Protein AF-0000000082678954 (afdb_homodimer)

Solvent-accessible surface area (backbone atoms only — not comparable to full-atom values): 59752 Å² total; per-residue (Å²): 128,56,71,36,53,49,46,36,49,29,47,72,67,67,34,62,66,60,40,51,49,44,44,72,72,63,47,63,57,71,36,61,30,81,75,32,42,23,45,53,47,46,17,48,64,62,69,33,63,71,53,36,52,52,39,47,76,67,64,33,63,79,72,60,46,28,69,64,34,48,28,44,47,35,44,20,20,52,61,36,38,51,66,52,37,54,51,34,44,74,72,65,52,62,70,73,47,52,26,66,68,19,52,26,24,55,32,34,4,26,51,64,56,22,58,68,27,34,53,53,39,49,76,70,65,34,65,53,70,50,51,21,51,50,52,72,41,46,42,57,34,36,42,44,30,47,30,26,51,28,35,6,29,26,56,39,32,49,69,48,38,52,54,40,47,74,62,67,29,64,54,70,50,46,22,53,66,56,40,29,26,68,54,29,22,59,70,34,72,92,32,47,42,59,67,45,54,50,51,43,47,76,68,65,29,71,68,79,46,47,47,90,58,41,43,32,53,59,35,52,28,32,65,67,67,36,63,68,44,41,51,59,51,68,68,41,85,82,61,69,61,73,54,60,22,77,85,67,46,32,32,56,49,38,16,43,75,66,67,35,55,68,55,33,48,51,42,44,74,73,64,35,77,49,42,30,67,46,30,47,52,21,53,75,64,57,34,58,69,50,32,52,52,36,37,74,62,63,20,35,80,76,57,84,72,74,75,74,89,75,75,65,84,51,75,76,50,23,70,58,49,48,52,54,69,72,46,89,60,75,61,48,84,60,30,38,60,58,100,43,80,84,37,48,75,44,87,52,97,32,52,23,27,26,47,29,28,49,80,83,34,74,23,32,28,37,34,38,54,60,72,94,45,61,33,55,58,51,45,73,59,58,48,65,47,84,19,31,58,44,70,73,49,69,41,67,61,100,46,34,28,35,42,32,25,58,60,62,58,39,29,40,66,74,41,39,79,70,63,85,53,69,66,56,50,44,53,31,49,50,28,45,41,52,18,53,36,52,40,45,71,76,36,30,41,48,79,56,78,41,53,75,30,27,34,22,40,94,86,60,50,34,21,40,44,71,44,75,62,33,42,53,36,86,77,41,94,53,43,66,57,49,51,48,50,41,34,30,31,46,22,42,50,48,42,17,58,66,46,51,59,67,27,77,75,57,84,87,58,92,64,62,58,64,75,53,48,42,82,84,31,81,63,30,68,41,48,47,51,50,32,52,42,31,62,54,56,49,90,83,43,78,47,63,65,53,55,66,73,36,72,62,66,51,61,75,76,61,57,64,67,76,100,127,56,71,37,51,50,47,37,48,29,46,73,69,67,32,60,65,62,39,50,51,44,44,73,74,64,47,63,57,70,37,60,29,81,77,31,41,23,46,55,49,45,18,47,63,63,69,34,65,71,52,34,52,52,38,46,73,68,64,33,61,79,72,61,48,26,69,65,35,48,29,45,47,34,43,19,20,52,63,36,37,51,68,52,36,53,50,35,44,74,72,64,53,61,70,74,46,52,25,66,69,21,53,27,24,57,33,34,6,26,50,65,57,23,57,67,27,35,52,54,40,49,76,69,66,34,64,52,69,50,51,20,53,51,52,71,41,45,42,56,36,35,44,46,31,48,30,25,52,28,36,7,28,26,56,38,32,49,69,48,37,51,55,39,48,75,62,68,29,63,52,68,50,46,23,54,66,56,40,29,27,67,52,30,21,59,70,34,70,92,31,46,43,58,68,46,53,49,51,42,45,75,70,64,28,71,67,80,46,48,47,90,60,41,43,33,53,60,36,52,28,31,66,67,68,37,61,69,43,40,51,58,53,69,68,42,85,82,60,70,62,73,54,60,22,76,86,68,46,30,32,56,48,38,17,44,74,65,67,35,55,68,56,35,50,53,42,44,76,71,64,36,76,49,42,32,69,47,30,49,52,21,54,75,65,58,34,59,70,51,31,51,51,36,39,74,64,63,21,36,81,76,57,84,70,75,76,75,90,74,75,64,84,52,75,75,52,24,71,58,49,48,52,54,71,71,46,90,60,75,61,48,83,61,30,38,59,58,100,42,80,84,36,49,74,44,88,50,95,33,52,22,28,26,47,29,28,49,80,84,35,74,22,31,29,36,34,37,54,61,71,93,48,61,32,54,58,52,46,73,58,60,47,66,48,84,19,31,59,46,72,72,49,70,40,68,61,98,44,35,27,36,40,32,23,58,60,63,59,40,29,38,66,73,42,40,79,69,64,85,50,68,64,57,50,44,51,32,50,48,28,45,41,51,16,52,35,51,41,45,71,75,36,29,42,50,79,56,78,43,54,76,30,26,33,22,41,94,85,59,50,33,21,39,43,72,44,73,62,31,43,54,34,86,79,42,93,54,44,67,58,49,52,47,49,42,34,31,31,47,22,39,48,50,42,17,58,67,46,51,58,68,29,77,76,57,84,87,56,91,65,62,58,65,74,53,48,42,83,84,30,80,62,29,68,42,48,45,51,51,31,51,42,31,62,55,57,50,90,83,44,78,46,61,64,53,56,66,72,37,71,63,65,51,62,76,77,61,58,63,68,78,102

InterPro domains:
  IPR000719 Protein kinase domain [PF00069] (359-478)
  IPR000719 Protein kinase domain [PS50011] (339-563)
  IPR002110 Ankyrin repeat [PF00023] (145-176)
  IPR002110 Ankyrin repeat [PF12796] (49-131)
  IPR002110 Ankyrin repeat [PF12796] (191-275)
  IPR002110 Ankyrin repeat [PR01415] (145-160)
  IPR002110 Ankyrin repeat [PR01415] (196-210)
  IPR002110 Ankyrin repeat [PS50088] (35-67)
  IPR002110 Ankyrin repeat [PS50088] (68-100)
  IPR002110 Ankyrin repeat [PS50088] (101-133)
  IPR002110 Ankyrin repeat [PS50088] (144-176)
  IPR002110 Ankyrin repeat [PS50088] (177-212)
  IPR002110 Ankyrin repeat [PS50088] (213-246)
  IPR002110 Ankyrin repeat [PS50088] (247-279)
  IPR002110 Ankyrin repeat [SM00248] (35-64)
  IPR002110 Ankyrin repeat [SM00248] (68-97)
  IPR002110 Ankyrin repeat [SM00248] (101-130)
  IPR002110 Ankyrin repeat [SM00248] (144-173)
  IPR002110 Ankyrin repeat [SM00248] (177-209)
  IPR002110 Ankyrin repeat [SM00248] (213-243)

Radius of gyration: 35.12 Å; Cα contacts (8 Å, |Δi|>4): 2028; chains: 2; bounding box: 97×88×70 Å

Sequence (1126 aa):
MSNAEEINGFIKENDKQKVQRLLEQGTSVNIKGSSGWTPLLTAIGSKKEAIVQLLLEQGADPHLRKDNGCSPFILAAIVGNTNLLALFLEKGADINEMDNNGFTALMEAAWYGNENALTYLLENGADANLKRVVNKEQKSLHKGGATALMDAAKRGHENIVQILINHKANVNDCDNQGRSALLHAFSQPMNTKVSVIRFLLNSGAEVNVKDQDGKTSLIHAVKMNQLDLVMCLLEQNGIEINTIDNAGKTALLKAVENNNYEIAKLLLEKGAKPECEHVKEAERKYNQKLVELLCQYGGTPTGDRIPDNWKPHSEHWGEKLKRLNETHRPLIGRLKIFIDKEYKIQETSHGGIYLGFYKGKEVAVKRVPKGNNKELVCLEQLRKNNHLVRYCGYEEDSSCSYLCLFLYERNLEEHISNIKDVTEIQDMLQSIFLGLHELHEIGFCHRDLHPSNILIDHEGKAYLADFSGSLKLEDSEDKEGLIKSDMKALGNLVLYVVTRGTACFQPDRERDVTEACPDSVEDFIEARDLVNKLMSPDTEYSSVIDFLNHPFFWSHTRLTRRSMSNAEEINGFIKENDKQKVQRLLEQGTSVNIKGSSGWTPLLTAIGSKKEAIVQLLLEQGADPHLRKDNGCSPFILAAIVGNTNLLALFLEKGADINEMDNNGFTALMEAAWYGNENALTYLLENGADANLKRVVNKEQKSLHKGGATALMDAAKRGHENIVQILINHKANVNDCDNQGRSALLHAFSQPMNTKVSVIRFLLNSGAEVNVKDQDGKTSLIHAVKMNQLDLVMCLLEQNGIEINTIDNAGKTALLKAVENNNYEIAKLLLEKGAKPECEHVKEAERKYNQKLVELLCQYGGTPTGDRIPDNWKPHSEHWGEKLKRLNETHRPLIGRLKIFIDKEYKIQETSHGGIYLGFYKGKEVAVKRVPKGNNKELVCLEQLRKNNHLVRYCGYEEDSSCSYLCLFLYERNLEEHISNIKDVTEIQDMLQSIFLGLHELHEIGFCHRDLHPSNILIDHEGKAYLADFSGSLKLEDSEDKEGLIKSDMKALGNLVLYVVTRGTACFQPDRERDVTEACPDSVEDFIEARDLVNKLMSPDTEYSSVIDFLNHPFFWSHTRLTRRS

Structure (mmCIF, N/CA/C/O backbone):
data_AF-0000000082678954-model_v1
#
loop_
_entity.id
_entity.type
_entity.pdbx_description
1 polymer '2-5A-dependent ribonuclease isoform X3'
#
loop_
_atom_site.group_PDB
_atom_site.id
_atom_site.type_symbol
_atom_site.label_atom_id
_atom_site.label_alt_id
_atom_site.label_comp_id
_atom_site.label_asym_id
_atom_site.label_entity_id
_atom_site.label_seq_id
_atom_site.pdbx_PDB_ins_code
_atom_site.Cartn_x
_atom_site.Cartn_y
_atom_site.Cartn_z
_atom_site.occupancy
_atom_site.B_iso_or_equiv
_atom_site.auth_seq_id
_atom_site.auth_comp_id
_atom_site.auth_asym_id
_atom_site.auth_atom_id
_atom_site.pdbx_PDB_model_num
ATOM 1 N N . MET A 1 1 ? 1.438 -24.797 -31.828 1 55.88 1 MET A N 1
ATOM 2 C CA . MET A 1 1 ? 0.747 -25.219 -30.609 1 55.88 1 MET A CA 1
ATOM 3 C C . MET A 1 1 ? 1.097 -26.672 -30.266 1 55.88 1 MET A C 1
ATOM 5 O O . MET A 1 1 ? 1.133 -27.531 -31.156 1 55.88 1 MET A O 1
ATOM 9 N N . SER A 1 2 ? 1.61 -26.906 -28.984 1 75 2 SER A N 1
ATOM 10 C CA . SER A 1 2 ? 1.956 -28.266 -28.562 1 75 2 SER A CA 1
ATOM 11 C C . SER A 1 2 ? 0.751 -29.203 -28.656 1 75 2 SER A C 1
ATOM 13 O O . SER A 1 2 ? -0.394 -28.75 -28.656 1 75 2 SER A O 1
ATOM 15 N N . ASN A 1 3 ? 0.929 -30.438 -29.062 1 85 3 ASN A N 1
ATOM 16 C CA . ASN A 1 3 ? -0.123 -31.453 -29.141 1 85 3 ASN A CA 1
ATOM 17 C C . ASN A 1 3 ? -1.014 -31.422 -27.906 1 85 3 ASN A C 1
ATOM 19 O O . ASN A 1 3 ? -2.229 -31.609 -28 1 85 3 ASN A O 1
ATOM 23 N N . ALA A 1 4 ? -0.403 -31.031 -26.891 1 88.69 4 ALA A N 1
ATOM 24 C CA . ALA A 1 4 ? -1.152 -30.969 -25.641 1 88.69 4 ALA A CA 1
ATOM 25 C C . ALA A 1 4 ? -2.137 -29.812 -25.641 1 88.69 4 ALA A C 1
ATOM 27 O O . ALA A 1 4 ? -3.295 -29.969 -25.25 1 88.69 4 ALA A O 1
ATOM 28 N N . GLU A 1 5 ? -1.688 -28.703 -26.172 1 88.06 5 GLU A N 1
ATOM 29 C CA . GLU A 1 5 ? -2.551 -27.531 -26.219 1 88.06 5 GLU A CA 1
ATOM 30 C C . GLU A 1 5 ? -3.67 -27.703 -27.25 1 88.06 5 GLU A C 1
ATOM 32 O O . GLU A 1 5 ? -4.789 -27.234 -27.031 1 88.06 5 GLU A O 1
ATOM 37 N N . GLU A 1 6 ? -3.348 -28.391 -28.25 1 90.06 6 GLU A N 1
ATOM 38 C CA . GLU A 1 6 ? -4.336 -28.641 -29.312 1 90.06 6 GLU A CA 1
ATOM 39 C C . GLU A 1 6 ? -5.469 -29.516 -28.797 1 90.06 6 GLU A C 1
ATOM 41 O O . GLU A 1 6 ? -6.645 -29.172 -28.953 1 90.06 6 GLU A O 1
ATOM 46 N N . ILE A 1 7 ? -5.129 -30.656 -28.234 1 94.31 7 ILE A N 1
ATOM 47 C CA . ILE A 1 7 ? -6.156 -31.578 -27.75 1 94.31 7 ILE A CA 1
ATOM 48 C C . ILE A 1 7 ? -6.965 -30.922 -26.641 1 94.31 7 ILE A C 1
ATOM 50 O O . ILE A 1 7 ? -8.188 -31.062 -26.578 1 94.31 7 ILE A O 1
ATOM 54 N N . ASN A 1 8 ? -6.312 -30.25 -25.734 1 92.81 8 ASN A N 1
ATOM 55 C CA . ASN A 1 8 ? -7.016 -29.531 -24.672 1 92.81 8 ASN A CA 1
ATOM 56 C C . ASN A 1 8 ? -7.957 -28.469 -25.234 1 92.81 8 ASN A C 1
ATOM 58 O O . ASN A 1 8 ? -9.039 -28.234 -24.688 1 92.81 8 ASN A O 1
ATOM 62 N N . GLY A 1 9 ? -7.48 -27.812 -26.281 1 89.06 9 GLY A N 1
ATOM 63 C CA . GLY A 1 9 ? -8.344 -26.844 -26.953 1 89.06 9 GLY A CA 1
ATOM 64 C C . GLY A 1 9 ? -9.625 -27.453 -27.484 1 89.06 9 GLY A C 1
ATOM 65 O O . GLY A 1 9 ? -10.711 -26.906 -27.297 1 89.06 9 GLY A O 1
ATOM 66 N N . PHE A 1 10 ? -9.5 -28.594 -28.125 1 93 10 PHE A N 1
ATOM 67 C CA . PHE A 1 10 ? -10.656 -29.297 -28.672 1 93 10 PHE A CA 1
ATOM 68 C C . PHE A 1 10 ? -11.609 -29.734 -27.562 1 93 10 PHE A C 1
ATOM 70 O O . PHE A 1 10 ? -12.82 -29.75 -27.75 1 93 10 PHE A O 1
ATOM 77 N N . ILE A 1 11 ? -11.039 -30.125 -26.422 1 94.25 11 ILE A N 1
ATOM 78 C CA . ILE A 1 11 ? -11.844 -30.531 -25.281 1 94.25 11 ILE A CA 1
ATOM 79 C C . ILE A 1 11 ? -12.664 -29.344 -24.766 1 94.25 11 ILE A C 1
ATOM 81 O O . ILE A 1 11 ? -13.859 -29.469 -24.531 1 94.25 11 ILE A O 1
ATOM 85 N N . LYS A 1 12 ? -12.039 -28.203 -24.609 1 89.5 12 LYS A N 1
ATOM 86 C CA . LYS A 1 12 ? -12.727 -27 -24.156 1 89.5 12 LYS A CA 1
ATOM 87 C C . LYS A 1 12 ? -13.852 -26.594 -25.109 1 89.5 12 LYS A C 1
ATOM 89 O O . LYS A 1 12 ? -14.875 -26.078 -24.672 1 89.5 12 LYS A O 1
ATOM 94 N N . GLU A 1 13 ? -13.609 -26.953 -26.375 1 87.81 13 GLU A N 1
ATOM 95 C CA . GLU A 1 13 ? -14.609 -26.656 -27.391 1 87.81 13 GLU A CA 1
ATOM 96 C C . GLU A 1 13 ? -15.68 -27.734 -27.453 1 87.81 13 GLU A C 1
ATOM 98 O O . GLU A 1 13 ? -16.641 -27.641 -28.219 1 87.81 13 GLU A O 1
ATOM 103 N N . ASN A 1 14 ? -15.555 -28.75 -26.688 1 90.44 14 ASN A N 1
ATOM 104 C CA . ASN A 1 14 ? -16.469 -29.891 -26.609 1 90.44 14 ASN A CA 1
ATOM 105 C C . ASN A 1 14 ? -16.547 -30.625 -27.938 1 90.44 14 ASN A C 1
ATOM 107 O O . ASN A 1 14 ? -17.625 -31.078 -28.328 1 90.44 14 ASN A O 1
ATOM 111 N N . ASP A 1 15 ? -15.391 -30.688 -28.594 1 92.31 15 ASP A N 1
ATOM 112 C CA . ASP A 1 15 ? -15.328 -31.391 -29.875 1 92.31 15 ASP A CA 1
ATOM 113 C C . ASP A 1 15 ? -14.805 -32.812 -29.703 1 92.31 15 ASP A C 1
ATOM 115 O O . ASP A 1 15 ? -13.641 -33.094 -30.016 1 92.31 15 ASP A O 1
ATOM 119 N N . LYS A 1 16 ? -15.656 -33.688 -29.391 1 94.94 16 LYS A N 1
ATOM 120 C CA . LYS A 1 16 ? -15.312 -35.062 -29.094 1 94.94 16 LYS A CA 1
ATOM 121 C C . LYS A 1 16 ? -14.672 -35.75 -30.297 1 94.94 16 LYS A C 1
ATOM 123 O O . LYS A 1 16 ? -13.75 -36.562 -30.156 1 94.94 16 LYS A O 1
ATOM 128 N N . GLN A 1 17 ? -15.156 -35.406 -31.469 1 95.38 17 GLN A N 1
ATOM 129 C CA . GLN A 1 17 ? -14.664 -36.031 -32.688 1 95.38 17 GLN A CA 1
ATOM 130 C C . GLN A 1 17 ? -13.211 -35.656 -32.969 1 95.38 17 GLN A C 1
ATOM 132 O O . GLN A 1 17 ? -12.391 -36.5 -33.312 1 95.38 17 GLN A O 1
ATOM 137 N N . LYS A 1 18 ? -12.945 -34.406 -32.781 1 95.44 18 LYS A N 1
ATOM 138 C CA . LYS A 1 18 ? -11.578 -33.938 -33 1 95.44 18 LYS A CA 1
ATOM 139 C C . LYS A 1 18 ? -10.633 -34.5 -31.953 1 95.44 18 LYS A C 1
ATOM 141 O O . LYS A 1 18 ? -9.469 -34.812 -32.25 1 95.44 18 LYS A O 1
ATOM 146 N N . VAL A 1 19 ? -11.156 -34.688 -30.75 1 96.75 19 VAL A N 1
ATOM 147 C CA . VAL A 1 19 ? -10.367 -35.281 -29.688 1 96.75 19 VAL A CA 1
ATOM 148 C C . VAL A 1 19 ? -10.016 -36.719 -30.047 1 96.75 19 VAL A C 1
ATOM 150 O O . VAL A 1 19 ? -8.852 -37.125 -29.969 1 96.75 19 VAL A O 1
ATOM 153 N N . GLN A 1 20 ? -11.008 -37.438 -30.547 1 95.75 20 GLN A N 1
ATOM 154 C CA . GLN A 1 20 ? -10.82 -38.844 -30.938 1 95.75 20 GLN A CA 1
ATOM 155 C C . GLN A 1 20 ? -9.836 -38.969 -32.094 1 95.75 20 GLN A C 1
ATOM 157 O O . GLN A 1 20 ? -8.977 -39.844 -32.094 1 95.75 20 GLN A O 1
ATOM 162 N N . ARG A 1 21 ? -9.969 -38.094 -33 1 95.25 21 ARG A N 1
ATOM 163 C CA . ARG A 1 21 ? -9.094 -38.125 -34.156 1 95.25 21 ARG A CA 1
ATOM 164 C C . ARG A 1 21 ? -7.641 -37.875 -33.75 1 95.25 21 ARG A C 1
ATOM 166 O O . ARG A 1 21 ? -6.738 -38.531 -34.281 1 95.25 21 ARG A O 1
ATOM 173 N N . LEU A 1 22 ? -7.426 -36.969 -32.875 1 95.5 22 LEU A N 1
ATOM 174 C CA . LEU A 1 22 ? -6.066 -36.656 -32.438 1 95.5 22 LEU A CA 1
ATOM 175 C C . LEU A 1 22 ? -5.457 -37.844 -31.703 1 95.5 22 LEU A C 1
ATOM 177 O O . LEU A 1 22 ? -4.262 -38.125 -31.844 1 95.5 22 LEU A O 1
ATOM 181 N N . LEU A 1 23 ? -6.27 -38.562 -30.969 1 95.69 23 LEU A N 1
ATOM 182 C CA . LEU A 1 23 ? -5.801 -39.75 -30.266 1 95.69 23 LEU A CA 1
ATOM 183 C C . LEU A 1 23 ? -5.461 -40.875 -31.234 1 95.69 23 LEU A C 1
ATOM 185 O O . LEU A 1 23 ? -4.453 -41.562 -31.062 1 95.69 23 LEU A O 1
ATOM 189 N N . GLU A 1 24 ? -6.242 -40.969 -32.281 1 94.5 24 GLU A N 1
ATOM 190 C CA . GLU A 1 24 ? -6.008 -41.969 -33.281 1 94.5 24 GLU A CA 1
ATOM 191 C C . GLU A 1 24 ? -4.75 -41.688 -34.094 1 94.5 24 GLU A C 1
ATOM 193 O O . GLU A 1 24 ? -4.09 -42.594 -34.594 1 94.5 24 GLU A O 1
ATOM 198 N N . GLN A 1 25 ? -4.465 -40.438 -34.156 1 94.62 25 GLN A N 1
ATOM 199 C CA . GLN A 1 25 ? -3.291 -40 -34.906 1 94.62 25 GLN A CA 1
ATOM 200 C C . GLN A 1 25 ? -2.021 -40.156 -34.094 1 94.62 25 GLN A C 1
ATOM 202 O O . GLN A 1 25 ? -0.923 -39.844 -34.562 1 94.62 25 GLN A O 1
ATOM 207 N N . GLY A 1 26 ? -2.115 -40.594 -32.844 1 92.69 26 GLY A N 1
ATOM 208 C CA . GLY A 1 26 ? -0.926 -40.938 -32.094 1 92.69 26 GLY A CA 1
ATOM 209 C C . GLY A 1 26 ? -0.668 -40.031 -30.906 1 92.69 26 GLY A C 1
ATOM 210 O O . GLY A 1 26 ? 0.301 -40.25 -30.172 1 92.69 26 GLY A O 1
ATOM 211 N N . THR A 1 27 ? -1.488 -39.031 -30.703 1 94.69 27 THR A N 1
ATOM 212 C CA . THR A 1 27 ? -1.326 -38.188 -29.531 1 94.69 27 THR A CA 1
ATOM 213 C C . THR A 1 27 ? -1.572 -38.969 -28.25 1 94.69 27 THR A C 1
ATOM 215 O O . THR A 1 27 ? -2.566 -39.688 -28.141 1 94.69 27 THR A O 1
ATOM 218 N N . SER A 1 28 ? -0.606 -38.875 -27.344 1 95.69 28 SER A N 1
ATOM 219 C CA . SER A 1 28 ? -0.761 -39.562 -26.078 1 95.69 28 SER A CA 1
ATOM 220 C C . SER A 1 28 ? -1.955 -39.031 -25.297 1 95.69 28 SER A C 1
ATOM 222 O O . SER A 1 28 ? -2.127 -37.812 -25.156 1 95.69 28 SER A O 1
ATOM 224 N N . VAL A 1 29 ? -2.742 -39.969 -24.75 1 96.62 29 VAL A N 1
ATOM 225 C CA . VAL A 1 29 ? -3.922 -39.594 -23.984 1 96.62 29 VAL A CA 1
ATOM 226 C C . VAL A 1 29 ? -3.498 -38.969 -22.656 1 96.62 29 VAL A C 1
ATOM 228 O O . VAL A 1 29 ? -4.266 -38.25 -22.031 1 96.62 29 VAL A O 1
ATOM 231 N N . ASN A 1 30 ? -2.273 -39.188 -22.219 1 97.25 30 ASN A N 1
ATOM 232 C CA . ASN A 1 30 ? -1.762 -38.719 -20.938 1 97.25 30 ASN A CA 1
ATOM 233 C C . ASN A 1 30 ? -0.734 -37.594 -21.141 1 97.25 30 ASN A C 1
ATOM 235 O O . ASN A 1 30 ? 0.097 -37.344 -20.25 1 97.25 30 ASN A O 1
ATOM 239 N N . ILE A 1 31 ? -0.814 -36.969 -22.297 1 95.88 31 ILE A N 1
ATOM 240 C CA . ILE A 1 31 ? 0.134 -35.906 -22.578 1 95.88 31 ILE A CA 1
ATOM 241 C C . ILE A 1 31 ? -0.104 -34.719 -21.641 1 95.88 31 ILE A C 1
ATOM 243 O O . ILE A 1 31 ? -1.25 -34.406 -21.312 1 95.88 31 ILE A O 1
ATOM 247 N N . LYS A 1 32 ? 0.994 -34.094 -21.141 1 93.75 32 LYS A N 1
ATOM 248 C CA . LYS A 1 32 ? 0.885 -32.969 -20.234 1 93.75 32 LYS A CA 1
ATOM 249 C C . LYS A 1 32 ? 1.156 -31.656 -20.984 1 93.75 32 LYS A C 1
ATOM 251 O O . LYS A 1 32 ? 2.125 -31.562 -21.734 1 93.75 32 LYS A O 1
ATOM 256 N N . GLY A 1 33 ? 0.252 -30.781 -20.797 1 89.94 33 GLY A N 1
ATOM 257 C CA . GLY A 1 33 ? 0.448 -29.438 -21.312 1 89.94 33 GLY A CA 1
ATOM 258 C C . GLY A 1 33 ? 0.994 -28.484 -20.281 1 89.94 33 GLY A C 1
ATOM 259 O O . GLY A 1 33 ? 1.694 -28.891 -19.359 1 89.94 33 GLY A O 1
ATOM 260 N N . SER A 1 34 ? 0.692 -27.156 -20.562 1 83.62 34 SER A N 1
ATOM 261 C CA . SER A 1 34 ? 1.134 -26.125 -19.641 1 83.62 34 SER A CA 1
ATOM 262 C C . SER A 1 34 ? 0.604 -26.375 -18.234 1 83.62 34 SER A C 1
ATOM 264 O O . SER A 1 34 ? -0.559 -26.734 -18.062 1 83.62 34 SER A O 1
ATOM 266 N N . SER A 1 35 ? 1.465 -26.297 -17.219 1 88.19 35 SER A N 1
ATOM 267 C CA . SER A 1 35 ? 1.146 -26.438 -15.805 1 88.19 35 SER A CA 1
ATOM 268 C C . SER A 1 35 ? 0.7 -27.859 -15.469 1 88.19 35 SER A C 1
ATOM 270 O O . SER A 1 35 ? 0.024 -28.078 -14.461 1 88.19 35 SER A O 1
ATOM 272 N N . GLY A 1 36 ? 0.914 -28.781 -16.422 1 91.69 36 GLY A N 1
ATOM 273 C CA . GLY A 1 36 ? 0.676 -30.203 -16.156 1 91.69 36 GLY A CA 1
ATOM 274 C C . GLY A 1 36 ? -0.738 -30.641 -16.484 1 91.69 36 GLY A C 1
ATOM 275 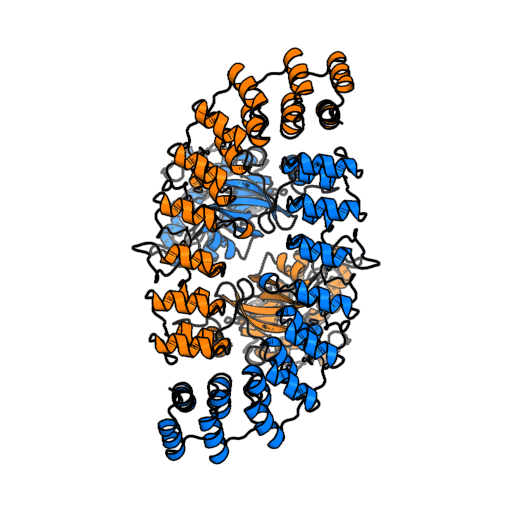O O . GLY A 1 36 ? -1.157 -31.734 -16.109 1 91.69 36 GLY A O 1
ATOM 276 N N . TRP A 1 37 ? -1.449 -29.828 -17.188 1 94.69 37 TRP A N 1
ATOM 277 C CA . TRP A 1 37 ? -2.818 -30.188 -17.547 1 94.69 37 TRP A CA 1
ATOM 278 C C . TRP A 1 37 ? -2.838 -31.328 -18.578 1 94.69 37 TRP A C 1
ATOM 280 O O . TRP A 1 37 ? -2.213 -31.219 -19.625 1 94.69 37 TRP A O 1
ATOM 290 N N . THR A 1 38 ? -3.496 -32.375 -18.25 1 96.62 38 THR A N 1
ATOM 291 C CA . THR A 1 38 ? -3.73 -33.469 -19.188 1 96.62 38 THR A CA 1
ATOM 292 C C . THR A 1 38 ? -5.117 -33.344 -19.812 1 96.62 38 THR A C 1
ATOM 294 O O . THR A 1 38 ? -5.969 -32.625 -19.312 1 96.62 38 THR A O 1
ATOM 297 N N . PRO A 1 39 ? -5.289 -34.031 -20.859 1 97.06 39 PRO A N 1
ATOM 298 C CA . PRO A 1 39 ? -6.629 -34.031 -21.469 1 97.06 39 PRO A CA 1
ATOM 299 C C . PRO A 1 39 ? -7.719 -34.406 -20.469 1 97.06 39 PRO A C 1
ATOM 301 O O . PRO A 1 39 ? -8.781 -33.812 -20.438 1 97.06 39 PRO A O 1
ATOM 304 N N . LEU A 1 40 ? -7.484 -35.406 -19.641 1 98.19 40 LEU A N 1
ATOM 305 C CA . LEU A 1 40 ? -8.461 -35.812 -18.641 1 98.19 40 LEU A CA 1
ATOM 306 C C . LEU A 1 40 ? -8.797 -34.688 -17.688 1 98.19 40 LEU A C 1
ATOM 308 O O . LEU A 1 40 ? -9.969 -34.406 -17.438 1 98.19 40 LEU A O 1
ATOM 312 N N . LEU A 1 41 ? -7.77 -34.062 -17.156 1 98 41 LEU A N 1
ATOM 313 C CA . LEU A 1 41 ? -7.957 -32.938 -16.234 1 98 41 LEU A CA 1
ATOM 314 C C . LEU A 1 41 ? -8.719 -31.797 -16.906 1 98 41 LEU A C 1
ATOM 316 O O . LEU A 1 41 ? -9.602 -31.188 -16.297 1 98 41 LEU A O 1
ATOM 320 N N . THR A 1 42 ? -8.312 -31.5 -18.125 1 95.88 42 THR A N 1
ATOM 321 C CA . THR A 1 42 ? -8.992 -30.453 -18.891 1 95.88 42 THR A CA 1
ATOM 322 C C . THR A 1 42 ? -10.477 -30.797 -19.062 1 95.88 42 THR A C 1
ATOM 324 O O . THR A 1 42 ? -11.336 -29.922 -18.922 1 95.88 42 THR A O 1
ATOM 327 N N . ALA A 1 43 ? -10.773 -32 -19.391 1 97.5 43 ALA A N 1
ATOM 328 C CA . ALA A 1 43 ? -12.156 -32.438 -19.578 1 97.5 43 ALA A CA 1
ATOM 329 C C . ALA A 1 43 ? -12.945 -32.281 -18.281 1 97.5 43 ALA A C 1
ATOM 331 O O . ALA A 1 43 ? -14.109 -31.875 -18.297 1 97.5 43 ALA A O 1
ATOM 332 N N . ILE A 1 44 ? -12.359 -32.656 -17.172 1 97.56 44 ILE A N 1
ATOM 333 C CA . ILE A 1 44 ? -13.008 -32.531 -15.875 1 97.56 44 ILE A CA 1
ATOM 334 C C . ILE A 1 44 ? -13.266 -31.062 -15.57 1 97.56 44 ILE A C 1
ATOM 336 O O . ILE A 1 44 ? -14.383 -30.672 -15.219 1 97.56 44 ILE A O 1
ATOM 340 N N . GLY A 1 45 ? -12.211 -30.219 -15.688 1 95.44 45 GLY A N 1
ATOM 341 C CA . GLY A 1 45 ? -12.312 -28.797 -15.406 1 95.44 45 GLY A CA 1
ATOM 342 C C . GLY A 1 45 ? -13.367 -28.109 -16.25 1 95.44 45 GLY A C 1
ATOM 343 O O . GLY A 1 45 ? -13.977 -27.125 -15.797 1 95.44 45 GLY A O 1
ATOM 344 N N . SER A 1 46 ? -13.57 -28.625 -17.438 1 93 46 SER A N 1
ATOM 345 C CA . SER A 1 46 ? -14.531 -28.031 -18.359 1 93 46 SER A CA 1
ATOM 346 C C . SER A 1 46 ? -15.891 -28.703 -18.25 1 93 46 SER A C 1
ATOM 348 O O . SER A 1 46 ? -16.797 -28.422 -19.047 1 93 46 SER A O 1
ATOM 350 N N . LYS A 1 47 ? -16.047 -29.609 -17.391 1 93.19 47 LYS A N 1
ATOM 351 C CA . LYS A 1 47 ? -17.297 -30.297 -17.062 1 93.19 47 LYS A CA 1
ATOM 352 C C . LYS A 1 47 ? -17.844 -31.031 -18.297 1 93.19 47 LYS A C 1
ATOM 354 O O . LYS A 1 47 ? -19.031 -30.938 -18.609 1 93.19 47 LYS A O 1
ATOM 359 N N . LYS A 1 48 ? -16.875 -31.703 -18.984 1 94.81 48 LYS A N 1
ATOM 360 C CA . LYS A 1 48 ? -17.234 -32.5 -20.156 1 94.81 48 LYS A CA 1
ATOM 361 C C . LYS A 1 48 ? -17.219 -34 -19.828 1 94.81 48 LYS A C 1
ATOM 363 O O . LYS A 1 48 ? -16.281 -34.688 -20.219 1 94.81 48 LYS A O 1
ATOM 368 N N . GLU A 1 49 ? -18.25 -34.5 -19.281 1 95.94 49 GLU A N 1
ATOM 369 C CA . GLU A 1 49 ? -18.297 -35.875 -18.75 1 95.94 49 GLU A CA 1
ATOM 370 C C . GLU A 1 49 ? -18.141 -36.906 -19.875 1 95.94 49 GLU A C 1
ATOM 372 O O . GLU A 1 49 ? -17.484 -37.938 -19.672 1 95.94 49 GLU A O 1
ATOM 377 N N . ALA A 1 50 ? -18.75 -36.594 -21.031 1 96.25 50 ALA A N 1
ATOM 378 C CA . ALA A 1 50 ? -18.656 -37.531 -22.141 1 96.25 50 ALA A CA 1
ATOM 379 C C . ALA A 1 50 ? -17.219 -37.688 -22.609 1 96.25 50 ALA A C 1
ATOM 381 O O . ALA A 1 50 ? -16.781 -38.781 -22.938 1 96.25 50 ALA A O 1
ATOM 382 N N . ILE A 1 51 ? -16.562 -36.625 -22.594 1 97.5 51 ILE A N 1
ATOM 383 C CA . ILE A 1 51 ? -15.164 -36.656 -23.031 1 97.5 51 ILE A CA 1
ATOM 384 C C . ILE A 1 51 ? -14.312 -37.312 -21.953 1 97.5 51 ILE A C 1
ATOM 386 O O . ILE A 1 51 ? -13.344 -38.031 -22.266 1 97.5 51 ILE A O 1
ATOM 390 N N . VAL A 1 52 ? -14.656 -37.156 -20.688 1 98.19 52 VAL A N 1
ATOM 391 C CA . VAL A 1 52 ? -13.961 -37.812 -19.594 1 98.19 52 VAL A CA 1
ATOM 392 C C . VAL A 1 52 ? -14.031 -39.344 -19.797 1 98.19 52 VAL A C 1
ATOM 394 O O . VAL A 1 52 ? -13.008 -40.031 -19.734 1 98.19 52 VAL A O 1
ATOM 397 N N . GLN A 1 53 ? -15.234 -39.812 -20.156 1 97.12 53 GLN A N 1
ATOM 398 C CA . GLN A 1 53 ? -15.43 -41.219 -20.359 1 97.12 53 GLN A CA 1
ATOM 399 C C . GLN A 1 53 ? -14.625 -41.719 -21.562 1 97.12 53 GLN A C 1
ATOM 401 O O . GLN A 1 53 ? -13.992 -42.781 -21.484 1 97.12 53 GLN A O 1
ATOM 406 N N . LEU A 1 54 ? -14.656 -40.969 -22.562 1 97.25 54 LEU A N 1
ATOM 407 C CA . LEU A 1 54 ? -13.898 -41.312 -23.766 1 97.25 54 LEU A CA 1
ATOM 408 C C . LEU A 1 54 ? -12.414 -41.438 -23.453 1 97.25 54 LEU A C 1
ATOM 410 O O . LEU A 1 54 ? -11.781 -42.406 -23.859 1 97.25 54 LEU A O 1
ATOM 414 N N . LEU A 1 55 ? -11.898 -40.5 -22.719 1 98.12 55 LEU A N 1
ATOM 415 C CA . LEU A 1 55 ? -10.469 -40.469 -22.422 1 98.12 55 LEU A CA 1
ATOM 416 C C . LEU A 1 55 ? -10.086 -41.656 -21.531 1 98.12 55 LEU A C 1
ATOM 418 O O . LEU A 1 55 ? -9.039 -42.281 -21.719 1 98.12 55 LEU A O 1
ATOM 422 N N . LEU A 1 56 ? -10.906 -41.969 -20.578 1 97.75 56 LEU A N 1
ATOM 423 C CA . LEU A 1 56 ? -10.648 -43.125 -19.703 1 97.75 56 LEU A CA 1
ATOM 424 C C . LEU A 1 56 ? -10.656 -44.406 -20.484 1 97.75 56 LEU A C 1
ATOM 426 O O . LEU A 1 56 ? -9.828 -45.312 -20.234 1 97.75 56 LEU A O 1
ATOM 430 N N . GLU A 1 57 ? -11.539 -44.531 -21.438 1 96.31 57 GLU A N 1
ATOM 431 C CA . GLU A 1 57 ? -11.617 -45.719 -22.297 1 96.31 57 GLU A CA 1
ATOM 432 C C . GLU A 1 57 ? -10.375 -45.844 -23.172 1 96.31 57 GLU A C 1
ATOM 434 O O . GLU A 1 57 ? -9.961 -46.969 -23.5 1 96.31 57 GLU A O 1
ATOM 439 N N . GLN A 1 58 ? -9.859 -44.75 -23.438 1 96.31 58 GLN A N 1
ATOM 440 C CA . GLN A 1 58 ? -8.688 -44.719 -24.312 1 96.31 58 GLN A CA 1
ATOM 441 C C . GLN A 1 58 ? -7.402 -44.844 -23.5 1 96.31 58 GLN A C 1
ATOM 443 O O . GLN A 1 58 ? -6.305 -44.688 -24.031 1 96.31 58 GLN A O 1
ATOM 448 N N . GLY A 1 59 ? -7.52 -45.062 -22.188 1 96.38 59 GLY A N 1
ATOM 449 C CA . GLY A 1 59 ? -6.352 -45.406 -21.391 1 96.38 59 GLY A CA 1
ATOM 450 C C . GLY A 1 59 ? -5.84 -44.219 -20.578 1 96.38 59 GLY A C 1
ATOM 451 O O . GLY A 1 59 ? -4.699 -44.25 -20.109 1 96.38 59 GLY A O 1
ATOM 452 N N . ALA A 1 60 ? -6.613 -43.156 -20.406 1 98.06 60 ALA A N 1
ATOM 453 C CA . ALA A 1 60 ? -6.191 -42.062 -19.547 1 98.06 60 ALA A CA 1
ATOM 454 C C . ALA A 1 60 ? -5.996 -42.531 -18.109 1 98.06 60 ALA A C 1
ATOM 456 O O . ALA A 1 60 ? -6.793 -43.312 -17.594 1 98.06 60 ALA A O 1
ATOM 457 N N . ASP A 1 61 ? -4.922 -42.062 -17.469 1 97.88 61 ASP A N 1
ATOM 458 C CA . ASP A 1 61 ? -4.617 -42.406 -16.094 1 97.88 61 ASP A CA 1
ATOM 459 C C . ASP A 1 61 ? -5.484 -41.625 -15.125 1 97.88 61 ASP A C 1
ATOM 461 O O . ASP A 1 61 ? -5.34 -40.375 -15.023 1 97.88 61 ASP A O 1
ATOM 465 N N . PRO A 1 62 ? -6.344 -42.281 -14.391 1 97.75 62 PRO A N 1
ATOM 466 C CA . PRO A 1 62 ? -7.262 -41.562 -13.5 1 97.75 62 PRO A CA 1
ATOM 467 C C . PRO A 1 62 ? -6.562 -40.969 -12.281 1 97.75 62 PRO A C 1
ATOM 469 O O . PRO A 1 62 ? -7.191 -40.281 -11.477 1 97.75 62 PRO A O 1
ATOM 472 N N . HIS A 1 63 ? -5.285 -41.156 -12.148 1 97.5 63 HIS A N 1
ATOM 473 C CA . HIS A 1 63 ? -4.562 -40.719 -10.969 1 97.5 63 HIS A CA 1
ATOM 474 C C . HIS A 1 63 ? -3.482 -39.688 -11.344 1 97.5 63 HIS A C 1
ATOM 476 O O . HIS A 1 63 ? -2.752 -39.219 -10.484 1 97.5 63 HIS A O 1
ATOM 482 N N . LEU A 1 64 ? -3.422 -39.375 -12.578 1 97.06 64 LEU A N 1
ATOM 483 C CA . LEU A 1 64 ? -2.387 -38.469 -13.031 1 97.06 64 LEU A CA 1
ATOM 484 C C . LEU A 1 64 ? -2.693 -37.031 -12.586 1 97.06 64 LEU A C 1
ATOM 486 O O . LEU A 1 64 ? -3.764 -36.5 -12.883 1 97.06 64 LEU A O 1
ATOM 490 N N . ARG A 1 65 ? -1.761 -36.406 -11.82 1 97.25 65 ARG A N 1
ATOM 491 C CA . ARG A 1 65 ? -1.945 -35.125 -11.195 1 97.25 65 ARG A CA 1
ATOM 492 C C . ARG A 1 65 ? -1.292 -34 -12.031 1 97.25 65 ARG A C 1
ATOM 494 O O . ARG A 1 65 ? -0.374 -34.281 -12.812 1 97.25 65 ARG A O 1
ATOM 501 N N . LYS A 1 66 ? -1.811 -32.875 -11.914 1 94.69 66 LYS A N 1
ATOM 502 C CA . LYS A 1 66 ? -1.115 -31.766 -12.562 1 94.69 66 LYS A CA 1
ATOM 503 C C . LYS A 1 66 ? 0.066 -31.297 -11.711 1 94.69 66 LYS A C 1
ATOM 505 O O . LYS A 1 66 ? 0.381 -31.906 -10.688 1 94.69 66 LYS A O 1
ATOM 510 N N . ASP A 1 67 ? 0.75 -30.234 -12.125 1 91.44 67 ASP A N 1
ATOM 511 C CA . ASP A 1 67 ? 2.031 -29.859 -11.531 1 91.44 67 ASP A CA 1
ATOM 512 C C . ASP A 1 67 ? 1.867 -29.484 -10.062 1 91.44 67 ASP A C 1
ATOM 514 O O . ASP A 1 67 ? 2.752 -29.734 -9.25 1 91.44 67 ASP A O 1
ATOM 518 N N . ASN A 1 68 ? 0.763 -28.953 -9.68 1 91.44 68 ASN A N 1
ATOM 519 C CA . ASN A 1 68 ? 0.556 -28.531 -8.297 1 91.44 68 ASN A CA 1
ATOM 520 C C . ASN A 1 68 ? 0 -29.656 -7.441 1 91.44 68 ASN A C 1
ATOM 522 O O . ASN A 1 68 ? -0.394 -29.438 -6.293 1 91.44 68 ASN A O 1
ATOM 526 N N . GLY A 1 69 ? -0.176 -30.797 -8.023 1 95.19 69 GLY A N 1
ATOM 527 C CA . GLY A 1 69 ? -0.586 -31.984 -7.27 1 95.19 69 GLY A CA 1
ATOM 528 C C . GLY A 1 69 ? -2.086 -32.219 -7.289 1 95.19 69 GLY A C 1
ATOM 529 O O . GLY A 1 69 ? -2.584 -33.156 -6.668 1 95.19 69 GLY A O 1
ATOM 530 N N . CYS A 1 70 ? -2.791 -31.391 -7.98 1 97.31 70 CYS A N 1
ATOM 531 C CA . CYS A 1 70 ? -4.238 -31.547 -8.07 1 97.31 70 CYS A CA 1
ATOM 532 C C . CYS A 1 70 ? -4.598 -32.812 -8.867 1 97.31 70 CYS A C 1
ATOM 534 O O . CYS A 1 70 ? -4.199 -32.938 -10.023 1 97.31 70 CYS A O 1
ATOM 536 N N . SER A 1 71 ? -5.285 -33.719 -8.258 1 98.25 71 SER A N 1
ATOM 537 C CA . SER A 1 71 ? -5.711 -34.938 -8.906 1 98.25 71 SER A CA 1
ATOM 538 C C . SER A 1 71 ? -7.055 -34.75 -9.609 1 98.25 71 SER A C 1
ATOM 540 O O . SER A 1 71 ? -7.77 -33.781 -9.352 1 98.25 71 SER A O 1
ATOM 542 N N . PRO A 1 72 ? -7.359 -35.656 -10.523 1 98.44 72 PRO A N 1
ATOM 543 C CA . PRO A 1 72 ? -8.695 -35.656 -11.117 1 98.44 72 PRO A CA 1
ATOM 544 C C . PRO A 1 72 ? -9.812 -35.656 -10.078 1 98.44 72 PRO A C 1
ATOM 546 O O . PRO A 1 72 ? -10.82 -34.969 -10.242 1 98.44 72 PRO A O 1
ATOM 549 N N . PHE A 1 73 ? -9.609 -36.406 -9.016 1 98.56 73 PHE A N 1
ATOM 550 C CA . PHE A 1 73 ? -10.594 -36.469 -7.941 1 98.56 73 PHE A CA 1
ATOM 551 C C . PHE A 1 73 ? -10.789 -35.125 -7.285 1 98.56 73 PHE A C 1
ATOM 553 O O . PHE A 1 73 ? -11.922 -34.656 -7.098 1 98.56 73 PHE A O 1
ATOM 560 N N . ILE A 1 74 ? -9.711 -34.406 -6.918 1 98.69 74 ILE A N 1
ATOM 561 C CA . ILE A 1 74 ? -9.766 -33.094 -6.301 1 98.69 74 ILE A CA 1
ATOM 562 C C . ILE A 1 74 ? -10.406 -32.094 -7.27 1 98.69 74 ILE A C 1
ATOM 564 O O . ILE A 1 74 ? -11.227 -31.281 -6.867 1 98.69 74 ILE A O 1
ATOM 568 N N . LEU A 1 75 ? -10.031 -32.219 -8.523 1 98.38 75 LEU A N 1
ATOM 569 C CA . LEU A 1 75 ? -10.57 -31.312 -9.539 1 98.38 75 LEU A CA 1
ATOM 570 C C . LEU A 1 75 ? -12.078 -31.5 -9.688 1 98.38 75 LEU A C 1
ATOM 572 O O . LEU A 1 75 ? -12.805 -30.531 -9.922 1 98.38 75 LEU A O 1
ATOM 576 N N . ALA A 1 76 ? -12.555 -32.719 -9.625 1 98.5 76 ALA A N 1
ATOM 577 C CA . ALA A 1 76 ? -13.984 -33 -9.672 1 98.5 76 ALA A CA 1
ATOM 578 C C . ALA A 1 76 ? -14.719 -32.25 -8.555 1 98.5 76 ALA A C 1
ATOM 580 O O . ALA A 1 76 ? -15.844 -31.797 -8.75 1 98.5 76 ALA A O 1
ATOM 581 N N . ALA A 1 77 ? -14.102 -32.156 -7.387 1 98.56 77 ALA A N 1
ATOM 582 C CA . ALA A 1 77 ? -14.68 -31.422 -6.266 1 98.56 77 ALA A CA 1
ATOM 583 C C . ALA A 1 77 ? -14.695 -29.922 -6.543 1 98.56 77 ALA A C 1
ATOM 585 O O . ALA A 1 77 ? -15.648 -29.219 -6.18 1 98.56 77 ALA A O 1
ATOM 586 N N . ILE A 1 78 ? -13.633 -29.438 -7.133 1 97.94 78 ILE A N 1
ATOM 587 C CA . ILE A 1 78 ? -13.508 -28.016 -7.473 1 97.94 78 ILE A CA 1
ATOM 588 C C . ILE A 1 78 ? -14.672 -27.609 -8.375 1 97.94 78 ILE A C 1
ATOM 590 O O . ILE A 1 78 ? -15.297 -26.562 -8.148 1 97.94 78 ILE A O 1
ATOM 594 N N . VAL A 1 79 ? -14.984 -28.469 -9.336 1 97 79 VAL A N 1
ATOM 595 C CA . VAL A 1 79 ? -16.016 -28.109 -10.305 1 97 79 VAL A CA 1
ATOM 596 C C . VAL A 1 79 ? -17.391 -28.547 -9.781 1 97 79 VAL A C 1
ATOM 598 O O . VAL A 1 79 ? -18.406 -28.266 -10.398 1 97 79 VAL A O 1
ATOM 601 N N . GLY A 1 80 ? -17.469 -29.266 -8.703 1 97.5 80 GLY A N 1
ATOM 602 C CA . GLY A 1 80 ? -18.703 -29.625 -8.039 1 97.5 80 GLY A CA 1
ATOM 603 C C . GLY A 1 80 ? -19.453 -30.734 -8.742 1 97.5 80 GLY A C 1
ATOM 604 O O . GLY A 1 80 ? -20.688 -30.75 -8.75 1 97.5 80 GLY A O 1
ATOM 605 N N . ASN A 1 81 ? -18.734 -31.625 -9.422 1 97.56 81 ASN A N 1
ATOM 606 C CA . ASN A 1 81 ? -19.359 -32.719 -10.172 1 97.56 81 ASN A CA 1
ATOM 607 C C . ASN A 1 81 ? -19.406 -34 -9.359 1 97.56 81 ASN A C 1
ATOM 609 O O . ASN A 1 81 ? -18.438 -34.75 -9.344 1 97.56 81 ASN A O 1
ATOM 613 N N . THR A 1 82 ? -20.547 -34.344 -8.828 1 98.06 82 THR A N 1
ATOM 614 C CA . THR A 1 82 ? -20.703 -35.5 -7.938 1 98.06 82 THR A CA 1
ATOM 615 C C . THR A 1 82 ? -20.516 -36.812 -8.703 1 98.06 82 THR A C 1
ATOM 617 O O . THR A 1 82 ? -20 -37.781 -8.164 1 98.06 82 THR A O 1
ATOM 620 N N . ASN A 1 83 ? -20.922 -36.812 -9.953 1 97.94 83 ASN A N 1
ATOM 621 C CA . ASN A 1 83 ? -20.75 -38 -10.773 1 97.94 83 ASN A CA 1
ATOM 622 C C . ASN A 1 83 ? -19.281 -38.344 -10.977 1 97.94 83 ASN A C 1
ATOM 624 O O . ASN A 1 83 ? -18.891 -39.5 -10.891 1 97.94 83 ASN A O 1
ATOM 628 N N . LEU A 1 84 ? -18.594 -37.344 -11.219 1 98.31 84 LEU A N 1
ATOM 629 C CA . LEU A 1 84 ? -17.172 -37.562 -11.438 1 98.31 84 LEU A CA 1
ATOM 630 C C . LEU A 1 84 ? -16.469 -37.938 -10.133 1 98.31 84 LEU A C 1
ATOM 632 O O . LEU A 1 84 ? -15.508 -38.719 -10.133 1 98.31 84 LEU A O 1
ATOM 636 N N . LEU A 1 85 ? -16.906 -37.375 -9.008 1 98.56 85 LEU A N 1
ATOM 637 C CA . LEU A 1 85 ? -16.375 -37.75 -7.711 1 98.56 85 LEU A CA 1
ATOM 638 C C . LEU A 1 85 ? -16.562 -39.25 -7.48 1 98.56 85 LEU A C 1
ATOM 640 O O . LEU A 1 85 ? -15.625 -39.969 -7.102 1 98.56 85 LEU A O 1
ATOM 644 N N . ALA A 1 86 ? -17.781 -39.719 -7.773 1 98.31 86 ALA A N 1
ATOM 645 C CA . ALA A 1 86 ? -18.094 -41.125 -7.602 1 98.31 86 ALA A CA 1
ATOM 646 C C . ALA A 1 86 ? -17.234 -42 -8.516 1 98.31 86 ALA A C 1
ATOM 648 O O . ALA A 1 86 ? -16.734 -43.062 -8.094 1 98.31 86 ALA A O 1
ATOM 649 N N . LEU A 1 87 ? -17.094 -41.531 -9.703 1 98.19 87 LEU A N 1
ATOM 650 C CA . LEU A 1 87 ? -16.312 -42.281 -10.703 1 98.19 87 LEU A CA 1
ATOM 651 C C . LEU A 1 87 ? -14.875 -42.438 -10.25 1 98.19 87 LEU A C 1
ATOM 653 O O . LEU A 1 87 ? -14.344 -43.562 -10.281 1 98.19 87 LEU A O 1
ATOM 657 N N . PHE A 1 88 ? -14.25 -41.438 -9.828 1 98.38 88 PHE A N 1
ATOM 658 C CA . PHE A 1 88 ? -12.828 -41.5 -9.5 1 98.38 88 PHE A CA 1
ATOM 659 C C . PHE A 1 88 ? -12.609 -42.219 -8.172 1 98.38 88 PHE A C 1
ATOM 661 O O . PHE A 1 88 ? -11.562 -42.844 -7.953 1 98.38 88 PHE A O 1
ATOM 668 N N . LEU A 1 89 ? -13.547 -42.125 -7.246 1 97.81 89 LEU A N 1
ATOM 669 C CA . LEU A 1 89 ? -13.477 -42.938 -6.035 1 97.81 89 LEU A CA 1
ATOM 670 C C . LEU A 1 89 ? -13.492 -44.406 -6.375 1 97.81 89 LEU A C 1
ATOM 672 O O . LEU A 1 89 ? -12.742 -45.188 -5.785 1 97.81 89 LEU A O 1
ATOM 676 N N . GLU A 1 90 ? -14.352 -44.75 -7.301 1 97.19 90 GLU A N 1
ATOM 677 C CA . GLU A 1 90 ? -14.422 -46.156 -7.758 1 97.19 90 GLU A CA 1
ATOM 678 C C . GLU A 1 90 ? -13.117 -46.594 -8.414 1 97.19 90 GLU A C 1
ATOM 680 O O . GLU A 1 90 ? -12.727 -47.75 -8.32 1 97.19 90 GLU A O 1
ATOM 685 N N . LYS A 1 91 ? -12.484 -45.656 -8.977 1 97.31 91 LYS A N 1
ATOM 686 C CA . LYS A 1 91 ? -11.234 -45.938 -9.672 1 97.31 91 LYS A CA 1
ATOM 687 C C . LYS A 1 91 ? -10.055 -45.938 -8.695 1 97.31 91 LYS A C 1
ATOM 689 O O . LYS A 1 91 ? -8.898 -46.062 -9.109 1 97.31 91 LYS A O 1
ATOM 694 N N . GLY A 1 92 ? -10.297 -45.688 -7.422 1 97.19 92 GLY A N 1
ATOM 695 C CA . GLY A 1 92 ? -9.266 -45.938 -6.418 1 97.19 92 GLY A CA 1
ATOM 696 C C . GLY A 1 92 ? -8.742 -44.625 -5.805 1 97.19 92 GLY A C 1
ATOM 697 O O . GLY A 1 92 ? -7.719 -44.656 -5.113 1 97.19 92 GLY A O 1
ATOM 698 N N . ALA A 1 93 ? -9.328 -43.5 -6.066 1 97.81 93 ALA A N 1
ATOM 699 C CA . ALA A 1 93 ? -8.898 -42.25 -5.426 1 97.81 93 ALA A CA 1
ATOM 700 C C . ALA A 1 93 ? -9.102 -42.312 -3.914 1 97.81 93 ALA A C 1
ATOM 702 O O . ALA A 1 93 ? -10.047 -42.938 -3.436 1 97.81 93 ALA A O 1
ATOM 703 N N . ASP A 1 94 ? -8.148 -41.719 -3.188 1 98.06 94 ASP A N 1
ATOM 704 C CA . ASP A 1 94 ? -8.305 -41.562 -1.742 1 98.06 94 ASP A CA 1
ATOM 705 C C . ASP A 1 94 ? -9.203 -40.375 -1.395 1 98.06 94 ASP A C 1
ATOM 707 O O . ASP A 1 94 ? -8.961 -39.25 -1.853 1 98.06 94 ASP A O 1
ATOM 711 N N . ILE A 1 95 ? -10.188 -40.625 -0.592 1 98.25 95 ILE A N 1
ATOM 712 C CA . ILE A 1 95 ? -11.211 -39.656 -0.274 1 98.25 95 ILE A CA 1
ATOM 713 C C . ILE A 1 95 ? -10.57 -38.406 0.375 1 98.25 95 ILE A C 1
ATOM 715 O O . ILE A 1 95 ? -11.086 -37.312 0.254 1 98.25 95 ILE A O 1
ATOM 719 N N . ASN A 1 96 ? -9.398 -38.594 1.041 1 98.44 96 ASN A N 1
ATOM 720 C CA . ASN A 1 96 ? -8.742 -37.531 1.773 1 98.44 96 ASN A CA 1
ATOM 721 C C . ASN A 1 96 ? -7.395 -37.156 1.16 1 98.44 96 ASN A C 1
ATOM 723 O O . ASN A 1 96 ? -6.535 -36.594 1.829 1 98.44 96 ASN A O 1
ATOM 727 N N . GLU A 1 97 ? -7.184 -37.562 -0.114 1 97.69 97 GLU A N 1
ATOM 728 C CA . GLU A 1 97 ? -5.922 -37.188 -0.743 1 97.69 97 GLU A CA 1
ATOM 729 C C . GLU A 1 97 ? -5.781 -35.656 -0.845 1 97.69 97 GLU A C 1
ATOM 731 O O . GLU A 1 97 ? -6.777 -34.938 -0.83 1 97.69 97 GLU A O 1
ATOM 736 N N . MET A 1 98 ? -4.535 -35.188 -0.856 1 97.25 98 MET A N 1
ATOM 737 C CA . MET A 1 98 ? -4.23 -33.781 -0.862 1 97.25 98 MET A CA 1
ATOM 738 C C . MET A 1 98 ? -3.316 -33.406 -2.029 1 97.25 98 MET A C 1
ATOM 740 O O . MET A 1 98 ? -2.562 -34.25 -2.514 1 97.25 98 MET A O 1
ATOM 744 N N . ASP A 1 99 ? -3.469 -32.25 -2.539 1 96.44 99 ASP A N 1
ATOM 745 C CA . ASP A 1 99 ? -2.484 -31.75 -3.504 1 96.44 99 ASP A CA 1
ATOM 746 C C . ASP A 1 99 ? -1.208 -31.297 -2.801 1 96.44 99 ASP A C 1
ATOM 748 O O . ASP A 1 99 ? -1.012 -31.578 -1.616 1 96.44 99 ASP A O 1
ATOM 752 N N . ASN A 1 100 ? -0.325 -30.656 -3.57 1 93.31 100 ASN A N 1
ATOM 753 C CA . ASN A 1 100 ? 0.983 -30.312 -3.027 1 93.31 100 ASN A CA 1
ATOM 754 C C . ASN A 1 100 ? 0.875 -29.219 -1.968 1 93.31 100 ASN A C 1
ATOM 756 O O . ASN A 1 100 ? 1.816 -28.984 -1.206 1 93.31 100 ASN A O 1
ATOM 760 N N . ASN A 1 101 ? -0.296 -28.562 -1.901 1 92.38 101 ASN A N 1
ATOM 761 C CA . ASN A 1 101 ? -0.49 -27.469 -0.958 1 92.38 101 ASN A CA 1
ATOM 762 C C . ASN A 1 101 ? -1.432 -27.859 0.175 1 92.38 101 ASN A C 1
ATOM 764 O O . ASN A 1 101 ? -1.829 -27.016 0.98 1 92.38 101 ASN A O 1
ATOM 768 N N . GLY A 1 102 ? -1.807 -29.047 0.162 1 95.31 102 GLY A N 1
ATOM 769 C CA . GLY A 1 102 ? -2.574 -29.578 1.275 1 95.31 102 GLY A CA 1
ATOM 770 C C . GLY A 1 102 ? -4.074 -29.5 1.061 1 95.31 102 GLY A C 1
ATOM 771 O O . GLY A 1 102 ? -4.855 -29.797 1.966 1 95.31 102 GLY A O 1
ATOM 772 N N . PHE A 1 103 ? -4.539 -29.125 -0.1 1 97.69 103 PHE A N 1
ATOM 773 C CA . PHE A 1 103 ? -5.969 -29.016 -0.362 1 97.69 103 PHE A CA 1
ATOM 774 C C . PHE A 1 103 ? -6.582 -30.375 -0.642 1 97.69 103 PHE A C 1
ATOM 776 O O . PHE A 1 103 ? -6.066 -31.141 -1.458 1 97.69 103 PHE A O 1
ATOM 783 N N . THR A 1 104 ? -7.629 -30.672 0.014 1 98.38 104 THR A N 1
ATOM 784 C CA . THR A 1 104 ? -8.398 -31.891 -0.239 1 98.38 104 THR A CA 1
ATOM 785 C C . THR A 1 104 ? -9.625 -31.578 -1.096 1 98.38 104 THR A C 1
ATOM 787 O O . THR A 1 104 ? -9.953 -30.406 -1.32 1 98.38 104 THR A O 1
ATOM 790 N N . ALA A 1 105 ? -10.203 -32.656 -1.553 1 98.75 105 ALA A N 1
ATOM 791 C CA . ALA A 1 105 ? -11.445 -32.469 -2.307 1 98.75 105 ALA A CA 1
ATOM 792 C C . ALA A 1 105 ? -12.508 -31.781 -1.467 1 98.75 105 ALA A C 1
ATOM 794 O O . ALA A 1 105 ? -13.25 -30.938 -1.969 1 98.75 105 ALA A O 1
ATOM 795 N N . LEU A 1 106 ? -12.594 -32.094 -0.187 1 98.81 106 LEU A N 1
ATOM 796 C CA . LEU A 1 106 ? -13.578 -31.5 0.703 1 98.81 106 LEU A CA 1
ATOM 797 C C . LEU A 1 106 ? -13.336 -30 0.845 1 98.81 106 LEU A C 1
ATOM 799 O O . LEU A 1 106 ? -14.273 -29.203 0.787 1 98.81 106 LEU A O 1
ATOM 803 N N . MET A 1 107 ? -12.117 -29.625 1.062 1 98.69 107 MET A N 1
ATOM 804 C CA . MET A 1 107 ? -11.75 -28.219 1.188 1 98.69 107 MET A CA 1
ATOM 805 C C . MET A 1 107 ? -12.117 -27.453 -0.076 1 98.69 107 MET A C 1
ATOM 807 O O . MET A 1 107 ? -12.648 -26.344 0.001 1 98.69 107 MET A O 1
ATOM 811 N N . GLU A 1 108 ? -11.789 -28.094 -1.203 1 98.44 108 GLU A N 1
ATOM 812 C CA . GLU A 1 108 ? -12.094 -27.438 -2.473 1 98.44 108 GLU A CA 1
ATOM 813 C C . GLU A 1 108 ? -13.594 -27.281 -2.666 1 98.44 108 GLU A C 1
ATOM 815 O O . GLU A 1 108 ? -14.062 -26.234 -3.123 1 98.44 108 GLU A O 1
ATOM 820 N N . ALA A 1 109 ? -14.359 -28.281 -2.391 1 98.69 109 ALA A N 1
ATOM 821 C CA . ALA A 1 109 ? -15.812 -28.188 -2.463 1 98.69 109 ALA A CA 1
ATOM 822 C C . ALA A 1 109 ? -16.328 -27.078 -1.556 1 98.69 109 ALA A C 1
ATOM 824 O O . ALA A 1 109 ? -17.25 -26.344 -1.928 1 98.69 109 ALA A O 1
ATOM 825 N N . ALA A 1 110 ? -15.773 -26.969 -0.349 1 98.69 110 ALA A N 1
ATOM 826 C CA . ALA A 1 110 ? -16.156 -25.922 0.597 1 98.69 110 ALA A CA 1
ATOM 827 C C . ALA A 1 110 ? -15.812 -24.547 0.052 1 98.69 110 ALA A C 1
ATOM 829 O O . ALA A 1 110 ? -16.625 -23.625 0.126 1 98.69 110 ALA A O 1
ATOM 830 N N . TRP A 1 111 ? -14.664 -24.438 -0.485 1 97.62 111 TRP A N 1
ATOM 831 C CA . TRP A 1 111 ? -14.172 -23.172 -1.011 1 97.62 111 TRP A CA 1
ATOM 832 C C . TRP A 1 111 ? -15.086 -22.656 -2.121 1 97.62 111 TRP A C 1
ATOM 834 O O . TRP A 1 111 ? -15.43 -21.469 -2.146 1 97.62 111 TRP A O 1
ATOM 844 N N . TYR A 1 112 ? -15.453 -23.562 -3 1 96.62 112 TYR A N 1
ATOM 845 C CA . TYR A 1 112 ? -16.203 -23.141 -4.18 1 96.62 112 TYR A CA 1
ATOM 846 C C . TYR A 1 112 ? -17.703 -23.219 -3.924 1 96.62 112 TYR A C 1
ATOM 848 O O . TYR A 1 112 ? -18.516 -22.906 -4.801 1 96.62 112 TYR A O 1
ATOM 856 N N . GLY A 1 113 ? -18.109 -23.641 -2.77 1 97.12 113 GLY A N 1
ATOM 857 C CA . GLY A 1 113 ? -19.5 -23.625 -2.369 1 97.12 113 GLY A CA 1
ATOM 858 C C . GLY A 1 113 ? -20.328 -24.703 -3.041 1 97.12 113 GLY A C 1
ATOM 859 O O . GLY A 1 113 ? -21.516 -24.516 -3.314 1 97.12 113 GLY A O 1
ATOM 860 N N . ASN A 1 114 ? -19.719 -25.844 -3.369 1 97.62 114 ASN A N 1
ATOM 861 C CA . ASN A 1 114 ? -20.406 -26.953 -4.012 1 97.62 114 ASN A CA 1
ATOM 862 C C . ASN A 1 114 ? -21.078 -27.859 -2.984 1 97.62 114 ASN A C 1
ATOM 864 O O . ASN A 1 114 ? -20.5 -28.859 -2.557 1 97.62 114 ASN A O 1
ATOM 868 N N . GLU A 1 115 ? -22.312 -27.594 -2.732 1 98.19 115 GLU A N 1
ATOM 869 C CA . GLU A 1 115 ? -23.047 -28.234 -1.639 1 98.19 115 GLU A CA 1
ATOM 870 C C . GLU A 1 115 ? -23.219 -29.719 -1.877 1 98.19 115 GLU A C 1
ATOM 872 O O . GLU A 1 115 ? -22.984 -30.531 -0.976 1 98.19 115 GLU A O 1
ATOM 877 N N . ASN A 1 116 ? -23.578 -30.062 -3.109 1 98.19 116 ASN A N 1
ATOM 878 C CA . ASN A 1 116 ? -23.812 -31.469 -3.414 1 98.19 116 ASN A CA 1
ATOM 879 C C . ASN A 1 116 ? -22.516 -32.281 -3.332 1 98.19 116 ASN A C 1
ATOM 881 O O . ASN A 1 116 ? -22.5 -33.375 -2.777 1 98.19 116 ASN A O 1
ATOM 885 N N . ALA A 1 117 ? -21.516 -31.703 -3.869 1 98.44 117 ALA A N 1
ATOM 886 C CA . ALA A 1 117 ? -20.219 -32.375 -3.807 1 98.44 117 ALA A CA 1
ATOM 887 C C . ALA A 1 117 ? -19.75 -32.5 -2.361 1 98.44 117 ALA A C 1
ATOM 889 O O . ALA A 1 117 ? -19.219 -33.562 -1.977 1 98.44 117 ALA A O 1
ATOM 890 N N . LEU A 1 118 ? -19.938 -31.484 -1.581 1 98.69 118 LEU A N 1
ATOM 891 C CA . LEU A 1 118 ? -19.531 -31.484 -0.177 1 98.69 118 LEU A CA 1
ATOM 892 C C . LEU A 1 118 ? -20.266 -32.594 0.596 1 98.69 118 LEU A C 1
ATOM 894 O O . LEU A 1 118 ? -19.641 -33.344 1.329 1 98.69 118 LEU A O 1
ATOM 898 N N . THR A 1 119 ? -21.547 -32.656 0.41 1 98.5 119 THR A N 1
ATOM 899 C CA . THR A 1 119 ? -22.359 -33.656 1.104 1 98.5 119 THR A CA 1
ATOM 900 C C . THR A 1 119 ? -21.953 -35.062 0.705 1 98.5 119 THR A C 1
ATOM 902 O O . THR A 1 119 ? -21.828 -35.969 1.56 1 98.5 119 THR A O 1
ATOM 905 N N . TYR A 1 120 ? -21.75 -35.25 -0.581 1 98.44 120 TYR A N 1
ATOM 906 C CA . TYR A 1 120 ? -21.312 -36.562 -1.076 1 98.44 120 TYR A CA 1
ATOM 907 C C . TYR A 1 120 ? -20.016 -37 -0.409 1 98.44 120 TYR A C 1
ATOM 909 O O . TYR A 1 120 ? -19.891 -38.156 0.032 1 98.44 120 TYR A O 1
ATOM 917 N N . LEU A 1 121 ? -19.062 -36.094 -0.345 1 98.81 121 LEU A N 1
ATOM 918 C CA . LEU A 1 121 ? -17.75 -36.375 0.222 1 98.81 121 LEU A CA 1
ATOM 919 C C . LEU A 1 121 ? -17.875 -36.75 1.7 1 98.81 121 LEU A C 1
ATOM 921 O O . LEU A 1 121 ? -17.281 -37.719 2.152 1 98.81 121 LEU A O 1
ATOM 925 N N . LEU A 1 122 ? -18.625 -36 2.445 1 98.62 122 LEU A N 1
ATOM 926 C CA . LEU A 1 122 ? -18.797 -36.25 3.873 1 98.62 122 LEU A CA 1
ATOM 927 C C . LEU A 1 122 ? -19.484 -37.562 4.117 1 98.62 122 LEU A C 1
ATOM 929 O O . LEU A 1 122 ? -19.094 -38.312 5.016 1 98.62 122 LEU A O 1
ATOM 933 N N . GLU A 1 123 ? -20.438 -37.906 3.295 1 97.81 123 GLU A N 1
ATOM 934 C CA . GLU A 1 123 ? -21.188 -39.156 3.432 1 97.81 123 GLU A CA 1
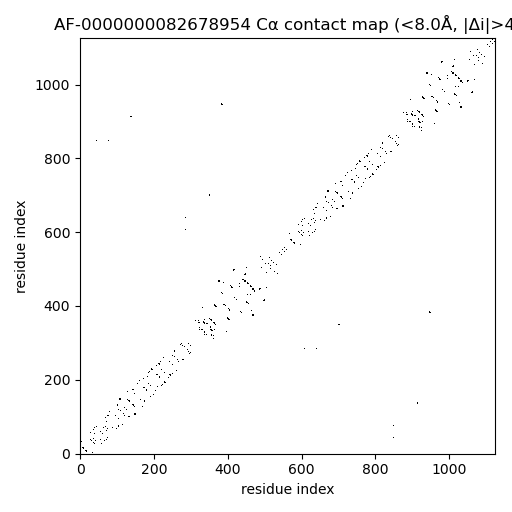ATOM 935 C C . GLU A 1 123 ? -20.312 -40.375 3.076 1 97.81 123 GLU A C 1
ATOM 937 O O . GLU A 1 123 ? -20.578 -41.5 3.512 1 97.81 123 GLU A O 1
ATOM 942 N N . ASN A 1 124 ? -19.312 -40.125 2.326 1 98.06 124 ASN A N 1
ATOM 943 C CA . ASN A 1 124 ? -18.438 -41.219 1.904 1 98.06 124 ASN A CA 1
ATOM 944 C C . ASN A 1 124 ? -17.141 -41.25 2.699 1 98.06 124 ASN A C 1
ATOM 946 O O . ASN A 1 124 ? -16.141 -41.812 2.262 1 98.06 124 ASN A O 1
ATOM 950 N N . GLY A 1 125 ? -17.078 -40.5 3.768 1 97.31 125 GLY A N 1
ATOM 951 C CA . GLY A 1 125 ? -16.016 -40.719 4.734 1 97.31 125 GLY A CA 1
ATOM 952 C C . GLY A 1 125 ? -14.961 -39.625 4.711 1 97.31 125 GLY A C 1
ATOM 953 O O . GLY A 1 125 ? -13.906 -39.75 5.336 1 97.31 125 GLY A O 1
ATOM 954 N N . ALA A 1 126 ? -15.164 -38.5 4.016 1 98.5 126 ALA A N 1
ATOM 955 C CA . ALA A 1 126 ? -14.227 -37.375 4.082 1 98.5 126 ALA A CA 1
ATOM 956 C C . ALA A 1 126 ? -14.133 -36.844 5.5 1 98.5 126 ALA A C 1
ATOM 958 O O . ALA A 1 126 ? -15.148 -36.719 6.191 1 98.5 126 ALA A O 1
ATOM 959 N N . ASP A 1 127 ? -12.961 -36.531 5.953 1 98.12 127 ASP A N 1
ATOM 960 C CA . ASP A 1 127 ? -12.734 -36 7.293 1 98.12 127 ASP A CA 1
ATOM 961 C C . ASP A 1 127 ? -12.969 -34.469 7.332 1 98.12 127 ASP A C 1
ATOM 963 O O . ASP A 1 127 ? -12.188 -33.719 6.77 1 98.12 127 ASP A O 1
ATOM 967 N N . ALA A 1 128 ? -13.93 -34.062 8.031 1 98.06 128 ALA A N 1
ATOM 968 C CA . ALA A 1 128 ? -14.336 -32.656 8.086 1 98.06 128 ALA A CA 1
ATOM 969 C C . ALA A 1 128 ? -13.305 -31.828 8.836 1 98.06 128 ALA A C 1
ATOM 971 O O . ALA A 1 128 ? -13.305 -30.609 8.742 1 98.06 128 ALA A O 1
ATOM 972 N N . ASN A 1 129 ? -12.414 -32.438 9.586 1 98.25 129 ASN A N 1
ATOM 973 C CA . ASN A 1 129 ? -11.523 -31.719 10.477 1 98.25 129 ASN A CA 1
ATOM 974 C C . ASN A 1 129 ? -10.07 -31.797 10.016 1 98.25 129 ASN A C 1
ATOM 976 O O . ASN A 1 129 ? -9.156 -31.406 10.742 1 98.25 129 ASN A O 1
ATOM 980 N N . LEU A 1 130 ? -9.875 -32.312 8.797 1 97.75 130 LEU A N 1
ATOM 981 C CA . LEU A 1 130 ? -8.523 -32.406 8.266 1 97.75 130 LEU A CA 1
ATOM 982 C C . LEU A 1 130 ? -7.945 -31 8.062 1 97.75 130 LEU A C 1
ATOM 984 O O . LEU A 1 130 ? -8.641 -30.094 7.59 1 97.75 130 LEU A O 1
ATOM 988 N N . LYS A 1 131 ? -6.688 -30.828 8.461 1 97.56 131 LYS A N 1
ATOM 989 C CA . LYS A 1 131 ? -5.988 -29.562 8.289 1 97.56 131 LYS A CA 1
ATOM 990 C C . LYS A 1 131 ? -5.062 -29.609 7.078 1 97.56 131 LYS A C 1
ATOM 992 O O . LYS A 1 131 ? -4.5 -30.656 6.754 1 97.56 131 LYS A O 1
ATOM 997 N N . ARG A 1 132 ? -4.934 -28.484 6.441 1 96.94 132 ARG A N 1
ATOM 998 C CA . ARG A 1 132 ? -4.043 -28.375 5.289 1 96.94 132 ARG A CA 1
ATOM 999 C C . ARG A 1 132 ? -2.6 -28.672 5.684 1 96.94 132 ARG A C 1
ATOM 1001 O O . ARG A 1 132 ? -2.004 -27.922 6.465 1 96.94 132 ARG A O 1
ATOM 1008 N N . VAL A 1 133 ? -2.072 -29.672 5.09 1 95.19 133 VAL A N 1
ATOM 1009 C CA . VAL A 1 133 ? -0.685 -30.047 5.344 1 95.19 133 VAL A CA 1
ATOM 1010 C C . VAL A 1 133 ? 0.227 -29.359 4.332 1 95.19 133 VAL A C 1
ATOM 1012 O O . VAL A 1 133 ? 0.012 -29.469 3.121 1 95.19 133 VAL A O 1
ATOM 1015 N N . VAL A 1 134 ? 1.147 -28.625 4.836 1 92 134 VAL A N 1
ATOM 1016 C CA . VAL A 1 134 ? 2.066 -27.922 3.949 1 92 134 VAL A CA 1
ATOM 1017 C C . VAL A 1 134 ? 3.498 -28.375 4.211 1 92 134 VAL A C 1
ATOM 1019 O O . VAL A 1 134 ? 3.758 -29.094 5.188 1 92 134 VAL A O 1
ATOM 1022 N N . ASN A 1 135 ? 4.344 -28.094 3.299 1 89.69 135 ASN A N 1
ATOM 1023 C CA . ASN A 1 135 ? 5.738 -28.484 3.455 1 89.69 135 ASN A CA 1
ATOM 1024 C C . ASN A 1 135 ? 6.43 -27.688 4.555 1 89.69 135 ASN A C 1
ATOM 1026 O O . ASN A 1 135 ? 5.832 -26.781 5.137 1 89.69 135 ASN A O 1
ATOM 1030 N N . LYS A 1 136 ? 7.625 -28.062 4.863 1 88.62 136 LYS A N 1
ATOM 1031 C CA . LYS A 1 136 ? 8.375 -27.484 5.977 1 88.62 136 LYS A CA 1
ATOM 1032 C C . LYS A 1 136 ? 8.609 -26 5.773 1 88.62 136 LYS A C 1
ATOM 1034 O O . LYS A 1 136 ? 8.539 -25.219 6.727 1 88.62 136 LYS A O 1
ATOM 1039 N N . GLU A 1 137 ? 8.812 -25.609 4.566 1 88.19 137 GLU A N 1
ATOM 1040 C CA . GLU A 1 137 ? 9.086 -24.203 4.25 1 88.19 137 GLU A CA 1
ATOM 1041 C C . GLU A 1 137 ? 7.875 -23.328 4.551 1 88.19 137 GLU A C 1
ATOM 1043 O O . GLU A 1 137 ? 8 -22.297 5.211 1 88.19 137 GLU A O 1
ATOM 1048 N N . GLN A 1 138 ? 6.758 -23.75 4.105 1 89.44 138 GLN A N 1
ATOM 1049 C CA . GLN A 1 138 ? 5.527 -23 4.34 1 89.44 138 GLN A CA 1
ATOM 1050 C C . GLN A 1 138 ? 5.16 -23 5.82 1 89.44 138 GLN A C 1
ATOM 1052 O O . GLN A 1 138 ? 4.668 -22 6.344 1 89.44 138 GLN A O 1
ATOM 1057 N N . LYS A 1 139 ? 5.438 -24.078 6.438 1 90.19 139 LYS A N 1
ATOM 1058 C CA . LYS A 1 139 ? 5.148 -24.203 7.863 1 90.19 139 LYS A CA 1
ATOM 1059 C C . LYS A 1 139 ? 5.992 -23.219 8.672 1 90.19 139 LYS A C 1
ATOM 1061 O O . LYS A 1 139 ? 5.523 -22.672 9.68 1 90.19 139 LYS A O 1
ATOM 1066 N N . SER A 1 140 ? 7.184 -23.031 8.242 1 88.88 140 SER A N 1
ATOM 1067 C CA . SER A 1 140 ? 8.078 -22.109 8.938 1 88.88 140 SER A CA 1
ATOM 1068 C C . SER A 1 140 ? 7.578 -20.672 8.852 1 88.88 140 SER A C 1
ATOM 1070 O O . SER A 1 140 ? 7.973 -19.812 9.648 1 88.88 140 SER A O 1
ATOM 1072 N N . LEU A 1 141 ? 6.727 -20.422 7.895 1 89.38 141 LEU A N 1
ATOM 1073 C CA . LEU A 1 141 ? 6.105 -19.109 7.734 1 89.38 141 LEU A CA 1
ATOM 1074 C C . LEU A 1 141 ? 4.719 -19.078 8.367 1 89.38 141 LEU A C 1
ATOM 1076 O O . LEU A 1 141 ? 3.938 -18.156 8.117 1 89.38 141 LEU A O 1
ATOM 1080 N N . HIS A 1 142 ? 4.352 -20.125 9.062 1 89.62 142 HIS A N 1
ATOM 1081 C CA . HIS A 1 142 ? 3.072 -20.266 9.742 1 89.62 142 HIS A CA 1
ATOM 1082 C C . HIS A 1 142 ? 1.924 -20.359 8.742 1 89.62 142 HIS A C 1
ATOM 1084 O O . HIS A 1 142 ? 0.805 -19.938 9.039 1 89.62 142 HIS A O 1
ATOM 1090 N N . LYS A 1 143 ? 2.199 -20.844 7.582 1 90.62 143 LYS A N 1
ATOM 1091 C CA . LYS A 1 143 ? 1.149 -21.094 6.598 1 90.62 143 LYS A CA 1
ATOM 1092 C C . LYS A 1 143 ? 0.572 -22.5 6.742 1 90.62 143 LYS A C 1
ATOM 1094 O O . LYS A 1 143 ? 1.227 -23.391 7.285 1 90.62 143 LYS A O 1
ATOM 1099 N N . GLY A 1 144 ? -0.616 -22.688 6.32 1 93.44 144 GLY A N 1
ATOM 1100 C CA . GLY A 1 144 ? -1.268 -23.984 6.398 1 93.44 144 GLY A CA 1
ATOM 1101 C C . GLY A 1 144 ? -2.174 -24.125 7.605 1 93.44 144 GLY A C 1
ATOM 1102 O O . GLY A 1 144 ? -2.402 -23.156 8.336 1 93.44 144 GLY A O 1
ATOM 1103 N N . GLY A 1 145 ? -2.816 -25.297 7.73 1 96.62 145 GLY A N 1
ATOM 1104 C CA . GLY A 1 145 ? -3.613 -25.641 8.898 1 96.62 145 GLY A CA 1
ATOM 1105 C C . GLY A 1 145 ? -5.086 -25.312 8.734 1 96.62 145 GLY A C 1
ATOM 1106 O O . GLY A 1 145 ? -5.902 -25.672 9.586 1 96.62 145 GLY A O 1
ATOM 1107 N N . ALA A 1 146 ? -5.43 -24.672 7.617 1 97.44 146 ALA A N 1
ATOM 1108 C CA . ALA A 1 146 ? -6.832 -24.312 7.418 1 97.44 146 ALA A CA 1
ATOM 1109 C C . ALA A 1 146 ? -7.688 -25.562 7.168 1 97.44 146 ALA A C 1
ATOM 1111 O O . ALA A 1 146 ? -7.199 -26.562 6.656 1 97.44 146 ALA A O 1
ATOM 1112 N N . THR A 1 147 ? -8.906 -25.5 7.551 1 98.56 147 THR A N 1
ATOM 1113 C CA . THR A 1 147 ? -9.867 -26.578 7.355 1 98.56 147 THR A CA 1
ATOM 1114 C C . THR A 1 147 ? -10.93 -26.188 6.336 1 98.56 147 THR A C 1
ATOM 1116 O O . THR A 1 147 ? -10.992 -25.031 5.91 1 98.56 147 THR A O 1
ATOM 1119 N N . ALA A 1 148 ? -11.727 -27.172 5.969 1 98.75 148 ALA A N 1
ATOM 1120 C CA . ALA A 1 148 ? -12.844 -26.922 5.059 1 98.75 148 ALA A CA 1
ATOM 1121 C C . ALA A 1 148 ? -13.805 -25.891 5.648 1 98.75 148 ALA A C 1
ATOM 1123 O O . ALA A 1 148 ? -14.344 -25.047 4.93 1 98.75 148 ALA A O 1
ATOM 1124 N N . LEU A 1 149 ? -14.023 -25.953 6.977 1 98.81 149 LEU A N 1
ATOM 1125 C CA . LEU A 1 149 ? -14.914 -25 7.641 1 98.81 149 LEU A CA 1
ATOM 1126 C C . LEU A 1 149 ? -14.383 -23.578 7.531 1 98.81 149 LEU A C 1
ATOM 1128 O O . LEU A 1 149 ? -15.148 -22.656 7.266 1 98.81 149 LEU A O 1
ATOM 1132 N N . MET A 1 150 ? -13.102 -23.422 7.734 1 98.56 150 MET A N 1
ATOM 1133 C CA . MET A 1 150 ? -12.469 -22.109 7.617 1 98.56 150 MET A CA 1
ATOM 1134 C C . MET A 1 150 ? -12.617 -21.547 6.207 1 98.56 150 MET A C 1
ATOM 1136 O O . MET A 1 150 ? -12.891 -20.359 6.027 1 98.56 150 MET A O 1
ATOM 1140 N N . ASP A 1 151 ? -12.469 -22.438 5.25 1 98.31 151 ASP A N 1
ATOM 1141 C CA . ASP A 1 151 ? -12.641 -22.031 3.861 1 98.31 151 ASP A CA 1
ATOM 1142 C C . ASP A 1 151 ? -14.07 -21.562 3.598 1 98.31 151 ASP A C 1
ATOM 1144 O O . ASP A 1 151 ? -14.281 -20.516 2.977 1 98.31 151 ASP A O 1
ATOM 1148 N N . ALA A 1 152 ? -14.992 -22.344 4.004 1 98.62 152 ALA A N 1
ATOM 1149 C CA . ALA A 1 152 ? -16.406 -22.016 3.818 1 98.62 152 ALA A CA 1
ATOM 1150 C C . ALA A 1 152 ? -16.766 -20.703 4.508 1 98.62 152 ALA A C 1
ATOM 1152 O O . ALA A 1 152 ? -17.5 -19.891 3.951 1 98.62 152 ALA A O 1
ATOM 1153 N N . ALA A 1 153 ? -16.25 -20.5 5.734 1 98.56 153 ALA A N 1
ATOM 1154 C CA . ALA A 1 153 ? -16.5 -19.281 6.488 1 98.56 153 ALA A CA 1
ATOM 1155 C C . ALA A 1 153 ? -15.914 -18.062 5.773 1 98.56 153 ALA A C 1
ATOM 1157 O O . ALA A 1 153 ? -16.578 -17.031 5.648 1 98.56 153 ALA A O 1
ATOM 1158 N N . LYS A 1 154 ? -14.727 -18.219 5.32 1 97.56 154 LYS A N 1
ATOM 1159 C CA . LYS A 1 154 ? -14.031 -17.156 4.609 1 97.56 154 LYS A CA 1
ATOM 1160 C C . LYS A 1 154 ? -14.805 -16.719 3.365 1 97.56 154 LYS A C 1
ATOM 1162 O O . LYS A 1 154 ? -14.867 -15.531 3.053 1 97.56 154 LYS A O 1
ATOM 1167 N N . ARG A 1 155 ? -15.398 -17.703 2.689 1 97 155 ARG A N 1
ATOM 1168 C CA . ARG A 1 155 ? -16.094 -17.438 1.438 1 97 155 ARG A CA 1
ATOM 1169 C C . ARG A 1 155 ? -17.562 -17.062 1.695 1 97 155 ARG A C 1
ATOM 1171 O O . ARG A 1 155 ? -18.281 -16.703 0.767 1 97 155 ARG A O 1
ATOM 1178 N N . GLY A 1 156 ? -18.016 -17.156 2.92 1 97.25 156 GLY A N 1
ATOM 1179 C CA . GLY A 1 156 ? -19.359 -16.766 3.305 1 97.25 156 GLY A CA 1
ATOM 1180 C C . GLY A 1 156 ? -20.422 -17.75 2.848 1 97.25 156 GLY A C 1
ATOM 1181 O O . GLY A 1 156 ? -21.578 -17.375 2.635 1 97.25 156 GLY A O 1
ATOM 1182 N N . HIS A 1 157 ? -20.078 -19.016 2.633 1 97.88 157 HIS A N 1
ATOM 1183 C CA . HIS A 1 157 ? -21.031 -20.047 2.219 1 97.88 157 HIS A CA 1
ATOM 1184 C C . HIS A 1 157 ? -21.812 -20.578 3.412 1 97.88 157 HIS A C 1
ATOM 1186 O O . HIS A 1 157 ? -21.422 -21.562 4.027 1 97.88 157 HIS A O 1
ATOM 1192 N N . GLU A 1 158 ? -22.938 -19.984 3.637 1 97.75 158 GLU A N 1
ATOM 1193 C CA . GLU A 1 158 ? -23.734 -20.266 4.824 1 97.75 158 GLU A CA 1
ATOM 1194 C C . GLU A 1 158 ? -24.156 -21.734 4.871 1 97.75 158 GLU A C 1
ATOM 1196 O O . GLU A 1 158 ? -23.969 -22.406 5.887 1 97.75 158 GLU A O 1
ATOM 1201 N N . ASN A 1 159 ? -24.656 -22.219 3.725 1 98.06 159 ASN A N 1
ATOM 1202 C CA . ASN A 1 159 ? -25.125 -23.594 3.686 1 98.06 159 ASN A CA 1
ATOM 1203 C C . ASN A 1 159 ? -24 -24.594 3.9 1 98.06 159 ASN A C 1
ATOM 1205 O O . ASN A 1 159 ? -24.172 -25.594 4.594 1 98.06 159 ASN A O 1
ATOM 1209 N N . ILE A 1 160 ? -22.875 -24.281 3.357 1 98.62 160 ILE A N 1
ATOM 1210 C CA . ILE A 1 160 ? -21.703 -25.156 3.49 1 98.62 160 ILE A CA 1
ATOM 1211 C C . ILE A 1 160 ? -21.25 -25.203 4.949 1 98.62 160 ILE A C 1
ATOM 1213 O O . ILE A 1 160 ? -20.922 -26.266 5.473 1 98.62 160 ILE A O 1
ATOM 1217 N N . VAL A 1 161 ? -21.25 -24.078 5.594 1 98.69 161 VAL A N 1
ATOM 1218 C CA . VAL A 1 161 ? -20.875 -23.984 7.004 1 98.69 161 VAL A CA 1
ATOM 1219 C C . VAL A 1 161 ? -21.812 -24.859 7.844 1 98.69 161 VAL A C 1
ATOM 1221 O O . VAL A 1 161 ? -21.359 -25.609 8.695 1 98.69 161 VAL A O 1
ATOM 1224 N N . GLN A 1 162 ? -23.078 -24.812 7.566 1 98.31 162 GLN A N 1
ATOM 1225 C CA . GLN A 1 162 ? -24.062 -25.578 8.305 1 98.31 162 GLN A CA 1
ATOM 1226 C C . GLN A 1 162 ? -23.859 -27.078 8.117 1 98.31 162 GLN A C 1
ATOM 1228 O O . GLN A 1 162 ? -23.875 -27.844 9.086 1 98.31 162 GLN A O 1
ATOM 1233 N N . ILE A 1 163 ? -23.594 -27.469 6.871 1 98.56 163 ILE A N 1
ATOM 1234 C CA . ILE A 1 163 ? -23.391 -28.891 6.566 1 98.56 163 ILE A CA 1
ATOM 1235 C C . ILE A 1 163 ? -22.156 -29.406 7.305 1 98.56 163 ILE A C 1
ATOM 1237 O O . ILE A 1 163 ? -22.203 -30.484 7.91 1 98.56 163 ILE A O 1
ATOM 1241 N N . LEU A 1 164 ? -21.109 -28.656 7.289 1 98.75 164 LEU A N 1
ATOM 1242 C CA . LEU A 1 164 ? -19.859 -29.078 7.91 1 98.75 164 LEU A CA 1
ATOM 1243 C C . LEU A 1 164 ? -20.031 -29.203 9.422 1 98.75 164 LEU A C 1
ATOM 1245 O O . LEU A 1 164 ? -19.578 -30.188 10.016 1 98.75 164 LEU A O 1
ATOM 1249 N N . ILE A 1 165 ? -20.672 -28.25 10.039 1 98.12 165 ILE A N 1
ATOM 1250 C CA . ILE A 1 165 ? -20.875 -28.266 11.484 1 98.12 165 ILE A CA 1
ATOM 1251 C C . ILE A 1 165 ? -21.766 -29.438 11.867 1 98.12 165 ILE A C 1
ATOM 1253 O O . ILE A 1 165 ? -21.516 -30.109 12.875 1 98.12 165 ILE A O 1
ATOM 1257 N N . ASN A 1 166 ? -22.766 -29.719 11.039 1 97.12 166 ASN A N 1
ATOM 1258 C CA . ASN A 1 166 ? -23.641 -30.859 11.266 1 97.12 166 ASN A CA 1
ATOM 1259 C C . ASN A 1 166 ? -22.891 -32.188 11.141 1 97.12 166 ASN A C 1
ATOM 1261 O O . ASN A 1 166 ? -23.328 -33.188 11.688 1 97.12 166 ASN A O 1
ATOM 1265 N N . HIS A 1 167 ? -21.812 -32.156 10.43 1 97.69 167 HIS A N 1
ATOM 1266 C CA . HIS A 1 167 ? -20.969 -33.344 10.305 1 97.69 167 HIS A CA 1
ATOM 1267 C C . HIS A 1 167 ? -19.766 -33.25 11.242 1 97.69 167 HIS A C 1
ATOM 1269 O O . HIS A 1 167 ? -18.672 -33.719 10.898 1 97.69 167 HIS A O 1
ATOM 1275 N N . LYS A 1 168 ? -19.859 -32.5 12.312 1 96.69 168 LYS A N 1
ATOM 1276 C CA . LYS A 1 168 ? -18.984 -32.469 13.477 1 96.69 168 LYS A CA 1
ATOM 1277 C C . LYS A 1 168 ? -17.672 -31.766 13.164 1 96.69 168 LYS A C 1
ATOM 1279 O O . LYS A 1 168 ? -16.609 -32.156 13.656 1 96.69 168 LYS A O 1
ATOM 1284 N N . ALA A 1 169 ? -17.719 -30.844 12.266 1 98.31 169 ALA A N 1
ATOM 1285 C CA . ALA A 1 169 ? -16.547 -29.984 12.109 1 98.31 169 ALA A CA 1
ATOM 1286 C C . ALA A 1 169 ? -16.281 -29.188 13.383 1 98.31 169 ALA A C 1
ATOM 1288 O O . ALA A 1 169 ? -17.203 -28.703 14.016 1 98.31 169 ALA A O 1
ATOM 1289 N N . ASN A 1 170 ? -15.047 -29.062 13.781 1 98.25 170 ASN A N 1
ATOM 1290 C CA . ASN A 1 170 ? -14.672 -28.328 14.977 1 98.25 170 ASN A CA 1
ATOM 1291 C C . ASN A 1 170 ? -14.609 -26.828 14.719 1 98.25 170 ASN A C 1
ATOM 1293 O O . ASN A 1 170 ? -13.695 -26.344 14.047 1 98.25 170 ASN A O 1
ATOM 1297 N N . VAL A 1 171 ? -15.453 -26.094 15.312 1 98.19 171 VAL A N 1
ATOM 1298 C CA . VAL A 1 171 ? -15.625 -24.672 15.047 1 98.19 171 VAL A CA 1
ATOM 1299 C C . VAL A 1 171 ? -14.469 -23.875 15.656 1 98.19 171 VAL A C 1
ATOM 1301 O O . VAL A 1 171 ? -14.227 -22.734 15.281 1 98.19 171 VAL A O 1
ATOM 1304 N N . ASN A 1 172 ? -13.711 -24.453 16.578 1 98.06 172 ASN A N 1
ATOM 1305 C CA . ASN A 1 172 ? -12.672 -23.719 17.297 1 98.06 172 ASN A CA 1
ATOM 1306 C C . ASN A 1 172 ? -11.273 -24.172 16.875 1 98.06 172 ASN A C 1
ATOM 1308 O O . ASN A 1 172 ? -10.281 -23.781 17.5 1 98.06 172 ASN A O 1
ATOM 1312 N N . ASP A 1 173 ? -11.188 -25.016 15.844 1 97.75 173 ASP A N 1
ATOM 1313 C CA . ASP A 1 173 ? -9.875 -25.297 15.258 1 97.75 173 ASP A CA 1
ATOM 1314 C C . ASP A 1 173 ? -9.211 -24.031 14.75 1 97.75 173 ASP A C 1
ATOM 1316 O O . ASP A 1 173 ? -9.898 -23.078 14.383 1 97.75 173 ASP A O 1
ATOM 1320 N N . CYS A 1 174 ? -7.875 -23.969 14.805 1 97.25 174 CYS A N 1
ATOM 1321 C CA . CYS A 1 174 ? -7.129 -22.812 14.312 1 97.25 174 CYS A CA 1
ATOM 1322 C C . CYS A 1 174 ? -6.105 -23.25 13.266 1 97.25 174 CYS A C 1
ATOM 1324 O O . CYS A 1 174 ? -5.609 -24.375 13.297 1 97.25 174 CYS A O 1
ATOM 1326 N N . ASP A 1 175 ? -5.895 -22.453 12.312 1 96.5 175 ASP A N 1
ATOM 1327 C CA . ASP A 1 175 ? -4.805 -22.703 11.375 1 96.5 175 ASP A CA 1
ATOM 1328 C C . ASP A 1 175 ? -3.449 -22.406 12.016 1 96.5 175 ASP A C 1
ATOM 1330 O O . ASP A 1 175 ? -3.367 -22.188 13.227 1 96.5 175 ASP A O 1
ATOM 1334 N N . ASN A 1 176 ? -2.385 -22.438 11.25 1 93.62 176 ASN A N 1
ATOM 1335 C CA . ASN A 1 176 ? -1.035 -22.344 11.789 1 93.62 176 ASN A CA 1
ATOM 1336 C C . ASN A 1 176 ? -0.719 -20.906 12.234 1 93.62 176 ASN A C 1
ATOM 1338 O O . ASN A 1 176 ? 0.316 -20.672 12.852 1 93.62 176 ASN A O 1
ATOM 1342 N N . GLN A 1 177 ? -1.61 -19.953 11.969 1 91.94 177 GLN A N 1
ATOM 1343 C CA . GLN A 1 177 ? -1.459 -18.562 12.422 1 91.94 177 GLN A CA 1
ATOM 1344 C C . GLN A 1 177 ? -2.359 -18.281 13.625 1 91.94 177 GLN A C 1
ATOM 1346 O O . GLN A 1 177 ? -2.471 -17.141 14.062 1 91.94 177 GLN A O 1
ATOM 1351 N N . GLY A 1 178 ? -3.047 -19.297 14.031 1 93 178 GLY A N 1
ATOM 1352 C CA . GLY A 1 178 ? -3.902 -19.172 15.203 1 93 178 GLY A CA 1
ATOM 1353 C C . GLY A 1 178 ? -5.277 -18.625 14.875 1 93 178 GLY A C 1
ATOM 1354 O O . GLY A 1 178 ? -6.008 -18.188 15.766 1 93 178 GLY A O 1
ATOM 1355 N N . ARG A 1 179 ? -5.727 -18.703 13.672 1 95.75 179 ARG A N 1
ATOM 1356 C CA . ARG A 1 179 ? -7.02 -18.156 13.273 1 95.75 179 ARG A CA 1
ATOM 1357 C C . ARG A 1 179 ? -8.086 -19.25 13.234 1 95.75 179 ARG A C 1
ATOM 1359 O O . ARG A 1 179 ? -7.891 -20.297 12.625 1 95.75 179 ARG A O 1
ATOM 1366 N N . SER A 1 180 ? -9.164 -18.891 13.766 1 97.81 180 SER A N 1
ATOM 1367 C CA . SER A 1 180 ? -10.312 -19.797 13.766 1 97.81 180 SER A CA 1
ATOM 1368 C C . SER A 1 180 ? -11.242 -19.516 12.586 1 97.81 180 SER A C 1
ATOM 1370 O O . SER A 1 180 ? -11 -18.594 11.805 1 97.81 180 SER A O 1
ATOM 1372 N N . ALA A 1 181 ? -12.289 -20.406 12.484 1 98.44 181 ALA A N 1
ATOM 1373 C CA . ALA A 1 181 ? -13.289 -20.203 11.445 1 98.44 181 ALA A CA 1
ATOM 1374 C C . ALA A 1 181 ? -13.961 -18.844 11.578 1 98.44 181 ALA A C 1
ATOM 1376 O O . ALA A 1 181 ? -14.266 -18.188 10.57 1 98.44 181 ALA A O 1
ATOM 1377 N N . LEU A 1 182 ? -14.109 -18.406 12.812 1 98.25 182 LEU A N 1
ATOM 1378 C CA . LEU A 1 182 ? -14.734 -17.109 13.047 1 98.25 182 LEU A CA 1
ATOM 1379 C C . LEU A 1 182 ? -13.883 -15.977 12.484 1 98.25 182 LEU A C 1
ATOM 1381 O O . LEU A 1 182 ? -14.391 -15.086 11.797 1 98.25 182 LEU A O 1
ATOM 1385 N N . LEU A 1 183 ? -12.625 -16 12.773 1 97.31 183 LEU A N 1
ATOM 1386 C CA . LEU A 1 183 ? -11.727 -14.984 12.25 1 97.31 183 LEU A CA 1
ATOM 1387 C C . LEU A 1 183 ? -11.656 -15.039 10.734 1 97.31 183 LEU A C 1
ATOM 1389 O O . LEU A 1 183 ? -11.594 -14.008 10.07 1 97.31 183 LEU A O 1
ATOM 1393 N N . HIS A 1 184 ? -11.656 -16.25 10.203 1 97.81 184 HIS A N 1
ATOM 1394 C CA . HIS A 1 184 ? -11.656 -16.406 8.75 1 97.81 184 HIS A CA 1
ATOM 1395 C C . HIS A 1 184 ? -12.891 -15.758 8.125 1 97.81 184 HIS A C 1
ATOM 1397 O O . HIS A 1 184 ? -12.82 -15.227 7.02 1 97.81 184 HIS A O 1
ATOM 1403 N N . ALA A 1 185 ? -13.969 -15.805 8.805 1 97.94 185 ALA A N 1
ATOM 1404 C CA . ALA A 1 185 ? -15.219 -15.234 8.305 1 97.94 185 ALA A CA 1
ATOM 1405 C C . ALA A 1 185 ? -15.102 -13.727 8.141 1 97.94 185 ALA A C 1
ATOM 1407 O O . ALA A 1 185 ? -15.875 -13.117 7.398 1 97.94 185 ALA A O 1
ATOM 1408 N N . PHE A 1 186 ? -14.07 -13.102 8.805 1 96.12 186 PHE A N 1
ATOM 1409 C CA . PHE A 1 186 ? -13.883 -11.656 8.734 1 96.12 186 PHE A CA 1
ATOM 1410 C C . PHE A 1 186 ? -12.766 -11.305 7.762 1 96.12 186 PHE A C 1
ATOM 1412 O O . PHE A 1 186 ? -12.531 -10.133 7.48 1 96.12 186 PHE A O 1
ATOM 1419 N N . SER A 1 187 ? -12.102 -12.273 7.23 1 94.06 187 SER A N 1
ATOM 1420 C CA . SER A 1 187 ? -10.852 -12.039 6.508 1 94.06 187 SER A CA 1
ATOM 1421 C C . SER A 1 187 ? -11.117 -11.391 5.152 1 94.06 187 SER A C 1
ATOM 1423 O O . SER A 1 187 ? -10.25 -10.695 4.613 1 94.06 187 SER A O 1
ATOM 1425 N N . GLN A 1 188 ? -12.258 -11.664 4.594 1 92.31 188 GLN A N 1
ATOM 1426 C CA . GLN A 1 188 ? -12.688 -11.023 3.359 1 92.31 188 GLN A CA 1
ATOM 1427 C C . GLN A 1 188 ? -14.008 -10.273 3.562 1 92.31 188 GLN A C 1
ATOM 1429 O O . GLN A 1 188 ? -15.086 -10.836 3.352 1 92.31 188 GLN A O 1
ATOM 1434 N N . PRO A 1 189 ? -13.906 -8.984 3.717 1 89.56 189 PRO A N 1
ATOM 1435 C CA . PRO A 1 189 ? -15.078 -8.211 4.121 1 89.56 189 PRO A CA 1
ATOM 1436 C C . PRO A 1 189 ? -16.234 -8.32 3.123 1 89.56 189 PRO A C 1
ATOM 1438 O O . PRO A 1 189 ? -17.406 -8.352 3.525 1 89.56 189 PRO A O 1
ATOM 1441 N N . MET A 1 190 ? -15.953 -8.508 1.888 1 85.5 190 MET A N 1
ATOM 1442 C CA . MET A 1 190 ? -16.984 -8.586 0.867 1 85.5 190 MET A CA 1
ATOM 1443 C C . MET A 1 190 ? -17.797 -9.875 1.005 1 85.5 190 MET A C 1
ATOM 1445 O O . MET A 1 190 ? -18.953 -9.938 0.581 1 85.5 190 MET A O 1
ATOM 1449 N N . ASN A 1 191 ? -17.219 -10.875 1.686 1 90.88 191 ASN A N 1
ATOM 1450 C CA . ASN A 1 191 ? -17.844 -12.18 1.809 1 90.88 191 ASN A CA 1
ATOM 1451 C C . ASN A 1 191 ? -18.438 -12.391 3.203 1 90.88 191 ASN A C 1
ATOM 1453 O O . ASN A 1 191 ? -19.094 -13.398 3.461 1 90.88 191 ASN A O 1
ATOM 1457 N N . THR A 1 192 ? -18.281 -11.414 4.059 1 94 192 THR A N 1
ATOM 1458 C CA . THR A 1 192 ? -18.688 -11.586 5.449 1 94 192 THR A CA 1
ATOM 1459 C C . THR A 1 192 ? -20.203 -11.477 5.578 1 94 192 THR A C 1
ATOM 1461 O O . THR A 1 192 ? -20.797 -10.484 5.152 1 94 192 THR A O 1
ATOM 1464 N N . LYS A 1 193 ? -20.812 -12.516 6.145 1 95.38 193 LYS A N 1
ATOM 1465 C CA . LYS A 1 193 ? -22.25 -12.555 6.352 1 95.38 193 LYS A CA 1
ATOM 1466 C C . LYS A 1 193 ? -22.594 -12.75 7.824 1 95.38 193 LYS A C 1
ATOM 1468 O O . LYS A 1 193 ? -22 -13.602 8.492 1 95.38 193 LYS A O 1
ATOM 1473 N N . VAL A 1 194 ? -23.578 -11.992 8.234 1 96.44 194 VAL A N 1
ATOM 1474 C CA . VAL A 1 194 ? -24 -12.055 9.633 1 96.44 194 VAL A CA 1
ATOM 1475 C C . VAL A 1 194 ? -24.547 -13.445 9.945 1 96.44 194 VAL A C 1
ATOM 1477 O O . VAL A 1 194 ? -24.359 -13.953 11.055 1 96.44 194 VAL A O 1
ATOM 1480 N N . SER A 1 195 ? -25.172 -14.039 8.938 1 96.69 195 SER A N 1
ATOM 1481 C CA . SER A 1 195 ? -25.75 -15.359 9.148 1 96.69 195 SER A CA 1
ATOM 1482 C C . SER A 1 195 ? -24.672 -16.406 9.43 1 96.69 195 SER A C 1
ATOM 1484 O O . SER A 1 195 ? -24.844 -17.266 10.297 1 96.69 195 SER A O 1
ATOM 1486 N N . VAL A 1 196 ? -23.562 -16.328 8.75 1 97.94 196 VAL A N 1
ATOM 1487 C CA . VAL A 1 196 ? -22.453 -17.25 8.945 1 97.94 196 VAL A CA 1
ATOM 1488 C C . VAL A 1 196 ? -21.859 -17.062 10.336 1 97.94 196 VAL A C 1
ATOM 1490 O O . VAL A 1 196 ? -21.625 -18.031 11.062 1 97.94 196 VAL A O 1
ATOM 1493 N N . ILE A 1 197 ? -21.641 -15.828 10.734 1 97.88 197 ILE A N 1
ATOM 1494 C CA . ILE A 1 197 ? -21.062 -15.484 12.031 1 97.88 197 ILE A CA 1
ATOM 1495 C C . ILE A 1 197 ? -21.984 -15.961 13.148 1 97.88 197 ILE A C 1
ATOM 1497 O O . ILE A 1 197 ? -21.547 -16.594 14.109 1 97.88 197 ILE A O 1
ATOM 1501 N N . ARG A 1 198 ? -23.25 -15.727 12.977 1 96.94 198 ARG A N 1
ATOM 1502 C CA . ARG A 1 198 ? -24.234 -16.141 13.961 1 96.94 198 ARG A CA 1
ATOM 1503 C C . ARG A 1 198 ? -24.25 -17.656 14.133 1 96.94 198 ARG A C 1
ATOM 1505 O O . ARG A 1 198 ? -24.297 -18.156 15.25 1 96.94 198 ARG A O 1
ATOM 1512 N N . PHE A 1 199 ? -24.188 -18.344 13.039 1 97.44 199 PHE A N 1
ATOM 1513 C CA . PHE A 1 199 ? -24.219 -19.797 13.086 1 97.44 199 PHE A CA 1
ATOM 1514 C C . PHE A 1 199 ? -22.969 -20.328 13.781 1 97.44 199 PHE A C 1
ATOM 1516 O O . PHE A 1 199 ? -23.047 -21.281 14.57 1 97.44 199 PHE A O 1
ATOM 1523 N N . LEU A 1 200 ? -21.812 -19.797 13.5 1 98.31 200 LEU A N 1
ATOM 1524 C CA . LEU A 1 200 ? -20.578 -20.219 14.148 1 98.31 200 LEU A CA 1
ATOM 1525 C C . LEU A 1 200 ? -20.656 -19.984 15.656 1 98.31 200 LEU A C 1
ATOM 1527 O O . LEU A 1 200 ? -20.312 -20.875 16.438 1 98.31 200 LEU A O 1
ATOM 1531 N N . LEU A 1 201 ? -21.125 -18.828 16.062 1 97.75 201 LEU A N 1
ATOM 1532 C CA . LEU A 1 201 ? -21.219 -18.484 17.469 1 97.75 201 LEU A CA 1
ATOM 1533 C C . LEU A 1 201 ? -22.203 -19.391 18.188 1 97.75 201 LEU A C 1
ATOM 1535 O O . LEU A 1 201 ? -21.906 -19.891 19.281 1 97.75 201 LEU A O 1
ATOM 1539 N N . ASN A 1 202 ? -23.312 -19.609 17.547 1 96.5 202 ASN A N 1
ATOM 1540 C CA . ASN A 1 202 ? -24.328 -20.484 18.141 1 96.5 202 ASN A CA 1
ATOM 1541 C C . ASN A 1 202 ? -23.828 -21.922 18.266 1 96.5 202 ASN A C 1
ATOM 1543 O O . ASN A 1 202 ? -24.344 -22.688 19.078 1 96.5 202 ASN A O 1
ATOM 1547 N N . SER A 1 203 ? -22.859 -22.25 17.453 1 97.75 203 SER A N 1
ATOM 1548 C CA . SER A 1 203 ? -22.328 -23.609 17.453 1 97.75 203 SER A CA 1
ATOM 1549 C C . SER A 1 203 ? -21.125 -23.719 18.375 1 97.75 203 SER A C 1
ATOM 1551 O O . SER A 1 203 ? -20.422 -24.734 18.375 1 97.75 203 SER A O 1
ATOM 1553 N N . GLY A 1 204 ? -20.828 -22.672 19.109 1 96.56 204 GLY A N 1
ATOM 1554 C CA . GLY A 1 204 ? -19.844 -22.766 20.156 1 96.56 204 GLY A CA 1
ATOM 1555 C C . GLY A 1 204 ? -18.516 -22.109 19.812 1 96.56 204 GLY A C 1
ATOM 1556 O O . GLY A 1 204 ? -17.516 -22.312 20.5 1 96.56 204 GLY A O 1
ATOM 1557 N N . ALA A 1 205 ? -18.469 -21.359 18.781 1 97.62 205 ALA A N 1
ATOM 1558 C CA . ALA A 1 205 ? -17.234 -20.656 18.438 1 97.62 205 ALA A CA 1
ATOM 1559 C C . ALA A 1 205 ? -16.859 -19.656 19.516 1 97.62 205 ALA A C 1
ATOM 1561 O O . ALA A 1 205 ? -17.719 -18.953 20.062 1 97.62 205 ALA A O 1
ATOM 1562 N N . GLU A 1 206 ? -15.594 -19.609 19.844 1 96.56 206 GLU A N 1
ATOM 1563 C CA . GLU A 1 206 ? -15.109 -18.625 20.797 1 96.56 206 GLU A CA 1
ATOM 1564 C C . GLU A 1 206 ? -15.141 -17.219 20.203 1 96.56 206 GLU A C 1
ATOM 1566 O O . GLU A 1 206 ? -14.57 -16.969 19.141 1 96.56 206 GLU A O 1
ATOM 1571 N N . VAL A 1 207 ? -15.727 -16.328 20.938 1 96.12 207 VAL A N 1
ATOM 1572 C CA . VAL A 1 207 ? -16 -15.008 20.375 1 96.12 207 VAL A CA 1
ATOM 1573 C C . VAL A 1 207 ? -14.789 -14.109 20.547 1 96.12 207 VAL A C 1
ATOM 1575 O O . VAL A 1 207 ? -14.531 -13.234 19.703 1 96.12 207 VAL A O 1
ATOM 1578 N N . ASN A 1 208 ? -13.961 -14.289 21.609 1 95.94 208 ASN A N 1
ATOM 1579 C CA . ASN A 1 208 ? -12.867 -13.375 21.938 1 95.94 208 ASN A CA 1
ATOM 1580 C C . ASN A 1 208 ? -11.547 -13.844 21.328 1 95.94 208 ASN A C 1
ATOM 1582 O O . ASN A 1 208 ? -10.5 -13.742 21.969 1 95.94 208 ASN A O 1
ATOM 1586 N N . VAL A 1 209 ? -11.602 -14.328 20.125 1 95.19 209 VAL A N 1
ATOM 1587 C CA . VAL A 1 209 ? -10.398 -14.734 19.406 1 95.19 209 VAL A CA 1
ATOM 1588 C C . VAL A 1 209 ? -9.719 -13.508 18.797 1 95.19 209 VAL A C 1
ATOM 1590 O O . VAL A 1 209 ? -10.383 -12.523 18.484 1 95.19 209 VAL A O 1
ATOM 1593 N N . LYS A 1 210 ? -8.375 -13.562 18.719 1 94.06 210 LYS A N 1
ATOM 1594 C CA . LYS A 1 210 ? -7.59 -12.461 18.188 1 94.06 210 LYS A CA 1
ATOM 1595 C C . LYS A 1 210 ? -6.746 -12.906 17 1 94.06 210 LYS A C 1
ATOM 1597 O O . LYS A 1 210 ? -6.27 -14.047 16.969 1 94.06 210 LYS A O 1
ATOM 1602 N N . ASP A 1 211 ? -6.602 -12.047 16.016 1 92 211 ASP A N 1
ATOM 1603 C CA . ASP A 1 211 ? -5.688 -12.344 14.922 1 92 211 ASP A CA 1
ATOM 1604 C C . ASP A 1 211 ? -4.27 -11.875 15.242 1 92 211 ASP A C 1
ATOM 1606 O O . ASP A 1 211 ? -3.967 -11.539 16.391 1 92 211 ASP A O 1
ATOM 1610 N N . GLN A 1 212 ? -3.389 -11.938 14.297 1 84.69 212 GLN A N 1
ATOM 1611 C CA . GLN A 1 212 ? -1.975 -11.648 14.516 1 84.69 212 GLN A CA 1
ATOM 1612 C C . GLN A 1 212 ? -1.763 -10.18 14.859 1 84.69 212 GLN A C 1
ATOM 1614 O O . GLN A 1 212 ? -0.772 -9.82 15.5 1 84.69 212 GLN A O 1
ATOM 1619 N N . ASP A 1 213 ? -2.727 -9.32 14.516 1 87.38 213 ASP A N 1
ATOM 1620 C CA . ASP A 1 213 ? -2.645 -7.898 14.812 1 87.38 213 ASP A CA 1
ATOM 1621 C C . ASP A 1 213 ? -3.352 -7.57 16.125 1 87.38 213 ASP A C 1
ATOM 1623 O O . ASP A 1 213 ? -3.498 -6.398 16.484 1 87.38 213 ASP A O 1
ATOM 1627 N N . GLY A 1 214 ? -3.777 -8.586 16.781 1 91.44 214 GLY A N 1
ATOM 1628 C CA . GLY A 1 214 ? -4.449 -8.406 18.047 1 91.44 214 GLY A CA 1
ATOM 1629 C C . GLY A 1 214 ? -5.891 -7.957 17.906 1 91.44 214 GLY A C 1
ATOM 1630 O O . GLY A 1 214 ? -6.52 -7.547 18.891 1 91.44 214 GLY A O 1
ATOM 1631 N N . LYS A 1 215 ? -6.48 -8.016 16.781 1 94.69 215 LYS A N 1
ATOM 1632 C CA . LYS A 1 215 ? -7.855 -7.586 16.547 1 94.69 215 LYS A CA 1
ATOM 1633 C C . LYS A 1 215 ? -8.844 -8.711 16.844 1 94.69 215 LYS A C 1
ATOM 1635 O O . LYS A 1 215 ? -8.656 -9.844 16.391 1 94.69 215 LYS A O 1
ATOM 1640 N N . THR A 1 216 ? -9.797 -8.352 17.578 1 96.38 216 THR A N 1
ATOM 1641 C CA . THR A 1 216 ? -10.867 -9.297 17.891 1 96.38 216 THR A CA 1
ATOM 1642 C C . THR A 1 216 ? -11.938 -9.273 16.812 1 96.38 216 THR A C 1
ATOM 1644 O O . THR A 1 216 ? -11.93 -8.406 15.93 1 96.38 216 THR A O 1
ATOM 1647 N N . SER A 1 217 ? -12.859 -10.281 16.891 1 96.5 217 SER A N 1
ATOM 1648 C CA . SER A 1 217 ? -14 -10.305 15.984 1 96.5 217 SER A CA 1
ATOM 1649 C C . SER A 1 217 ? -14.844 -9.047 16.109 1 96.5 217 SER A C 1
ATOM 1651 O O . SER A 1 217 ? -15.352 -8.531 15.117 1 96.5 217 SER A O 1
ATOM 1653 N N . LEU A 1 218 ? -14.883 -8.484 17.328 1 97.5 218 LEU A N 1
ATOM 1654 C CA . LEU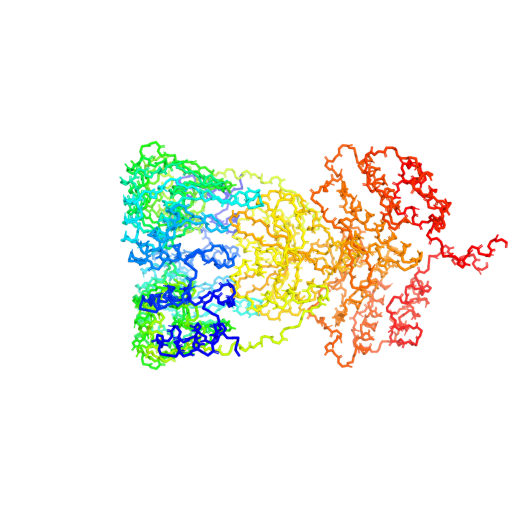 A 1 218 ? -15.656 -7.273 17.547 1 97.5 218 LEU A CA 1
ATOM 1655 C C . LEU A 1 218 ? -15.016 -6.082 16.844 1 97.5 218 LEU A C 1
ATOM 1657 O O . LEU A 1 218 ? -15.703 -5.301 16.188 1 97.5 218 LEU A O 1
ATOM 1661 N N . ILE A 1 219 ? -13.734 -5.961 17 1 97.38 219 ILE A N 1
ATOM 1662 C CA . ILE A 1 219 ? -13.023 -4.871 16.328 1 97.38 219 ILE A CA 1
ATOM 1663 C C . ILE A 1 219 ? -13.219 -4.973 14.828 1 97.38 219 ILE A C 1
ATOM 1665 O O . ILE A 1 219 ? -13.469 -3.967 14.156 1 97.38 219 ILE A O 1
ATOM 1669 N N . HIS A 1 220 ? -13.141 -6.203 14.25 1 97.06 220 HIS A N 1
ATOM 1670 C CA . HIS A 1 220 ? -13.367 -6.402 12.82 1 97.06 220 HIS A CA 1
ATOM 1671 C C . HIS A 1 220 ? -14.773 -5.98 12.422 1 97.06 220 HIS A C 1
ATOM 1673 O O . HIS A 1 220 ? -14.961 -5.32 11.398 1 97.06 220 HIS A O 1
ATOM 1679 N N . ALA A 1 221 ? -15.703 -6.379 13.164 1 97.25 221 ALA A N 1
ATOM 1680 C CA . ALA A 1 221 ? -17.094 -6.062 12.867 1 97.25 221 ALA A CA 1
ATOM 1681 C C . ALA A 1 221 ? -17.312 -4.551 12.852 1 97.25 221 ALA A C 1
ATOM 1683 O O . ALA A 1 221 ? -18 -4.031 11.969 1 97.25 221 ALA A O 1
ATOM 1684 N N . VAL A 1 222 ? -16.719 -3.867 13.812 1 97.5 222 VAL A N 1
ATOM 1685 C CA . VAL A 1 222 ? -16.891 -2.42 13.906 1 97.5 222 VAL A CA 1
ATOM 1686 C C . VAL A 1 222 ? -16.156 -1.745 12.742 1 97.5 222 VAL A C 1
ATOM 1688 O O . VAL A 1 222 ? -16.688 -0.796 12.148 1 97.5 222 VAL A O 1
ATOM 1691 N N . LYS A 1 223 ? -15.023 -2.242 12.5 1 95.94 223 LYS A N 1
ATOM 1692 C CA . LYS A 1 223 ? -14.273 -1.72 11.359 1 95.94 223 LYS A CA 1
ATOM 1693 C C . LYS A 1 223 ? -15.094 -1.808 10.07 1 95.94 223 LYS A C 1
ATOM 1695 O O . LYS A 1 223 ? -15.031 -0.912 9.227 1 95.94 223 LYS A O 1
ATOM 1700 N N . MET A 1 224 ? -15.867 -2.832 9.93 1 94.56 224 MET A N 1
ATOM 1701 C CA . MET A 1 224 ? -16.703 -3.039 8.742 1 94.56 224 MET A CA 1
ATOM 1702 C C . MET A 1 224 ? -17.938 -2.152 8.789 1 94.56 224 MET A C 1
ATOM 1704 O O . MET A 1 224 ? -18.672 -2.053 7.797 1 94.56 224 MET A O 1
ATOM 1708 N N . ASN A 1 225 ? -18.156 -1.52 9.891 1 94 225 ASN A N 1
ATOM 1709 C CA . ASN A 1 225 ? -19.25 -0.569 10.078 1 94 225 ASN A CA 1
ATOM 1710 C C . ASN A 1 225 ? -20.609 -1.225 9.852 1 94 225 ASN A C 1
ATOM 1712 O O . ASN A 1 225 ? -21.5 -0.62 9.258 1 94 225 ASN A O 1
ATOM 1716 N N . GLN A 1 226 ? -20.75 -2.475 10.32 1 92.25 226 GLN A N 1
ATOM 1717 C CA . GLN A 1 226 ? -22 -3.23 10.164 1 92.25 226 GLN A CA 1
ATOM 1718 C C . GLN A 1 226 ? -22.703 -3.398 11.5 1 92.25 226 GLN A C 1
ATOM 1720 O O . GLN A 1 226 ? -22.312 -4.242 12.312 1 92.25 226 GLN A O 1
ATOM 1725 N N . LEU A 1 227 ? -23.781 -2.713 11.625 1 95.44 227 LEU A N 1
ATOM 1726 C CA . LEU A 1 227 ? -24.516 -2.658 12.898 1 95.44 227 LEU A CA 1
ATOM 1727 C C . LEU A 1 227 ? -25.016 -4.039 13.289 1 95.44 227 LEU A C 1
ATOM 1729 O O . LEU A 1 227 ? -24.922 -4.434 14.453 1 95.44 227 LEU A O 1
ATOM 1733 N N . ASP A 1 228 ? -25.516 -4.758 12.289 1 95.62 228 ASP A N 1
ATOM 1734 C CA . ASP A 1 228 ? -26.094 -6.074 12.57 1 95.62 228 ASP A CA 1
ATOM 1735 C C . ASP A 1 228 ? -25.031 -7.043 13.062 1 95.62 228 ASP A C 1
ATOM 1737 O O . ASP A 1 228 ? -25.281 -7.855 13.953 1 95.62 228 ASP A O 1
ATOM 1741 N N . LEU A 1 229 ? -23.891 -6.961 12.477 1 96 229 LEU A N 1
ATOM 1742 C CA . LEU A 1 229 ? -22.781 -7.812 12.883 1 96 229 LEU A CA 1
ATOM 1743 C C . LEU A 1 229 ? -22.328 -7.473 14.297 1 96 229 LEU A C 1
ATOM 1745 O O . LEU A 1 229 ? -22.047 -8.367 15.102 1 96 229 LEU A O 1
ATOM 1749 N N . VAL A 1 230 ? -22.219 -6.207 14.602 1 97.75 230 VAL A N 1
ATOM 1750 C CA . VAL A 1 230 ? -21.797 -5.742 15.922 1 97.75 230 VAL A CA 1
ATOM 1751 C C . VAL A 1 230 ? -22.812 -6.203 16.969 1 97.75 230 VAL A C 1
ATOM 1753 O O . VAL A 1 230 ? -22.422 -6.707 18.031 1 97.75 230 VAL A O 1
ATOM 1756 N N . MET A 1 231 ? -24.062 -6.094 16.641 1 97.25 231 MET A N 1
ATOM 1757 C CA . MET A 1 231 ? -25.125 -6.523 17.547 1 97.25 231 MET A CA 1
ATOM 1758 C C . MET A 1 231 ? -25.031 -8.023 17.828 1 97.25 231 MET A C 1
ATOM 1760 O O . MET A 1 231 ? -25.141 -8.461 18.969 1 97.25 231 MET A O 1
ATOM 1764 N N . CYS A 1 232 ? -24.781 -8.727 16.766 1 97 232 CYS A N 1
ATOM 1765 C CA . CYS A 1 232 ? -24.672 -10.172 16.875 1 97 232 CYS A CA 1
ATOM 1766 C C . CYS A 1 232 ? -23.562 -10.562 17.844 1 97 232 CYS A C 1
ATOM 1768 O O . CYS A 1 232 ? -23.75 -11.445 18.688 1 97 232 CYS A O 1
ATOM 1770 N N . LEU A 1 233 ? -22.469 -9.906 17.781 1 97.69 233 LEU A N 1
ATOM 1771 C CA . LEU A 1 233 ? -21.328 -10.219 18.641 1 97.69 233 LEU A CA 1
ATOM 1772 C C . LEU A 1 233 ? -21.578 -9.773 20.078 1 97.69 233 LEU A C 1
ATOM 1774 O O . LEU A 1 233 ? -21.266 -10.492 21.016 1 97.69 233 LEU A O 1
ATOM 1778 N N . LEU A 1 234 ? -22.188 -8.641 20.281 1 97.19 234 LEU A N 1
ATOM 1779 C CA . LEU A 1 234 ? -22.406 -8.062 21.609 1 97.19 234 LEU A CA 1
ATOM 1780 C C . LEU A 1 234 ? -23.438 -8.867 22.391 1 97.19 234 LEU A C 1
ATOM 1782 O O . LEU A 1 234 ? -23.547 -8.719 23.609 1 97.19 234 LEU A O 1
ATOM 1786 N N . GLU A 1 235 ? -24.156 -9.711 21.719 1 95.56 235 GLU A N 1
ATOM 1787 C CA . GLU A 1 235 ? -25.125 -10.578 22.359 1 95.56 235 GLU A CA 1
ATOM 1788 C C . GLU A 1 235 ? -24.453 -11.766 23.031 1 95.56 235 GLU A C 1
ATOM 1790 O O . GLU A 1 235 ? -25.062 -12.453 23.859 1 95.56 235 GLU A O 1
ATOM 1795 N N . GLN A 1 236 ? -23.281 -11.945 22.703 1 95.5 236 GLN A N 1
ATOM 1796 C CA . GLN A 1 236 ? -22.578 -13.102 23.25 1 95.5 236 GLN A CA 1
ATOM 1797 C C . GLN A 1 236 ? -22.141 -12.852 24.688 1 95.5 236 GLN A C 1
ATOM 1799 O O . GLN A 1 236 ? -21.672 -11.758 25.016 1 95.5 236 GLN A O 1
ATOM 1804 N N . ASN A 1 237 ? -22.297 -13.867 25.516 1 91.75 237 ASN A N 1
ATOM 1805 C CA . ASN A 1 237 ? -21.844 -13.766 26.906 1 91.75 237 ASN A CA 1
ATOM 1806 C C . ASN A 1 237 ? -20.328 -13.75 27 1 91.75 237 ASN A C 1
ATOM 1808 O O . ASN A 1 237 ? -19.641 -14.539 26.344 1 91.75 237 ASN A O 1
ATOM 1812 N N . GLY A 1 238 ? -19.875 -12.859 27.75 1 91.88 238 GLY A N 1
ATOM 1813 C CA . GLY A 1 238 ? -18.453 -12.828 28.016 1 91.88 238 GLY A CA 1
ATOM 1814 C C . GLY A 1 238 ? -17.656 -12.078 26.969 1 91.88 238 GLY A C 1
ATOM 1815 O O . GLY A 1 238 ? -16.422 -12.117 26.953 1 91.88 238 GLY A O 1
ATOM 1816 N N . ILE A 1 239 ? -18.312 -11.406 26.125 1 95.5 239 ILE A N 1
ATOM 1817 C CA . ILE A 1 239 ? -17.625 -10.648 25.078 1 95.5 239 ILE A CA 1
ATOM 1818 C C . ILE A 1 239 ? -16.719 -9.594 25.703 1 95.5 239 ILE A C 1
ATOM 1820 O O . ILE A 1 239 ? -17.109 -8.945 26.688 1 95.5 239 ILE A O 1
ATOM 1824 N N . GLU A 1 240 ? -15.492 -9.555 25.266 1 95.5 240 GLU A N 1
ATOM 1825 C CA . GLU A 1 240 ? -14.555 -8.523 25.703 1 95.5 240 GLU A CA 1
ATOM 1826 C C . GLU A 1 240 ? -14.664 -7.27 24.844 1 95.5 240 GLU A C 1
ATOM 1828 O O . GLU A 1 240 ? -14.156 -7.234 23.719 1 95.5 240 GLU A O 1
ATOM 1833 N N . ILE A 1 241 ? -15.102 -6.262 25.422 1 96.25 241 ILE A N 1
ATOM 1834 C CA . ILE A 1 241 ? -15.5 -5.086 24.656 1 96.25 241 ILE A CA 1
ATOM 1835 C C . ILE A 1 241 ? -14.352 -4.09 24.594 1 96.25 241 ILE A C 1
ATOM 1837 O O . ILE A 1 241 ? -14.211 -3.344 23.625 1 96.25 241 ILE A O 1
ATOM 1841 N N . ASN A 1 242 ? -13.43 -4.07 25.547 1 95.5 242 ASN A N 1
ATOM 1842 C CA . ASN A 1 242 ? -12.422 -3.021 25.672 1 95.5 242 ASN A CA 1
ATOM 1843 C C . ASN A 1 242 ? -11.039 -3.527 25.297 1 95.5 242 ASN A C 1
ATOM 1845 O O . ASN A 1 242 ? -10.023 -2.971 25.719 1 95.5 242 ASN A O 1
ATOM 1849 N N . THR A 1 243 ? -11.016 -4.598 24.531 1 94.88 243 THR A N 1
ATOM 1850 C CA . THR A 1 243 ? -9.742 -5.117 24.062 1 94.88 243 THR A CA 1
ATOM 1851 C C . THR A 1 243 ? -9.023 -4.082 23.203 1 94.88 243 THR A C 1
ATOM 1853 O O . THR A 1 243 ? -9.648 -3.404 22.375 1 94.88 243 THR A O 1
ATOM 1856 N N . ILE A 1 244 ? -7.676 -3.943 23.359 1 93.44 244 ILE A N 1
ATOM 1857 C CA . ILE A 1 244 ? -6.824 -3.043 22.594 1 93.44 244 ILE A CA 1
ATOM 1858 C C . ILE A 1 244 ? -5.961 -3.848 21.625 1 93.44 244 ILE A C 1
ATOM 1860 O O . ILE A 1 244 ? -5.297 -4.805 22.031 1 93.44 244 ILE A O 1
ATOM 1864 N N . ASP A 1 245 ? -6 -3.598 20.344 1 92.69 245 ASP A N 1
ATOM 1865 C CA . ASP A 1 245 ? -5.176 -4.32 19.391 1 92.69 245 ASP A CA 1
ATOM 1866 C C . ASP A 1 245 ? -3.738 -3.807 19.406 1 92.69 245 ASP A C 1
ATOM 1868 O O . ASP A 1 245 ? -3.377 -2.979 20.234 1 92.69 245 ASP A O 1
ATOM 1872 N N . ASN A 1 246 ? -2.875 -4.363 18.516 1 87.12 246 ASN A N 1
ATOM 1873 C CA . ASN A 1 246 ? -1.453 -4.039 18.531 1 87.12 246 ASN A CA 1
ATOM 1874 C C . ASN A 1 246 ? -1.209 -2.584 18.125 1 87.12 246 ASN A C 1
ATOM 1876 O O . ASN A 1 246 ? -0.15 -2.027 18.422 1 87.12 246 ASN A O 1
ATOM 1880 N N . ALA A 1 247 ? -2.18 -1.908 17.484 1 82.81 247 ALA A N 1
ATOM 1881 C CA . ALA A 1 247 ? -2.066 -0.506 17.094 1 82.81 247 ALA A CA 1
ATOM 1882 C C . ALA A 1 247 ? -2.635 0.413 18.172 1 82.81 247 ALA A C 1
ATOM 1884 O O . ALA A 1 247 ? -2.697 1.631 17.984 1 82.81 247 ALA A O 1
ATOM 1885 N N . GLY A 1 248 ? -3.117 -0.165 19.203 1 87 248 GLY A N 1
ATOM 1886 C CA . GLY A 1 248 ? -3.664 0.607 20.297 1 87 248 GLY A CA 1
ATOM 1887 C C . GLY A 1 248 ? -5.105 1.027 20.078 1 87 248 GLY A C 1
ATOM 1888 O O . GLY A 1 248 ? -5.57 2 20.672 1 87 248 GLY A O 1
ATOM 1889 N N . LYS A 1 249 ? -5.793 0.383 19.25 1 92.88 249 LYS A N 1
ATOM 1890 C CA . LYS A 1 249 ? -7.156 0.78 18.906 1 92.88 249 LYS A CA 1
ATOM 1891 C C . LYS A 1 249 ? -8.18 -0.167 19.531 1 92.88 249 LYS A C 1
ATOM 1893 O O . LYS A 1 249 ? -7.938 -1.373 19.625 1 92.88 249 LYS A O 1
ATOM 1898 N N . THR A 1 250 ? -9.219 0.416 19.938 1 95.62 250 THR A N 1
ATOM 1899 C CA . THR A 1 250 ? -10.336 -0.347 20.484 1 95.62 250 THR A CA 1
ATOM 1900 C C . THR A 1 250 ? -11.508 -0.342 19.5 1 95.62 250 THR A C 1
ATOM 1902 O O . THR A 1 250 ? -11.5 0.385 18.516 1 95.62 250 THR A O 1
ATOM 1905 N N . ALA A 1 251 ? -12.484 -1.203 19.781 1 97.44 251 ALA A N 1
ATOM 1906 C CA . ALA A 1 251 ? -13.703 -1.199 18.984 1 97.44 251 ALA A CA 1
ATOM 1907 C C . ALA A 1 251 ? -14.391 0.164 19.031 1 97.44 251 ALA A C 1
ATOM 1909 O O . ALA A 1 251 ? -14.875 0.66 18.016 1 97.44 251 ALA A O 1
ATOM 1910 N N . LEU A 1 252 ? -14.352 0.788 20.156 1 97.81 252 LEU A N 1
ATOM 1911 C CA . LEU A 1 252 ? -14.992 2.092 20.312 1 97.81 252 LEU A CA 1
ATOM 1912 C C . LEU A 1 252 ? -14.281 3.145 19.469 1 97.81 252 LEU A C 1
ATOM 1914 O O . LEU A 1 252 ? -14.93 3.953 18.797 1 97.81 252 LEU A O 1
ATOM 1918 N N . LEU A 1 253 ? -13.008 3.117 19.547 1 96.38 253 LEU A N 1
ATOM 1919 C CA . LEU A 1 253 ? -12.266 4.082 18.734 1 96.38 253 LEU A CA 1
ATOM 1920 C C . LEU A 1 253 ? -12.586 3.916 17.25 1 96.38 253 LEU A C 1
ATOM 1922 O O . LEU A 1 253 ? -12.734 4.906 16.531 1 96.38 253 LEU A O 1
ATOM 1926 N N . LYS A 1 254 ? -12.68 2.654 16.844 1 96.69 254 LYS A N 1
ATOM 1927 C CA . LYS A 1 254 ? -13.008 2.402 15.445 1 96.69 254 LYS A CA 1
ATOM 1928 C C . LYS A 1 254 ? -14.398 2.926 15.102 1 96.69 254 LYS A C 1
ATOM 1930 O O . LYS A 1 254 ? -14.617 3.445 14.008 1 96.69 254 LYS A O 1
ATOM 1935 N N . ALA A 1 255 ? -15.258 2.754 15.961 1 97.88 255 ALA A N 1
ATOM 1936 C CA . ALA A 1 255 ? -16.609 3.27 15.75 1 97.88 255 ALA A CA 1
ATOM 1937 C C . ALA A 1 255 ? -16.594 4.789 15.609 1 97.88 255 ALA A C 1
ATOM 1939 O O . ALA A 1 255 ? -17.297 5.348 14.75 1 97.88 255 ALA A O 1
ATOM 1940 N N . VAL A 1 256 ? -15.789 5.438 16.438 1 97.19 256 VAL A N 1
ATOM 1941 C CA . VAL A 1 256 ? -15.688 6.891 16.406 1 97.19 256 VAL A CA 1
ATOM 1942 C C . VAL A 1 256 ? -14.984 7.336 15.125 1 97.19 256 VAL A C 1
ATOM 1944 O O . VAL A 1 256 ? -15.406 8.297 14.477 1 97.19 256 VAL A O 1
ATOM 1947 N N . GLU A 1 257 ? -13.984 6.594 14.789 1 94.56 257 GLU A N 1
ATOM 1948 C CA . GLU A 1 257 ? -13.289 6.887 13.539 1 94.56 257 GLU A CA 1
ATOM 1949 C C . GLU A 1 257 ? -14.234 6.758 12.344 1 94.56 257 GLU A C 1
ATOM 1951 O O . GLU A 1 257 ? -14.125 7.508 11.375 1 94.56 257 GLU A O 1
ATOM 1956 N N . ASN A 1 258 ? -15.141 5.801 12.461 1 94.88 258 ASN A N 1
ATOM 1957 C CA . ASN A 1 258 ? -16.141 5.605 11.406 1 94.88 258 ASN A CA 1
ATOM 1958 C C . ASN A 1 258 ? -17.266 6.625 11.508 1 94.88 258 ASN A C 1
ATOM 1960 O O . ASN A 1 258 ? -18.156 6.656 10.664 1 94.88 258 ASN A O 1
ATOM 1964 N N . ASN A 1 259 ? -17.25 7.43 12.5 1 95.06 259 ASN A N 1
ATOM 1965 C CA . ASN A 1 259 ? -18.266 8.438 12.758 1 95.06 259 ASN A CA 1
ATOM 1966 C C . ASN A 1 259 ? -19.656 7.82 12.867 1 95.06 259 ASN A C 1
ATOM 1968 O O . ASN A 1 259 ? -20.641 8.391 12.375 1 95.06 259 ASN A O 1
ATOM 1972 N N . ASN A 1 260 ? -19.734 6.602 13.445 1 95.88 260 ASN A N 1
ATOM 1973 C CA . ASN A 1 260 ? -21 5.875 13.547 1 95.88 260 ASN A CA 1
ATOM 1974 C C . ASN A 1 260 ? -21.594 5.977 14.945 1 95.88 260 ASN A C 1
ATOM 1976 O O . ASN A 1 260 ? -21.219 5.219 15.844 1 95.88 260 ASN A O 1
ATOM 1980 N N . TYR A 1 261 ? -22.562 6.824 15.062 1 96.88 261 TYR A N 1
ATOM 1981 C CA . TYR A 1 261 ? -23.203 7.105 16.344 1 96.88 261 TYR A CA 1
ATOM 1982 C C . TYR A 1 261 ? -23.859 5.859 16.922 1 96.88 261 TYR A C 1
ATOM 1984 O O . TYR A 1 261 ? -23.719 5.555 18.109 1 96.88 261 TYR A O 1
ATOM 1992 N N . GLU A 1 262 ? -24.531 5.133 16.109 1 97.44 262 GLU A N 1
ATOM 1993 C CA . GLU A 1 262 ? -25.328 3.994 16.578 1 97.44 262 GLU A CA 1
ATOM 1994 C C . GLU A 1 262 ? -24.422 2.887 17.109 1 97.44 262 GLU A C 1
ATOM 1996 O O . GLU A 1 262 ? -24.719 2.303 18.156 1 97.44 262 GLU A O 1
ATOM 2001 N N . ILE A 1 263 ? -23.344 2.588 16.422 1 98 263 ILE A N 1
ATOM 2002 C CA . ILE A 1 263 ? -22.422 1.546 16.875 1 98 263 ILE A CA 1
ATOM 2003 C C . ILE A 1 263 ? -21.703 1.995 18.141 1 98 263 ILE A C 1
ATOM 2005 O O . ILE A 1 263 ? -21.547 1.212 19.078 1 98 263 ILE A O 1
ATOM 2009 N N . ALA A 1 264 ? -21.297 3.277 18.172 1 98.38 264 ALA A N 1
ATOM 2010 C CA . ALA A 1 264 ? -20.672 3.801 19.375 1 98.38 264 ALA A CA 1
ATOM 2011 C C . ALA A 1 264 ? -21.609 3.697 20.578 1 98.38 264 ALA A C 1
ATOM 2013 O O . ALA A 1 264 ? -21.203 3.283 21.656 1 98.38 264 ALA A O 1
ATOM 2014 N N . LYS A 1 265 ? -22.844 4.055 20.344 1 98.12 265 LYS A N 1
ATOM 2015 C CA . LYS A 1 265 ? -23.844 3.996 21.406 1 98.12 265 LYS A CA 1
ATOM 2016 C C . LYS A 1 265 ? -24.016 2.57 21.922 1 98.12 265 LYS A C 1
ATOM 2018 O O . LYS A 1 265 ? -24.031 2.344 23.141 1 98.12 265 LYS A O 1
ATOM 2023 N N . LEU A 1 266 ? -24.109 1.668 21.016 1 97.75 266 LEU A N 1
ATOM 2024 C CA . LEU A 1 266 ? -24.25 0.265 21.391 1 97.75 266 LEU A CA 1
ATOM 2025 C C . LEU A 1 266 ? -23.078 -0.207 22.219 1 97.75 266 LEU A C 1
ATOM 2027 O O . LEU A 1 266 ? -23.266 -0.901 23.234 1 97.75 266 LEU A O 1
ATOM 2031 N N . LEU A 1 267 ? -21.906 0.11 21.844 1 98.31 267 LEU A N 1
ATOM 2032 C CA . LEU A 1 267 ? -20.703 -0.287 22.562 1 98.31 267 LEU A CA 1
ATOM 2033 C C . LEU A 1 267 ? -20.688 0.315 23.969 1 98.31 267 LEU A C 1
ATOM 2035 O O . LEU A 1 267 ? -20.359 -0.375 24.938 1 98.31 267 LEU A O 1
ATOM 2039 N N . LEU A 1 268 ? -21.016 1.56 24.078 1 98.06 268 LEU A N 1
ATOM 2040 C CA . LEU A 1 268 ? -21.016 2.256 25.359 1 98.06 268 LEU A CA 1
ATOM 2041 C C . LEU A 1 268 ? -22.062 1.668 26.297 1 98.06 268 LEU A C 1
ATOM 2043 O O . LEU A 1 268 ? -21.797 1.467 27.484 1 98.06 268 LEU A O 1
ATOM 2047 N N . GLU A 1 269 ? -23.203 1.37 25.75 1 97.12 269 GLU A N 1
ATOM 2048 C CA . GLU A 1 269 ? -24.266 0.763 26.531 1 97.12 269 GLU A CA 1
ATOM 2049 C C . GLU A 1 269 ? -23.844 -0.605 27.062 1 97.12 269 GLU A C 1
ATOM 2051 O O . GLU A 1 269 ? -24.297 -1.024 28.141 1 97.12 269 GLU A O 1
ATOM 2056 N N . LYS A 1 270 ? -22.984 -1.224 26.328 1 96.81 270 LYS A N 1
ATOM 2057 C CA . LYS A 1 270 ? -22.562 -2.57 26.703 1 96.81 270 LYS A CA 1
ATOM 2058 C C . LYS A 1 270 ? -21.297 -2.533 27.547 1 96.81 270 LYS A C 1
ATOM 2060 O O . LYS A 1 270 ? -20.766 -3.578 27.938 1 96.81 270 LYS A O 1
ATOM 2065 N N . GLY A 1 271 ? -20.797 -1.347 27.812 1 95.19 271 GLY A N 1
ATOM 2066 C CA . GLY A 1 271 ? -19.734 -1.261 28.797 1 95.19 271 GLY A CA 1
ATOM 2067 C C . GLY A 1 271 ? -18.422 -0.765 28.234 1 95.19 271 GLY A C 1
ATOM 2068 O O . GLY A 1 271 ? -17.375 -0.822 28.906 1 95.19 271 GLY A O 1
ATOM 2069 N N . ALA A 1 272 ? -18.391 -0.316 26.984 1 97.44 272 ALA A N 1
ATOM 2070 C CA . ALA A 1 272 ? -17.172 0.293 26.453 1 97.44 272 ALA A CA 1
ATOM 2071 C C . ALA A 1 272 ? -16.812 1.553 27.234 1 97.44 272 ALA A C 1
ATOM 2073 O O . ALA A 1 272 ? -17.688 2.322 27.625 1 97.44 272 ALA A O 1
ATOM 2074 N N . LYS A 1 273 ? -15.523 1.812 27.422 1 94.75 273 LYS A N 1
ATOM 2075 C CA . LYS A 1 273 ? -15.055 2.943 28.219 1 94.75 273 LYS A CA 1
ATOM 2076 C C . LYS A 1 273 ? -14.438 4.02 27.328 1 94.75 273 LYS A C 1
ATOM 2078 O O . LYS A 1 273 ? -13.367 3.814 26.75 1 94.75 273 LYS A O 1
ATOM 2083 N N . PRO A 1 274 ? -15.078 5.102 27.203 1 95.25 274 PRO A N 1
ATOM 2084 C CA . PRO A 1 274 ? -14.523 6.188 26.391 1 95.25 274 PRO A CA 1
ATOM 2085 C C . PRO A 1 274 ? -13.391 6.93 27.094 1 95.25 274 PRO A C 1
ATOM 2087 O O . PRO A 1 274 ? -13.422 7.09 28.312 1 95.25 274 PRO A O 1
ATOM 2090 N N . GLU A 1 275 ? -12.422 7.277 26.391 1 89.25 275 GLU A N 1
ATOM 2091 C CA . GLU A 1 275 ? -11.297 8.086 26.828 1 89.25 275 GLU A CA 1
ATOM 2092 C C . GLU A 1 275 ? -11.234 9.414 26.078 1 89.25 275 GLU A C 1
ATOM 2094 O O . GLU A 1 275 ? -12.109 9.719 25.266 1 89.25 275 GLU A O 1
ATOM 2099 N N . CYS A 1 276 ? -10.273 10.242 26.422 1 87 276 CYS A N 1
ATOM 2100 C CA . CYS A 1 276 ? -10.133 11.578 25.844 1 87 276 CYS A CA 1
ATOM 2101 C C . CYS A 1 276 ? -9.953 11.5 24.328 1 87 276 CYS A C 1
ATOM 2103 O O . CYS A 1 276 ? -10.484 12.336 23.594 1 87 276 CYS A O 1
ATOM 2105 N N . GLU A 1 277 ? -9.219 10.492 23.922 1 86.88 277 GLU A N 1
ATOM 2106 C CA . GLU A 1 277 ? -8.922 10.359 22.5 1 86.88 277 GLU A CA 1
ATOM 2107 C C . GLU A 1 277 ? -10.195 10.148 21.688 1 86.88 277 GLU A C 1
ATOM 2109 O O . GLU A 1 277 ? -10.289 10.594 20.531 1 86.88 277 GLU A O 1
ATOM 2114 N N . HIS A 1 278 ? -11.141 9.492 22.25 1 93.19 278 HIS A N 1
ATOM 2115 C CA . HIS A 1 278 ? -12.414 9.258 21.578 1 93.19 278 HIS A CA 1
ATOM 2116 C C . HIS A 1 278 ? -13.172 10.562 21.391 1 93.19 278 HIS A C 1
ATOM 2118 O O . HIS A 1 278 ? -13.688 10.828 20.297 1 93.19 278 HIS A O 1
ATOM 2124 N N . VAL A 1 279 ? -13.148 11.359 22.406 1 92.38 279 VAL A N 1
ATOM 2125 C CA . VAL A 1 279 ? -13.859 12.625 22.375 1 92.38 279 VAL A CA 1
ATOM 2126 C C . VAL A 1 279 ? -13.188 13.57 21.375 1 92.38 279 VAL A C 1
ATOM 2128 O O . VAL A 1 279 ? -13.867 14.211 20.562 1 92.38 279 VAL A O 1
ATOM 2131 N N . LYS A 1 280 ? -11.922 13.602 21.422 1 89.06 280 LYS A N 1
ATOM 2132 C CA . LYS A 1 280 ? -11.172 14.469 20.516 1 89.06 280 LYS A CA 1
ATOM 2133 C C . LYS A 1 280 ? -11.422 14.078 19.062 1 89.06 280 LYS A C 1
ATOM 2135 O O . LYS A 1 280 ? -11.555 14.953 18.203 1 89.06 280 LYS A O 1
ATOM 2140 N N . GLU A 1 281 ? -11.43 12.781 18.844 1 92.44 281 GLU A N 1
ATOM 2141 C CA . GLU A 1 281 ? -11.695 12.312 17.484 1 92.44 281 GLU A CA 1
ATOM 2142 C C . GLU A 1 281 ? -13.094 12.727 17.031 1 92.44 281 GLU A C 1
ATOM 2144 O O . GLU A 1 281 ? -13.273 13.148 15.883 1 92.44 281 GLU A O 1
ATOM 2149 N N . ALA A 1 282 ? -14.031 12.617 17.844 1 94.62 282 ALA A N 1
ATOM 2150 C CA . ALA A 1 282 ? -15.391 13.031 17.516 1 94.62 282 ALA A CA 1
ATOM 2151 C C . ALA A 1 282 ? -15.469 14.539 17.281 1 94.62 282 ALA A C 1
ATOM 2153 O O . ALA A 1 282 ? -16.188 15 16.406 1 94.62 282 ALA A O 1
ATOM 2154 N N . GLU A 1 283 ? -14.711 15.289 18.094 1 91.44 283 GLU A N 1
ATOM 2155 C CA . GLU A 1 283 ? -14.664 16.75 17.953 1 91.44 283 GLU A CA 1
ATOM 2156 C C . GLU A 1 283 ? -14.086 17.141 16.594 1 91.44 283 GLU A C 1
ATOM 2158 O O . GLU A 1 283 ? -14.594 18.047 15.938 1 91.44 283 GLU A O 1
ATOM 2163 N N . ARG A 1 284 ? -13.125 16.422 16.25 1 88.62 284 ARG A N 1
ATOM 2164 C CA . ARG A 1 284 ? -12.461 16.703 14.984 1 88.62 284 ARG A CA 1
ATOM 2165 C C . ARG A 1 284 ? -13.398 16.453 13.812 1 88.62 284 ARG A C 1
ATOM 2167 O O . ARG A 1 284 ? -13.281 17.078 12.758 1 88.62 284 ARG A O 1
ATOM 2174 N N . LYS A 1 285 ? -14.328 15.648 14.055 1 91.75 285 LYS A N 1
ATOM 2175 C CA . LYS A 1 285 ? -15.281 15.305 13.008 1 91.75 285 LYS A CA 1
ATOM 2176 C C . LYS A 1 285 ? -16.531 16.172 13.102 1 91.75 285 LYS A C 1
ATOM 2178 O O . LYS A 1 285 ? -17.5 15.969 12.359 1 91.75 285 LYS A O 1
ATOM 2183 N N . TYR A 1 286 ? -16.547 17.094 14.062 1 92.25 286 TYR A N 1
ATOM 2184 C CA . TYR A 1 286 ? -17.641 18.031 14.305 1 92.25 286 TYR A CA 1
ATOM 2185 C C . TYR A 1 286 ? -18.953 17.297 14.547 1 92.25 286 TYR A C 1
ATOM 2187 O O . TYR A 1 286 ? -20.016 17.75 14.117 1 92.25 286 TYR A O 1
ATOM 2195 N N . ASN A 1 287 ? -18.859 16.062 15.016 1 93.69 287 ASN A N 1
ATOM 2196 C CA . ASN A 1 287 ? -20.031 15.305 15.398 1 93.69 287 ASN A CA 1
ATOM 2197 C C . ASN A 1 287 ? -20.391 15.531 16.859 1 93.69 287 ASN A C 1
ATOM 2199 O O . ASN A 1 287 ? -20.078 14.711 17.719 1 93.69 287 ASN A O 1
ATOM 2203 N N . GLN A 1 288 ? -21.141 16.547 17.062 1 91.56 288 GLN A N 1
ATOM 2204 C CA . GLN A 1 288 ? -21.438 16.984 18.438 1 91.56 288 GLN A CA 1
ATOM 2205 C C . GLN A 1 288 ? -22.312 15.945 19.156 1 91.56 288 GLN A C 1
ATOM 2207 O O . GLN A 1 288 ? -22.172 15.758 20.359 1 91.56 288 GLN A O 1
ATOM 2212 N N . LYS A 1 289 ? -23.172 15.336 18.359 1 93.94 289 LYS A N 1
ATOM 2213 C CA . LYS A 1 289 ? -23.984 14.281 18.969 1 93.94 289 LYS A CA 1
ATOM 2214 C C . LYS A 1 289 ? -23.125 13.164 19.531 1 93.94 289 LYS A C 1
ATOM 2216 O O . LYS A 1 289 ? -23.391 12.672 20.625 1 93.94 289 LYS A O 1
ATOM 2221 N N . LEU A 1 290 ? -22.125 12.805 18.797 1 96.19 290 LEU A N 1
ATOM 2222 C CA . LEU A 1 290 ? -21.203 11.758 19.234 1 96.19 290 LEU A CA 1
ATOM 2223 C C . LEU A 1 290 ? -20.359 12.219 20.422 1 96.19 290 LEU A C 1
ATOM 2225 O O . LEU A 1 290 ? -20.078 11.445 21.328 1 96.19 290 LEU A O 1
ATOM 2229 N N . VAL A 1 291 ? -19.984 13.492 20.422 1 94.94 291 VAL A N 1
ATOM 2230 C CA . VAL A 1 291 ? -19.219 14.062 21.531 1 94.94 291 VAL A CA 1
ATOM 2231 C C . VAL A 1 291 ? -20.047 13.984 22.828 1 94.94 291 VAL A C 1
ATOM 2233 O O . VAL A 1 291 ? -19.562 13.531 23.859 1 94.94 291 VAL A O 1
ATOM 2236 N N . GLU A 1 292 ? -21.25 14.398 22.703 1 94 292 GLU A N 1
ATOM 2237 C CA . GLU A 1 292 ? -22.141 14.391 23.859 1 94 292 GLU A CA 1
ATOM 2238 C C . GLU A 1 292 ? -22.359 12.977 24.375 1 94 292 GLU A C 1
ATOM 2240 O O . GLU A 1 292 ? -22.391 12.742 25.578 1 94 292 GLU A O 1
ATOM 2245 N N . LEU A 1 293 ? -22.516 12.07 23.438 1 96.81 293 LEU A N 1
ATOM 2246 C CA . LEU A 1 293 ? -22.703 10.672 23.812 1 96.81 293 LEU A CA 1
ATOM 2247 C C . LEU A 1 293 ? -21.5 10.156 24.594 1 96.81 293 LEU A C 1
ATOM 2249 O O . LEU A 1 293 ? -21.656 9.539 25.656 1 96.81 293 LEU A O 1
ATOM 2253 N N . LEU A 1 294 ? -20.359 10.398 24.109 1 96.88 294 LEU A N 1
ATOM 2254 C CA . LEU A 1 294 ? -19.141 9.93 24.75 1 96.88 294 LEU A CA 1
ATOM 2255 C C . LEU A 1 294 ? -18.984 10.531 26.141 1 96.88 294 LEU A C 1
ATOM 2257 O O . LEU A 1 294 ? -18.594 9.828 27.078 1 96.88 294 LEU A O 1
ATOM 2261 N N . CYS A 1 295 ? -19.328 11.758 26.266 1 92.94 295 CYS A N 1
ATOM 2262 C CA . CYS A 1 295 ? -19.219 12.438 27.547 1 92.94 295 CYS A CA 1
ATOM 2263 C C . CYS A 1 295 ? -20.25 11.898 28.531 1 92.94 295 CYS A C 1
ATOM 2265 O O . CYS A 1 295 ? -19.969 11.797 29.734 1 92.94 295 CYS A O 1
ATOM 2267 N N . GLN A 1 296 ? -21.391 11.633 28.031 1 94.75 296 GLN A N 1
ATOM 2268 C CA . GLN A 1 296 ? -22.438 11.055 28.859 1 94.75 296 GLN A CA 1
ATOM 2269 C C . GLN A 1 296 ? -21.969 9.758 29.516 1 94.75 296 GLN A C 1
ATOM 2271 O O . GLN A 1 296 ? -22.375 9.445 30.641 1 94.75 296 GLN A O 1
ATOM 2276 N N . TYR A 1 297 ? -21.109 9.047 28.859 1 96.19 297 TYR A N 1
ATOM 2277 C CA . TYR A 1 297 ? -20.641 7.758 29.375 1 96.19 297 TYR A CA 1
ATOM 2278 C C . TYR A 1 297 ? -19.266 7.883 30.016 1 96.19 297 TYR A C 1
ATOM 2280 O O . TYR A 1 297 ? -18.562 6.883 30.172 1 96.19 297 TYR A O 1
ATOM 2288 N N . GLY A 1 298 ? -18.859 9.109 30.297 1 90.94 298 GLY A N 1
ATOM 2289 C CA . GLY A 1 298 ? -17.672 9.297 31.109 1 90.94 298 GLY A CA 1
ATOM 2290 C C . GLY A 1 298 ? -16.484 9.812 30.328 1 90.94 298 GLY A C 1
ATOM 2291 O O . GLY A 1 298 ? -15.398 10.016 30.891 1 90.94 298 GLY A O 1
ATOM 2292 N N . GLY A 1 299 ? -16.641 10.008 29.016 1 90.75 299 GLY A N 1
ATOM 2293 C CA . GLY A 1 299 ? -15.57 10.609 28.25 1 90.75 299 GLY A CA 1
ATOM 2294 C C . GLY A 1 299 ? -15.312 12.055 28.609 1 90.75 299 GLY A C 1
ATOM 2295 O O . GLY A 1 299 ? -16.25 12.789 28.953 1 90.75 299 GLY A O 1
ATOM 2296 N N . THR A 1 300 ? -14 12.414 28.594 1 83.44 300 THR A N 1
ATOM 2297 C CA . THR A 1 300 ? -13.664 13.805 28.906 1 83.44 300 THR A CA 1
ATOM 2298 C C . THR A 1 300 ? -12.938 14.461 27.734 1 83.44 300 THR A C 1
ATOM 2300 O O . THR A 1 300 ? -12.109 13.828 27.078 1 83.44 300 THR A O 1
ATOM 2303 N N . PRO A 1 301 ? -13.344 15.656 27.453 1 76.62 301 PRO A N 1
ATOM 2304 C CA . PRO A 1 301 ? -12.68 16.375 26.359 1 76.62 301 PRO A CA 1
ATOM 2305 C C . PRO A 1 301 ? -11.258 16.797 26.719 1 76.62 301 PRO A C 1
ATOM 2307 O O . PRO A 1 301 ? -10.461 17.125 25.828 1 76.62 301 PRO A O 1
ATOM 2310 N N . THR A 1 302 ? -11.039 16.938 28.047 1 68.81 302 THR A N 1
ATOM 2311 C CA . THR A 1 302 ? -9.742 17.453 28.469 1 68.81 302 THR A CA 1
ATOM 2312 C C . THR A 1 302 ? -8.875 16.328 29.031 1 68.81 302 THR A C 1
ATOM 2314 O O . THR A 1 302 ? -9.359 15.461 29.766 1 68.81 302 THR A O 1
ATOM 2317 N N . GLY A 1 303 ? -7.996 15.805 28.312 1 62.19 303 GLY A N 1
ATOM 2318 C CA . GLY A 1 303 ? -7.055 14.828 28.828 1 62.19 303 GLY A CA 1
ATOM 2319 C C . GLY A 1 303 ? -5.617 15.109 28.438 1 62.19 303 GLY A C 1
ATOM 2320 O O . GLY A 1 303 ? -5.363 15.812 27.453 1 62.19 303 GLY A O 1
ATOM 2321 N N . ASP A 1 304 ? -4.758 14.875 29.453 1 55.38 304 ASP A N 1
ATOM 2322 C CA . ASP A 1 304 ? -3.326 15.117 29.297 1 55.38 304 ASP A CA 1
ATOM 2323 C C . ASP A 1 304 ? -2.732 14.273 28.188 1 55.38 304 ASP A C 1
ATOM 2325 O O . ASP A 1 304 ? -2.945 13.055 28.141 1 55.38 304 ASP A O 1
ATOM 2329 N N . ARG A 1 305 ? -2.562 14.945 27.062 1 54.91 305 ARG A N 1
ATOM 2330 C CA . ARG A 1 305 ? -1.747 14.234 26.078 1 54.91 305 ARG A CA 1
ATOM 2331 C C . ARG A 1 305 ? -0.426 13.781 26.688 1 54.91 305 ARG A C 1
ATOM 2333 O O . ARG A 1 305 ? 0.256 14.57 27.359 1 54.91 305 ARG A O 1
ATOM 2340 N N . ILE A 1 306 ? -0.329 12.531 26.984 1 55.38 306 ILE A N 1
ATOM 2341 C CA . ILE A 1 306 ? 1.014 12.109 27.359 1 55.38 306 ILE A CA 1
ATOM 2342 C C . ILE A 1 306 ? 2.016 12.555 26.297 1 55.38 306 ILE A C 1
ATOM 2344 O O . ILE A 1 306 ? 1.876 12.211 25.125 1 55.38 306 ILE A O 1
ATOM 2348 N N . PRO A 1 307 ? 2.818 13.562 26.75 1 56.78 307 PRO A N 1
ATOM 2349 C CA . PRO A 1 307 ? 3.801 14.008 25.75 1 56.78 307 PRO A CA 1
ATOM 2350 C C . PRO A 1 307 ? 4.633 12.859 25.188 1 56.78 307 PRO A C 1
ATOM 2352 O O . PRO A 1 307 ? 5.035 11.961 25.938 1 56.78 307 PRO A O 1
ATOM 2355 N N . ASP A 1 308 ? 4.582 12.672 23.891 1 64.06 308 ASP A N 1
ATOM 2356 C CA . ASP A 1 308 ? 5.496 11.734 23.25 1 64.06 308 ASP A CA 1
ATOM 2357 C C . ASP A 1 308 ? 6.953 12.109 23.531 1 64.06 308 ASP A C 1
ATOM 2359 O O . ASP A 1 308 ? 7.324 13.281 23.453 1 64.06 308 ASP A O 1
ATOM 2363 N N . ASN A 1 309 ? 7.699 11.414 24.312 1 75.56 309 ASN A N 1
ATOM 2364 C CA . ASN A 1 309 ? 9.109 11.633 24.625 1 75.56 309 ASN A CA 1
ATOM 2365 C C . ASN A 1 309 ? 9.977 11.531 23.375 1 75.56 309 ASN A C 1
ATOM 2367 O O . ASN A 1 309 ? 11.164 11.219 23.453 1 75.56 309 ASN A O 1
ATOM 2371 N N . TRP A 1 310 ? 9.414 11.953 22.297 1 83.31 310 TRP A N 1
ATOM 2372 C CA . TRP A 1 310 ? 10.195 11.891 21.062 1 83.31 310 TRP A CA 1
ATOM 2373 C C . TRP A 1 310 ? 11.109 13.109 20.922 1 83.31 310 TRP A C 1
ATOM 2375 O O . TRP A 1 310 ? 10.695 14.234 21.203 1 83.31 310 TRP A O 1
ATOM 2385 N N . LYS A 1 311 ? 12.406 12.906 20.641 1 88.19 311 LYS A N 1
ATOM 2386 C CA . LYS A 1 311 ? 13.383 13.969 20.422 1 88.19 311 LYS A CA 1
ATOM 2387 C C . LYS A 1 311 ? 13.836 14 18.969 1 88.19 311 LYS A C 1
ATOM 2389 O O . LYS A 1 311 ? 14.156 12.961 18.391 1 88.19 311 LYS A O 1
ATOM 2394 N N . PRO A 1 312 ? 13.844 15.219 18.422 1 91.31 312 PRO A N 1
ATOM 2395 C CA . PRO A 1 312 ? 14.297 15.328 17.031 1 91.31 312 PRO A CA 1
ATOM 2396 C C . PRO A 1 312 ? 15.805 15.125 16.891 1 91.31 312 PRO A C 1
ATOM 2398 O O . PRO A 1 312 ? 16.562 15.445 17.797 1 91.31 312 PRO A O 1
ATOM 2401 N N . HIS A 1 313 ? 16.234 14.586 15.82 1 88.88 313 HIS A N 1
ATOM 2402 C CA . HIS A 1 313 ? 17.641 14.461 15.477 1 88.88 313 HIS A CA 1
ATOM 2403 C C . HIS A 1 313 ? 18.188 15.758 14.891 1 88.88 313 HIS A C 1
ATOM 2405 O O . HIS A 1 313 ? 19.312 16.141 15.172 1 88.88 313 HIS A O 1
ATOM 2411 N N . SER A 1 314 ? 17.406 16.406 14.047 1 92.75 314 SER A N 1
ATOM 2412 C CA . SER A 1 314 ? 17.844 17.656 13.422 1 92.75 314 SER A CA 1
ATOM 2413 C C . SER A 1 314 ? 17.922 18.781 14.445 1 92.75 314 SER A C 1
ATOM 2415 O O . SER A 1 314 ? 17.016 18.953 15.266 1 92.75 314 SER A O 1
ATOM 2417 N N . GLU A 1 315 ? 18.969 19.5 14.383 1 91.88 315 GLU A N 1
ATOM 2418 C CA . GLU A 1 315 ? 19.125 20.656 15.258 1 91.88 315 GLU A CA 1
ATOM 2419 C C . GLU A 1 315 ? 18.406 21.875 14.68 1 91.88 315 GLU A C 1
ATOM 2421 O O . GLU A 1 315 ? 17.672 22.578 15.391 1 91.88 315 GLU A O 1
ATOM 2426 N N . HIS A 1 316 ? 18.562 22.094 13.43 1 93.88 316 HIS A N 1
ATOM 2427 C CA . HIS A 1 316 ? 18.016 23.25 12.742 1 93.88 316 HIS A CA 1
ATOM 2428 C C . HIS A 1 316 ? 16.484 23.219 12.734 1 93.88 316 HIS A C 1
ATOM 2430 O O . HIS A 1 316 ? 15.844 24.234 12.969 1 93.88 316 HIS A O 1
ATOM 2436 N N . TRP A 1 317 ? 15.898 22.016 12.547 1 95.94 317 TRP A N 1
ATOM 2437 C CA . TRP A 1 317 ? 14.461 21.875 12.383 1 95.94 317 TRP A CA 1
ATOM 2438 C C . TRP A 1 317 ? 13.82 21.312 13.648 1 95.94 317 TRP A C 1
ATOM 2440 O O . TRP A 1 317 ? 12.617 21.031 13.672 1 95.94 317 TRP A O 1
ATOM 2450 N N . GLY A 1 318 ? 14.562 21.172 14.688 1 95.12 318 GLY A N 1
ATOM 2451 C CA . GLY A 1 318 ? 14.164 20.422 15.875 1 95.12 318 GLY A CA 1
ATOM 2452 C C . GLY A 1 318 ? 12.852 20.906 16.453 1 95.12 318 GLY A C 1
ATOM 2453 O O . GLY A 1 318 ? 11.945 20.094 16.703 1 95.12 318 GLY A O 1
ATOM 2454 N N . GLU A 1 319 ? 12.672 22.203 16.641 1 93.88 319 GLU A N 1
ATOM 2455 C CA . GLU A 1 319 ? 11.469 22.766 17.25 1 93.88 319 GLU A CA 1
ATOM 2456 C C . GLU A 1 319 ? 10.242 22.516 16.375 1 93.88 319 GLU A C 1
ATOM 2458 O O . GLU A 1 319 ? 9.18 22.141 16.891 1 93.88 319 GLU A O 1
ATOM 2463 N N . LYS A 1 320 ? 10.406 22.734 15.094 1 95.19 320 LYS A N 1
ATOM 2464 C CA . LYS A 1 320 ? 9.305 22.516 14.156 1 95.19 320 LYS A CA 1
ATOM 2465 C C . LYS A 1 320 ? 8.93 21.047 14.078 1 95.19 320 LYS A C 1
ATOM 2467 O O . LYS A 1 320 ? 7.75 20.703 13.984 1 95.19 320 LYS A O 1
ATOM 2472 N N . LEU A 1 321 ? 9.93 20.188 14.141 1 95.62 321 LEU A N 1
ATOM 2473 C CA . LEU A 1 321 ? 9.695 18.734 14.094 1 95.62 321 LEU A CA 1
ATOM 2474 C C . LEU A 1 321 ? 8.961 18.266 15.344 1 95.62 321 LEU A C 1
ATOM 2476 O O . LEU A 1 321 ? 8.102 17.391 15.266 1 95.62 321 LEU A O 1
ATOM 2480 N N . LYS A 1 322 ? 9.312 18.844 16.469 1 92.5 322 LYS A N 1
ATOM 2481 C CA . LYS A 1 322 ? 8.625 18.516 17.703 1 92.5 322 LYS A CA 1
ATOM 2482 C C . LYS A 1 322 ? 7.145 18.859 17.641 1 92.5 322 LYS A C 1
ATOM 2484 O O . LYS A 1 322 ? 6.293 18.062 18.016 1 92.5 322 LYS A O 1
ATOM 2489 N N . ARG A 1 323 ? 6.855 19.984 17.141 1 90.19 323 ARG A N 1
ATOM 2490 C CA . ARG A 1 323 ? 5.469 20.422 16.984 1 90.19 323 ARG A CA 1
ATOM 2491 C C . ARG A 1 323 ? 4.723 19.531 15.992 1 90.19 323 ARG A C 1
ATOM 2493 O O . ARG A 1 323 ? 3.574 19.156 16.234 1 90.19 323 ARG A O 1
ATOM 2500 N N . LEU A 1 324 ? 5.375 19.203 14.867 1 93 324 LEU A N 1
ATOM 2501 C CA . LEU A 1 324 ? 4.758 18.328 13.875 1 93 324 LEU A CA 1
ATOM 2502 C C . LEU A 1 324 ? 4.453 16.969 14.477 1 93 324 LEU A C 1
ATOM 2504 O O . LEU A 1 324 ? 3.4 16.375 14.203 1 93 324 LEU A O 1
ATOM 2508 N N . ASN A 1 325 ? 5.391 16.516 15.266 1 90.31 325 ASN A N 1
ATOM 2509 C CA . ASN A 1 325 ? 5.215 15.227 15.906 1 90.31 325 ASN A CA 1
ATOM 2510 C C . ASN A 1 325 ? 4.004 15.219 16.828 1 90.31 325 ASN A C 1
ATOM 2512 O O . ASN A 1 325 ? 3.295 14.211 16.938 1 90.31 325 ASN A O 1
ATOM 2516 N N . GLU A 1 326 ? 3.736 16.328 17.453 1 84.62 326 GLU A N 1
ATOM 2517 C CA . GLU A 1 326 ? 2.654 16.438 18.422 1 84.62 326 GLU A CA 1
ATOM 2518 C C . GLU A 1 326 ? 1.322 16.719 17.734 1 84.62 326 GLU A C 1
ATOM 2520 O O . GLU A 1 326 ? 0.258 16.547 18.328 1 84.62 326 GLU A O 1
ATOM 2525 N N . THR A 1 327 ? 1.445 17.172 16.547 1 84.5 327 THR A N 1
ATOM 2526 C CA . THR A 1 327 ? 0.237 17.516 15.805 1 84.5 327 THR A CA 1
ATOM 2527 C C . THR A 1 327 ? -0.402 16.281 15.188 1 84.5 327 THR A C 1
ATOM 2529 O O . THR A 1 327 ? 0.278 15.484 14.539 1 84.5 327 THR A O 1
ATOM 2532 N N . HIS A 1 328 ? -1.685 16.125 15.391 1 81.69 328 HIS A N 1
ATOM 2533 C CA . HIS A 1 328 ? -2.395 15 14.805 1 81.69 328 HIS A CA 1
ATOM 2534 C C . HIS A 1 328 ? -2.635 15.211 13.32 1 81.69 328 HIS A C 1
ATOM 2536 O O . HIS A 1 328 ? -3.236 16.203 12.914 1 81.69 328 HIS A O 1
ATOM 2542 N N . ARG A 1 329 ? -2.105 14.297 12.562 1 85.25 329 ARG A N 1
ATOM 2543 C CA . ARG A 1 329 ? -2.322 14.297 11.117 1 85.25 329 ARG A CA 1
ATOM 2544 C C . ARG A 1 329 ? -2.604 12.883 10.609 1 85.25 329 ARG A C 1
ATOM 2546 O O . ARG A 1 329 ? -1.979 11.922 11.055 1 85.25 329 ARG A O 1
ATOM 2553 N N . PRO A 1 330 ? -3.598 12.82 9.711 1 81.88 330 PRO A N 1
ATOM 2554 C CA . PRO A 1 330 ? -3.742 11.516 9.07 1 81.88 330 PRO A CA 1
ATOM 2555 C C . PRO A 1 330 ? -2.523 11.125 8.242 1 81.88 330 PRO A C 1
ATOM 2557 O O . PRO A 1 330 ? -1.911 11.984 7.598 1 81.88 330 PRO A O 1
ATOM 2560 N N . LEU A 1 331 ? -2.271 9.914 8.25 1 86.62 331 LEU A N 1
ATOM 2561 C CA . LEU A 1 331 ? -1.108 9.43 7.508 1 86.62 331 LEU A CA 1
ATOM 2562 C C . LEU A 1 331 ? -1.445 9.234 6.035 1 86.62 331 LEU A C 1
ATOM 2564 O O . LEU A 1 331 ? -2.561 8.828 5.699 1 86.62 331 LEU A O 1
ATOM 2568 N N . ILE A 1 332 ? -0.552 9.523 5.168 1 90.5 332 ILE A N 1
ATOM 2569 C CA . ILE A 1 332 ? -0.547 9.102 3.771 1 90.5 332 ILE A CA 1
ATOM 2570 C C . ILE A 1 332 ? 0.366 7.891 3.604 1 90.5 332 ILE A C 1
ATOM 2572 O O . ILE A 1 332 ? 1.584 8.039 3.471 1 90.5 332 ILE A O 1
ATOM 2576 N N . GLY A 1 333 ? -0.24 6.73 3.564 1 81.5 333 GLY A N 1
ATOM 2577 C CA . GLY A 1 333 ? 0.621 5.566 3.699 1 81.5 333 GLY A CA 1
ATOM 2578 C C . GLY A 1 333 ? 1.409 5.555 4.996 1 81.5 333 GLY A C 1
ATOM 2579 O O . GLY A 1 333 ? 0.828 5.547 6.082 1 81.5 333 GLY A O 1
ATOM 2580 N N . ARG A 1 334 ? 2.682 5.66 4.988 1 85.81 334 ARG A N 1
ATOM 2581 C CA . ARG A 1 334 ? 3.564 5.676 6.152 1 85.81 334 ARG A CA 1
ATOM 2582 C C . ARG A 1 334 ? 4.137 7.07 6.383 1 85.81 334 ARG A C 1
ATOM 2584 O O . ARG A 1 334 ? 5.082 7.238 7.152 1 85.81 334 ARG A O 1
ATOM 2591 N N . LEU A 1 335 ? 3.504 8.086 5.699 1 92.62 335 LEU A N 1
ATOM 2592 C CA . LEU A 1 335 ? 4.012 9.453 5.742 1 92.62 335 LEU A CA 1
ATOM 2593 C C . LEU A 1 335 ? 3.092 10.352 6.566 1 92.62 335 LEU A C 1
ATOM 2595 O O . LEU A 1 335 ? 1.882 10.383 6.332 1 92.62 335 LEU A O 1
ATOM 2599 N N . LYS A 1 336 ? 3.656 10.938 7.559 1 93.94 336 LYS A N 1
ATOM 2600 C CA . LYS A 1 336 ? 3.006 12.047 8.25 1 93.94 336 LYS A CA 1
ATOM 2601 C C . LYS A 1 336 ? 3.516 13.391 7.734 1 93.94 336 LYS A C 1
ATOM 2603 O O . LYS A 1 336 ? 4.719 13.656 7.762 1 93.94 336 LYS A O 1
ATOM 2608 N N . ILE A 1 337 ? 2.672 14.234 7.203 1 95.12 337 ILE A N 1
ATOM 2609 C CA . ILE A 1 337 ? 3.066 15.531 6.656 1 95.12 337 ILE A CA 1
ATOM 2610 C C . ILE A 1 337 ? 1.964 16.562 6.91 1 95.12 337 ILE A C 1
ATOM 2612 O O . ILE A 1 337 ? 0.799 16.188 7.086 1 95.12 337 ILE A O 1
ATOM 2616 N N . PHE A 1 338 ? 2.311 17.734 7.113 1 93.88 338 PHE A N 1
ATOM 2617 C CA . PHE A 1 338 ? 1.397 18.859 7.254 1 93.88 338 PHE A CA 1
ATOM 2618 C C . PHE A 1 338 ? 1.795 20 6.32 1 93.88 338 PHE A C 1
ATOM 2620 O O . PHE A 1 338 ? 2.816 20.656 6.535 1 93.88 338 PHE A O 1
ATOM 2627 N N . ILE A 1 339 ? 0.977 20.25 5.301 1 92 339 ILE A N 1
ATOM 2628 C CA . ILE A 1 339 ? 1.283 21.281 4.316 1 92 339 ILE A CA 1
ATOM 2629 C C . ILE A 1 339 ? 0.894 22.656 4.871 1 92 339 ILE A C 1
ATOM 2631 O O . ILE A 1 339 ? -0.212 23.141 4.621 1 92 339 ILE A O 1
ATOM 2635 N N . ASP A 1 340 ? 1.827 23.172 5.57 1 90.94 340 ASP A N 1
ATOM 2636 C CA . ASP A 1 340 ? 1.73 24.469 6.211 1 90.94 340 ASP A CA 1
ATOM 2637 C C . ASP A 1 340 ? 3.055 25.234 6.121 1 90.94 340 ASP A C 1
ATOM 2639 O O . ASP A 1 340 ? 4.125 24.625 6.172 1 90.94 340 ASP A O 1
ATOM 2643 N N . LYS A 1 341 ? 2.936 26.531 6.008 1 89.56 341 LYS A N 1
ATOM 2644 C CA . LYS A 1 341 ? 4.121 27.375 5.859 1 89.56 341 LYS A CA 1
ATOM 2645 C C . LYS A 1 341 ? 5.113 27.125 6.992 1 89.56 341 LYS A C 1
ATOM 2647 O O . LYS A 1 341 ? 6.328 27.188 6.789 1 89.56 341 LYS A O 1
ATOM 2652 N N . GLU A 1 342 ? 4.562 26.766 8.133 1 91.69 342 GLU A N 1
ATOM 2653 C CA . GLU A 1 342 ? 5.402 26.516 9.305 1 91.69 342 GLU A CA 1
ATOM 2654 C C . GLU A 1 342 ? 6.363 25.359 9.07 1 91.69 342 GLU A C 1
ATOM 2656 O O . GLU A 1 342 ? 7.473 25.344 9.602 1 91.69 342 GLU A O 1
ATOM 2661 N N . TYR A 1 343 ? 5.984 24.453 8.266 1 95.62 343 TYR A N 1
ATOM 2662 C CA . TYR A 1 343 ? 6.777 23.25 8.109 1 95.62 343 TYR A CA 1
ATOM 2663 C C . TYR A 1 343 ? 7.434 23.203 6.73 1 95.62 343 TYR A C 1
ATOM 2665 O O . TYR A 1 343 ? 7.969 22.172 6.324 1 95.62 343 TYR A O 1
ATOM 2673 N N . LYS A 1 344 ? 7.383 24.312 6.004 1 94.81 344 LYS A N 1
ATOM 2674 C CA . LYS A 1 344 ? 7.977 24.391 4.672 1 94.81 344 LYS A CA 1
ATOM 2675 C C . LYS A 1 344 ? 9.484 24.578 4.754 1 94.81 344 LYS A C 1
ATOM 2677 O O . LYS A 1 344 ? 9.969 25.438 5.508 1 94.81 344 LYS A O 1
ATOM 2682 N N . ILE A 1 345 ? 10.148 23.75 4.043 1 95.5 345 ILE A N 1
ATOM 2683 C CA . ILE A 1 345 ? 11.602 23.875 3.951 1 95.5 345 ILE A CA 1
ATOM 2684 C C . ILE A 1 345 ? 11.961 24.812 2.805 1 95.5 345 ILE A C 1
ATOM 2686 O O . ILE A 1 345 ? 12.797 25.703 2.965 1 95.5 345 ILE A O 1
ATOM 2690 N N . GLN A 1 346 ? 11.336 24.531 1.66 1 92.69 346 GLN A N 1
ATOM 2691 C CA . GLN A 1 346 ? 11.695 25.266 0.456 1 92.69 346 GLN A CA 1
ATOM 2692 C C . GLN A 1 346 ? 10.539 25.281 -0.543 1 92.69 346 GLN A C 1
ATOM 2694 O O . GLN A 1 346 ? 9.82 24.281 -0.676 1 92.69 346 GLN A O 1
ATOM 2699 N N . GLU A 1 347 ? 10.438 26.391 -1.245 1 90.44 347 GLU A N 1
ATOM 2700 C CA . GLU A 1 347 ? 9.492 26.484 -2.354 1 90.44 347 GLU A CA 1
ATOM 2701 C C . GLU A 1 347 ? 10.07 25.859 -3.625 1 90.44 347 GLU A C 1
ATOM 2703 O O . GLU A 1 347 ? 11.273 25.969 -3.877 1 90.44 347 GLU A O 1
ATOM 2708 N N . THR A 1 348 ? 9.188 25.172 -4.32 1 88.25 348 THR A N 1
ATOM 2709 C CA . THR A 1 348 ? 9.578 24.625 -5.613 1 88.25 348 THR A CA 1
ATOM 2710 C C . THR A 1 348 ? 8.57 25 -6.691 1 88.25 348 THR A C 1
ATOM 2712 O O . THR A 1 348 ? 7.59 25.688 -6.414 1 88.25 348 THR A O 1
ATOM 2715 N N . SER A 1 349 ? 8.93 24.594 -7.969 1 81.25 349 SER A N 1
ATOM 2716 C CA . SER A 1 349 ? 8.023 24.859 -9.078 1 81.25 349 SER A CA 1
ATOM 2717 C C . SER A 1 349 ? 6.711 24.094 -8.922 1 81.25 349 SER A C 1
ATOM 2719 O O . SER A 1 349 ? 5.695 24.469 -9.516 1 81.25 349 SER A O 1
ATOM 2721 N N . HIS A 1 350 ? 6.766 23.172 -8.07 1 83.12 350 HIS A N 1
ATOM 2722 C CA . HIS A 1 350 ? 5.543 22.406 -7.848 1 83.12 350 HIS A CA 1
ATOM 2723 C C . HIS A 1 350 ? 5.125 22.453 -6.379 1 83.12 350 HIS A C 1
ATOM 2725 O O . HIS A 1 350 ? 4.918 23.531 -5.824 1 83.12 350 HIS A O 1
ATOM 2731 N N . GLY A 1 351 ? 4.906 21.438 -5.684 1 87.31 351 GLY A N 1
ATOM 2732 C CA . GLY A 1 351 ? 4.234 21.25 -4.406 1 87.31 351 GLY A CA 1
ATOM 2733 C C . GLY A 1 351 ? 5.086 21.656 -3.219 1 87.31 351 GLY A C 1
ATOM 2734 O O . GLY A 1 351 ? 4.598 21.703 -2.09 1 87.31 351 GLY A O 1
ATOM 2735 N N . GLY A 1 352 ? 6.359 22.047 -3.467 1 92.38 352 GLY A N 1
ATOM 2736 C CA . GLY A 1 352 ? 7.219 22.453 -2.371 1 92.38 352 GLY A CA 1
ATOM 2737 C C . GLY A 1 352 ? 7.84 21.297 -1.626 1 92.38 352 GLY A C 1
ATOM 2738 O O . GLY A 1 352 ? 7.543 20.125 -1.919 1 92.38 352 GLY A O 1
ATOM 2739 N N . ILE A 1 353 ? 8.781 21.609 -0.715 1 96 353 ILE A N 1
ATOM 2740 C CA . ILE A 1 353 ? 9.422 20.641 0.159 1 96 353 ILE A CA 1
ATOM 2741 C C . ILE A 1 353 ? 9.047 20.922 1.612 1 96 353 ILE A C 1
ATOM 2743 O O . ILE A 1 353 ? 9.164 22.062 2.074 1 96 353 ILE A O 1
ATOM 2747 N N . TYR A 1 354 ? 8.539 19.922 2.258 1 97.56 354 TYR A N 1
ATOM 2748 C CA . TYR A 1 354 ? 8.055 20.094 3.625 1 97.56 354 TYR A CA 1
ATOM 2749 C C . TYR A 1 354 ? 8.711 19.078 4.562 1 97.56 354 TYR A C 1
ATOM 2751 O O . TYR A 1 354 ? 9.195 18.031 4.125 1 97.56 354 TYR A O 1
ATOM 2759 N N . LEU A 1 355 ? 8.695 19.516 5.848 1 97.88 355 LEU A N 1
ATOM 2760 C CA . LEU A 1 355 ? 9.078 18.578 6.887 1 97.88 355 LEU A CA 1
ATOM 2761 C C . LEU A 1 355 ? 8.039 17.469 7.023 1 97.88 355 LEU A C 1
ATOM 2763 O O . LEU A 1 355 ? 6.84 17.703 6.867 1 97.88 355 LEU A O 1
ATOM 2767 N N . GLY A 1 356 ? 8.492 16.266 7.273 1 97.44 356 GLY A N 1
ATOM 2768 C CA . GLY A 1 356 ? 7.582 15.156 7.488 1 97.44 356 GLY A CA 1
ATOM 2769 C C . GLY A 1 356 ? 8.219 14.008 8.242 1 97.44 356 GLY A C 1
ATOM 2770 O O . GLY A 1 356 ? 9.391 14.07 8.609 1 97.44 356 GLY A O 1
ATOM 2771 N N . PHE A 1 357 ? 7.438 13.023 8.648 1 95 357 PHE A N 1
ATOM 2772 C CA . PHE A 1 357 ? 7.895 11.766 9.219 1 95 357 PHE A CA 1
ATOM 2773 C C . PHE A 1 357 ? 7.516 10.594 8.32 1 95 357 PHE A C 1
ATOM 2775 O O . PHE A 1 357 ? 6.336 10.375 8.039 1 95 357 PHE A O 1
ATOM 2782 N N . TYR A 1 358 ? 8.516 9.891 7.832 1 92.56 358 TYR A N 1
ATOM 2783 C CA . TYR A 1 358 ? 8.312 8.672 7.055 1 92.56 358 TYR A CA 1
ATOM 2784 C C . TYR A 1 358 ? 8.766 7.441 7.832 1 92.56 358 TYR A C 1
ATOM 2786 O O . TYR A 1 358 ? 9.938 7.336 8.211 1 92.56 358 TYR A O 1
ATOM 2794 N N . LYS A 1 359 ? 7.91 6.555 8.047 1 81.38 359 LYS A N 1
ATOM 2795 C CA . LYS A 1 359 ? 8.188 5.395 8.883 1 81.38 359 LYS A CA 1
ATOM 2796 C C . LYS A 1 359 ? 8.742 5.816 10.242 1 81.38 359 LYS A C 1
ATOM 2798 O O . LYS A 1 359 ? 9.695 5.223 10.742 1 81.38 359 LYS A O 1
ATOM 2803 N N . GLY A 1 360 ? 8.188 6.984 10.766 1 85.56 360 GLY A N 1
ATOM 2804 C CA . GLY A 1 360 ? 8.531 7.461 12.094 1 85.56 360 GLY A CA 1
ATOM 2805 C C . GLY A 1 360 ? 9.812 8.266 12.125 1 85.56 360 GLY A C 1
ATOM 2806 O O . GLY A 1 360 ? 10.195 8.797 13.172 1 85.56 360 GLY A O 1
ATOM 2807 N N . LYS A 1 361 ? 10.477 8.375 10.992 1 87.56 361 LYS A N 1
ATOM 2808 C CA . LYS A 1 361 ? 11.742 9.109 10.938 1 87.56 361 LYS A CA 1
ATOM 2809 C C . LYS A 1 361 ? 11.562 10.469 10.266 1 87.56 361 LYS A C 1
ATOM 2811 O O . LYS A 1 361 ? 10.758 10.602 9.336 1 87.56 361 LYS A O 1
ATOM 2816 N N . GLU A 1 362 ? 12.367 11.438 10.75 1 95.5 362 GLU A N 1
ATOM 2817 C CA . GLU A 1 362 ? 12.281 12.773 10.164 1 95.5 362 GLU A CA 1
ATOM 2818 C C . GLU A 1 362 ? 12.805 12.773 8.727 1 95.5 362 GLU A C 1
ATOM 2820 O O . GLU A 1 362 ? 13.836 12.172 8.438 1 95.5 362 GLU A O 1
ATOM 2825 N N . VAL A 1 363 ? 12.055 13.406 7.852 1 96.44 363 VAL A N 1
ATOM 2826 C CA . VAL A 1 363 ? 12.43 13.445 6.441 1 96.44 363 VAL A CA 1
ATOM 2827 C C . VAL A 1 363 ? 12.055 14.805 5.852 1 96.44 363 VAL A C 1
ATOM 2829 O O . VAL A 1 363 ? 11.266 15.547 6.441 1 96.44 363 VAL A O 1
ATOM 2832 N N . ALA A 1 364 ? 12.711 15.156 4.742 1 97 364 ALA A N 1
ATOM 2833 C CA . ALA A 1 364 ? 12.234 16.203 3.842 1 97 364 ALA A CA 1
ATOM 2834 C C . ALA A 1 364 ? 11.359 15.633 2.738 1 97 364 ALA A C 1
ATOM 2836 O O . ALA A 1 364 ? 11.758 14.695 2.043 1 97 364 ALA A O 1
ATOM 2837 N N . VAL A 1 365 ? 10.172 16.188 2.584 1 97.19 365 VAL A N 1
ATOM 2838 C CA . VAL A 1 365 ? 9.203 15.617 1.657 1 97.19 365 VAL A CA 1
ATOM 2839 C C . VAL A 1 365 ? 9.008 16.562 0.47 1 97.19 365 VAL A C 1
ATOM 2841 O O . VAL A 1 365 ? 8.5 17.672 0.63 1 97.19 365 VAL A O 1
ATOM 2844 N N . LYS A 1 366 ? 9.383 16.125 -0.673 1 94.75 366 LYS A N 1
ATOM 2845 C CA . LYS A 1 366 ? 9.133 16.875 -1.899 1 94.75 366 LYS A CA 1
ATOM 2846 C C . LYS A 1 366 ? 7.844 16.422 -2.572 1 94.75 366 LYS A C 1
ATOM 2848 O O . LYS A 1 366 ? 7.664 15.227 -2.85 1 94.75 366 LYS A O 1
ATOM 2853 N N . ARG A 1 367 ? 7.02 17.344 -2.777 1 94.19 367 ARG A N 1
ATOM 2854 C CA . ARG A 1 367 ? 5.742 17.047 -3.414 1 94.19 367 ARG A CA 1
ATOM 2855 C C . ARG A 1 367 ? 5.805 17.297 -4.918 1 94.19 367 ARG A C 1
ATOM 2857 O O . ARG A 1 367 ? 6.215 18.375 -5.352 1 94.19 367 ARG A O 1
ATOM 2864 N N . VAL A 1 368 ? 5.402 16.281 -5.715 1 91.94 368 VAL A N 1
ATOM 2865 C CA . VAL A 1 368 ? 5.41 16.406 -7.168 1 91.94 368 VAL A CA 1
ATOM 2866 C C . VAL A 1 368 ? 4.117 15.828 -7.742 1 91.94 368 VAL A C 1
ATOM 2868 O O . VAL A 1 368 ? 3.463 15 -7.102 1 91.94 368 VAL A O 1
ATOM 2871 N N . PRO A 1 369 ? 3.711 16.344 -8.867 1 86.75 369 PRO A N 1
ATOM 2872 C CA . PRO A 1 369 ? 2.516 15.766 -9.484 1 86.75 369 PRO A CA 1
ATOM 2873 C C . PRO A 1 369 ? 2.662 14.266 -9.758 1 86.75 369 PRO A C 1
ATOM 2875 O O . PRO A 1 369 ? 3.773 13.781 -9.992 1 86.75 369 PRO A O 1
ATOM 2878 N N . LYS A 1 370 ? 1.508 13.609 -9.742 1 80.69 370 LYS A N 1
ATOM 2879 C CA . LYS A 1 370 ? 1.509 12.18 -10.047 1 80.69 370 LYS A CA 1
ATOM 2880 C C . LYS A 1 370 ? 1.905 11.93 -11.492 1 80.69 370 LYS A C 1
ATOM 2882 O O . LYS A 1 370 ? 1.654 12.766 -12.367 1 80.69 370 LYS A O 1
ATOM 2887 N N . GLY A 1 371 ? 2.535 10.734 -11.742 1 71.38 371 GLY A N 1
ATOM 2888 C CA . GLY A 1 371 ? 2.92 10.367 -13.094 1 71.38 371 GLY A CA 1
ATOM 2889 C C . GLY A 1 371 ? 4.402 10.086 -13.234 1 71.38 371 GLY A C 1
ATOM 2890 O O . GLY A 1 371 ? 5.055 9.664 -12.281 1 71.38 371 GLY A O 1
ATOM 2891 N N . ASN A 1 372 ? 4.82 10.25 -14.422 1 64.69 372 ASN A N 1
ATOM 2892 C CA . ASN A 1 372 ? 6.215 9.953 -14.734 1 64.69 372 ASN A CA 1
ATOM 2893 C C . ASN A 1 372 ? 7.16 10.977 -14.117 1 64.69 372 ASN A C 1
ATOM 2895 O O . ASN A 1 372 ? 7.355 12.062 -14.664 1 64.69 372 ASN A O 1
ATOM 2899 N N . ASN A 1 373 ? 7.609 10.586 -12.938 1 75.94 373 ASN A N 1
ATOM 2900 C CA . ASN A 1 373 ? 8.539 11.438 -12.203 1 75.94 373 ASN A CA 1
ATOM 2901 C C . ASN A 1 373 ? 9.992 11.078 -12.5 1 75.94 373 ASN A C 1
ATOM 2903 O O . ASN A 1 373 ? 10.516 10.109 -11.945 1 75.94 373 ASN A O 1
ATOM 2907 N N . LYS A 1 374 ? 10.633 11.859 -13.375 1 77.38 374 LYS A N 1
ATOM 2908 C CA . LYS A 1 374 ? 12.039 11.68 -13.742 1 77.38 374 LYS A CA 1
ATOM 2909 C C . LYS A 1 374 ? 12.93 11.719 -12.508 1 77.38 374 LYS A C 1
ATOM 2911 O O . LYS A 1 374 ? 13.93 11 -12.43 1 77.38 374 LYS A O 1
ATOM 2916 N N . GLU A 1 375 ? 12.5 12.492 -11.586 1 86 375 GLU A N 1
ATOM 2917 C CA . GLU A 1 375 ? 13.312 12.602 -10.375 1 86 375 GLU A CA 1
ATOM 2918 C C . GLU A 1 375 ? 13.281 11.305 -9.578 1 86 375 GLU A C 1
ATOM 2920 O O . GLU A 1 375 ? 14.297 10.883 -9.023 1 86 375 GLU A O 1
ATOM 2925 N N . LEU A 1 376 ? 12.07 10.781 -9.57 1 84.56 376 LEU A N 1
ATOM 2926 C CA . LEU A 1 376 ? 11.945 9.523 -8.844 1 84.56 376 LEU A CA 1
ATOM 2927 C C . LEU A 1 376 ? 12.812 8.438 -9.461 1 84.56 376 LEU A C 1
ATOM 2929 O O . LEU A 1 376 ? 13.438 7.656 -8.75 1 84.56 376 LEU A O 1
ATOM 2933 N N . VAL A 1 377 ? 12.891 8.398 -10.734 1 78.81 377 VAL A N 1
ATOM 2934 C CA . VAL A 1 377 ? 13.711 7.422 -11.445 1 78.81 377 VAL A CA 1
ATOM 2935 C C . VAL A 1 377 ? 15.172 7.598 -11.062 1 78.81 377 VAL A C 1
ATOM 2937 O O . VAL A 1 377 ? 15.875 6.617 -10.812 1 78.81 377 VAL A O 1
ATOM 2940 N N . CYS A 1 378 ? 15.57 8.797 -11.039 1 84.5 378 CYS A N 1
ATOM 2941 C CA . CYS A 1 378 ? 16.938 9.109 -10.656 1 84.5 378 CYS A CA 1
ATOM 2942 C C . CYS A 1 378 ? 17.203 8.719 -9.203 1 84.5 378 CYS A C 1
ATOM 2944 O O . CYS A 1 378 ? 18.188 8.039 -8.906 1 84.5 378 CYS A O 1
ATOM 2946 N N . LEU A 1 379 ? 16.297 9.094 -8.336 1 84.88 379 LEU A N 1
ATOM 2947 C CA . LEU A 1 379 ? 16.453 8.852 -6.902 1 84.88 379 LEU A CA 1
ATOM 2948 C C . LEU A 1 379 ? 16.516 7.355 -6.609 1 84.88 379 LEU A C 1
ATOM 2950 O O . LEU A 1 379 ? 17.297 6.918 -5.758 1 84.88 379 LEU A O 1
ATOM 2954 N N . GLU A 1 380 ? 15.719 6.648 -7.316 1 75.81 380 GLU A N 1
ATOM 2955 C CA . GLU A 1 380 ? 15.664 5.203 -7.102 1 75.81 380 GLU A CA 1
ATOM 2956 C C . GLU A 1 380 ? 16.969 4.535 -7.527 1 75.81 380 GLU A C 1
ATOM 2958 O O . GLU A 1 380 ? 17.266 3.422 -7.09 1 75.81 380 GLU A O 1
ATOM 2963 N N . GLN A 1 381 ? 17.703 5.262 -8.32 1 71.69 381 GLN A N 1
ATOM 2964 C CA . GLN A 1 381 ? 18.953 4.695 -8.812 1 71.69 381 GLN A CA 1
ATOM 2965 C C . GLN A 1 381 ? 20.125 5.121 -7.941 1 71.69 381 GLN A C 1
ATOM 2967 O O . GLN A 1 381 ? 21.25 4.621 -8.102 1 71.69 381 GLN A O 1
ATOM 2972 N N . LEU A 1 382 ? 19.812 6.211 -7.066 1 72.62 382 LEU A N 1
ATOM 2973 C CA . LEU A 1 382 ? 20.891 6.699 -6.211 1 72.62 382 LEU A CA 1
ATOM 2974 C C . LEU A 1 382 ? 21.328 5.621 -5.223 1 72.62 382 LEU A C 1
ATOM 2976 O O . LEU A 1 382 ? 20.562 5.23 -4.344 1 72.62 382 LEU A O 1
ATOM 2980 N N . ARG A 1 383 ? 22.062 4.734 -5.73 1 52.12 383 ARG A N 1
ATOM 2981 C CA . ARG A 1 383 ? 22.547 3.604 -4.949 1 52.12 383 ARG A CA 1
ATOM 2982 C C . ARG A 1 383 ? 23.547 4.062 -3.883 1 52.12 383 ARG A C 1
ATOM 2984 O O . ARG A 1 383 ? 23.484 3.6 -2.74 1 52.12 383 ARG A O 1
ATOM 2991 N N . LYS A 1 384 ? 24.703 4.887 -4.336 1 52.72 384 LYS A N 1
ATOM 2992 C CA . LYS A 1 384 ? 25.828 5.355 -3.549 1 52.72 384 LYS A CA 1
ATOM 2993 C C . LYS A 1 384 ? 25.578 6.762 -3.008 1 52.72 384 LYS A C 1
ATOM 2995 O O . LYS A 1 384 ? 25.188 7.66 -3.756 1 52.72 384 LYS A O 1
ATOM 3000 N N . ASN A 1 385 ? 25.078 6.895 -1.671 1 60.72 385 ASN A N 1
ATOM 3001 C CA . ASN A 1 385 ? 24.656 8.211 -1.216 1 60.72 385 ASN A CA 1
ATOM 3002 C C . ASN A 1 385 ? 25.719 8.891 -0.369 1 60.72 385 ASN A C 1
ATOM 3004 O O . ASN A 1 385 ? 25.438 9.422 0.703 1 60.72 385 ASN A O 1
ATOM 3008 N N . ASN A 1 386 ? 26.984 8.789 -0.899 1 72.44 386 ASN A N 1
ATOM 3009 C CA . ASN A 1 386 ? 28 9.414 -0.046 1 72.44 386 ASN A CA 1
ATOM 3010 C C . ASN A 1 386 ? 27.984 10.938 -0.188 1 72.44 386 ASN A C 1
ATOM 3012 O O . ASN A 1 386 ? 28.234 11.656 0.783 1 72.44 386 ASN A O 1
ATOM 3016 N N . HIS A 1 387 ? 27.719 11.305 -1.385 1 88.31 387 HIS A N 1
ATOM 3017 C CA . HIS A 1 387 ? 27.781 12.742 -1.599 1 88.31 387 HIS A CA 1
ATOM 3018 C C . HIS A 1 387 ? 26.516 13.258 -2.277 1 88.31 387 HIS A C 1
ATOM 3020 O O . HIS A 1 387 ? 26.469 14.406 -2.727 1 88.31 387 HIS A O 1
ATOM 3026 N N . LEU A 1 388 ? 25.516 12.359 -2.369 1 90.5 388 LEU A N 1
ATOM 3027 C CA . LEU A 1 388 ? 24.203 12.719 -2.906 1 90.5 388 LEU A CA 1
ATOM 3028 C C . LEU A 1 388 ? 23.125 12.633 -1.828 1 90.5 388 LEU A C 1
ATOM 3030 O O . LEU A 1 388 ? 23.312 11.953 -0.815 1 90.5 388 LEU A O 1
ATOM 3034 N N . VAL A 1 389 ? 22.094 13.32 -2.047 1 91.69 389 VAL A N 1
ATOM 3035 C CA . VAL A 1 389 ? 20.984 13.273 -1.102 1 91.69 389 VAL A CA 1
ATOM 3036 C C . VAL A 1 389 ? 20.484 11.836 -0.962 1 91.69 389 VAL A C 1
ATOM 3038 O O . VAL A 1 389 ? 20.438 11.094 -1.942 1 91.69 389 VAL A O 1
ATOM 3041 N N . ARG A 1 390 ? 20.125 11.492 0.219 1 85.69 390 ARG A N 1
ATOM 3042 C CA . ARG A 1 390 ? 19.672 10.133 0.491 1 85.69 390 ARG A CA 1
ATOM 3043 C C . ARG A 1 390 ? 18.172 10.008 0.276 1 85.69 390 ARG A C 1
ATOM 3045 O O . ARG A 1 390 ? 17.391 10.781 0.835 1 85.69 390 ARG A O 1
ATOM 3052 N N . TYR A 1 391 ? 17.797 8.945 -0.527 1 88.12 391 TYR A N 1
ATOM 3053 C CA . TYR A 1 391 ? 16.406 8.633 -0.812 1 88.12 391 TYR A CA 1
ATOM 3054 C C . TYR A 1 391 ? 15.836 7.676 0.225 1 88.12 391 TYR A C 1
ATOM 3056 O O . TYR A 1 391 ? 16.391 6.594 0.448 1 88.12 391 TYR A O 1
ATOM 3064 N N . CYS A 1 392 ? 14.688 8.039 0.849 1 83.25 392 CYS A N 1
ATOM 3065 C CA . CYS A 1 392 ? 14.117 7.223 1.911 1 83.25 392 CYS A CA 1
ATOM 3066 C C . CYS A 1 392 ? 12.922 6.43 1.403 1 83.25 392 CYS A C 1
ATOM 3068 O O . CYS A 1 392 ? 12.594 5.371 1.945 1 83.25 392 CYS A O 1
ATOM 3070 N N . GLY A 1 393 ? 12.227 6.965 0.428 1 83.44 393 GLY A N 1
ATOM 3071 C CA . GLY A 1 393 ? 11.039 6.32 -0.102 1 83.44 393 GLY A CA 1
ATOM 3072 C C . GLY A 1 393 ? 10.031 7.301 -0.678 1 83.44 393 GLY A C 1
ATOM 3073 O O . GLY A 1 393 ? 10.344 8.477 -0.87 1 83.44 393 GLY A O 1
ATOM 3074 N N . TYR A 1 394 ? 8.898 6.832 -1.113 1 87.06 394 TYR A N 1
ATOM 3075 C CA . TYR A 1 394 ? 7.859 7.738 -1.588 1 87.06 394 TYR A CA 1
ATOM 3076 C C . TYR A 1 394 ? 6.473 7.203 -1.248 1 87.06 394 TYR A C 1
ATOM 3078 O O . TYR A 1 394 ? 6.309 6.008 -0.99 1 87.06 394 TYR A O 1
ATOM 3086 N N . GLU A 1 395 ? 5.559 8.016 -1.059 1 88.81 395 GLU A N 1
ATOM 3087 C CA . GLU A 1 395 ? 4.129 7.762 -0.926 1 88.81 395 GLU A CA 1
ATOM 3088 C C . GLU A 1 395 ? 3.33 8.523 -1.978 1 88.81 395 GLU A C 1
ATOM 3090 O O . GLU A 1 395 ? 3.861 9.422 -2.635 1 88.81 395 GLU A O 1
ATOM 3095 N N . GLU A 1 396 ? 2.16 8.016 -2.281 1 86.62 396 GLU A N 1
ATOM 3096 C CA . GLU A 1 396 ? 1.332 8.703 -3.27 1 86.62 396 GLU A CA 1
ATOM 3097 C C . GLU A 1 396 ? -0.119 8.797 -2.805 1 86.62 396 GLU A C 1
ATOM 3099 O O . GLU A 1 396 ? -0.596 7.934 -2.064 1 86.62 396 GLU A O 1
ATOM 3104 N N . ASP A 1 397 ? -0.715 9.805 -3.088 1 83.81 397 ASP A N 1
ATOM 3105 C CA . ASP A 1 397 ? -2.168 9.891 -2.99 1 83.81 397 ASP A CA 1
ATOM 3106 C C . ASP A 1 397 ? -2.797 10.148 -4.359 1 83.81 397 ASP A C 1
ATOM 3108 O O . ASP A 1 397 ? -2.189 9.852 -5.391 1 83.81 397 ASP A O 1
ATOM 3112 N N . SER A 1 398 ? -4.039 10.523 -4.5 1 74.38 398 SER A N 1
ATOM 3113 C CA . SER A 1 398 ? -4.766 10.625 -5.766 1 74.38 398 SER A CA 1
ATOM 3114 C C . SER A 1 398 ? -4.16 11.695 -6.668 1 74.38 398 SER A C 1
ATOM 3116 O O . SER A 1 398 ? -4.281 11.617 -7.891 1 74.38 398 SER A O 1
ATOM 3118 N N . SER A 1 399 ? -3.381 12.625 -6.059 1 76.69 399 SER A N 1
ATOM 3119 C CA . SER A 1 399 ? -2.977 13.773 -6.863 1 76.69 399 SER A CA 1
ATOM 3120 C C . SER A 1 399 ? -1.465 13.969 -6.832 1 76.69 399 SER A C 1
ATOM 3122 O O . SER A 1 399 ? -0.9 14.625 -7.715 1 76.69 399 SER A O 1
ATOM 3124 N N . CYS A 1 400 ? -0.928 13.461 -5.832 1 88 400 CYS A N 1
ATOM 3125 C CA . CYS A 1 400 ? 0.429 13.906 -5.535 1 88 400 CYS A CA 1
ATOM 3126 C C . CYS A 1 400 ? 1.315 12.734 -5.141 1 88 400 CYS A C 1
ATOM 3128 O O . CYS A 1 400 ? 0.849 11.773 -4.52 1 88 400 CYS A O 1
ATOM 3130 N N . SER A 1 401 ? 2.527 12.82 -5.719 1 90.69 401 SER A N 1
ATOM 3131 C CA . SER A 1 401 ? 3.574 11.945 -5.207 1 90.69 401 SER A CA 1
ATOM 3132 C C . SER A 1 401 ? 4.445 12.656 -4.18 1 90.69 401 SER A C 1
ATOM 3134 O O . SER A 1 401 ? 4.793 13.828 -4.359 1 90.69 401 SER A O 1
ATOM 3136 N N . TYR A 1 402 ? 4.691 11.984 -3.115 1 94.31 402 TYR A N 1
ATOM 3137 C CA . TYR A 1 402 ? 5.508 12.508 -2.027 1 94.31 402 TYR A CA 1
ATOM 3138 C C . TYR A 1 402 ? 6.859 11.805 -1.972 1 94.31 402 TYR A C 1
ATOM 3140 O O . TYR A 1 402 ? 6.949 10.656 -1.531 1 94.31 402 TYR A O 1
ATOM 3148 N N . LEU A 1 403 ? 7.883 12.5 -2.428 1 93.62 403 LEU A N 1
ATOM 3149 C CA . LEU A 1 403 ? 9.234 11.961 -2.367 1 93.62 403 LEU A CA 1
ATOM 3150 C C . LEU A 1 403 ? 9.875 12.242 -1.011 1 93.62 403 LEU A C 1
ATOM 3152 O O . LEU A 1 403 ? 10.109 13.406 -0.661 1 93.62 403 LEU A O 1
ATOM 3156 N N . CYS A 1 404 ? 10.133 11.172 -0.235 1 93.81 404 CYS A N 1
ATOM 3157 C CA . CYS A 1 404 ? 10.719 11.312 1.094 1 93.81 404 CYS A CA 1
ATOM 3158 C C . CYS A 1 404 ? 12.234 11.227 1.032 1 93.81 404 CYS A C 1
ATOM 3160 O O . CYS A 1 404 ? 12.789 10.188 0.673 1 93.81 404 CYS A O 1
ATOM 3162 N N . LEU A 1 405 ? 12.875 12.312 1.428 1 93.38 405 LEU A N 1
ATOM 3163 C CA . LEU A 1 405 ? 14.328 12.422 1.411 1 93.38 405 LEU A CA 1
ATOM 3164 C C . LEU A 1 405 ? 14.875 12.617 2.822 1 93.38 405 LEU A C 1
ATOM 3166 O O . LEU A 1 405 ? 14.172 13.117 3.703 1 93.38 405 LEU A O 1
ATOM 3170 N N . PHE A 1 406 ? 16.125 12.219 2.979 1 91.5 406 PHE A N 1
ATOM 3171 C CA . PHE A 1 406 ? 16.797 12.477 4.246 1 91.5 406 PHE A CA 1
ATOM 3172 C C . PHE A 1 406 ? 16.797 13.969 4.562 1 91.5 406 PHE A C 1
ATOM 3174 O O . PHE A 1 406 ? 16.953 14.797 3.666 1 91.5 406 PHE A O 1
ATOM 3181 N N . LEU A 1 407 ? 16.625 14.258 5.816 1 95.44 407 LEU A N 1
ATOM 3182 C CA . LEU A 1 407 ? 16.531 15.656 6.227 1 95.44 407 LEU A CA 1
ATOM 3183 C C . LEU A 1 407 ? 17.922 16.203 6.578 1 95.44 407 LEU A C 1
ATOM 3185 O O . LEU A 1 407 ? 18.578 15.688 7.48 1 95.44 407 LEU A O 1
ATOM 3189 N N . TYR A 1 408 ? 18.344 17.219 5.848 1 94.38 408 TYR A N 1
ATOM 3190 C CA . TYR A 1 408 ? 19.609 17.906 6.121 1 94.38 408 TYR A CA 1
ATOM 3191 C C . TYR A 1 408 ? 19.359 19.219 6.863 1 94.38 408 TYR A C 1
ATOM 3193 O O . TYR A 1 408 ? 18.203 19.625 7.031 1 94.38 408 TYR A O 1
ATOM 3201 N N . GLU A 1 409 ? 20.453 19.891 7.293 1 94.38 409 GLU A N 1
ATOM 3202 C CA . GLU A 1 409 ? 20.328 21.016 8.203 1 94.38 409 GLU A CA 1
ATOM 3203 C C . GLU A 1 409 ? 20.141 22.328 7.441 1 94.38 409 GLU A C 1
ATOM 3205 O O . GLU A 1 409 ? 19.328 23.172 7.832 1 94.38 409 GLU A O 1
ATOM 3210 N N . ARG A 1 410 ? 20.906 22.453 6.387 1 94.12 410 ARG A N 1
ATOM 3211 C CA . ARG A 1 410 ? 20.891 23.688 5.621 1 94.12 410 ARG A CA 1
ATOM 3212 C C . ARG A 1 410 ? 21.344 23.453 4.184 1 94.12 410 ARG A C 1
ATOM 3214 O O . ARG A 1 410 ? 21.828 22.375 3.852 1 94.12 410 ARG A O 1
ATOM 3221 N N . ASN A 1 411 ? 20.984 24.422 3.375 1 94 411 ASN A N 1
ATOM 3222 C CA . ASN A 1 411 ? 21.609 24.406 2.059 1 94 411 ASN A CA 1
ATOM 3223 C C . ASN A 1 411 ? 22.844 25.297 2.01 1 94 411 ASN A C 1
ATOM 3225 O O . ASN A 1 411 ? 23.141 26.016 2.971 1 94 411 ASN A O 1
ATOM 3229 N N . LEU A 1 412 ? 23.562 25.219 0.971 1 93.69 412 LEU A N 1
ATOM 3230 C CA . LEU A 1 412 ? 24.828 25.938 0.846 1 93.69 412 LEU A CA 1
ATOM 3231 C C . LEU A 1 412 ? 24.625 27.438 0.9 1 93.69 412 LEU A C 1
ATOM 3233 O O . LEU A 1 412 ? 25.438 28.156 1.475 1 93.69 412 LEU A O 1
ATOM 3237 N N . GLU A 1 413 ? 23.547 27.922 0.333 1 91.12 413 GLU A N 1
ATOM 3238 C CA . GLU A 1 413 ? 23.25 29.344 0.357 1 91.12 413 GLU A CA 1
ATOM 3239 C C . GLU A 1 413 ? 23.094 29.859 1.787 1 91.12 413 GLU A C 1
ATOM 3241 O O . GLU A 1 413 ? 23.547 30.969 2.109 1 91.12 413 GLU A O 1
ATOM 3246 N N . GLU A 1 414 ? 22.594 29.078 2.623 1 90.69 414 GLU A N 1
ATOM 3247 C CA . GLU A 1 414 ? 22.391 29.422 4.027 1 90.69 414 GLU A CA 1
ATOM 3248 C C . GLU A 1 414 ? 23.688 29.234 4.828 1 90.69 414 GLU A C 1
ATOM 3250 O O . GLU A 1 414 ? 23.906 29.922 5.828 1 90.69 414 GLU A O 1
ATOM 3255 N N . HIS A 1 415 ? 24.484 28.328 4.387 1 91.38 415 HIS A N 1
ATOM 3256 C CA . HIS A 1 415 ? 25.641 27.906 5.16 1 91.38 415 HIS A CA 1
ATOM 3257 C C . HIS A 1 415 ? 26.875 28.719 4.809 1 91.38 415 HIS A C 1
ATOM 3259 O O . HIS A 1 415 ? 27.844 28.75 5.574 1 91.38 415 HIS A O 1
ATOM 3265 N N . ILE A 1 416 ? 26.844 29.359 3.689 1 88.62 416 ILE A N 1
ATOM 3266 C CA . ILE A 1 416 ? 28.031 29.969 3.1 1 88.62 416 ILE A CA 1
ATOM 3267 C C . ILE A 1 416 ? 28.641 30.969 4.082 1 88.62 416 ILE A C 1
ATOM 3269 O O . ILE A 1 416 ? 29.859 31.109 4.164 1 88.62 416 ILE A O 1
ATOM 3273 N N . SER A 1 417 ? 27.859 31.625 4.832 1 86.5 417 SER A N 1
ATOM 3274 C CA . SER A 1 417 ? 28.328 32.656 5.77 1 86.5 417 SER A CA 1
ATOM 3275 C C . SER A 1 417 ? 28.969 32 6.996 1 86.5 417 SER A C 1
ATOM 3277 O O . SER A 1 417 ? 29.719 32.688 7.715 1 86.5 417 SER A O 1
ATOM 3279 N N . ASN A 1 418 ? 28.75 30.781 7.219 1 85.06 418 ASN A N 1
ATOM 3280 C CA . ASN A 1 418 ? 29.25 30.094 8.398 1 85.06 418 ASN A CA 1
ATOM 3281 C C . ASN A 1 418 ? 30.625 29.453 8.141 1 85.06 418 ASN A C 1
ATOM 3283 O O . ASN A 1 418 ? 31.25 28.922 9.062 1 85.06 418 ASN A O 1
ATOM 3287 N N . ILE A 1 419 ? 31.016 29.5 6.871 1 86.69 419 ILE A N 1
ATOM 3288 C CA . ILE A 1 419 ? 32.281 28.891 6.535 1 86.69 419 ILE A CA 1
ATOM 3289 C C . ILE A 1 419 ? 33.438 29.688 7.152 1 86.69 419 ILE A C 1
ATOM 3291 O O . ILE A 1 419 ? 33.531 30.906 6.957 1 86.69 419 ILE A O 1
ATOM 3295 N N . LYS A 1 420 ? 34.312 28.969 7.918 1 79.62 420 LYS A N 1
ATOM 3296 C CA . LYS A 1 420 ? 35.312 29.625 8.75 1 79.62 420 LYS A CA 1
ATOM 3297 C C . LYS A 1 420 ? 36.625 29.781 8.016 1 79.62 420 LYS A C 1
ATOM 3299 O O . LYS A 1 420 ? 37.312 30.812 8.117 1 79.62 420 LYS A O 1
ATOM 3304 N N . ASP A 1 421 ? 37.094 28.656 7.32 1 82.44 421 ASP A N 1
ATOM 3305 C CA . ASP A 1 421 ? 38.438 28.688 6.754 1 82.44 421 ASP A CA 1
ATOM 3306 C C . ASP A 1 421 ? 38.469 28.016 5.387 1 82.44 421 ASP A C 1
ATOM 3308 O O . ASP A 1 421 ? 37.469 27.469 4.926 1 82.44 421 ASP A O 1
ATOM 3312 N N . VAL A 1 422 ? 39.562 28.125 4.77 1 83.88 422 VAL A N 1
ATOM 3313 C CA . VAL A 1 422 ? 39.781 27.672 3.402 1 83.88 422 VAL A CA 1
ATOM 3314 C C . VAL A 1 422 ? 39.719 26.141 3.357 1 83.88 422 VAL A C 1
ATOM 3316 O O . VAL A 1 422 ? 39.281 25.547 2.367 1 83.88 422 VAL A O 1
ATOM 3319 N N . THR A 1 423 ? 40.062 25.547 4.434 1 85.94 423 THR A N 1
ATOM 3320 C CA . THR A 1 423 ? 40.031 24.078 4.488 1 85.94 423 THR A CA 1
ATOM 3321 C C . THR A 1 423 ? 38.594 23.578 4.375 1 85.94 423 THR A C 1
ATOM 3323 O O . THR A 1 423 ? 38.344 22.578 3.693 1 85.94 423 THR A O 1
ATOM 3326 N N . GLU A 1 424 ? 37.719 24.25 5.008 1 88.06 424 GLU A N 1
ATOM 3327 C CA . GLU A 1 424 ? 36.281 23.891 4.93 1 88.06 424 GLU A CA 1
ATOM 3328 C C . GLU A 1 424 ? 35.75 24.062 3.514 1 88.06 424 GLU A C 1
ATOM 3330 O O . GLU A 1 424 ? 34.906 23.281 3.062 1 88.06 424 GLU A O 1
ATOM 3335 N N . ILE A 1 425 ? 36.25 25.109 2.924 1 89.75 425 ILE A N 1
ATOM 3336 C CA . ILE A 1 425 ? 35.875 25.375 1.544 1 89.75 425 ILE A CA 1
ATOM 3337 C C . ILE A 1 425 ? 36.344 24.234 0.648 1 89.75 425 ILE A C 1
ATOM 3339 O O . ILE A 1 425 ? 35.562 23.719 -0.156 1 89.75 425 ILE A O 1
ATOM 3343 N N . GLN A 1 426 ? 37.531 23.859 0.819 1 90.06 426 GLN A N 1
ATOM 3344 C CA . GLN A 1 426 ? 38.094 22.781 0.025 1 90.06 426 GLN A CA 1
ATOM 3345 C C . GLN A 1 426 ? 37.344 21.469 0.271 1 90.06 426 GLN A C 1
ATOM 3347 O O . GLN A 1 426 ? 37.031 20.75 -0.673 1 90.06 426 GLN A O 1
ATOM 3352 N N . ASP A 1 427 ? 37.062 21.219 1.508 1 88.88 427 ASP A N 1
ATOM 3353 C CA . ASP A 1 427 ? 36.344 20 1.861 1 88.88 427 ASP A CA 1
ATOM 3354 C C . ASP A 1 427 ? 34.969 19.984 1.238 1 88.88 427 ASP A C 1
ATOM 3356 O O . ASP A 1 427 ? 34.531 18.953 0.712 1 88.88 427 ASP A O 1
ATOM 3360 N N . MET A 1 428 ? 34.344 21.016 1.324 1 91.06 428 MET A N 1
ATOM 3361 C CA . MET A 1 428 ? 32.969 21.141 0.782 1 91.06 428 MET A CA 1
ATOM 3362 C C . MET A 1 428 ? 32.969 20.969 -0.731 1 91.06 428 MET A C 1
ATOM 3364 O O . MET A 1 428 ? 32.156 20.234 -1.272 1 91.06 428 MET A O 1
ATOM 3368 N N . LEU A 1 429 ? 33.875 21.672 -1.355 1 92.69 429 LEU A N 1
ATOM 3369 C CA . LEU A 1 429 ? 33.969 21.562 -2.809 1 92.69 429 LEU A CA 1
ATOM 3370 C C . LEU A 1 429 ? 34.344 20.156 -3.234 1 92.69 429 LEU A C 1
ATOM 3372 O O . LEU A 1 429 ? 33.844 19.641 -4.23 1 92.69 429 LEU A O 1
ATOM 3376 N N . GLN A 1 430 ? 35.219 19.562 -2.484 1 92.19 430 GLN A N 1
ATOM 3377 C CA . GLN A 1 430 ? 35.562 18.172 -2.762 1 92.19 430 GLN A CA 1
ATOM 3378 C C . GLN A 1 430 ? 34.312 17.297 -2.727 1 92.19 430 GLN A C 1
ATOM 3380 O O . GLN A 1 430 ? 34.125 16.453 -3.605 1 92.19 430 GLN A O 1
ATOM 3385 N N . SER A 1 431 ? 33.5 17.484 -1.71 1 91.75 431 SER A N 1
ATOM 3386 C CA . SER A 1 431 ? 32.281 16.719 -1.589 1 91.75 431 SER A CA 1
ATOM 3387 C C . SER A 1 431 ? 31.344 16.969 -2.779 1 91.75 431 SER A C 1
ATOM 3389 O O . SER A 1 431 ? 30.719 16.031 -3.289 1 91.75 431 SER A O 1
ATOM 3391 N N . ILE A 1 432 ? 31.297 18.141 -3.219 1 94.56 432 ILE A N 1
ATOM 3392 C CA . ILE A 1 432 ? 30.438 18.5 -4.332 1 94.56 432 ILE A CA 1
ATOM 3393 C C . ILE A 1 432 ? 30.938 17.859 -5.617 1 94.56 432 ILE A C 1
ATOM 3395 O O . ILE A 1 432 ? 30.156 17.297 -6.387 1 94.56 432 ILE A O 1
ATOM 3399 N N . PHE A 1 433 ? 32.25 17.953 -5.816 1 94.12 433 PHE A N 1
ATOM 3400 C CA . PHE A 1 433 ? 32.875 17.328 -6.988 1 94.12 433 PHE A CA 1
ATOM 3401 C C . PHE A 1 433 ? 32.594 15.82 -6.996 1 94.12 433 PHE A C 1
ATOM 3403 O O . PHE A 1 433 ? 32.219 15.258 -8.023 1 94.12 433 PHE A O 1
ATOM 3410 N N . LEU A 1 434 ? 32.781 15.25 -5.871 1 90.31 434 LEU A N 1
ATOM 3411 C CA . LEU A 1 434 ? 32.594 13.812 -5.75 1 90.31 434 LEU A CA 1
ATOM 3412 C C . LEU A 1 434 ? 31.125 13.461 -5.988 1 90.31 434 LEU A C 1
ATOM 3414 O O . LEU A 1 434 ? 30.812 12.438 -6.605 1 90.31 434 LEU A O 1
ATOM 3418 N N . GLY A 1 435 ? 30.25 14.289 -5.492 1 92.06 435 GLY A N 1
ATOM 3419 C CA . GLY A 1 435 ? 28.828 14.078 -5.727 1 92.06 435 GLY A CA 1
ATOM 3420 C C . GLY A 1 435 ? 28.453 14.125 -7.195 1 92.06 435 GLY A C 1
ATOM 3421 O O . GLY A 1 435 ? 27.703 13.273 -7.68 1 92.06 435 GLY A O 1
ATOM 3422 N N . LEU A 1 436 ? 28.906 15.094 -7.832 1 94.12 436 LEU A N 1
ATOM 3423 C CA . LEU A 1 436 ? 28.625 15.227 -9.258 1 94.12 436 LEU A CA 1
ATOM 3424 C C . LEU A 1 436 ? 29.203 14.039 -10.031 1 94.12 436 LEU A C 1
ATOM 3426 O O . LEU A 1 436 ? 28.562 13.539 -10.961 1 94.12 436 LEU A O 1
ATOM 3430 N N . HIS A 1 437 ? 30.344 13.648 -9.633 1 90.44 437 HIS A N 1
ATOM 3431 C CA . HIS A 1 437 ? 30.953 12.469 -10.242 1 90.44 437 HIS A CA 1
ATOM 3432 C C . HIS A 1 437 ? 30.078 11.234 -10.031 1 90.44 437 HIS A C 1
ATOM 3434 O O . HIS A 1 437 ? 29.859 10.461 -10.969 1 90.44 437 HIS A O 1
ATOM 3440 N N . GLU A 1 438 ? 29.656 11.102 -8.805 1 85.62 438 GLU A N 1
ATOM 3441 C CA . GLU A 1 438 ? 28.781 9.977 -8.492 1 85.62 438 GLU A CA 1
ATOM 3442 C C . GLU A 1 438 ? 27.531 9.992 -9.367 1 85.62 438 GLU A C 1
ATOM 3444 O O . GLU A 1 438 ? 27.094 8.945 -9.859 1 85.62 438 GLU A O 1
ATOM 3449 N N . LEU A 1 439 ? 26.953 11.07 -9.562 1 90.12 439 LEU A N 1
ATOM 3450 C CA . LEU A 1 439 ? 25.75 11.219 -10.383 1 90.12 439 LEU A CA 1
ATOM 3451 C C . LEU A 1 439 ? 26.031 10.836 -11.828 1 90.12 439 LEU A C 1
ATOM 3453 O O . LEU A 1 439 ? 25.25 10.117 -12.445 1 90.12 439 LEU A O 1
ATOM 3457 N N . HIS A 1 440 ? 27.172 11.312 -12.32 1 89.44 440 HIS A N 1
ATOM 3458 C CA . HIS A 1 440 ? 27.562 10.992 -13.688 1 89.44 440 HIS A CA 1
ATOM 3459 C C . HIS A 1 440 ? 27.812 9.492 -13.844 1 89.44 440 HIS A C 1
ATOM 3461 O O . HIS A 1 440 ? 27.484 8.914 -14.883 1 89.44 440 HIS A O 1
ATOM 3467 N N . GLU A 1 441 ? 28.328 8.922 -12.852 1 81.94 441 GLU A N 1
ATOM 3468 C CA . GLU A 1 441 ? 28.672 7.5 -12.891 1 81.94 441 GLU A CA 1
ATOM 3469 C C . GLU A 1 441 ? 27.406 6.641 -12.984 1 81.94 441 GLU A C 1
ATOM 3471 O O . GLU A 1 441 ? 27.422 5.586 -13.625 1 81.94 441 GLU A O 1
ATOM 3476 N N . ILE A 1 442 ? 26.422 7.078 -12.328 1 78.88 442 ILE A N 1
ATOM 3477 C CA . ILE A 1 442 ? 25.188 6.297 -12.359 1 78.88 442 ILE A CA 1
ATOM 3478 C C . ILE A 1 442 ? 24.422 6.594 -13.641 1 78.88 442 ILE A C 1
ATOM 3480 O O . ILE A 1 442 ? 23.406 5.949 -13.93 1 78.88 442 ILE A O 1
ATOM 3484 N N . GLY A 1 443 ? 24.891 7.605 -14.391 1 85.69 443 GLY A N 1
ATOM 3485 C CA . GLY A 1 443 ? 24.375 7.801 -15.734 1 85.69 443 GLY A CA 1
ATOM 3486 C C . GLY A 1 443 ? 23.438 8.984 -15.836 1 85.69 443 GLY A C 1
ATOM 3487 O O . GLY A 1 443 ? 22.547 9.008 -16.703 1 85.69 443 GLY A O 1
ATOM 3488 N N . PHE A 1 444 ? 23.594 9.945 -14.93 1 91.06 444 PHE A N 1
ATOM 3489 C CA . PHE A 1 444 ? 22.719 11.109 -14.992 1 91.06 444 PHE A CA 1
ATOM 3490 C C . PHE A 1 444 ? 23.547 12.398 -15 1 91.06 444 PHE A C 1
ATOM 3492 O O . PHE A 1 444 ? 24.609 12.461 -14.406 1 91.06 444 PHE A O 1
ATOM 3499 N N . CYS A 1 445 ? 23.094 13.359 -15.688 1 93.75 445 CYS A N 1
ATOM 3500 C CA . CYS A 1 445 ? 23.562 14.727 -15.508 1 93.75 445 CYS A CA 1
ATOM 3501 C C . CYS A 1 445 ? 22.688 15.492 -14.531 1 93.75 445 CYS A C 1
ATOM 3503 O O . CYS A 1 445 ? 21.547 15.094 -14.273 1 93.75 445 CYS A O 1
ATOM 3505 N N . HIS A 1 446 ? 23.141 16.5 -13.922 1 93.62 446 HIS A N 1
ATOM 3506 C CA . HIS A 1 446 ? 22.375 17.25 -12.922 1 93.62 446 HIS A CA 1
ATOM 3507 C C . HIS A 1 446 ? 21.531 18.344 -13.57 1 93.62 446 HIS A C 1
ATOM 3509 O O . HIS A 1 446 ? 20.312 18.375 -13.391 1 93.62 446 HIS A O 1
ATOM 3515 N N . ARG A 1 447 ? 22.188 19.328 -14.266 1 92.62 447 ARG A N 1
ATOM 3516 C CA . ARG A 1 447 ? 21.625 20.375 -15.094 1 92.62 447 ARG A CA 1
ATOM 3517 C C . ARG A 1 447 ? 21.109 21.531 -14.242 1 92.62 447 ARG A C 1
ATOM 3519 O O . ARG A 1 447 ? 20.656 22.562 -14.773 1 92.62 447 ARG A O 1
ATOM 3526 N N . ASP A 1 448 ? 21.219 21.453 -12.977 1 91.06 448 ASP A N 1
ATOM 3527 C CA . ASP A 1 448 ? 20.734 22.531 -12.125 1 91.06 448 ASP A CA 1
ATOM 3528 C C . ASP A 1 448 ? 21.594 22.656 -10.859 1 91.06 448 ASP A C 1
ATOM 3530 O O . ASP A 1 448 ? 21.062 22.641 -9.75 1 91.06 448 ASP A O 1
ATOM 3534 N N . LEU A 1 449 ? 22.859 22.719 -11.125 1 92.69 449 LEU A N 1
ATOM 3535 C CA . LEU A 1 449 ? 23.75 22.938 -9.992 1 92.69 449 LEU A CA 1
ATOM 3536 C C . LEU A 1 449 ? 23.625 24.359 -9.453 1 92.69 449 LEU A C 1
ATOM 3538 O O . LEU A 1 449 ? 23.953 25.328 -10.141 1 92.69 449 LEU A O 1
ATOM 3542 N N . HIS A 1 450 ? 23 24.469 -8.312 1 91.38 450 HIS A N 1
ATOM 3543 C CA . HIS A 1 450 ? 22.734 25.719 -7.613 1 91.38 450 HIS A CA 1
ATOM 3544 C C . HIS A 1 450 ? 23.047 25.609 -6.125 1 91.38 450 HIS A C 1
ATOM 3546 O O . HIS A 1 450 ? 22.891 24.531 -5.543 1 91.38 450 HIS A O 1
ATOM 3552 N N . PRO A 1 451 ? 23.547 26.719 -5.523 1 92.25 451 PRO A N 1
ATOM 3553 C CA . PRO A 1 451 ? 23.859 26.656 -4.094 1 92.25 451 PRO A CA 1
ATOM 3554 C C . PRO A 1 451 ? 22.703 26.141 -3.25 1 92.25 451 PRO A C 1
ATOM 3556 O O . PRO A 1 451 ? 22.906 25.469 -2.242 1 92.25 451 PRO A O 1
ATOM 3559 N N . SER A 1 452 ? 21.5 26.406 -3.676 1 91.44 452 SER A N 1
ATOM 3560 C CA . SER A 1 452 ? 20.328 25.969 -2.924 1 91.44 452 SER A CA 1
ATOM 3561 C C . SER A 1 452 ? 20.078 24.484 -3.107 1 91.44 452 SER A C 1
ATOM 3563 O O . SER A 1 452 ? 19.281 23.875 -2.369 1 91.44 452 SER A O 1
ATOM 3565 N N . ASN A 1 453 ? 20.781 23.891 -4.07 1 93.12 453 ASN A N 1
ATOM 3566 C CA . ASN A 1 453 ? 20.609 22.469 -4.344 1 93.12 453 ASN A CA 1
ATOM 3567 C C . ASN A 1 453 ? 21.75 21.641 -3.764 1 93.12 453 ASN A C 1
ATOM 3569 O O . ASN A 1 453 ? 21.906 20.469 -4.105 1 93.12 453 ASN A O 1
ATOM 3573 N N . ILE A 1 454 ? 22.562 22.328 -2.943 1 95.5 454 ILE A N 1
ATOM 3574 C CA . ILE A 1 454 ? 23.609 21.672 -2.174 1 95.5 454 ILE A CA 1
ATOM 3575 C C . ILE A 1 454 ? 23.25 21.672 -0.691 1 95.5 454 ILE A C 1
ATOM 3577 O O . ILE A 1 454 ? 23.141 22.734 -0.077 1 95.5 454 ILE A O 1
ATOM 3581 N N . LEU A 1 455 ? 23.078 20.484 -0.153 1 95.56 455 LEU A N 1
ATOM 3582 C CA . LEU A 1 455 ? 22.609 20.359 1.225 1 95.56 455 LEU A CA 1
ATOM 3583 C C . LEU A 1 455 ? 23.766 20.062 2.168 1 95.56 455 LEU A C 1
ATOM 3585 O O . LEU A 1 455 ? 24.734 19.391 1.785 1 95.56 455 LEU A O 1
ATOM 3589 N N . ILE A 1 456 ? 23.672 20.609 3.354 1 93.69 456 ILE A N 1
ATOM 3590 C CA . ILE A 1 456 ? 24.719 20.484 4.348 1 93.69 456 ILE A CA 1
ATOM 3591 C C . ILE A 1 456 ? 24.203 19.734 5.57 1 93.69 456 ILE A C 1
ATOM 3593 O O . ILE A 1 456 ? 23.125 20.062 6.082 1 93.69 456 ILE A O 1
ATOM 3597 N N . ASP A 1 457 ? 24.938 18.734 6.055 1 89.44 457 ASP A N 1
ATOM 3598 C CA . ASP A 1 457 ? 24.516 18 7.234 1 89.44 457 ASP A CA 1
ATOM 3599 C C . ASP A 1 457 ? 25.062 18.641 8.516 1 89.44 457 ASP A C 1
ATOM 3601 O O . ASP A 1 457 ? 25.609 19.734 8.477 1 89.44 457 ASP A O 1
ATOM 3605 N N . HIS A 1 458 ? 24.891 18 9.609 1 85.56 458 HIS A N 1
ATOM 3606 C CA . HIS A 1 458 ? 25.266 18.516 10.922 1 85.56 458 HIS A CA 1
ATOM 3607 C C . HIS A 1 458 ? 26.781 18.641 11.055 1 85.56 458 HIS A C 1
ATOM 3609 O O . HIS A 1 458 ? 27.281 19.484 11.805 1 85.56 458 HIS A O 1
ATOM 3615 N N . GLU A 1 459 ? 27.5 17.828 10.258 1 81.31 459 GLU A N 1
ATOM 3616 C CA . GLU A 1 459 ? 28.953 17.844 10.336 1 81.31 459 GLU A CA 1
ATOM 3617 C C . GLU A 1 459 ? 29.562 18.797 9.32 1 81.31 459 GLU A C 1
ATOM 3619 O O . GLU A 1 459 ? 30.781 18.969 9.258 1 81.31 459 GLU A O 1
ATOM 3624 N N . GLY A 1 460 ? 28.734 19.375 8.5 1 83.62 460 GLY A N 1
ATOM 3625 C CA . GLY A 1 460 ? 29.203 20.328 7.508 1 83.62 460 GLY A CA 1
ATOM 3626 C C . GLY A 1 460 ? 29.531 19.688 6.172 1 83.62 460 GLY A C 1
ATOM 3627 O O . GLY A 1 460 ? 30.094 20.344 5.285 1 83.62 460 GLY A O 1
ATOM 3628 N N . LYS A 1 461 ? 29.188 18.484 6.02 1 86.5 461 LYS A N 1
ATOM 3629 C CA . LYS A 1 461 ? 29.406 17.781 4.758 1 86.5 461 LYS A CA 1
ATOM 3630 C C . LYS A 1 461 ? 28.344 18.141 3.732 1 86.5 461 LYS A C 1
ATOM 3632 O O . LYS A 1 461 ? 27.172 18.297 4.082 1 86.5 461 LYS A O 1
ATOM 3637 N N . ALA A 1 462 ? 28.781 18.266 2.506 1 93.31 462 ALA A N 1
ATOM 3638 C CA . ALA A 1 462 ? 27.875 18.703 1.444 1 93.31 462 ALA A CA 1
ATOM 3639 C C . ALA A 1 462 ? 27.328 17.516 0.654 1 93.31 462 ALA A C 1
ATOM 3641 O O . ALA A 1 462 ? 28.062 16.562 0.397 1 93.31 462 ALA A O 1
ATOM 3642 N N . TYR A 1 463 ? 26.078 17.641 0.265 1 93.75 463 TYR A N 1
ATOM 3643 C CA . TYR A 1 463 ? 25.391 16.625 -0.534 1 93.75 463 TYR A CA 1
ATOM 3644 C C . TYR A 1 463 ? 24.641 17.266 -1.691 1 93.75 463 TYR A C 1
ATOM 3646 O O . TYR A 1 463 ? 23.969 18.297 -1.515 1 93.75 463 TYR A O 1
ATOM 3654 N N . LEU A 1 464 ? 24.766 16.688 -2.814 1 94.25 464 LEU A N 1
ATOM 3655 C CA . LEU A 1 464 ? 24.047 17.188 -3.975 1 94.25 464 LEU A CA 1
ATOM 3656 C C . LEU A 1 464 ? 22.578 16.766 -3.939 1 94.25 464 LEU A C 1
ATOM 3658 O O . LEU A 1 464 ? 22.281 15.617 -3.604 1 94.25 464 LEU A O 1
ATOM 3662 N N . ALA A 1 465 ? 21.75 17.672 -4.168 1 92.25 465 ALA A N 1
ATOM 3663 C CA . ALA A 1 465 ? 20.328 17.375 -4.195 1 92.25 465 ALA A CA 1
ATOM 3664 C C . ALA A 1 465 ? 19.656 18.016 -5.402 1 92.25 465 ALA A C 1
ATOM 3666 O O . ALA A 1 465 ? 20.312 18.641 -6.23 1 92.25 465 ALA A O 1
ATOM 3667 N N . ASP A 1 466 ? 18.328 17.719 -5.477 1 88.81 466 ASP A N 1
ATOM 3668 C CA . ASP A 1 466 ? 17.328 18.156 -6.449 1 88.81 466 ASP A CA 1
ATOM 3669 C C . ASP A 1 466 ? 17.641 17.609 -7.84 1 88.81 466 ASP A C 1
ATOM 3671 O O . ASP A 1 466 ? 18.359 18.234 -8.617 1 88.81 466 ASP A O 1
ATOM 3675 N N . PHE A 1 467 ? 17.141 16.641 -8.219 1 90.38 467 PHE A N 1
ATOM 3676 C CA . PHE A 1 467 ? 17.375 15.969 -9.484 1 90.38 467 PHE A CA 1
ATOM 3677 C C . PHE A 1 467 ? 16.188 16.125 -10.422 1 90.38 467 PHE A C 1
ATOM 3679 O O . PHE A 1 467 ? 15.977 15.281 -11.305 1 90.38 467 PHE A O 1
ATOM 3686 N N . SER A 1 468 ? 15.461 17.125 -10.164 1 88.56 468 SER A N 1
ATOM 3687 C CA . SER A 1 468 ? 14.281 17.375 -10.984 1 88.56 468 SER A CA 1
ATOM 3688 C C . SER A 1 468 ? 14.672 17.672 -12.43 1 88.56 468 SER A C 1
ATOM 3690 O O . SER A 1 468 ? 13.922 17.375 -13.359 1 88.56 468 SER A O 1
ATOM 3692 N N . GLY A 1 469 ? 15.867 18.25 -12.594 1 88.31 469 GLY A N 1
ATOM 3693 C CA . GLY A 1 469 ? 16.344 18.578 -13.93 1 88.31 469 GLY A CA 1
ATOM 3694 C C . GLY A 1 469 ? 17.25 17.516 -14.523 1 88.31 469 GLY A C 1
ATOM 3695 O O . GLY A 1 469 ? 17.688 17.641 -15.672 1 88.31 469 GLY A O 1
ATOM 3696 N N . SER A 1 470 ? 17.438 16.484 -13.742 1 89.5 470 SER A N 1
ATOM 3697 C CA . SER A 1 470 ? 18.406 15.461 -14.148 1 89.5 470 SER A CA 1
ATOM 3698 C C . SER A 1 470 ? 17.891 14.672 -15.352 1 89.5 470 SER A C 1
ATOM 3700 O O . SER A 1 470 ? 16.688 14.453 -15.492 1 89.5 470 SER A O 1
ATOM 3702 N N . LEU A 1 471 ? 18.812 14.312 -16.234 1 86.88 471 LEU A N 1
ATOM 3703 C CA . LEU A 1 471 ? 18.516 13.492 -17.406 1 86.88 471 LEU A CA 1
ATOM 3704 C C . LEU A 1 471 ? 19.438 12.281 -17.453 1 86.88 471 LEU A C 1
ATOM 3706 O O . LEU A 1 471 ? 20.609 12.367 -17.078 1 86.88 471 LEU A O 1
ATOM 3710 N N . LYS A 1 472 ? 18.844 11.242 -17.938 1 87.12 472 LYS A N 1
ATOM 3711 C CA . LYS A 1 472 ? 19.672 10.07 -18.219 1 87.12 472 LYS A CA 1
ATOM 3712 C C . LYS A 1 472 ? 20.594 10.328 -19.391 1 87.12 472 LYS A C 1
ATOM 3714 O O . LYS A 1 472 ? 20.141 10.758 -20.469 1 87.12 472 LYS A O 1
ATOM 3719 N N . LEU A 1 473 ? 21.828 10.086 -19.094 1 87.69 473 LEU A N 1
ATOM 3720 C CA . LEU A 1 473 ? 22.844 10.359 -20.109 1 87.69 473 LEU A CA 1
ATOM 3721 C C . LEU A 1 473 ? 22.625 9.477 -21.344 1 87.69 473 LEU A C 1
ATOM 3723 O O . LEU A 1 473 ? 22.828 9.914 -22.469 1 87.69 473 LEU A O 1
ATOM 3727 N N . GLU A 1 474 ? 22.109 8.234 -21.062 1 82.69 474 GLU A N 1
ATOM 3728 C CA . GLU A 1 474 ? 21.906 7.285 -22.141 1 82.69 474 GLU A CA 1
ATOM 3729 C C . GLU A 1 474 ? 20.797 7.754 -23.078 1 82.69 474 GLU A C 1
ATOM 3731 O O . GLU A 1 474 ? 20.766 7.371 -24.25 1 82.69 474 GLU A O 1
ATOM 3736 N N . ASP A 1 475 ? 19.938 8.555 -22.594 1 80.38 475 ASP A N 1
ATOM 3737 C CA . ASP A 1 475 ? 18.781 9 -23.375 1 80.38 475 ASP A CA 1
ATOM 3738 C C . ASP A 1 475 ? 19.141 10.219 -24.234 1 80.38 475 ASP A C 1
ATOM 3740 O O . ASP A 1 475 ? 18.344 10.633 -25.078 1 80.38 475 ASP A O 1
ATOM 3744 N N . SER A 1 476 ? 20.312 10.773 -23.969 1 85.5 476 SER A N 1
ATOM 3745 C CA . SER A 1 476 ? 20.703 11.977 -24.703 1 85.5 476 SER A CA 1
ATOM 3746 C C . SER A 1 476 ? 21.688 11.648 -25.828 1 85.5 476 SER A C 1
ATOM 3748 O O . SER A 1 476 ? 22.547 10.789 -25.672 1 85.5 476 SER A O 1
ATOM 3750 N N . GLU A 1 477 ? 21.484 12.328 -26.953 1 85.38 477 GLU A N 1
ATOM 3751 C CA . GLU A 1 477 ? 22.406 12.195 -28.078 1 85.38 477 GLU A CA 1
ATOM 3752 C C . GLU A 1 477 ? 23.734 12.891 -27.781 1 85.38 477 GLU A C 1
ATOM 3754 O O . GLU A 1 477 ? 24.766 12.523 -28.359 1 85.38 477 GLU A O 1
ATOM 3759 N N . ASP A 1 478 ? 23.75 13.883 -26.922 1 88.81 478 ASP A N 1
ATOM 3760 C CA . ASP A 1 478 ? 24.938 14.656 -26.594 1 88.81 478 ASP A CA 1
ATOM 3761 C C . ASP A 1 478 ? 25.359 14.422 -25.156 1 88.81 478 ASP A C 1
ATOM 3763 O O . ASP A 1 478 ? 25.391 15.359 -24.344 1 88.81 478 ASP A O 1
ATOM 3767 N N . LYS A 1 479 ? 25.812 13.258 -24.922 1 88.31 479 LYS A N 1
ATOM 3768 C CA . LYS A 1 479 ? 26.234 12.883 -23.562 1 88.31 479 LYS A CA 1
ATOM 3769 C C . LYS A 1 479 ? 27.375 13.781 -23.094 1 88.31 479 LYS A C 1
ATOM 3771 O O . LYS A 1 479 ? 27.328 14.312 -21.969 1 88.31 479 LYS A O 1
ATOM 3776 N N . GLU A 1 480 ? 28.328 13.977 -23.938 1 87.12 480 GLU A N 1
ATOM 3777 C CA . GLU A 1 480 ? 29.5 14.758 -23.578 1 87.12 480 GLU A CA 1
ATOM 3778 C C . GLU A 1 480 ? 29.141 16.219 -23.328 1 87.12 480 GLU A C 1
ATOM 3780 O O . GLU A 1 480 ? 29.688 16.844 -22.422 1 87.12 480 GLU A O 1
ATOM 3785 N N . GLY A 1 481 ? 28.266 16.734 -24.094 1 89.06 481 GLY A N 1
ATOM 3786 C CA . GLY A 1 481 ? 27.812 18.094 -23.906 1 89.06 481 GLY A CA 1
ATOM 3787 C C . GLY A 1 481 ? 27.125 18.328 -22.578 1 89.06 481 GLY A C 1
ATOM 3788 O O . GLY A 1 481 ? 27.312 19.359 -21.938 1 89.06 481 GLY A O 1
ATOM 3789 N N . LEU A 1 482 ? 26.375 17.406 -22.188 1 92 482 LEU A N 1
ATOM 3790 C CA . LEU A 1 482 ? 25.672 17.5 -20.922 1 92 482 LEU A CA 1
ATOM 3791 C C . LEU A 1 482 ? 26.656 17.484 -19.75 1 92 482 LEU A C 1
ATOM 3793 O O . LEU A 1 482 ? 26.5 18.234 -18.781 1 92 482 LEU A O 1
ATOM 3797 N N . ILE A 1 483 ? 27.625 16.656 -19.875 1 91.44 483 ILE A N 1
ATOM 3798 C CA . ILE A 1 483 ? 28.656 16.547 -18.844 1 91.44 483 ILE A CA 1
ATOM 3799 C C . ILE A 1 483 ? 29.438 17.844 -18.75 1 91.44 483 ILE A C 1
ATOM 3801 O O . ILE A 1 483 ? 29.688 18.359 -17.656 1 91.44 483 ILE A O 1
ATOM 3805 N N . LYS A 1 484 ? 29.734 18.375 -19.891 1 90.06 484 LYS A N 1
ATOM 3806 C CA . LYS A 1 484 ? 30.469 19.641 -19.938 1 90.06 484 LYS A CA 1
ATOM 3807 C C . LYS A 1 484 ? 29.656 20.781 -19.344 1 90.06 484 LYS A C 1
ATOM 3809 O O . LYS A 1 484 ? 30.188 21.672 -18.672 1 90.06 484 LYS A O 1
ATOM 3814 N N . SER A 1 485 ? 28.422 20.75 -19.641 1 91.56 485 SER A N 1
ATOM 3815 C CA . SER A 1 485 ? 27.547 21.766 -19.078 1 91.56 485 SER A CA 1
ATOM 3816 C C . SER A 1 485 ? 27.531 21.703 -17.547 1 91.56 485 SER A C 1
ATOM 3818 O O . SER A 1 485 ? 27.531 22.734 -16.875 1 91.56 485 SER A O 1
ATOM 3820 N N . ASP A 1 486 ? 27.453 20.516 -17.016 1 94.06 486 ASP A N 1
ATOM 3821 C CA . ASP A 1 486 ? 27.547 20.328 -15.578 1 94.06 486 ASP A CA 1
ATOM 3822 C C . ASP A 1 486 ? 28.859 20.875 -15.023 1 94.06 486 ASP A C 1
ATOM 3824 O O . ASP A 1 486 ? 28.875 21.484 -13.953 1 94.06 486 ASP A O 1
ATOM 3828 N N . MET A 1 487 ? 29.922 20.672 -15.766 1 92.56 487 MET A N 1
ATOM 3829 C CA . MET A 1 487 ? 31.234 21.141 -15.328 1 92.56 487 MET A CA 1
ATOM 3830 C C . MET A 1 487 ? 31.297 22.672 -15.328 1 92.56 487 MET A C 1
ATOM 3832 O O . MET A 1 487 ? 31.844 23.266 -14.406 1 92.56 487 MET A O 1
ATOM 3836 N N . LYS A 1 488 ? 30.719 23.188 -16.297 1 90.38 488 LYS A N 1
ATOM 3837 C CA . LYS A 1 488 ? 30.656 24.641 -16.344 1 90.38 488 LYS A CA 1
ATOM 3838 C C . LYS A 1 488 ? 29.891 25.203 -15.156 1 90.38 488 LYS A C 1
ATOM 3840 O O . LYS A 1 488 ? 30.328 26.172 -14.523 1 90.38 488 LYS A O 1
ATOM 3845 N N . ALA A 1 489 ? 28.734 24.625 -14.938 1 91.88 489 ALA A N 1
ATOM 3846 C CA . ALA A 1 489 ? 27.922 25.047 -13.797 1 91.88 489 ALA A CA 1
ATOM 3847 C C . ALA A 1 489 ? 28.703 24.891 -12.492 1 91.88 489 ALA A C 1
ATOM 3849 O O . ALA A 1 489 ? 28.562 25.703 -11.578 1 91.88 489 ALA A O 1
ATOM 3850 N N . LEU A 1 490 ? 29.484 23.812 -12.43 1 93.56 490 LEU A N 1
ATOM 3851 C CA . LEU A 1 490 ? 30.344 23.578 -11.266 1 93.56 490 LEU A CA 1
ATOM 3852 C C . LEU A 1 490 ? 31.359 24.703 -11.102 1 93.56 490 LEU A C 1
ATOM 3854 O O . LEU A 1 490 ? 31.672 25.094 -9.977 1 93.56 490 LEU A O 1
ATOM 3858 N N . GLY A 1 491 ? 31.859 25.141 -12.172 1 91.38 491 GLY A N 1
ATOM 3859 C CA . GLY A 1 491 ? 32.75 26.281 -12.125 1 91.38 491 GLY A CA 1
ATOM 3860 C C . GLY A 1 491 ? 32.125 27.516 -11.477 1 91.38 491 GLY A C 1
ATOM 3861 O O . GLY A 1 491 ? 32.781 28.172 -10.664 1 91.38 491 GLY A O 1
ATOM 3862 N N . ASN A 1 492 ? 30.969 27.75 -11.828 1 90.44 492 ASN A N 1
ATOM 3863 C CA . ASN A 1 492 ? 30.234 28.859 -11.219 1 90.44 492 ASN A CA 1
ATOM 3864 C C . ASN A 1 492 ? 30.047 28.641 -9.719 1 90.44 492 ASN A C 1
ATOM 3866 O O . ASN A 1 492 ? 30.109 29.594 -8.938 1 90.44 492 ASN A O 1
ATOM 3870 N N . LEU A 1 493 ? 29.75 27.453 -9.383 1 92.38 493 LEU A N 1
ATOM 3871 C CA . LEU A 1 493 ? 29.562 27.125 -7.973 1 92.38 493 LEU A CA 1
ATOM 3872 C C . LEU A 1 493 ? 30.859 27.312 -7.195 1 92.38 493 LEU A C 1
ATOM 3874 O O . LEU A 1 493 ? 30.844 27.781 -6.055 1 92.38 493 LEU A O 1
ATOM 3878 N N . VAL A 1 494 ? 31.984 26.953 -7.797 1 92.56 494 VAL A N 1
ATOM 3879 C CA . VAL A 1 494 ? 33.281 27.156 -7.18 1 92.56 494 VAL A CA 1
ATOM 3880 C C . VAL A 1 494 ? 33.5 28.641 -6.914 1 92.56 494 VAL A C 1
ATOM 3882 O O . VAL A 1 494 ? 33.906 29.031 -5.816 1 92.56 494 VAL A O 1
ATOM 3885 N N . LEU A 1 495 ? 33.188 29.406 -7.855 1 90.31 495 LEU A N 1
ATOM 3886 C CA . LEU A 1 495 ? 33.312 30.844 -7.707 1 90.31 495 LEU A CA 1
ATOM 3887 C C . LEU A 1 495 ? 32.469 31.359 -6.543 1 90.31 495 LEU A C 1
ATOM 3889 O O . LEU A 1 495 ? 32.938 32.188 -5.746 1 90.31 495 LEU A O 1
ATOM 3893 N N . TYR A 1 496 ? 31.328 30.891 -6.508 1 91.25 496 TYR A N 1
ATOM 3894 C CA . TYR A 1 496 ? 30.406 31.297 -5.445 1 91.25 496 TYR A CA 1
ATOM 3895 C C . TYR A 1 496 ? 30.969 30.922 -4.078 1 91.25 496 TYR A C 1
ATOM 3897 O O . TYR A 1 496 ? 30.938 31.719 -3.146 1 91.25 496 TYR A O 1
ATOM 3905 N N . VAL A 1 497 ? 31.516 29.734 -3.939 1 92.06 497 VAL A N 1
ATOM 3906 C CA . VAL A 1 497 ? 31.969 29.219 -2.654 1 92.06 497 VAL A CA 1
ATOM 3907 C C . VAL A 1 497 ? 33.25 29.922 -2.23 1 92.06 497 VAL A C 1
ATOM 3909 O O . VAL A 1 497 ? 33.375 30.344 -1.082 1 92.06 497 VAL A O 1
ATOM 3912 N N . VAL A 1 498 ? 34.188 30.125 -3.172 1 90.75 498 VAL A N 1
ATOM 3913 C CA . VAL A 1 498 ? 35.5 30.672 -2.824 1 90.75 498 VAL A CA 1
ATOM 3914 C C . VAL A 1 498 ? 35.344 32.156 -2.463 1 90.75 498 VAL A C 1
ATOM 3916 O O . VAL A 1 498 ? 36.156 32.688 -1.68 1 90.75 498 VAL A O 1
ATOM 3919 N N . THR A 1 499 ? 34.312 32.719 -2.975 1 89.5 499 THR A N 1
ATOM 3920 C CA . THR A 1 499 ? 34.094 34.125 -2.654 1 89.5 499 THR A CA 1
ATOM 3921 C C . THR A 1 499 ? 33.156 34.281 -1.472 1 89.5 499 THR A C 1
ATOM 3923 O O . THR A 1 499 ? 32.688 35.375 -1.148 1 89.5 499 THR A O 1
ATOM 3926 N N . ARG A 1 500 ? 32.75 33.156 -0.976 1 88.56 500 ARG A N 1
ATOM 3927 C CA . ARG A 1 500 ? 31.859 33.125 0.191 1 88.56 500 ARG A CA 1
ATOM 3928 C C . ARG A 1 500 ? 30.547 33.812 -0.078 1 88.56 500 ARG A C 1
ATOM 3930 O O . ARG A 1 500 ? 30.078 34.625 0.752 1 88.56 500 ARG A O 1
ATOM 3937 N N . GLY A 1 501 ? 30.078 33.656 -1.317 1 87.38 501 GLY A N 1
ATOM 3938 C CA . GLY A 1 501 ? 28.734 34.125 -1.658 1 87.38 501 GLY A CA 1
ATOM 3939 C C . GLY A 1 501 ? 28.734 35.469 -2.326 1 87.38 501 GLY A C 1
ATOM 3940 O O . GLY A 1 501 ? 27.672 35.969 -2.719 1 87.38 501 GLY A O 1
ATOM 3941 N N . THR A 1 502 ? 29.797 36.062 -2.48 1 82.81 502 THR A N 1
ATOM 3942 C CA . THR A 1 502 ? 29.844 37.406 -3.049 1 82.81 502 THR A CA 1
ATOM 3943 C C . THR A 1 502 ? 29.688 37.344 -4.566 1 82.81 502 THR A C 1
ATOM 3945 O O . THR A 1 502 ? 29.062 38.219 -5.16 1 82.81 502 THR A O 1
ATOM 3948 N N . ALA A 1 503 ? 30.328 36.344 -5.141 1 77.25 503 ALA A N 1
ATOM 3949 C CA . ALA A 1 503 ? 30.125 36.188 -6.578 1 77.25 503 ALA A CA 1
ATOM 3950 C C . ALA A 1 503 ? 28.734 35.688 -6.891 1 77.25 503 ALA A C 1
ATOM 3952 O O . ALA A 1 503 ? 28.203 34.812 -6.191 1 77.25 503 ALA A O 1
ATOM 3953 N N . CYS A 1 504 ? 27.984 36.438 -7.691 1 68 504 CYS A N 1
ATOM 3954 C CA . CYS A 1 504 ? 26.641 36 -8.07 1 68 504 CYS A CA 1
ATOM 3955 C C . CYS A 1 504 ? 26.688 34.688 -8.844 1 68 504 CYS A C 1
ATOM 3957 O O . CYS A 1 504 ? 27.516 34.5 -9.734 1 68 504 CYS A O 1
ATOM 3959 N N . PHE A 1 505 ? 26.016 33.688 -8.328 1 65.31 505 PHE A N 1
ATOM 3960 C CA . PHE A 1 505 ? 25.906 32.469 -9.102 1 65.31 505 PHE A CA 1
ATOM 3961 C C . PHE A 1 505 ? 25.031 32.688 -10.336 1 65.31 505 PHE A C 1
ATOM 3963 O O . PHE A 1 505 ? 23.859 33.031 -10.219 1 65.31 505 PHE A O 1
ATOM 3970 N N . GLN A 1 506 ? 25.531 33.031 -11.523 1 60.03 506 GLN A N 1
ATOM 3971 C CA . GLN A 1 506 ? 24.781 33.125 -12.773 1 60.03 506 GLN A CA 1
ATOM 3972 C C . GLN A 1 506 ? 25.203 32.062 -13.766 1 60.03 506 GLN A C 1
ATOM 3974 O O . GLN A 1 506 ? 26.344 32.062 -14.258 1 60.03 506 GLN A O 1
ATOM 3979 N N . PRO A 1 507 ? 24.438 31.031 -13.992 1 56.16 507 PRO A N 1
ATOM 3980 C CA . PRO A 1 507 ? 24.828 29.891 -14.82 1 56.16 507 PRO A CA 1
ATOM 3981 C C . PRO A 1 507 ? 25.281 30.312 -16.219 1 56.16 507 PRO A C 1
ATOM 3983 O O . PRO A 1 507 ? 26.188 29.688 -16.781 1 56.16 507 PRO A O 1
ATOM 3986 N N . ASP A 1 508 ? 24.609 31.266 -17 1 55.03 508 ASP A N 1
ATOM 3987 C CA . ASP A 1 508 ? 24.766 31.344 -18.453 1 55.03 508 ASP A CA 1
ATOM 3988 C C . ASP A 1 508 ? 25.656 32.531 -18.844 1 55.03 508 ASP A C 1
ATOM 3990 O O . ASP A 1 508 ? 25.734 32.906 -20.016 1 55.03 508 ASP A O 1
ATOM 3994 N N . ARG A 1 509 ? 26.344 33.188 -17.922 1 52.56 509 ARG A N 1
ATOM 3995 C CA . ARG A 1 509 ? 27.031 34.375 -18.422 1 52.56 509 ARG A CA 1
ATOM 3996 C C . ARG A 1 509 ? 28.531 34.125 -18.516 1 52.56 509 ARG A C 1
ATOM 3998 O O . ARG A 1 509 ? 29.109 33.469 -17.641 1 52.56 509 ARG A O 1
ATOM 4005 N N . GLU A 1 510 ? 29.016 34.25 -19.656 1 59.19 510 GLU A N 1
ATOM 4006 C CA . GLU A 1 510 ? 30.469 34.312 -19.797 1 59.19 510 GLU A CA 1
ATOM 4007 C C . GLU A 1 510 ? 31.062 35.344 -18.844 1 59.19 510 GLU A C 1
ATOM 4009 O O . GLU A 1 510 ? 30.703 36.5 -18.875 1 59.19 510 GLU A O 1
ATOM 4014 N N . ARG A 1 511 ? 31.516 34.969 -17.672 1 63.94 511 ARG A N 1
ATOM 4015 C CA . ARG A 1 511 ? 32.062 35.906 -16.688 1 63.94 511 ARG A CA 1
ATOM 4016 C C . ARG A 1 511 ? 33.562 35.969 -16.781 1 63.94 511 ARG A C 1
ATOM 4018 O O . ARG A 1 511 ? 34.219 35.031 -17.188 1 63.94 511 ARG A O 1
ATOM 4025 N N . ASP A 1 512 ? 34 37.156 -16.625 1 74.88 512 ASP A N 1
ATOM 4026 C CA . ASP A 1 512 ? 35.406 37.344 -16.406 1 74.88 512 ASP A CA 1
ATOM 4027 C C . ASP A 1 512 ? 35.844 36.781 -15.047 1 74.88 512 ASP A C 1
ATOM 4029 O O . ASP A 1 512 ? 35.5 37.344 -14 1 74.88 512 ASP A O 1
ATOM 4033 N N . VAL A 1 513 ? 36.5 35.562 -15.016 1 80.81 513 VAL A N 1
ATOM 4034 C CA . VAL A 1 513 ? 36.906 34.812 -13.836 1 80.81 513 VAL A CA 1
ATOM 4035 C C . VAL A 1 513 ? 37.719 35.688 -12.914 1 80.81 513 VAL A C 1
ATOM 4037 O O . VAL A 1 513 ? 37.594 35.625 -11.688 1 80.81 513 VAL A O 1
ATOM 4040 N N . THR A 1 514 ? 38.5 36.594 -13.555 1 78.06 514 THR A N 1
ATOM 4041 C CA . THR A 1 514 ? 39.375 37.469 -12.766 1 78.06 514 THR A CA 1
ATOM 4042 C C . THR A 1 514 ? 38.562 38.469 -11.969 1 78.06 514 THR A C 1
ATOM 4044 O O . THR A 1 514 ? 38.875 38.75 -10.812 1 78.06 514 THR A O 1
ATOM 4047 N N . GLU A 1 515 ? 37.625 38.906 -12.555 1 81.12 515 GLU A N 1
ATOM 4048 C CA . GLU A 1 515 ? 36.781 39.844 -11.867 1 81.12 515 GLU A CA 1
ATOM 4049 C C . GLU A 1 515 ? 35.938 39.156 -10.805 1 81.12 515 GLU A C 1
ATOM 4051 O O . GLU A 1 515 ? 35.688 39.719 -9.727 1 81.12 515 GLU A O 1
ATOM 4056 N N . ALA A 1 516 ? 35.562 38 -11.117 1 81.44 516 ALA A N 1
ATOM 4057 C CA . ALA A 1 516 ? 34.656 37.281 -10.234 1 81.44 516 ALA A CA 1
ATOM 4058 C C . ALA A 1 516 ? 35.406 36.688 -9.039 1 81.44 516 ALA A C 1
ATOM 4060 O O . ALA A 1 516 ? 34.781 36.438 -7.992 1 81.44 516 ALA A O 1
ATOM 4061 N N . CYS A 1 517 ? 36.688 36.438 -9.195 1 87.94 517 CYS A N 1
ATOM 4062 C CA . CYS A 1 517 ? 37.531 35.906 -8.133 1 87.94 517 CYS A CA 1
ATOM 4063 C C . CYS A 1 517 ? 38.688 36.844 -7.848 1 87.94 517 CYS A C 1
ATOM 4065 O O . CYS A 1 517 ? 39.812 36.625 -8.305 1 87.94 517 CYS A O 1
ATOM 4067 N N . PRO A 1 518 ? 38.406 37.812 -7.043 1 83.62 518 PRO A N 1
ATOM 4068 C CA . PRO A 1 518 ? 39.438 38.812 -6.793 1 83.62 518 PRO A CA 1
ATOM 4069 C C . PRO A 1 518 ? 40.625 38.281 -6.027 1 83.62 518 PRO A C 1
ATOM 4071 O O . PRO A 1 518 ? 40.594 37.156 -5.5 1 83.62 518 PRO A O 1
ATOM 4074 N N . ASP A 1 519 ? 41.688 39.062 -5.898 1 87.81 519 ASP A N 1
ATOM 4075 C CA . ASP A 1 519 ? 42.938 38.656 -5.273 1 87.81 519 ASP A CA 1
ATOM 4076 C C . ASP A 1 519 ? 42.781 38.562 -3.76 1 87.81 519 ASP A C 1
ATOM 4078 O O . ASP A 1 519 ? 43.625 37.938 -3.094 1 87.81 519 ASP A O 1
ATOM 4082 N N . SER A 1 520 ? 41.781 39.031 -3.291 1 83.94 520 SER A N 1
ATOM 4083 C CA . SER A 1 520 ? 41.531 38.969 -1.854 1 83.94 520 SER A CA 1
ATOM 4084 C C . SER A 1 520 ? 41.094 37.562 -1.433 1 83.94 520 SER A C 1
ATOM 4086 O O . SER A 1 520 ? 41.125 37.219 -0.246 1 83.94 520 SER A O 1
ATOM 4088 N N . VAL A 1 521 ? 40.656 36.781 -2.434 1 87.31 521 VAL A N 1
ATOM 4089 C CA . VAL A 1 521 ? 40.25 35.406 -2.162 1 87.31 521 VAL A CA 1
ATOM 4090 C C . VAL A 1 521 ? 41.5 34.562 -1.861 1 87.31 521 VAL A C 1
ATOM 4092 O O . VAL A 1 521 ? 42.5 34.656 -2.545 1 87.31 521 VAL A O 1
ATOM 4095 N N . GLU A 1 522 ? 41.406 33.875 -0.802 1 83.88 522 GLU A N 1
ATOM 4096 C CA . GLU A 1 522 ? 42.5 32.969 -0.485 1 83.88 522 GLU A CA 1
ATOM 4097 C C . GLU A 1 522 ? 42.719 31.938 -1.601 1 83.88 522 GLU A C 1
ATOM 4099 O O . GLU A 1 522 ? 41.75 31.375 -2.121 1 83.88 522 GLU A O 1
ATOM 4104 N N . ASP A 1 523 ? 43.969 31.75 -2.025 1 85.62 523 ASP A N 1
ATOM 4105 C CA . ASP A 1 523 ? 44.344 30.812 -3.076 1 85.62 523 ASP A CA 1
ATOM 4106 C C . ASP A 1 523 ? 43.656 31.172 -4.402 1 85.62 523 ASP A C 1
ATOM 4108 O O . ASP A 1 523 ? 43.188 30.281 -5.125 1 85.62 523 ASP A O 1
ATOM 4112 N N . PHE A 1 524 ? 43.531 32.438 -4.613 1 87.5 524 PHE A N 1
ATOM 4113 C CA . PHE A 1 524 ? 42.812 32.906 -5.773 1 87.5 524 PHE A CA 1
ATOM 4114 C C . PHE A 1 524 ? 43.438 32.406 -7.066 1 87.5 524 PHE A C 1
ATOM 4116 O O . PHE A 1 524 ? 42.75 32.188 -8.055 1 87.5 524 PHE A O 1
ATOM 4123 N N . ILE A 1 525 ? 44.781 32.188 -7.098 1 90.69 525 ILE A N 1
ATOM 4124 C CA . ILE A 1 525 ? 45.438 31.734 -8.312 1 90.69 525 ILE A CA 1
ATOM 4125 C C . ILE A 1 525 ? 44.969 30.328 -8.672 1 90.69 525 ILE A C 1
ATOM 4127 O O . ILE A 1 525 ? 44.562 30.078 -9.812 1 90.69 525 ILE A O 1
ATOM 4131 N N . GLU A 1 526 ? 45 29.484 -7.68 1 92 526 GLU A N 1
ATOM 4132 C CA . GLU A 1 526 ? 44.562 28.125 -7.902 1 92 526 GLU A CA 1
ATOM 4133 C C . GLU A 1 526 ? 43.062 28.078 -8.188 1 92 526 GLU A C 1
ATOM 4135 O O . GLU A 1 526 ? 42.594 27.297 -9.008 1 92 526 GLU A O 1
ATOM 4140 N N . ALA A 1 527 ? 42.344 28.922 -7.523 1 91.81 527 ALA A N 1
ATOM 4141 C CA . ALA A 1 527 ? 40.875 28.969 -7.711 1 91.81 527 ALA A CA 1
ATOM 4142 C C . ALA A 1 527 ? 40.531 29.406 -9.133 1 91.81 527 ALA A C 1
ATOM 4144 O O . ALA A 1 527 ? 39.688 28.797 -9.781 1 91.81 527 ALA A O 1
ATOM 4145 N N . ARG A 1 528 ? 41.219 30.422 -9.578 1 91.75 528 ARG A N 1
ATOM 4146 C CA . ARG A 1 528 ? 41 30.906 -10.93 1 91.75 528 ARG A CA 1
ATOM 4147 C C . ARG A 1 528 ? 41.312 29.844 -11.969 1 91.75 528 ARG A C 1
ATOM 4149 O O . ARG A 1 528 ? 40.594 29.656 -12.945 1 91.75 528 ARG A O 1
ATOM 4156 N N . ASP A 1 529 ? 42.375 29.188 -11.719 1 91.75 529 ASP A N 1
ATOM 4157 C CA . ASP A 1 529 ? 42.812 28.141 -12.641 1 91.75 529 ASP A CA 1
ATOM 4158 C C . ASP A 1 529 ? 41.781 27.016 -12.688 1 91.75 529 ASP A C 1
ATOM 4160 O O . ASP A 1 529 ? 41.469 26.5 -13.758 1 91.75 529 ASP A O 1
ATOM 4164 N N . LEU A 1 530 ? 41.375 26.641 -11.555 1 92.31 530 LEU A N 1
ATOM 4165 C CA . LEU A 1 530 ? 40.375 25.578 -11.461 1 92.31 530 LEU A CA 1
ATOM 4166 C C . LEU A 1 530 ? 39.094 25.953 -12.234 1 92.31 530 LEU A C 1
ATOM 4168 O O . LEU A 1 530 ? 38.594 25.156 -13.016 1 92.31 530 LEU A O 1
ATOM 4172 N N . VAL A 1 531 ? 38.594 27.141 -12.086 1 92.19 531 VAL A N 1
ATOM 4173 C CA . VAL A 1 531 ? 37.375 27.625 -12.727 1 92.19 531 VAL A CA 1
ATOM 4174 C C . VAL A 1 531 ? 37.562 27.656 -14.242 1 92.19 531 VAL A C 1
ATOM 4176 O O . VAL A 1 531 ? 36.688 27.219 -14.992 1 92.19 531 VAL A O 1
ATOM 4179 N N . ASN A 1 532 ? 38.688 28.141 -14.625 1 89.88 532 ASN A N 1
ATOM 4180 C CA . ASN A 1 532 ? 38.969 28.219 -16.062 1 89.88 532 ASN A CA 1
ATOM 4181 C C . ASN A 1 532 ? 38.969 26.844 -16.703 1 89.88 532 ASN A C 1
ATOM 4183 O O . ASN A 1 532 ? 38.438 26.672 -17.797 1 89.88 532 ASN A O 1
ATOM 4187 N N . LYS A 1 533 ? 39.531 25.922 -16.016 1 91.12 533 LYS A N 1
ATOM 4188 C CA . LYS A 1 533 ? 39.594 24.562 -16.547 1 91.12 533 LYS A CA 1
ATOM 4189 C C . LYS A 1 533 ? 38.188 23.922 -16.594 1 91.12 533 LYS A C 1
ATOM 4191 O O . LYS A 1 533 ? 37.906 23.125 -17.484 1 91.12 533 LYS A O 1
ATOM 4196 N N . LEU A 1 534 ? 37.406 24.234 -15.625 1 92 534 LEU A N 1
ATOM 4197 C CA . LEU A 1 534 ? 36.062 23.719 -15.594 1 92 534 LEU A CA 1
ATOM 4198 C C . LEU A 1 534 ? 35.219 24.312 -16.719 1 92 534 LEU A C 1
ATOM 4200 O O . LEU A 1 534 ? 34.375 23.625 -17.312 1 92 534 LEU A O 1
ATOM 4204 N N . MET A 1 535 ? 35.375 25.531 -17.031 1 87.75 535 MET A N 1
ATOM 4205 C CA . MET A 1 535 ? 34.594 26.25 -18.031 1 87.75 535 MET A CA 1
ATOM 4206 C C . MET A 1 535 ? 35 25.844 -19.453 1 87.75 535 MET A C 1
ATOM 4208 O O . MET A 1 535 ? 34.219 25.953 -20.391 1 87.75 535 MET A O 1
ATOM 4212 N N . SER A 1 536 ? 36.219 25.531 -19.531 1 85.38 536 SER A N 1
ATOM 4213 C CA . SER A 1 536 ? 36.719 25.047 -20.828 1 85.38 536 SER A CA 1
ATOM 4214 C C . SER A 1 536 ? 37.531 23.781 -20.656 1 85.38 536 SER A C 1
ATOM 4216 O O . SER A 1 536 ? 38.781 23.797 -20.828 1 85.38 536 SER A O 1
ATOM 4218 N N . PRO A 1 537 ? 36.719 22.734 -20.359 1 75.81 537 PRO A N 1
ATOM 4219 C CA . PRO A 1 537 ? 37.469 21.5 -20.078 1 75.81 537 PRO A CA 1
ATOM 4220 C C . PRO A 1 537 ? 38.25 21 -21.297 1 75.81 537 PRO A C 1
ATOM 4222 O O . PRO A 1 537 ? 37.781 21.125 -22.438 1 75.81 537 PRO A O 1
ATOM 4225 N N . ASP A 1 538 ? 39.531 20.688 -21.109 1 72.25 538 ASP A N 1
ATOM 4226 C CA . ASP A 1 538 ? 40.375 20.141 -22.156 1 72.25 538 ASP A CA 1
ATOM 4227 C C . ASP A 1 538 ? 40.5 18.609 -22.047 1 72.25 538 ASP A C 1
ATOM 4229 O O . ASP A 1 538 ? 39.812 18 -21.219 1 72.25 538 ASP A O 1
ATOM 4233 N N . THR A 1 539 ? 41.312 17.984 -22.875 1 70.56 539 THR A N 1
ATOM 4234 C CA . THR A 1 539 ? 41.438 16.547 -23.016 1 70.56 539 THR A CA 1
ATOM 4235 C C . THR A 1 539 ? 41.906 15.914 -21.719 1 70.56 539 THR A C 1
ATOM 4237 O O . THR A 1 539 ? 41.625 14.75 -21.438 1 70.56 539 THR A O 1
ATOM 4240 N N . GLU A 1 540 ? 42.562 16.75 -20.875 1 70.69 540 GLU A N 1
ATOM 4241 C CA . GLU A 1 540 ? 43.094 16.219 -19.625 1 70.69 540 GLU A CA 1
ATOM 4242 C C . GLU A 1 540 ? 42 16.094 -18.562 1 70.69 540 GLU A C 1
ATOM 4244 O O . GLU A 1 540 ? 42.094 15.25 -17.672 1 70.69 540 GLU A O 1
ATOM 4249 N N . TYR A 1 541 ? 41.062 16.875 -18.688 1 73.25 541 TYR A N 1
ATOM 4250 C CA . TYR A 1 541 ? 39.969 16.906 -17.719 1 73.25 541 TYR A CA 1
ATOM 4251 C C . TYR A 1 541 ? 38.656 16.469 -18.359 1 73.25 541 TYR A C 1
ATOM 4253 O O . TYR A 1 541 ? 37.781 17.281 -18.609 1 73.25 541 TYR A O 1
ATOM 4261 N N . SER A 1 542 ? 38.594 15.219 -18.469 1 77 542 SER A N 1
ATOM 4262 C CA . SER A 1 542 ? 37.438 14.672 -19.188 1 77 542 SER A CA 1
ATOM 4263 C C . SER A 1 542 ? 36.312 14.297 -18.219 1 77 542 SER A C 1
ATOM 4265 O O . SER A 1 542 ? 35.156 14.211 -18.625 1 77 542 SER A O 1
ATOM 4267 N N . SER A 1 543 ? 36.781 14.109 -16.922 1 86.56 543 SER A N 1
ATOM 4268 C CA . SER A 1 543 ? 35.812 13.758 -15.891 1 86.56 543 SER A CA 1
ATOM 4269 C C . SER A 1 543 ? 35.938 14.672 -14.68 1 86.56 543 SER A C 1
ATOM 4271 O O . SER A 1 543 ? 37 15.234 -14.422 1 86.56 543 SER A O 1
ATOM 4273 N N . VAL A 1 544 ? 34.875 14.805 -14.031 1 90.12 544 VAL A N 1
ATOM 4274 C CA . VAL A 1 544 ? 34.844 15.672 -12.859 1 90.12 544 VAL A CA 1
ATOM 4275 C C . VAL A 1 544 ? 35.844 15.195 -11.828 1 90.12 544 VAL A C 1
ATOM 4277 O O . VAL A 1 544 ? 36.469 16 -11.125 1 90.12 544 VAL A O 1
ATOM 4280 N N . ILE A 1 545 ? 36.062 13.922 -11.797 1 86.81 545 ILE A N 1
ATOM 4281 C CA . ILE A 1 545 ? 36.969 13.344 -10.797 1 86.81 545 ILE A CA 1
ATOM 4282 C C . ILE A 1 545 ? 38.406 13.805 -11.039 1 86.81 545 ILE A C 1
ATOM 4284 O O . ILE A 1 545 ? 39.188 13.891 -10.109 1 86.81 545 ILE A O 1
ATOM 4288 N N . ASP A 1 546 ? 38.781 14.133 -12.227 1 87.31 546 ASP A N 1
ATOM 4289 C CA . ASP A 1 546 ? 40.125 14.57 -12.594 1 87.31 546 ASP A CA 1
ATOM 4290 C C . ASP A 1 546 ? 40.469 15.883 -11.898 1 87.31 546 ASP A C 1
ATOM 4292 O O . ASP A 1 546 ? 41.656 16.125 -11.609 1 87.31 546 ASP A O 1
ATOM 4296 N N . PHE A 1 547 ? 39.531 16.594 -11.594 1 91.06 547 PHE A N 1
ATOM 4297 C CA . PHE A 1 547 ? 39.75 17.922 -11.023 1 91.06 547 PHE A CA 1
ATOM 4298 C C . PHE A 1 547 ? 40.156 17.828 -9.562 1 91.06 547 PHE A C 1
ATOM 4300 O O . PHE A 1 547 ? 40.656 18.781 -8.984 1 91.06 547 PHE A O 1
ATOM 4307 N N . LEU A 1 548 ? 39.906 16.703 -8.945 1 89.5 548 LEU A N 1
ATOM 4308 C CA . LEU A 1 548 ? 40.25 16.547 -7.531 1 89.5 548 LEU A CA 1
ATOM 4309 C C . LEU A 1 548 ? 41.75 16.516 -7.336 1 89.5 548 LEU A C 1
ATOM 4311 O O . LEU A 1 548 ? 42.25 16.719 -6.223 1 89.5 548 LEU A O 1
ATOM 4315 N N . ASN A 1 549 ? 42.438 16.297 -8.414 1 85.5 549 ASN A N 1
ATOM 4316 C CA . ASN A 1 549 ? 43.906 16.328 -8.367 1 85.5 549 ASN A CA 1
ATOM 4317 C C . ASN A 1 549 ? 44.438 17.734 -8.641 1 85.5 549 ASN A C 1
ATOM 4319 O O . ASN A 1 549 ? 45.656 17.953 -8.594 1 85.5 549 ASN A O 1
ATOM 4323 N N . HIS A 1 550 ? 43.688 18.625 -8.867 1 90.12 550 HIS A N 1
ATOM 4324 C CA . HIS A 1 550 ? 44.094 20 -9.109 1 90.12 550 HIS A CA 1
ATOM 4325 C C . HIS A 1 550 ? 44.75 20.609 -7.879 1 90.12 550 HIS A C 1
ATOM 4327 O O . HIS A 1 550 ? 44.344 20.328 -6.75 1 90.12 550 HIS A O 1
ATOM 4333 N N . PRO A 1 551 ? 45.656 21.5 -7.996 1 90.06 551 PRO A N 1
ATOM 4334 C CA . PRO A 1 551 ? 46.438 22.078 -6.883 1 90.06 551 PRO A CA 1
ATOM 4335 C C . PRO A 1 551 ? 45.531 22.797 -5.875 1 90.06 551 PRO A C 1
ATOM 4337 O O . PRO A 1 551 ? 45.938 22.969 -4.719 1 90.06 551 PRO A O 1
ATOM 4340 N N . PHE A 1 552 ? 44.469 23.203 -6.324 1 91.81 552 PHE A N 1
ATOM 4341 C CA . PHE A 1 552 ? 43.562 23.875 -5.418 1 91.81 552 PHE A CA 1
ATOM 4342 C C . PHE A 1 552 ? 43.219 22.984 -4.23 1 91.81 552 PHE A C 1
ATOM 4344 O O . PHE A 1 552 ? 43 23.469 -3.117 1 91.81 552 PHE A O 1
ATOM 4351 N N . PHE A 1 553 ? 43.156 21.719 -4.434 1 91.06 553 PHE A N 1
ATOM 4352 C CA . PHE A 1 553 ? 42.688 20.797 -3.406 1 91.06 553 PHE A CA 1
ATOM 4353 C C . PHE A 1 553 ? 43.875 20.234 -2.623 1 91.06 553 PHE A C 1
ATOM 4355 O O . PHE A 1 553 ? 43.719 19.422 -1.718 1 91.06 553 PHE A O 1
ATOM 4362 N N . TRP A 1 554 ? 45.125 20.688 -2.996 1 81 554 TRP A N 1
ATOM 4363 C CA . TRP A 1 554 ? 46.312 20.203 -2.299 1 81 554 TRP A CA 1
ATOM 4364 C C . TRP A 1 554 ? 46.469 20.922 -0.961 1 81 554 TRP A C 1
ATOM 4366 O O . TRP A 1 554 ? 46.188 22.109 -0.841 1 81 554 TRP A O 1
ATOM 4376 N N . SER A 1 555 ? 46.719 20.172 0.171 1 65.44 555 SER A N 1
ATOM 4377 C CA . SER A 1 555 ? 46.906 20.719 1.509 1 65.44 555 SER A CA 1
ATOM 4378 C C . SER A 1 555 ? 48.031 21.734 1.538 1 65.44 555 SER A C 1
ATOM 4380 O O . SER A 1 555 ? 49 21.609 0.775 1 65.44 555 SER A O 1
ATOM 4382 N N . HIS A 1 556 ? 47.812 23 2.045 1 54.44 556 HIS A N 1
ATOM 4383 C CA . HIS A 1 556 ? 48.875 23.984 2.281 1 54.44 556 HIS A CA 1
ATOM 4384 C C . HIS A 1 556 ? 50.094 23.344 2.92 1 54.44 556 HIS A C 1
ATOM 4386 O O . HIS A 1 556 ? 51.219 23.828 2.725 1 54.44 556 HIS A O 1
ATOM 4392 N N . THR A 1 557 ? 50.156 22.344 3.67 1 44.19 557 THR A N 1
ATOM 4393 C CA . THR A 1 557 ? 51.406 21.797 4.211 1 44.19 557 THR A CA 1
ATOM 4394 C C . THR A 1 557 ? 52.281 21.203 3.104 1 44.19 557 THR A C 1
ATOM 4396 O O . THR A 1 557 ? 53.469 21.047 3.264 1 44.19 557 THR A O 1
ATOM 4399 N N . ARG A 1 558 ? 51.75 20.734 2.113 1 41.38 558 ARG A N 1
ATOM 4400 C CA . ARG A 1 558 ? 52.625 20.125 1.103 1 41.38 558 ARG A CA 1
ATOM 4401 C C . ARG A 1 558 ? 53.281 21.188 0.237 1 41.38 558 ARG A C 1
ATOM 4403 O O . ARG A 1 558 ? 54.125 20.875 -0.607 1 41.38 558 ARG A O 1
ATOM 4410 N N . LEU A 1 559 ? 52.75 22.25 0.165 1 38.03 559 LEU A N 1
ATOM 4411 C CA . LEU A 1 559 ? 53.375 23.234 -0.7 1 38.03 559 LEU A CA 1
ATOM 4412 C C . LEU A 1 559 ? 54.719 23.688 -0.113 1 38.03 559 LEU A C 1
ATOM 4414 O O . LEU A 1 559 ? 55.594 24.172 -0.839 1 38.03 559 LEU A O 1
ATOM 4418 N N . THR A 1 560 ? 54.938 23.797 1.146 1 36.84 560 THR A N 1
ATOM 4419 C CA . THR A 1 560 ? 56.25 24.281 1.583 1 36.84 560 THR A CA 1
ATOM 4420 C C . THR A 1 560 ? 57.344 23.328 1.171 1 36.84 560 THR A C 1
ATOM 4422 O O . THR A 1 560 ? 58.531 23.641 1.286 1 36.84 560 THR A O 1
ATOM 4425 N N . ARG A 1 561 ? 57.188 22.047 1.078 1 30.89 561 ARG A N 1
ATOM 4426 C CA . ARG A 1 561 ? 58.375 21.25 0.86 1 30.89 561 ARG A CA 1
ATOM 4427 C C . ARG A 1 561 ? 58.844 21.344 -0.586 1 30.89 561 ARG A C 1
ATOM 4429 O O . ARG A 1 561 ? 59.875 20.766 -0.952 1 30.89 561 ARG A O 1
ATOM 4436 N N . ARG A 1 562 ? 57.938 21.562 -1.475 1 34.56 562 ARG A N 1
ATOM 4437 C CA . ARG A 1 562 ? 58.594 21.547 -2.783 1 34.56 562 ARG A CA 1
ATOM 4438 C C . ARG A 1 562 ? 59.312 22.859 -3.053 1 34.56 562 ARG A C 1
ATOM 4440 O O . ARG A 1 562 ? 59.812 23.078 -4.156 1 34.56 562 ARG A O 1
ATOM 4447 N N . SER A 1 563 ? 59.219 23.844 -2.207 1 24.58 563 SER A N 1
ATOM 4448 C CA . SER A 1 563 ? 60.25 24.812 -2.494 1 24.58 563 SER A CA 1
ATOM 4449 C C . SER A 1 563 ? 61.625 24.328 -1.979 1 24.58 563 SER A C 1
ATOM 4451 O O . SER A 1 563 ? 61.688 23.734 -0.901 1 24.58 563 SER A O 1
ATOM 4453 N N . MET B 1 1 ? -1.873 24.672 31.594 1 55.66 1 MET B N 1
ATOM 4454 C CA . MET B 1 1 ? -2.791 24.875 30.469 1 55.66 1 MET B CA 1
ATOM 4455 C C . MET B 1 1 ? -2.898 26.359 30.125 1 55.66 1 MET B C 1
ATOM 4457 O O . MET B 1 1 ? -3.008 27.203 31 1 55.66 1 MET B O 1
ATOM 4461 N N . SER B 1 2 ? -2.615 26.719 28.797 1 74.69 2 SER B N 1
ATOM 4462 C CA . SER B 1 2 ? -2.717 28.109 28.359 1 74.69 2 SER B CA 1
ATOM 4463 C C . SER B 1 2 ? -4.113 28.672 28.609 1 74.69 2 SER B C 1
ATOM 4465 O O . SER B 1 2 ? -5.078 27.922 28.734 1 74.69 2 SER B O 1
ATOM 4467 N N . ASN B 1 3 ? -4.238 29.906 29.016 1 84.94 3 ASN B N 1
ATOM 4468 C CA . ASN B 1 3 ? -5.512 30.578 29.234 1 84.94 3 ASN B CA 1
ATOM 4469 C C . ASN B 1 3 ? -6.5 30.281 28.109 1 84.94 3 ASN B C 1
ATOM 4471 O O . ASN B 1 3 ? -7.695 30.125 28.344 1 84.94 3 ASN B O 1
ATOM 4475 N N . ALA B 1 4 ? -5.938 30.078 27.031 1 88.69 4 ALA B N 1
ATOM 4476 C CA . ALA B 1 4 ? -6.777 29.797 25.875 1 88.69 4 ALA B CA 1
ATOM 4477 C C . ALA B 1 4 ? -7.391 28.391 25.969 1 88.69 4 ALA B C 1
ATOM 4479 O O . ALA B 1 4 ? -8.586 28.219 25.719 1 88.69 4 ALA B O 1
ATOM 4480 N N . GLU B 1 5 ? -6.59 27.469 26.422 1 88.19 5 GLU B N 1
ATOM 4481 C CA . GLU B 1 5 ? -7.082 26.094 26.547 1 88.19 5 GLU B CA 1
ATOM 4482 C C . GLU B 1 5 ? -8.078 25.969 27.688 1 88.19 5 GLU B C 1
ATOM 4484 O O . GLU B 1 5 ? -9.031 25.203 27.609 1 88.19 5 GLU B O 1
ATOM 4489 N N . GLU B 1 6 ? -7.848 26.734 28.688 1 90 6 GLU B N 1
ATOM 4490 C CA . GLU B 1 6 ? -8.734 26.719 29.844 1 90 6 GLU B CA 1
ATOM 4491 C C . GLU B 1 6 ? -10.125 27.25 29.484 1 90 6 GLU B C 1
ATOM 4493 O O . GLU B 1 6 ? -11.133 26.594 29.766 1 90 6 GLU B O 1
ATOM 4498 N N . ILE B 1 7 ? -10.18 28.422 28.906 1 94.25 7 ILE B N 1
ATOM 4499 C CA . ILE B 1 7 ? -11.469 29.016 28.562 1 94.25 7 ILE B CA 1
ATOM 4500 C C . ILE B 1 7 ? -12.18 28.141 27.531 1 94.25 7 ILE B C 1
ATOM 4502 O O . ILE B 1 7 ? -13.398 27.938 27.609 1 94.25 7 ILE B O 1
ATOM 4506 N N . ASN B 1 8 ? -11.492 27.656 26.547 1 92.81 8 ASN B N 1
ATOM 4507 C CA . ASN B 1 8 ? -12.086 26.75 25.562 1 92.81 8 ASN B CA 1
ATOM 4508 C C . ASN B 1 8 ? -12.625 25.484 26.219 1 92.81 8 ASN B C 1
ATOM 4510 O O . ASN B 1 8 ? -13.648 24.953 25.781 1 92.81 8 ASN B O 1
ATOM 4514 N N . GLY B 1 9 ? -11.852 25 27.188 1 89.12 9 GLY B N 1
ATOM 4515 C CA . GLY B 1 9 ? -12.328 23.844 27.938 1 89.12 9 GLY B CA 1
ATOM 4516 C C . GLY B 1 9 ? -13.664 24.094 28.625 1 89.12 9 GLY B C 1
ATOM 4517 O O . GLY B 1 9 ? -14.562 23.25 28.562 1 89.12 9 GLY B O 1
ATOM 4518 N N . PHE B 1 10 ? -13.781 25.219 29.25 1 93 10 PHE B N 1
ATOM 4519 C CA . PHE B 1 10 ? -15.016 25.578 29.953 1 93 10 PHE B CA 1
ATOM 4520 C C . PHE B 1 10 ? -16.172 25.719 28.969 1 93 10 PHE B C 1
ATOM 4522 O O . PHE B 1 10 ? -17.312 25.391 29.297 1 93 10 PHE B O 1
ATOM 4529 N N . ILE B 1 11 ? -15.875 26.234 27.781 1 94.19 11 ILE B N 1
ATOM 4530 C CA . ILE B 1 11 ? -16.891 26.375 26.734 1 94.19 11 ILE B CA 1
ATOM 4531 C C . ILE B 1 11 ? -17.391 25 26.312 1 94.19 11 ILE B C 1
ATOM 4533 O O . ILE B 1 11 ? -18.609 24.781 26.203 1 94.19 11 ILE B O 1
ATOM 4537 N N . LYS B 1 12 ? -16.5 24.078 26.062 1 89.44 12 LYS B N 1
ATOM 4538 C CA . LYS B 1 12 ? -16.875 22.719 25.656 1 89.44 12 LYS B CA 1
ATOM 4539 C C . LYS B 1 12 ? -17.734 22.047 26.719 1 89.44 12 LYS B C 1
ATOM 4541 O O . LYS B 1 12 ? -18.609 21.234 26.406 1 89.44 12 LYS B O 1
ATOM 4546 N N . GLU B 1 13 ? -17.453 22.469 27.969 1 87.69 13 GLU B N 1
ATOM 4547 C CA . GLU B 1 13 ? -18.219 21.922 29.094 1 87.69 13 GLU B CA 1
ATOM 4548 C C . GLU B 1 13 ? -19.531 22.656 29.297 1 87.69 13 GLU B C 1
ATOM 4550 O O . GLU B 1 13 ? -20.328 22.297 30.156 1 87.69 13 GLU B O 1
ATOM 4555 N N . ASN B 1 14 ? -19.766 23.656 28.531 1 90.44 14 ASN B N 1
ATOM 4556 C CA . ASN B 1 14 ? -20.969 24.5 28.578 1 90.44 14 ASN B CA 1
ATOM 4557 C C . ASN B 1 14 ? -21.094 25.203 29.922 1 90.44 14 ASN B C 1
ATOM 4559 O O . ASN B 1 14 ? -22.203 25.328 30.453 1 90.44 14 ASN B O 1
ATOM 4563 N N . ASP B 1 15 ? -19.938 25.609 30.438 1 92.25 15 ASP B N 1
ATOM 4564 C CA . ASP B 1 15 ? -19.922 26.312 31.719 1 92.25 15 ASP B CA 1
ATOM 4565 C C . ASP B 1 15 ? -19.844 27.812 31.516 1 92.25 15 ASP B C 1
ATOM 4567 O O . ASP B 1 15 ? -18.766 28.422 31.688 1 92.25 15 ASP B O 1
ATOM 4571 N N . LYS B 1 16 ? -20.922 28.406 31.328 1 94.94 16 LYS B N 1
ATOM 4572 C CA . LYS B 1 16 ? -21.016 29.844 31.016 1 94.94 16 LYS B CA 1
ATOM 4573 C C . LYS B 1 16 ? -20.453 30.688 32.156 1 94.94 16 LYS B C 1
ATOM 4575 O O . LYS B 1 16 ? -19.812 31.719 31.906 1 94.94 16 LYS B O 1
ATOM 4580 N N . GLN B 1 17 ? -20.688 30.25 33.344 1 95.25 17 GLN B N 1
ATOM 4581 C CA . GLN B 1 17 ? -20.25 31 34.531 1 95.25 17 GLN B CA 1
ATOM 4582 C C . GLN B 1 17 ? -18.719 31.031 34.625 1 95.25 17 GLN B C 1
ATOM 4584 O O . GLN B 1 17 ? -18.141 32.094 34.875 1 95.25 17 GLN B O 1
ATOM 4589 N N . LYS B 1 18 ? -18.156 29.906 34.375 1 95.38 18 LYS B N 1
ATOM 4590 C CA . LYS B 1 18 ? -16.688 29.844 34.438 1 95.38 18 LYS B CA 1
ATOM 4591 C C . LYS B 1 18 ? -16.078 30.641 33.281 1 95.38 18 LYS B C 1
ATOM 4593 O O . LYS B 1 18 ? -15.008 31.25 33.438 1 95.38 18 LYS B O 1
ATOM 4598 N N . VAL B 1 19 ? -16.766 30.641 32.156 1 96.69 19 VAL B N 1
ATOM 4599 C CA . VAL B 1 19 ? -16.312 31.422 31.016 1 96.69 19 VAL B CA 1
ATOM 4600 C C . VAL B 1 19 ? -16.328 32.906 31.359 1 96.69 19 VAL B C 1
ATOM 4602 O O . VAL B 1 19 ? -15.344 33.625 31.156 1 96.69 19 VAL B O 1
ATOM 4605 N N . GLN B 1 20 ? -17.422 33.344 32 1 95.75 20 GLN B N 1
ATOM 4606 C CA . GLN B 1 20 ? -17.578 34.719 32.375 1 95.75 20 GLN B CA 1
ATOM 4607 C C . GLN B 1 20 ? -16.547 35.156 33.406 1 95.75 20 GLN B C 1
ATOM 4609 O O . GLN B 1 20 ? -15.969 36.219 33.344 1 95.75 20 GLN B O 1
ATOM 4614 N N . ARG B 1 21 ? -16.312 34.281 34.312 1 95.19 21 ARG B N 1
ATOM 4615 C CA . ARG B 1 21 ? -15.359 34.562 35.375 1 95.19 21 ARG B CA 1
ATOM 4616 C C . ARG B 1 21 ? -13.953 34.75 34.812 1 95.19 21 ARG B C 1
ATOM 4618 O O . ARG B 1 21 ? -13.219 35.625 35.219 1 95.19 21 ARG B O 1
ATOM 4625 N N . LEU B 1 22 ? -13.602 33.906 33.875 1 95.44 22 LEU B N 1
ATOM 4626 C CA . LEU B 1 22 ? -12.266 34 33.281 1 95.44 22 LEU B CA 1
ATOM 4627 C C . LEU B 1 22 ? -12.102 35.312 32.5 1 95.44 22 LEU B C 1
ATOM 4629 O O . LEU B 1 22 ? -11.023 35.906 32.5 1 95.44 22 LEU B O 1
ATOM 4633 N N . LEU B 1 23 ? -13.156 35.75 31.875 1 95.56 23 LEU B N 1
ATOM 4634 C CA . LEU B 1 23 ? -13.117 37 31.141 1 95.56 23 LEU B CA 1
ATOM 4635 C C . LEU B 1 23 ? -12.992 38.188 32.094 1 95.56 23 LEU B C 1
ATOM 4637 O O . LEU B 1 23 ? -12.25 39.125 31.797 1 95.56 23 LEU B O 1
ATOM 4641 N N . GLU B 1 24 ? -13.641 38.062 33.219 1 94.44 24 GLU B N 1
ATOM 4642 C CA . GLU B 1 24 ? -13.586 39.125 34.219 1 94.44 24 GLU B CA 1
ATOM 4643 C C . GLU B 1 24 ? -12.203 39.188 34.875 1 94.44 24 GLU B C 1
ATOM 4645 O O . GLU B 1 24 ? -11.766 40.25 35.312 1 94.44 24 GLU B O 1
ATOM 4650 N N . GLN B 1 25 ? -11.578 38.094 34.875 1 94.56 25 GLN B N 1
ATOM 4651 C CA . GLN B 1 25 ? -10.25 38 35.469 1 94.56 25 GLN B CA 1
ATOM 4652 C C . GLN B 1 25 ? -9.18 38.5 34.5 1 94.56 25 GLN B C 1
ATOM 4654 O O . GLN B 1 25 ? -7.992 38.531 34.844 1 94.56 25 GLN B O 1
ATOM 4659 N N . GLY B 1 26 ? -9.531 38.875 33.312 1 92.62 26 GLY B N 1
ATOM 4660 C CA . GLY B 1 26 ? -8.586 39.531 32.438 1 92.62 26 GLY B CA 1
ATOM 4661 C C . GLY B 1 26 ? -8.227 38.719 31.203 1 92.62 26 GLY B C 1
ATOM 4662 O O . GLY B 1 26 ? -7.438 39.156 30.359 1 92.62 26 GLY B O 1
ATOM 4663 N N . THR B 1 27 ? -8.758 37.531 31.062 1 94.69 27 THR B N 1
ATOM 4664 C CA . THR B 1 27 ? -8.508 36.75 29.875 1 94.69 27 THR B CA 1
ATOM 4665 C C . THR B 1 27 ? -9.109 37.406 28.641 1 94.69 27 THR B C 1
ATOM 4667 O O . THR B 1 27 ? -10.273 37.812 28.656 1 94.69 27 THR B O 1
ATOM 4670 N N . SER B 1 28 ? -8.25 37.562 27.625 1 95.62 28 SER B N 1
ATOM 4671 C CA . SER B 1 28 ? -8.742 38.156 26.406 1 95.62 28 SER B CA 1
ATOM 4672 C C . SER B 1 28 ? -9.82 37.312 25.75 1 95.62 28 SER B C 1
ATOM 4674 O O . SER B 1 28 ? -9.664 36.094 25.625 1 95.62 28 SER B O 1
ATOM 4676 N N . VAL B 1 29 ? -10.898 37.969 25.328 1 96.62 29 VAL B N 1
ATOM 4677 C CA . VAL B 1 29 ? -12.008 37.25 24.688 1 96.62 29 VAL B CA 1
ATOM 4678 C C . VAL B 1 29 ? -11.594 36.781 23.297 1 96.62 29 VAL B C 1
ATOM 4680 O O . VAL B 1 29 ? -12.188 35.844 22.766 1 96.62 29 VAL B O 1
ATOM 4683 N N . ASN B 1 30 ? -10.531 37.312 22.734 1 97.25 30 ASN B N 1
ATOM 4684 C CA . ASN B 1 30 ? -10.055 36.969 21.391 1 97.25 30 ASN B CA 1
ATOM 4685 C C . ASN B 1 30 ? -8.742 36.188 21.453 1 97.25 30 ASN B C 1
ATOM 4687 O O . ASN B 1 30 ? -7.988 36.156 20.484 1 97.25 30 ASN B O 1
ATOM 4691 N N . ILE B 1 31 ? -8.508 35.594 22.609 1 95.81 31 ILE B N 1
ATOM 4692 C CA . ILE B 1 31 ? -7.273 34.844 22.781 1 95.81 31 ILE B CA 1
ATOM 4693 C C . ILE B 1 31 ? -7.281 33.625 21.844 1 95.81 31 ILE B C 1
ATOM 4695 O O . ILE B 1 31 ? -8.32 33 21.641 1 95.81 31 ILE B O 1
ATOM 4699 N N . LYS B 1 32 ? -6.121 33.312 21.203 1 93.69 32 LYS B N 1
ATOM 4700 C CA . LYS B 1 32 ? -6.012 32.156 20.312 1 93.69 32 LYS B CA 1
ATOM 4701 C C . LYS B 1 32 ? -5.301 31 21 1 93.69 32 LYS B C 1
ATOM 4703 O O . LYS B 1 32 ? -4.262 31.188 21.641 1 93.69 32 LYS B O 1
ATOM 4708 N N . GLY B 1 33 ? -5.938 29.922 20.906 1 89.94 33 GLY B N 1
ATOM 4709 C CA . GLY B 1 33 ? -5.316 28.688 21.375 1 89.94 33 GLY B CA 1
ATOM 4710 C C . GLY B 1 33 ? -4.648 27.891 20.266 1 89.94 33 GLY B C 1
ATOM 4711 O O . GLY B 1 33 ? -4.203 28.469 19.281 1 89.94 33 GLY B O 1
ATOM 4712 N N . SER B 1 34 ? -4.543 26.547 20.562 1 83.56 34 SER B N 1
ATOM 4713 C CA . SER B 1 34 ? -3.936 25.656 19.578 1 83.56 34 SER B CA 1
ATOM 4714 C C . SER B 1 34 ? -4.668 25.719 18.25 1 83.56 34 SER B C 1
ATOM 4716 O O . SER B 1 34 ? -5.902 25.75 18.219 1 83.56 34 SER B O 1
ATOM 4718 N N . SER B 1 35 ? -3.941 25.891 17.156 1 88.06 35 SER B N 1
ATOM 4719 C CA . SER B 1 35 ? -4.445 25.906 15.781 1 88.06 35 SER B CA 1
ATOM 4720 C C . SER B 1 35 ? -5.305 27.141 15.523 1 88.06 35 SER B C 1
ATOM 4722 O O . SER B 1 35 ? -6.137 27.141 14.617 1 88.06 35 SER B O 1
ATOM 4724 N N . GLY B 1 36 ? -5.25 28.125 16.453 1 91.62 36 GLY B N 1
ATOM 4725 C CA . GLY B 1 36 ? -5.898 29.406 16.234 1 91.62 36 GLY B CA 1
ATOM 4726 C C . GLY B 1 36 ? -7.332 29.438 16.734 1 91.62 36 GLY B C 1
ATOM 4727 O O . GLY B 1 36 ? -8.078 30.359 16.422 1 91.62 36 GLY B O 1
ATOM 4728 N N . TRP B 1 37 ? -7.703 28.469 17.516 1 94.69 37 TRP B N 1
ATOM 4729 C CA . TRP B 1 37 ? -9.07 28.438 18.031 1 94.69 37 TRP B CA 1
ATOM 4730 C C . TRP B 1 37 ? -9.289 29.531 19.062 1 94.69 37 TRP B C 1
ATOM 4732 O O . TRP B 1 37 ? -8.547 29.625 20.047 1 94.69 37 TRP B O 1
ATOM 4742 N N . THR B 1 38 ? -10.234 30.359 18.828 1 96.62 38 THR B N 1
ATOM 4743 C CA . THR B 1 38 ? -10.656 31.359 19.812 1 96.62 38 THR B CA 1
ATOM 4744 C C . THR B 1 38 ? -11.875 30.875 20.594 1 96.62 38 THR B C 1
ATOM 4746 O O . THR B 1 38 ? -12.539 29.922 20.188 1 96.62 38 THR B O 1
ATOM 4749 N N . PRO B 1 39 ? -12.125 31.5 21.672 1 97.06 39 PRO B N 1
ATOM 4750 C CA . PRO B 1 39 ? -13.328 31.141 22.422 1 97.06 39 PRO B CA 1
ATOM 4751 C C . PRO B 1 39 ? -14.594 31.188 21.562 1 97.06 39 PRO B C 1
ATOM 4753 O O . PRO B 1 39 ? -15.438 30.297 21.641 1 97.06 39 PRO B O 1
ATOM 4756 N N . LEU B 1 40 ? -14.742 32.188 20.719 1 98.19 40 LEU B N 1
ATOM 4757 C CA . LEU B 1 40 ? -15.906 32.312 19.844 1 98.19 40 LEU B CA 1
ATOM 4758 C C . LEU B 1 40 ? -16.016 31.109 18.906 1 98.19 40 LEU B C 1
ATOM 4760 O O . LEU B 1 40 ? -17.094 30.516 18.781 1 98.19 40 LEU B O 1
ATOM 4764 N N . LEU B 1 41 ? -14.914 30.766 18.266 1 98 41 LEU B N 1
ATOM 4765 C CA . LEU B 1 41 ? -14.891 29.625 17.344 1 98 41 LEU B CA 1
ATOM 4766 C C . LEU B 1 41 ? -15.219 28.328 18.078 1 98 41 LEU B C 1
ATOM 4768 O O . LEU B 1 41 ? -15.961 27.5 17.562 1 98 41 LEU B O 1
ATOM 4772 N N . THR B 1 42 ? -14.609 28.188 19.25 1 95.94 42 THR B N 1
ATOM 4773 C CA . THR B 1 42 ? -14.883 27 20.062 1 95.94 42 THR B CA 1
ATOM 4774 C C . THR B 1 42 ? -16.359 26.922 20.406 1 95.94 42 THR B C 1
ATOM 4776 O O . THR B 1 42 ? -16.953 25.844 20.359 1 95.94 42 THR B O 1
ATOM 4779 N N . ALA B 1 43 ? -16.953 28.016 20.797 1 97.44 43 ALA B N 1
ATOM 4780 C CA . ALA B 1 43 ? -18.375 28.047 21.141 1 97.44 43 ALA B CA 1
ATOM 4781 C C . ALA B 1 43 ? -19.234 27.656 19.953 1 97.44 43 ALA B C 1
ATOM 4783 O O . ALA B 1 43 ? -20.219 26.938 20.094 1 97.44 43 ALA B O 1
ATOM 4784 N N . ILE B 1 44 ? -18.906 28.156 18.781 1 97.56 44 ILE B N 1
ATOM 4785 C CA . ILE B 1 44 ? -19.641 27.828 17.562 1 97.56 44 ILE B CA 1
ATOM 4786 C C . ILE B 1 44 ? -19.5 26.344 17.266 1 97.56 44 ILE B C 1
ATOM 4788 O O . ILE B 1 44 ? -20.5 25.656 17.031 1 97.56 44 ILE B O 1
ATOM 4792 N N . GLY B 1 45 ? -18.25 25.844 17.234 1 95.38 45 GLY B N 1
ATOM 4793 C CA . GLY B 1 45 ? -17.984 24.438 16.953 1 95.38 45 GLY B CA 1
ATOM 4794 C C . GLY B 1 45 ? -18.703 23.484 17.891 1 95.38 45 GLY B C 1
ATOM 4795 O O . GLY B 1 45 ? -19.078 22.375 17.5 1 95.38 45 GLY B O 1
ATOM 4796 N N . SER B 1 46 ? -18.906 23.953 19.125 1 92.88 46 SER B N 1
ATOM 4797 C CA . SER B 1 46 ? -19.547 23.125 20.125 1 92.88 46 SER B CA 1
ATOM 4798 C C . SER B 1 46 ? -21.047 23.391 20.188 1 92.88 46 SER B C 1
ATOM 4800 O O . SER B 1 46 ? -21.734 22.875 21.078 1 92.88 46 SER B O 1
ATOM 4802 N N . LYS B 1 47 ? -21.547 24.203 19.359 1 93.06 47 LYS B N 1
ATOM 4803 C CA . LYS B 1 47 ? -22.969 24.516 19.203 1 93.06 47 LYS B CA 1
ATOM 4804 C C . LYS B 1 47 ? -23.547 25.094 20.5 1 93.06 47 LYS B C 1
ATOM 4806 O O . LYS B 1 47 ? -24.609 24.672 20.938 1 93.06 47 LYS B O 1
ATOM 4811 N N . LYS B 1 48 ? -22.734 26 21.078 1 94.75 48 LYS B N 1
ATOM 4812 C CA . LYS B 1 48 ? -23.172 26.688 22.297 1 94.75 48 LYS B CA 1
ATOM 4813 C C . LYS B 1 48 ? -23.594 28.109 22 1 94.75 48 LYS B C 1
ATOM 4815 O O . LYS B 1 48 ? -22.859 29.062 22.281 1 94.75 48 LYS B O 1
ATOM 4820 N N . GLU B 1 49 ? -24.797 28.312 21.594 1 95.88 49 GLU B N 1
ATOM 4821 C CA . GLU B 1 49 ? -25.281 29.594 21.094 1 95.88 49 GLU B CA 1
ATOM 4822 C C . GLU B 1 49 ? -25.281 30.656 22.203 1 95.88 49 GLU B C 1
ATOM 4824 O O . GLU B 1 49 ? -24.969 31.812 21.953 1 95.88 49 GLU B O 1
ATOM 4829 N N . ALA B 1 50 ? -25.656 30.188 23.406 1 96.25 50 ALA B N 1
ATOM 4830 C CA . ALA B 1 50 ? -25.703 31.141 24.516 1 96.25 50 ALA B CA 1
ATOM 4831 C C . ALA B 1 50 ? -24.312 31.703 24.812 1 96.25 50 ALA B C 1
ATOM 4833 O O . ALA B 1 50 ? -24.172 32.875 25.125 1 96.25 50 ALA B O 1
ATOM 4834 N N . ILE B 1 51 ? -23.391 30.859 24.719 1 97.5 51 ILE B N 1
ATOM 4835 C CA . ILE B 1 51 ? -22.016 31.297 24.984 1 97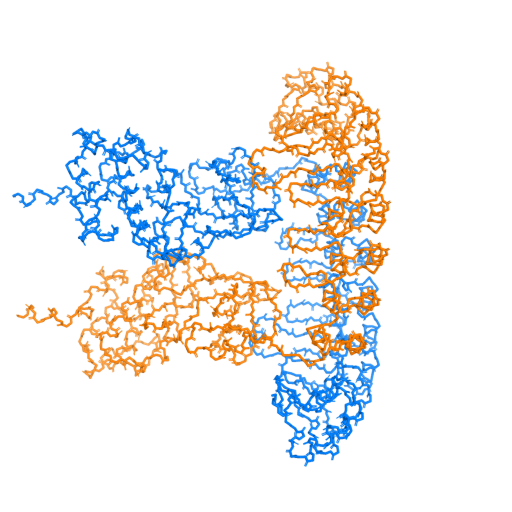.5 51 ILE B CA 1
ATOM 4836 C C . ILE B 1 51 ? -21.516 32.156 23.828 1 97.5 51 ILE B C 1
ATOM 4838 O O . ILE B 1 51 ? -20.75 33.125 24.047 1 97.5 51 ILE B O 1
ATOM 4842 N N . VAL B 1 52 ? -21.938 31.875 22.609 1 98.19 52 VAL B N 1
ATOM 4843 C CA . VAL B 1 52 ? -21.609 32.688 21.453 1 98.19 52 VAL B CA 1
ATOM 4844 C C . VAL B 1 52 ? -22.062 34.125 21.703 1 98.19 52 VAL B C 1
ATOM 4846 O O . VAL B 1 52 ? -21.297 35.062 21.516 1 98.19 52 VAL B O 1
ATOM 4849 N N . GLN B 1 53 ? -23.297 34.25 22.203 1 97.12 53 GLN B N 1
ATOM 4850 C CA . GLN B 1 53 ? -23.859 35.562 22.453 1 97.12 53 GLN B CA 1
ATOM 4851 C C . GLN B 1 53 ? -23.094 36.312 23.547 1 97.12 53 GLN B C 1
ATOM 4853 O O . GLN B 1 53 ? -22.797 37.5 23.438 1 97.12 53 GLN B O 1
ATOM 4858 N N . LEU B 1 54 ? -22.797 35.562 24.531 1 97.25 54 LEU B N 1
ATOM 4859 C CA . LEU B 1 54 ? -22.031 36.125 25.656 1 97.25 54 LEU B CA 1
ATOM 4860 C C . LEU B 1 54 ? -20.688 36.656 25.172 1 97.25 54 LEU B C 1
ATOM 4862 O O . LEU B 1 54 ? -20.312 37.781 25.516 1 97.25 54 LEU B O 1
ATOM 4866 N N . LEU B 1 55 ? -20.016 35.906 24.375 1 98.12 55 LEU B N 1
ATOM 4867 C CA . LEU B 1 55 ? -18.688 36.281 23.906 1 98.12 55 LEU B CA 1
ATOM 4868 C C . LEU B 1 55 ? -18.75 37.5 23 1 98.12 55 LEU B C 1
ATOM 4870 O O . LEU B 1 55 ? -17.891 38.375 23.078 1 98.12 55 LEU B O 1
ATOM 4874 N N . LEU B 1 56 ? -19.734 37.562 22.156 1 97.75 56 LEU B N 1
ATOM 4875 C CA . LEU B 1 56 ? -19.906 38.719 21.281 1 97.75 56 LEU B CA 1
ATOM 4876 C C . LEU B 1 56 ? -20.188 39.969 22.078 1 97.75 56 LEU B C 1
ATOM 4878 O O . LEU B 1 56 ? -19.672 41.031 21.75 1 97.75 56 LEU B O 1
ATOM 4882 N N . GLU B 1 57 ? -20.953 39.844 23.125 1 96.25 57 GLU B N 1
ATOM 4883 C CA . GLU B 1 57 ? -21.266 40.969 24 1 96.25 57 GLU B CA 1
ATOM 4884 C C . GLU B 1 57 ? -20.016 41.469 24.734 1 96.25 57 GLU B C 1
ATOM 4886 O O . GLU B 1 57 ? -19.891 42.656 25.031 1 96.25 57 GLU B O 1
ATOM 4891 N N . GLN B 1 58 ? -19.172 40.531 24.922 1 96.31 58 GLN B N 1
ATOM 4892 C CA . GLN B 1 58 ? -17.938 40.875 25.641 1 96.31 58 GLN B CA 1
ATOM 4893 C C . GLN B 1 58 ? -16.844 41.344 24.688 1 96.31 58 GLN B C 1
ATOM 4895 O O . GLN B 1 58 ? -15.695 41.5 25.094 1 96.31 58 GLN B O 1
ATOM 4900 N N . GLY B 1 59 ? -17.172 41.5 23.422 1 96.38 59 GLY B N 1
ATOM 4901 C CA . GLY B 1 59 ? -16.25 42.125 22.484 1 96.38 59 GLY B CA 1
ATOM 4902 C C . GLY B 1 59 ? -15.531 41.125 21.594 1 96.38 59 GLY B C 1
ATOM 4903 O O . GLY B 1 59 ? -14.5 41.438 21 1 96.38 59 GLY B O 1
ATOM 4904 N N . ALA B 1 60 ? -15.992 39.875 21.5 1 98 60 ALA B N 1
ATOM 4905 C CA . ALA B 1 60 ? -15.375 38.906 20.578 1 98 60 ALA B CA 1
ATOM 4906 C C . ALA B 1 60 ? -15.484 39.406 19.141 1 98 60 ALA B C 1
ATOM 4908 O O . ALA B 1 60 ? -16.516 39.938 18.734 1 98 60 ALA B O 1
ATOM 4909 N N . ASP B 1 61 ? -14.406 39.281 18.375 1 97.88 61 ASP B N 1
ATOM 4910 C CA . ASP B 1 61 ? -14.375 39.656 16.969 1 97.88 61 ASP B CA 1
ATOM 4911 C C . ASP B 1 61 ? -15.078 38.625 16.109 1 97.88 61 ASP B C 1
ATOM 4913 O O . ASP B 1 61 ? -14.609 37.5 15.969 1 97.88 61 ASP B O 1
ATOM 4917 N N . PRO B 1 62 ? -16.172 39 15.477 1 97.75 62 PRO B N 1
ATOM 4918 C CA . PRO B 1 62 ? -16.938 38.031 14.688 1 97.75 62 PRO B CA 1
ATOM 4919 C C . PRO B 1 62 ? -16.25 37.656 13.375 1 97.75 62 PRO B C 1
ATOM 4921 O O . PRO B 1 62 ? -16.75 36.812 12.641 1 97.75 62 PRO B O 1
ATOM 4924 N N . HIS B 1 63 ? -15.109 38.188 13.109 1 97.44 63 HIS B N 1
ATOM 4925 C CA . HIS B 1 63 ? -14.422 37.938 11.852 1 97.44 63 HIS B CA 1
ATOM 4926 C C . HIS B 1 63 ? -13.062 37.281 12.086 1 97.44 63 HIS B C 1
ATOM 4928 O O . HIS B 1 63 ? -12.336 37 11.133 1 97.44 63 HIS B O 1
ATOM 4934 N N . LEU B 1 64 ? -12.773 37.031 13.297 1 97.06 64 LEU B N 1
ATOM 4935 C CA . LEU B 1 64 ? -11.484 36.438 13.617 1 97.06 64 LEU B CA 1
ATOM 4936 C C . LEU B 1 64 ? -11.43 34.969 13.188 1 97.06 64 LEU B C 1
ATOM 4938 O O . LEU B 1 64 ? -12.281 34.188 13.586 1 97.06 64 LEU B O 1
ATOM 4942 N N . ARG B 1 65 ? -10.469 34.625 12.312 1 97.25 65 ARG B N 1
ATOM 4943 C CA . ARG B 1 65 ? -10.352 33.312 11.703 1 97.25 65 ARG B CA 1
ATOM 4944 C C . ARG B 1 65 ? -9.328 32.438 12.438 1 97.25 65 ARG B C 1
ATOM 4946 O O . ARG B 1 65 ? -8.438 32.969 13.109 1 97.25 65 ARG B O 1
ATOM 4953 N N . LYS B 1 66 ? -9.516 31.203 12.375 1 94.62 66 LYS B N 1
ATOM 4954 C CA . LYS B 1 66 ? -8.469 30.344 12.906 1 94.62 66 LYS B CA 1
ATOM 4955 C C . LYS B 1 66 ? -7.309 30.203 11.93 1 94.62 66 LYS B C 1
ATOM 4957 O O . LYS B 1 66 ? -7.293 30.859 10.883 1 94.62 66 LYS B O 1
ATOM 4962 N N . ASP B 1 67 ? -6.305 29.391 12.242 1 91.31 67 ASP B N 1
ATOM 4963 C CA . ASP B 1 67 ? -5.047 29.375 11.508 1 91.31 67 ASP B CA 1
ATOM 4964 C C . ASP B 1 67 ? -5.262 28.938 10.062 1 91.31 67 ASP B C 1
ATOM 4966 O O . ASP B 1 67 ? -4.586 29.422 9.148 1 91.31 67 ASP B O 1
ATOM 4970 N N . ASN B 1 68 ? -6.215 28.109 9.789 1 91.31 68 ASN B N 1
ATOM 4971 C CA . ASN B 1 68 ? -6.449 27.625 8.438 1 91.31 68 ASN B CA 1
ATOM 4972 C C . ASN B 1 68 ? -7.391 28.547 7.664 1 91.31 68 ASN B C 1
ATOM 4974 O O . ASN B 1 68 ? -7.836 28.203 6.566 1 91.31 68 ASN B O 1
ATOM 4978 N N . GLY B 1 69 ? -7.812 29.609 8.273 1 95.12 69 GLY B N 1
ATOM 4979 C CA . GLY B 1 69 ? -8.617 30.609 7.59 1 95.12 69 GLY B CA 1
ATOM 4980 C C . GLY B 1 69 ? -10.109 30.406 7.785 1 95.12 69 GLY B C 1
ATOM 4981 O O . GLY B 1 69 ? -10.914 31.156 7.234 1 95.12 69 GLY B O 1
ATOM 4982 N N . CYS B 1 70 ? -10.477 29.438 8.547 1 97.25 70 CYS B N 1
ATOM 4983 C CA . CYS B 1 70 ? -11.891 29.188 8.797 1 97.25 70 CYS B CA 1
ATOM 4984 C C . CYS B 1 70 ? -12.492 30.312 9.648 1 97.25 70 CYS B C 1
ATOM 4986 O O . CYS B 1 70 ? -12.016 30.578 10.758 1 97.25 70 CYS B O 1
ATOM 4988 N N . SER B 1 71 ? -13.477 30.969 9.141 1 98.19 71 SER B N 1
ATOM 4989 C CA . SER B 1 71 ? -14.148 32.062 9.859 1 98.19 71 SER B CA 1
ATOM 4990 C C . SER B 1 71 ? -15.305 31.516 10.695 1 98.19 71 SER B C 1
ATOM 4992 O O . SER B 1 71 ? -15.742 30.391 10.508 1 98.19 71 SER B O 1
ATOM 4994 N N . PRO B 1 72 ? -15.742 32.312 11.648 1 98.44 72 PRO B N 1
ATOM 4995 C CA . PRO B 1 72 ? -16.938 31.953 12.398 1 98.44 72 PRO B CA 1
ATOM 4996 C C . PRO B 1 72 ? -18.125 31.625 11.484 1 98.44 72 PRO B C 1
ATOM 4998 O O . PRO B 1 72 ? -18.891 30.688 11.758 1 98.44 72 PRO B O 1
ATOM 5001 N N . PHE B 1 73 ? -18.266 32.375 10.414 1 98.5 73 PHE B N 1
ATOM 5002 C CA . PHE B 1 73 ? -19.344 32.156 9.461 1 98.5 73 PHE B CA 1
ATOM 5003 C C . PHE B 1 73 ? -19.234 30.781 8.812 1 98.5 73 PHE B C 1
ATOM 5005 O O . PHE B 1 73 ? -20.203 30.031 8.742 1 98.5 73 PHE B O 1
ATOM 5012 N N . ILE B 1 74 ? -18.047 30.406 8.32 1 98.69 74 ILE B N 1
ATOM 5013 C CA . ILE B 1 74 ? -17.797 29.109 7.691 1 98.69 74 ILE B CA 1
ATOM 5014 C C . ILE B 1 74 ? -18.031 27.984 8.711 1 98.69 74 ILE B C 1
ATOM 5016 O O . ILE B 1 74 ? -18.641 26.969 8.391 1 98.69 74 ILE B O 1
ATOM 5020 N N . LEU B 1 75 ? -17.547 28.234 9.914 1 98.38 75 LEU B N 1
ATOM 5021 C CA . LEU B 1 75 ? -17.688 27.234 10.969 1 98.38 75 LEU B CA 1
ATOM 5022 C C . LEU B 1 75 ? -19.156 26.984 11.297 1 98.38 75 LEU B C 1
ATOM 5024 O O . LEU B 1 75 ? -19.562 25.859 11.594 1 98.38 75 LEU B O 1
ATOM 5028 N N . ALA B 1 76 ? -19.969 28.031 11.305 1 98.5 76 ALA B N 1
ATOM 5029 C CA . ALA B 1 76 ? -21.406 27.891 11.523 1 98.5 76 ALA B CA 1
ATOM 5030 C C . ALA B 1 76 ? -22.031 26.969 10.484 1 98.5 76 ALA B C 1
ATOM 5032 O O . ALA B 1 76 ? -22.969 26.219 10.797 1 98.5 76 ALA B O 1
ATOM 5033 N N . ALA B 1 77 ? -21.547 27.016 9.25 1 98.56 77 ALA B N 1
ATOM 5034 C CA . ALA B 1 77 ? -22.016 26.125 8.188 1 98.56 77 ALA B CA 1
ATOM 5035 C C . ALA B 1 77 ? -21.594 24.688 8.445 1 98.56 77 ALA B C 1
ATOM 5037 O O . ALA B 1 77 ? -22.344 23.75 8.18 1 98.56 77 ALA B O 1
ATOM 5038 N N . ILE B 1 78 ? -20.375 24.531 8.906 1 97.94 78 ILE B N 1
ATOM 5039 C CA . ILE B 1 78 ? -19.828 23.203 9.211 1 97.94 78 ILE B CA 1
ATOM 5040 C C . ILE B 1 78 ? -20.719 22.5 10.234 1 97.94 78 ILE B C 1
ATOM 5042 O O . ILE B 1 78 ? -21.047 21.328 10.062 1 97.94 78 ILE B O 1
ATOM 5046 N N . VAL B 1 79 ? -21.141 23.266 11.234 1 96.94 79 VAL B N 1
ATOM 5047 C CA . VAL B 1 79 ? -21.906 22.656 12.305 1 96.94 79 VAL B CA 1
ATOM 5048 C C . VAL B 1 79 ? -23.391 22.688 11.953 1 96.94 79 VAL B C 1
ATOM 5050 O O . VAL B 1 79 ? -24.219 22.125 12.672 1 96.94 79 VAL B O 1
ATOM 5053 N N . GLY B 1 80 ? -23.797 23.328 10.906 1 97.5 80 GLY B N 1
ATOM 5054 C CA . GLY B 1 80 ? -25.156 23.312 10.391 1 97.5 80 GLY B CA 1
ATOM 5055 C C . GLY B 1 80 ? -26.094 24.188 11.203 1 97.5 80 GLY B C 1
ATOM 5056 O O . GLY B 1 80 ? -27.281 23.859 11.344 1 97.5 80 GLY B O 1
ATOM 5057 N N . ASN B 1 81 ? -25.594 25.25 11.789 1 97.5 81 ASN B N 1
ATOM 5058 C CA . ASN B 1 81 ? -26.406 26.125 12.625 1 97.5 81 ASN B CA 1
ATOM 5059 C C . ASN B 1 81 ? -26.906 27.344 11.844 1 97.5 81 ASN B C 1
ATOM 5061 O O . ASN B 1 81 ? -26.188 28.344 11.734 1 97.5 81 ASN B O 1
ATOM 5065 N N . THR B 1 82 ? -28.141 27.359 11.453 1 98.06 82 THR B N 1
ATOM 5066 C CA . THR B 1 82 ? -28.703 28.406 10.609 1 98.06 82 THR B CA 1
ATOM 5067 C C . THR B 1 82 ? -28.812 29.719 11.367 1 98.06 82 THR B C 1
ATOM 5069 O O . THR B 1 82 ? -28.641 30.797 10.789 1 98.06 82 THR B O 1
ATOM 5072 N N . ASN B 1 83 ? -29.062 29.641 12.648 1 97.94 83 ASN B N 1
ATOM 5073 C CA . ASN B 1 83 ? -29.141 30.844 13.469 1 97.94 83 ASN B CA 1
ATOM 5074 C C . ASN B 1 83 ? -27.797 31.578 13.5 1 97.94 83 ASN B C 1
ATOM 5076 O O . ASN B 1 83 ? -27.766 32.812 13.391 1 97.94 83 ASN B O 1
ATOM 5080 N N . LEU B 1 84 ? -26.844 30.828 13.648 1 98.31 84 LEU B N 1
ATOM 5081 C CA . LEU B 1 84 ? -25.5 31.422 13.703 1 98.31 84 LEU B CA 1
ATOM 5082 C C . LEU B 1 84 ? -25.094 31.953 12.336 1 98.31 84 LEU B C 1
ATOM 5084 O O . LEU B 1 84 ? -24.406 32.969 12.242 1 98.31 84 LEU B O 1
ATOM 5088 N N . LEU B 1 85 ? -25.5 31.281 11.266 1 98.56 85 LEU B N 1
ATOM 5089 C CA . LEU B 1 85 ? -25.25 31.781 9.922 1 98.56 85 LEU B CA 1
ATOM 5090 C C . LEU B 1 85 ? -25.875 33.156 9.734 1 98.56 85 LEU B C 1
ATOM 5092 O O . LEU B 1 85 ? -25.219 34.094 9.258 1 98.56 85 LEU B O 1
ATOM 5096 N N . ALA B 1 86 ? -27.109 33.281 10.172 1 98.25 86 ALA B N 1
ATOM 5097 C CA . ALA B 1 86 ? -27.828 34.531 10.055 1 98.25 86 ALA B CA 1
ATOM 5098 C C . ALA B 1 86 ? -27.156 35.625 10.883 1 98.25 86 ALA B C 1
ATOM 5100 O O . ALA B 1 86 ? -27.016 36.75 10.422 1 98.25 86 ALA B O 1
ATOM 5101 N N . LEU B 1 87 ? -26.75 35.25 12.031 1 98.12 87 LEU B N 1
ATOM 5102 C CA . LEU B 1 87 ? -26.094 36.188 12.945 1 98.12 87 LEU B CA 1
ATOM 5103 C C . LEU B 1 87 ? -24.828 36.75 12.336 1 98.12 87 LEU B C 1
ATOM 5105 O O . LEU B 1 87 ? -24.625 37.969 12.32 1 98.12 87 LEU B O 1
ATOM 5109 N N . PHE B 1 88 ? -23.984 35.938 11.836 1 98.38 88 PHE B N 1
ATOM 5110 C CA . PHE B 1 88 ? -22.688 36.375 11.352 1 98.38 88 PHE B CA 1
ATOM 5111 C C . PHE B 1 88 ? -22.828 37.094 10.016 1 98.38 88 PHE B C 1
ATOM 5113 O O . PHE B 1 88 ? -22.031 38 9.695 1 98.38 88 PHE B O 1
ATOM 5120 N N . LEU B 1 89 ? -23.812 36.719 9.203 1 97.75 89 LEU B N 1
ATOM 5121 C CA . LEU B 1 89 ? -24.109 37.5 8.008 1 97.75 89 LEU B CA 1
ATOM 5122 C C . LEU B 1 89 ? -24.5 38.938 8.367 1 97.75 89 LEU B C 1
ATOM 5124 O O . LEU B 1 89 ? -24.078 39.906 7.707 1 97.75 89 LEU B O 1
ATOM 5128 N N . GLU B 1 90 ? -25.312 39.062 9.391 1 97.19 90 GLU B N 1
ATOM 5129 C CA . GLU B 1 90 ? -25.703 40.375 9.875 1 97.19 90 GLU B CA 1
ATOM 5130 C C . GLU B 1 90 ? -24.516 41.156 10.383 1 97.19 90 GLU B C 1
ATOM 5132 O O . GLU B 1 90 ? -24.484 42.406 10.266 1 97.19 90 GLU B O 1
ATOM 5137 N N . LYS B 1 91 ? -23.578 40.469 10.859 1 97.25 91 LYS B N 1
ATOM 5138 C CA . LYS B 1 91 ? -22.391 41.094 11.406 1 97.25 91 LYS B CA 1
ATOM 5139 C C . LYS B 1 91 ? -21.375 41.406 10.312 1 97.25 91 LYS B C 1
ATOM 5141 O O . LYS B 1 91 ? -20.266 41.844 10.594 1 97.25 91 LYS B O 1
ATOM 5146 N N . GLY B 1 92 ? -21.672 41.094 9.07 1 97.12 92 GLY B N 1
ATOM 5147 C CA . GLY B 1 92 ? -20.875 41.562 7.961 1 97.12 92 GLY B CA 1
ATOM 5148 C C . GLY B 1 92 ? -20.078 40.469 7.27 1 97.12 92 GLY B C 1
ATOM 5149 O O . GLY B 1 92 ? -19.188 40.75 6.469 1 97.12 92 GLY B O 1
ATOM 5150 N N . ALA B 1 93 ? -20.297 39.219 7.57 1 97.75 93 ALA B N 1
ATOM 5151 C CA . ALA B 1 93 ? -19.625 38.125 6.863 1 97.75 93 ALA B CA 1
ATOM 5152 C C . ALA B 1 93 ? -20 38.125 5.387 1 97.75 93 ALA B C 1
ATOM 5154 O O . ALA B 1 93 ? -21.141 38.438 5.027 1 97.75 93 ALA B O 1
ATOM 5155 N N . ASP B 1 94 ? -19.016 37.781 4.547 1 98 94 ASP B N 1
ATOM 5156 C CA . ASP B 1 94 ? -19.297 37.594 3.127 1 98 94 ASP B CA 1
ATOM 5157 C C . ASP B 1 94 ? -19.859 36.188 2.863 1 98 94 ASP B C 1
ATOM 5159 O O . ASP B 1 94 ? -19.25 35.188 3.27 1 98 94 ASP B O 1
ATOM 5163 N N . ILE B 1 95 ? -20.953 36.125 2.188 1 98.25 95 ILE B N 1
ATOM 5164 C CA . ILE B 1 95 ? -21.688 34.906 1.973 1 98.25 95 ILE B CA 1
ATOM 5165 C C . ILE B 1 95 ? -20.812 33.875 1.232 1 98.25 95 ILE B C 1
ATOM 5167 O O . ILE B 1 95 ? -20.969 32.688 1.39 1 98.25 95 ILE B O 1
ATOM 5171 N N . ASN B 1 96 ? -19.828 34.375 0.441 1 98.38 96 ASN B N 1
ATOM 5172 C CA . ASN B 1 96 ? -18.984 33.5 -0.38 1 98.38 96 ASN B CA 1
ATOM 5173 C C . ASN B 1 96 ? -17.531 33.562 0.067 1 98.38 96 ASN B C 1
ATOM 5175 O O . ASN B 1 96 ? -16.625 33.219 -0.71 1 98.38 96 ASN B O 1
ATOM 5179 N N . GLU B 1 97 ? -17.281 34 1.319 1 97.62 97 GLU B N 1
ATOM 5180 C CA . GLU B 1 97 ? -15.898 34 1.795 1 97.62 97 GLU B CA 1
ATOM 5181 C C . GLU B 1 97 ? -15.328 32.594 1.852 1 97.62 97 GLU B C 1
ATOM 5183 O O . GLU B 1 97 ? -16.078 31.609 1.934 1 97.62 97 GLU B O 1
ATOM 5188 N N . MET B 1 98 ? -14.008 32.5 1.722 1 97.19 98 MET B N 1
ATOM 5189 C CA . MET B 1 98 ? -13.32 31.203 1.669 1 97.19 98 MET B CA 1
ATOM 5190 C C . MET B 1 98 ? -12.219 31.141 2.723 1 97.19 98 MET B C 1
ATOM 5192 O O . MET B 1 98 ? -11.688 32.156 3.141 1 97.19 98 MET B O 1
ATOM 5196 N N . ASP B 1 99 ? -11.984 29.969 3.229 1 96.31 99 ASP B N 1
ATOM 5197 C CA . ASP B 1 99 ? -10.797 29.797 4.066 1 96.31 99 ASP B CA 1
ATOM 5198 C C . ASP B 1 99 ? -9.531 29.703 3.219 1 96.31 99 ASP B C 1
ATOM 5200 O O . ASP B 1 99 ? -9.555 30 2.023 1 96.31 99 ASP B O 1
ATOM 5204 N N . ASN B 1 100 ? -8.43 29.359 3.873 1 93.12 100 ASN B N 1
ATOM 5205 C CA . ASN B 1 100 ? -7.145 29.375 3.184 1 93.12 100 ASN B CA 1
ATOM 5206 C C . ASN B 1 100 ? -7.062 28.266 2.127 1 93.12 100 ASN B C 1
ATOM 5208 O O . ASN B 1 100 ? -6.184 28.297 1.26 1 93.12 100 ASN B O 1
ATOM 5212 N N . ASN B 1 101 ? -8.008 27.312 2.174 1 92.25 101 ASN B N 1
ATOM 5213 C CA . ASN B 1 101 ? -7.996 26.188 1.242 1 92.25 101 ASN B CA 1
ATOM 5214 C C . ASN B 1 101 ? -9.133 26.297 0.228 1 92.25 101 ASN B C 1
ATOM 5216 O O . ASN B 1 101 ? -9.367 25.359 -0.542 1 92.25 101 ASN B O 1
ATOM 5220 N N . GLY B 1 102 ? -9.82 27.328 0.302 1 95.19 102 GLY B N 1
ATOM 5221 C CA . GLY B 1 102 ? -10.828 27.609 -0.707 1 95.19 102 GLY B CA 1
ATOM 5222 C C . GLY B 1 102 ? -12.211 27.109 -0.324 1 95.19 102 GLY B C 1
ATOM 5223 O O . GLY B 1 102 ? -13.141 27.172 -1.129 1 95.19 102 GLY B O 1
ATOM 5224 N N . PHE B 1 103 ? -12.422 26.656 0.871 1 97.62 103 PHE B N 1
ATOM 5225 C CA . PHE B 1 103 ? -13.719 26.141 1.292 1 97.62 103 PHE B CA 1
ATOM 5226 C C . PHE B 1 103 ? -14.656 27.297 1.663 1 97.62 103 PHE B C 1
ATOM 5228 O O . PHE B 1 103 ? -14.289 28.188 2.428 1 97.62 103 PHE B O 1
ATOM 5235 N N . THR B 1 104 ? -15.812 27.281 1.14 1 98.38 104 THR B N 1
ATOM 5236 C CA . THR B 1 104 ? -16.859 28.234 1.497 1 98.38 104 THR B CA 1
ATOM 5237 C C . THR B 1 104 ? -17.844 27.609 2.484 1 98.38 104 THR B C 1
ATOM 5239 O O . THR B 1 104 ? -17.797 26.406 2.73 1 98.38 104 THR B O 1
ATOM 5242 N N . ALA B 1 105 ? -18.625 28.469 3.014 1 98.75 105 ALA B N 1
ATOM 5243 C CA . ALA B 1 105 ? -19.688 27.984 3.904 1 98.75 105 ALA B CA 1
ATOM 5244 C C . ALA B 1 105 ? -20.609 27 3.182 1 98.75 105 ALA B C 1
ATOM 5246 O O . ALA B 1 105 ? -21.016 25.984 3.752 1 98.75 105 ALA B O 1
ATOM 5247 N N . LEU B 1 106 ? -20.922 27.266 1.926 1 98.81 106 LEU B N 1
ATOM 5248 C CA . LEU B 1 106 ? -21.781 26.406 1.146 1 98.81 106 LEU B CA 1
ATOM 5249 C C . LEU B 1 106 ? -21.156 25.031 0.953 1 98.81 106 LEU B C 1
ATOM 5251 O O . LEU B 1 106 ? -21.828 24 1.096 1 98.81 106 LEU B O 1
ATOM 5255 N N . MET B 1 107 ? -19.922 25 0.588 1 98.69 107 MET B N 1
ATOM 5256 C CA . MET B 1 107 ? -19.188 23.75 0.399 1 98.69 107 MET B CA 1
ATOM 5257 C C . MET B 1 107 ? -19.188 22.922 1.684 1 98.69 107 MET B C 1
ATOM 5259 O O . MET B 1 107 ? -19.391 21.719 1.651 1 98.69 107 MET B O 1
ATOM 5263 N N . GLU B 1 108 ? -18.922 23.656 2.77 1 98.44 108 GLU B N 1
ATOM 5264 C CA . GLU B 1 108 ? -18.891 22.969 4.055 1 98.44 108 GLU B CA 1
ATOM 5265 C C . GLU B 1 108 ? -20.25 22.406 4.418 1 98.44 108 GLU B C 1
ATOM 5267 O O . GLU B 1 108 ? -20.359 21.281 4.91 1 98.44 108 GLU B O 1
ATOM 5272 N N . ALA B 1 109 ? -21.297 23.156 4.254 1 98.69 109 ALA B N 1
ATOM 5273 C CA . ALA B 1 109 ? -22.641 22.656 4.492 1 98.69 109 ALA B CA 1
ATOM 5274 C C . ALA B 1 109 ? -22.938 21.438 3.635 1 98.69 109 ALA B C 1
ATOM 5276 O O . ALA B 1 109 ? -23.562 20.484 4.102 1 98.69 109 ALA B O 1
ATOM 5277 N N . ALA B 1 110 ? -22.5 21.453 2.373 1 98.69 110 ALA B N 1
ATOM 5278 C CA . ALA B 1 110 ? -22.688 20.328 1.463 1 98.69 110 ALA B CA 1
ATOM 5279 C C . ALA B 1 110 ? -21.922 19.094 1.942 1 98.69 110 ALA B C 1
ATOM 5281 O O . ALA B 1 110 ? -22.453 17.984 1.949 1 98.69 110 ALA B O 1
ATOM 5282 N N . TRP B 1 111 ? -20.734 19.328 2.332 1 97.62 111 TRP B N 1
ATOM 5283 C CA . TRP B 1 111 ? -19.859 18.266 2.777 1 97.62 111 TRP B CA 1
ATOM 5284 C C . TRP B 1 111 ? -20.453 17.531 3.977 1 97.62 111 TRP B C 1
ATOM 5286 O O . TRP B 1 111 ? -20.453 16.297 4.023 1 97.62 111 TRP B O 1
ATOM 5296 N N . TYR B 1 112 ? -20.953 18.312 4.91 1 96.62 112 TYR B N 1
ATOM 5297 C CA . TYR B 1 112 ? -21.422 17.734 6.16 1 96.62 112 TYR B CA 1
ATOM 5298 C C . TYR B 1 112 ? -22.906 17.391 6.078 1 96.62 112 TYR B C 1
ATOM 5300 O O . TYR B 1 112 ? -23.484 16.875 7.039 1 96.62 112 TYR B O 1
ATOM 5308 N N . GLY B 1 113 ? -23.531 17.641 4.988 1 97.12 113 GLY B N 1
ATOM 5309 C CA . GLY B 1 113 ? -24.906 17.234 4.75 1 97.12 113 GLY B CA 1
ATOM 5310 C C . GLY B 1 113 ? -25.922 18.062 5.531 1 97.12 113 GLY B C 1
ATOM 5311 O O . GLY B 1 113 ? -26.953 17.547 5.941 1 97.12 113 GLY B O 1
ATOM 5312 N N . ASN B 1 114 ? -25.609 19.328 5.801 1 97.62 114 ASN B N 1
ATOM 5313 C CA . ASN B 1 114 ? -26.516 20.203 6.535 1 97.62 114 ASN B CA 1
ATOM 5314 C C . ASN B 1 114 ? -27.516 20.875 5.605 1 97.62 114 ASN B C 1
ATOM 5316 O O . ASN B 1 114 ? -27.297 21.984 5.133 1 97.62 114 ASN B O 1
ATOM 5320 N N . GLU B 1 115 ? -28.656 20.266 5.504 1 98.19 115 GLU B N 1
ATOM 5321 C CA . GLU B 1 115 ? -29.656 20.656 4.512 1 98.19 115 GLU B CA 1
ATOM 5322 C C . GLU B 1 115 ? -30.203 22.047 4.793 1 98.19 115 GLU B C 1
ATOM 5324 O O . GLU B 1 115 ? -30.312 22.875 3.881 1 98.19 115 GLU B O 1
ATOM 5329 N N . ASN B 1 116 ? -30.5 22.297 6.062 1 98.19 116 ASN B N 1
ATOM 5330 C CA . ASN B 1 116 ? -31.062 23.594 6.414 1 98.19 116 ASN B CA 1
ATOM 5331 C C . ASN B 1 116 ? -30.062 24.734 6.195 1 98.19 116 ASN B C 1
ATOM 5333 O O . ASN B 1 116 ? -30.422 25.781 5.668 1 98.19 116 ASN B O 1
ATOM 5337 N N . ALA B 1 117 ? -28.891 24.469 6.598 1 98.44 117 ALA B N 1
ATOM 5338 C CA . ALA B 1 117 ? -27.844 25.469 6.395 1 98.44 117 ALA B CA 1
ATOM 5339 C C . ALA B 1 117 ? -27.594 25.703 4.91 1 98.44 117 ALA B C 1
ATOM 5341 O O . ALA B 1 117 ? -27.438 26.859 4.484 1 98.44 117 ALA B O 1
ATOM 5342 N N . LEU B 1 118 ? -27.578 24.656 4.141 1 98.69 118 LEU B N 1
ATOM 5343 C CA . LEU B 1 118 ? -27.375 24.734 2.699 1 98.69 118 LEU B CA 1
ATOM 5344 C C . LEU B 1 118 ? -28.453 25.578 2.033 1 98.69 118 LEU B C 1
ATOM 5346 O O . LEU B 1 118 ? -28.156 26.484 1.247 1 98.69 118 LEU B O 1
ATOM 5350 N N . THR B 1 119 ? -29.672 25.312 2.367 1 98.5 119 THR B N 1
ATOM 5351 C CA . THR B 1 119 ? -30.812 26.031 1.789 1 98.5 119 THR B CA 1
ATOM 5352 C C . THR B 1 119 ? -30.766 27.5 2.162 1 98.5 119 THR B C 1
ATOM 5354 O O . THR B 1 119 ? -30.984 28.375 1.313 1 98.5 119 THR B O 1
ATOM 5357 N N . TYR B 1 120 ? -30.469 27.766 3.408 1 98.5 120 TYR B N 1
ATOM 5358 C CA . TYR B 1 120 ? -30.375 29.141 3.873 1 98.5 120 TYR B CA 1
ATOM 5359 C C . TYR B 1 120 ? -29.328 29.922 3.07 1 98.5 120 TYR B C 1
ATOM 5361 O O . TYR B 1 120 ? -29.578 31.047 2.639 1 98.5 120 TYR B O 1
ATOM 5369 N N . LEU B 1 121 ? -28.188 29.312 2.881 1 98.81 121 LEU B N 1
ATOM 5370 C CA . LEU B 1 121 ? -27.078 29.953 2.174 1 98.81 121 LEU B CA 1
ATOM 5371 C C . LEU B 1 121 ? -27.453 30.234 0.724 1 98.81 121 LEU B C 1
ATOM 5373 O O . LEU B 1 121 ? -27.219 31.328 0.222 1 98.81 121 LEU B O 1
ATOM 5377 N N . LEU B 1 122 ? -28.047 29.281 0.062 1 98.62 122 LEU B N 1
ATOM 5378 C CA . LEU B 1 122 ? -28.438 29.438 -1.333 1 98.62 122 LEU B CA 1
ATOM 5379 C C . LEU B 1 122 ? -29.5 30.531 -1.475 1 98.62 122 LEU B C 1
ATOM 5381 O O . LEU B 1 122 ? -29.438 31.344 -2.404 1 98.62 122 LEU B O 1
ATOM 5385 N N . GLU B 1 123 ? -30.422 30.609 -0.549 1 97.81 123 GLU B N 1
ATOM 5386 C CA . GLU B 1 123 ? -31.484 31.609 -0.583 1 97.81 123 GLU B CA 1
ATOM 5387 C C . GLU B 1 123 ? -30.953 33 -0.311 1 97.81 123 GLU B C 1
ATOM 5389 O O . GLU B 1 123 ? -31.562 34 -0.696 1 97.81 123 GLU B O 1
ATOM 5394 N N . ASN B 1 124 ? -29.844 33.062 0.319 1 98.06 124 ASN B N 1
ATOM 5395 C CA . ASN B 1 124 ? -29.281 34.375 0.656 1 98.06 124 ASN B CA 1
ATOM 5396 C C . ASN B 1 124 ? -28.125 34.719 -0.278 1 98.06 124 ASN B C 1
ATOM 5398 O O . ASN B 1 124 ? -27.281 35.562 0.056 1 98.06 124 ASN B O 1
ATOM 5402 N N . GLY B 1 125 ? -27.984 34.031 -1.357 1 97.25 125 GLY B N 1
ATOM 5403 C CA . GLY B 1 125 ? -27.125 34.5 -2.432 1 97.25 125 GLY B CA 1
ATOM 5404 C C . GLY B 1 125 ? -25.828 33.75 -2.549 1 97.25 125 GLY B C 1
ATOM 5405 O O . GLY B 1 125 ? -24.922 34.156 -3.283 1 97.25 125 GLY B O 1
ATOM 5406 N N . ALA B 1 126 ? -25.625 32.625 -1.854 1 98.5 126 ALA B N 1
ATOM 5407 C CA . ALA B 1 126 ? -24.422 31.828 -2.047 1 98.5 126 ALA B CA 1
ATOM 5408 C C . ALA B 1 126 ? -24.344 31.281 -3.475 1 98.5 126 ALA B C 1
ATOM 5410 O O . ALA B 1 126 ? -25.359 30.891 -4.051 1 98.5 126 ALA B O 1
ATOM 5411 N N . ASP B 1 127 ? -23.188 31.312 -4.066 1 98.12 127 ASP B N 1
ATOM 5412 C CA . ASP B 1 127 ? -22.984 30.844 -5.43 1 98.12 127 ASP B CA 1
ATOM 5413 C C . ASP B 1 127 ? -22.797 29.328 -5.469 1 98.12 127 ASP B C 1
ATOM 5415 O O . ASP B 1 127 ? -21.766 28.812 -5.008 1 98.12 127 ASP B O 1
ATOM 5419 N N . ALA B 1 128 ? -23.688 28.656 -6.047 1 98.06 128 ALA B N 1
ATOM 5420 C CA . ALA B 1 128 ? -23.688 27.188 -6.078 1 98.06 128 ALA B CA 1
ATOM 5421 C C . ALA B 1 128 ? -22.562 26.656 -6.961 1 98.06 128 ALA B C 1
ATOM 5423 O O . ALA B 1 128 ? -22.203 25.484 -6.871 1 98.06 128 ALA B O 1
ATOM 5424 N N . ASN B 1 129 ? -21.969 27.484 -7.797 1 98.19 129 ASN B N 1
ATOM 5425 C CA . ASN B 1 129 ? -21.016 27 -8.797 1 98.19 129 ASN B CA 1
ATOM 5426 C C . ASN B 1 129 ? -19.609 27.5 -8.5 1 98.19 129 ASN B C 1
ATOM 5428 O O . ASN B 1 129 ? -18.719 27.359 -9.328 1 98.19 129 ASN B O 1
ATOM 5432 N N . LEU B 1 130 ? -19.438 28.078 -7.309 1 97.75 130 LEU B N 1
ATOM 5433 C CA . LEU B 1 130 ? -18.094 28.547 -6.934 1 97.75 130 LEU B CA 1
ATOM 5434 C C . LEU B 1 130 ? -17.141 27.359 -6.82 1 97.75 130 LEU B C 1
ATOM 5436 O O . LEU B 1 130 ? -17.484 26.312 -6.285 1 97.75 130 LEU B O 1
ATOM 5440 N N . LYS B 1 131 ? -15.93 27.547 -7.355 1 97.5 131 LYS B N 1
ATOM 5441 C CA . LYS B 1 131 ? -14.891 26.531 -7.289 1 97.5 131 LYS B CA 1
ATOM 5442 C C . LYS B 1 131 ? -13.875 26.844 -6.191 1 97.5 131 LYS B C 1
ATOM 5444 O O . LYS B 1 131 ? -13.594 28.016 -5.922 1 97.5 131 LYS B O 1
ATOM 5449 N N . ARG B 1 132 ? -13.375 25.828 -5.594 1 96.88 132 ARG B N 1
ATOM 5450 C CA . ARG B 1 132 ? -12.359 25.984 -4.555 1 96.88 132 ARG B CA 1
ATOM 5451 C C . ARG B 1 132 ? -11.109 26.656 -5.113 1 96.88 132 ARG B C 1
ATOM 5453 O O . ARG B 1 132 ? -10.43 26.094 -5.969 1 96.88 132 ARG B O 1
ATOM 5460 N N . VAL B 1 133 ? -10.82 27.797 -4.574 1 95.06 133 VAL B N 1
ATOM 5461 C CA . VAL B 1 133 ? -9.625 28.531 -4.98 1 95.06 133 VAL B CA 1
ATOM 5462 C C . VAL B 1 133 ? -8.445 28.141 -4.086 1 95.06 133 VAL B C 1
ATOM 5464 O O . VAL B 1 133 ? -8.547 28.203 -2.859 1 95.06 133 VAL B O 1
ATOM 5467 N N . VAL B 1 134 ? -7.422 27.672 -4.691 1 91.88 134 VAL B N 1
ATOM 5468 C CA . VAL B 1 134 ? -6.25 27.25 -3.924 1 91.88 134 VAL B CA 1
ATOM 5469 C C . VAL B 1 134 ? -5.043 28.094 -4.344 1 91.88 134 VAL B C 1
ATOM 5471 O O . VAL B 1 134 ? -5.098 28.812 -5.336 1 91.88 134 VAL B O 1
ATOM 5474 N N . ASN B 1 135 ? -4.051 28.078 -3.553 1 89.69 135 ASN B N 1
ATOM 5475 C CA . ASN B 1 135 ? -2.846 28.828 -3.863 1 89.69 135 ASN B CA 1
ATOM 5476 C C . ASN B 1 135 ? -2.088 28.234 -5.043 1 89.69 135 ASN B C 1
ATOM 5478 O O . ASN B 1 135 ? -2.475 27.188 -5.566 1 89.69 135 ASN B O 1
ATOM 5482 N N . LYS B 1 136 ? -1.086 28.922 -5.48 1 88.56 136 LYS B N 1
ATOM 5483 C CA . LYS B 1 136 ? -0.334 28.562 -6.68 1 88.56 136 LYS B CA 1
ATOM 5484 C C . LYS B 1 136 ? 0.319 27.188 -6.527 1 88.56 136 LYS B C 1
ATOM 5486 O O . LYS B 1 136 ? 0.362 26.406 -7.48 1 88.56 136 LYS B O 1
ATOM 5491 N N . GLU B 1 137 ? 0.757 26.891 -5.355 1 88.19 137 GLU B N 1
ATOM 5492 C CA . GLU B 1 137 ? 1.438 25.625 -5.094 1 88.19 137 GLU B CA 1
ATOM 5493 C C . GLU B 1 137 ? 0.489 24.438 -5.266 1 88.19 137 GLU B C 1
ATOM 5495 O O . GLU B 1 137 ? 0.817 23.469 -5.949 1 88.19 137 GLU B O 1
ATOM 5500 N N . GLN B 1 138 ? -0.638 24.547 -4.688 1 89.38 138 GLN B N 1
ATOM 5501 C CA . GLN B 1 138 ? -1.632 23.484 -4.793 1 89.38 138 GLN B CA 1
ATOM 5502 C C . GLN B 1 138 ? -2.148 23.344 -6.223 1 89.38 138 GLN B C 1
ATOM 5504 O O . GLN B 1 138 ? -2.402 22.234 -6.699 1 89.38 138 GLN B O 1
ATOM 5509 N N . LYS B 1 139 ? -2.252 24.453 -6.855 1 90.25 139 LYS B N 1
ATOM 5510 C CA . LYS B 1 139 ? -2.717 24.453 -8.242 1 90.25 139 LYS B CA 1
ATOM 5511 C C . LYS B 1 139 ? -1.731 23.734 -9.156 1 90.25 139 LYS B C 1
ATOM 5513 O O . LYS B 1 139 ? -2.137 23.062 -10.102 1 90.25 139 LYS B O 1
ATOM 5518 N N . SER B 1 140 ? -0.491 23.891 -8.859 1 88.94 140 SER B N 1
ATOM 5519 C CA . SER B 1 140 ? 0.54 23.234 -9.656 1 88.94 140 SER B CA 1
ATOM 5520 C C . SER B 1 140 ? 0.47 21.719 -9.523 1 88.94 140 SER B C 1
ATOM 5522 O O . SER B 1 140 ? 0.988 20.984 -10.375 1 88.94 140 SER B O 1
ATOM 5524 N N . LEU B 1 141 ? -0.173 21.25 -8.484 1 89.38 141 LEU B N 1
ATOM 5525 C CA . LEU B 1 141 ? -0.387 19.828 -8.266 1 89.38 141 LEU B CA 1
ATOM 5526 C C . LEU B 1 141 ? -1.773 19.406 -8.742 1 89.38 141 LEU B C 1
ATOM 5528 O O . LEU B 1 141 ? -2.238 18.312 -8.43 1 89.38 141 LEU B O 1
ATOM 5532 N N . HIS B 1 142 ? -2.484 20.297 -9.375 1 89.62 142 HIS B N 1
ATOM 5533 C CA . HIS B 1 142 ? -3.824 20.078 -9.914 1 89.62 142 HIS B CA 1
ATOM 5534 C C . HIS B 1 142 ? -4.836 19.859 -8.789 1 89.62 142 HIS B C 1
ATOM 5536 O O . HIS B 1 142 ? -5.816 19.141 -8.969 1 89.62 142 HIS B O 1
ATOM 5542 N N . LYS B 1 143 ? -4.582 20.438 -7.66 1 90.44 143 LYS B N 1
ATOM 5543 C CA . LYS B 1 143 ? -5.543 20.391 -6.559 1 90.44 143 LYS B CA 1
ATOM 5544 C C . LYS B 1 143 ? -6.492 21.594 -6.621 1 90.44 143 LYS B C 1
ATOM 5546 O O . LYS B 1 143 ? -6.172 22.609 -7.223 1 90.44 143 LYS B O 1
ATOM 5551 N N . GLY B 1 144 ? -7.637 21.453 -6.062 1 93.38 144 GLY B N 1
ATOM 5552 C CA . GLY B 1 144 ? -8.625 22.516 -6.055 1 93.38 144 GLY B CA 1
ATOM 5553 C C . GLY B 1 144 ? -9.664 22.375 -7.148 1 93.38 144 GLY B C 1
ATOM 5554 O O . GLY B 1 144 ? -9.695 21.359 -7.855 1 93.38 144 GLY B O 1
ATOM 5555 N N . GLY B 1 145 ? -10.617 23.328 -7.176 1 96.56 145 GLY B N 1
ATOM 5556 C CA . GLY B 1 145 ? -11.602 23.406 -8.242 1 96.56 145 GLY B CA 1
ATOM 5557 C C . GLY B 1 145 ? -12.898 22.688 -7.914 1 96.56 145 GLY B C 1
ATOM 5558 O O . GLY B 1 145 ? -13.875 22.781 -8.656 1 96.56 145 GLY B O 1
ATOM 5559 N N . ALA B 1 146 ? -12.938 22 -6.777 1 97.38 146 ALA B N 1
ATOM 5560 C CA . ALA B 1 146 ? -14.148 21.266 -6.422 1 97.38 146 ALA B CA 1
ATOM 5561 C C . ALA B 1 146 ? -15.281 22.219 -6.055 1 97.38 146 ALA B C 1
ATOM 5563 O O . ALA B 1 146 ? -15.031 23.328 -5.582 1 97.38 146 ALA B O 1
ATOM 5564 N N . THR B 1 147 ? -16.469 21.828 -6.293 1 98.56 147 THR B N 1
ATOM 5565 C CA . THR B 1 147 ? -17.656 22.594 -5.969 1 98.56 147 THR B CA 1
ATOM 5566 C C . THR B 1 147 ? -18.438 21.938 -4.84 1 98.56 147 THR B C 1
ATOM 5568 O O . THR B 1 147 ? -18.125 20.828 -4.426 1 98.56 147 THR B O 1
ATOM 5571 N N . ALA B 1 148 ? -19.438 22.672 -4.371 1 98.75 148 ALA B N 1
ATOM 5572 C CA . ALA B 1 148 ? -20.312 22.125 -3.342 1 98.75 148 ALA B CA 1
ATOM 5573 C C . ALA B 1 148 ? -21.016 20.875 -3.834 1 98.75 148 ALA B C 1
ATOM 5575 O O . ALA B 1 148 ? -21.219 19.922 -3.068 1 98.75 148 ALA B O 1
ATOM 5576 N N . LEU B 1 149 ? -21.406 20.844 -5.121 1 98.81 149 LEU B N 1
ATOM 5577 C CA . LEU B 1 149 ? -22.062 19.672 -5.695 1 98.81 149 LEU B CA 1
ATOM 5578 C C . LEU B 1 149 ? -21.156 18.453 -5.672 1 98.81 149 LEU B C 1
ATOM 5580 O O . LEU B 1 149 ? -21.594 17.359 -5.344 1 98.81 149 LEU B O 1
ATOM 5584 N N . MET B 1 150 ? -19.906 18.641 -6.023 1 98.56 150 MET B N 1
ATOM 5585 C CA . MET B 1 150 ? -18.922 17.562 -6.004 1 98.56 150 MET B CA 1
ATOM 5586 C C . MET B 1 150 ? -18.75 17.016 -4.594 1 98.56 150 MET B C 1
ATOM 5588 O O . MET B 1 150 ? -18.656 15.797 -4.402 1 98.56 150 MET B O 1
ATOM 5592 N N . ASP B 1 151 ? -18.734 17.938 -3.646 1 98.31 151 ASP B N 1
ATOM 5593 C CA . ASP B 1 151 ? -18.625 17.516 -2.252 1 98.31 151 ASP B CA 1
ATOM 5594 C C . ASP B 1 151 ? -19.828 16.672 -1.833 1 98.31 151 ASP B C 1
ATOM 5596 O O . ASP B 1 151 ? -19.672 15.625 -1.207 1 98.31 151 ASP B O 1
ATOM 5600 N N . ALA B 1 152 ? -20.984 17.172 -2.123 1 98.62 152 ALA B N 1
ATOM 5601 C CA . ALA B 1 152 ? -22.219 16.469 -1.779 1 98.62 152 ALA B CA 1
ATOM 5602 C C . ALA B 1 152 ? -22.266 15.094 -2.443 1 98.62 152 ALA B C 1
ATOM 5604 O O . ALA B 1 152 ? -22.688 14.109 -1.82 1 98.62 152 ALA B O 1
ATOM 5605 N N . ALA B 1 153 ? -21.875 15.016 -3.719 1 98.56 153 ALA B N 1
ATOM 5606 C CA . ALA B 1 153 ? -21.859 13.758 -4.461 1 98.56 153 ALA B CA 1
ATOM 5607 C C . ALA B 1 153 ? -20.891 12.766 -3.838 1 98.56 153 ALA B C 1
ATOM 5609 O O . ALA B 1 153 ? -21.219 11.586 -3.656 1 98.56 153 ALA B O 1
ATOM 5610 N N . LYS B 1 154 ? -19.75 13.25 -3.523 1 97.56 154 LYS B N 1
ATOM 5611 C CA . LYS B 1 154 ? -18.703 12.422 -2.92 1 97.56 154 LYS B CA 1
ATOM 5612 C C . LYS B 1 154 ? -19.172 11.812 -1.605 1 97.56 154 LYS B C 1
ATOM 5614 O O . LYS B 1 154 ? -18.875 10.656 -1.309 1 97.56 154 LYS B O 1
ATOM 5619 N N . ARG B 1 155 ? -19.938 12.609 -0.846 1 96.94 155 ARG B N 1
ATOM 5620 C CA . ARG B 1 155 ? -20.391 12.18 0.473 1 96.94 155 ARG B CA 1
ATOM 5621 C C . ARG B 1 155 ? -21.703 11.406 0.377 1 96.94 155 ARG B C 1
ATOM 5623 O O . ARG B 1 155 ? -22.188 10.875 1.374 1 96.94 155 ARG B O 1
ATOM 5630 N N . GLY B 1 156 ? -22.297 11.359 -0.788 1 97.25 156 GLY B N 1
ATOM 5631 C CA . GLY B 1 156 ? -23.531 10.602 -1.023 1 97.25 156 GLY B CA 1
ATOM 5632 C C . GLY B 1 156 ? -24.75 11.266 -0.43 1 97.25 156 GLY B C 1
ATOM 5633 O O . GLY B 1 156 ? -25.734 10.586 -0.091 1 97.25 156 GLY B O 1
ATOM 5634 N N . HIS B 1 157 ? -24.75 12.586 -0.235 1 97.88 157 HIS B N 1
ATOM 5635 C CA . HIS B 1 157 ? -25.891 13.305 0.302 1 97.88 157 HIS B CA 1
ATOM 5636 C C . HIS B 1 157 ? -26.938 13.578 -0.781 1 97.88 157 HIS B C 1
ATOM 5638 O O . HIS B 1 157 ? -26.922 14.633 -1.414 1 97.88 157 HIS B O 1
ATOM 5644 N N . GLU B 1 158 ? -27.859 12.688 -0.889 1 97.75 158 GLU B N 1
ATOM 5645 C CA . GLU B 1 158 ? -28.844 12.719 -1.971 1 97.75 158 GLU B CA 1
ATOM 5646 C C . GLU B 1 158 ? -29.656 14.016 -1.947 1 97.75 158 GLU B C 1
ATOM 5648 O O . GLU B 1 158 ? -29.766 14.695 -2.967 1 97.75 158 GLU B O 1
ATOM 5653 N N . ASN B 1 159 ? -30.125 14.359 -0.739 1 98.06 159 ASN B N 1
ATOM 5654 C CA . ASN B 1 159 ? -30.969 15.547 -0.625 1 98.06 159 ASN B CA 1
ATOM 5655 C C . ASN B 1 159 ? -30.188 16.812 -0.954 1 98.06 159 ASN B C 1
ATOM 5657 O O . ASN B 1 159 ? -30.703 17.719 -1.601 1 98.06 159 ASN B O 1
ATOM 5661 N N . ILE B 1 160 ? -28.969 16.844 -0.544 1 98.62 160 ILE B N 1
ATOM 5662 C CA . ILE B 1 160 ? -28.109 18 -0.795 1 98.62 160 ILE B CA 1
ATOM 5663 C C . ILE B 1 160 ? -27.859 18.156 -2.295 1 98.62 160 ILE B C 1
ATOM 5665 O O . ILE B 1 160 ? -27.906 19.25 -2.834 1 98.62 160 ILE B O 1
ATOM 5669 N N . VAL B 1 161 ? -27.625 17.062 -2.951 1 98.69 161 VAL B N 1
ATOM 5670 C CA . VAL B 1 161 ? -27.391 17.047 -4.395 1 98.69 161 VAL B CA 1
ATOM 5671 C C . VAL B 1 161 ? -28.625 17.609 -5.109 1 98.69 161 VAL B C 1
ATOM 5673 O O . VAL B 1 161 ? -28.5 18.453 -6 1 98.69 161 VAL B O 1
ATOM 5676 N N . GLN B 1 162 ? -29.781 17.219 -4.691 1 98.31 162 GLN B N 1
ATOM 5677 C CA . GLN B 1 162 ? -31.031 17.672 -5.301 1 98.31 162 GLN B CA 1
ATOM 5678 C C . GLN B 1 162 ? -31.219 19.172 -5.117 1 98.31 162 GLN B C 1
ATOM 5680 O O . GLN B 1 162 ? -31.562 19.875 -6.066 1 98.31 162 GLN B O 1
ATOM 5685 N N . ILE B 1 163 ? -30.938 19.641 -3.902 1 98.56 163 ILE B N 1
ATOM 5686 C CA . ILE B 1 163 ? -31.109 21.062 -3.598 1 98.56 163 ILE B CA 1
ATOM 5687 C C . ILE B 1 163 ? -30.156 21.891 -4.465 1 98.56 163 ILE B C 1
ATOM 5689 O O . ILE B 1 163 ? -30.562 22.906 -5.043 1 98.56 163 ILE B O 1
ATOM 5693 N N . LEU B 1 164 ? -28.953 21.469 -4.578 1 98.75 164 LEU B N 1
ATOM 5694 C CA . LEU B 1 164 ? -27.953 22.219 -5.332 1 98.75 164 LEU B CA 1
ATOM 5695 C C . LEU B 1 164 ? -28.312 22.266 -6.812 1 98.75 164 LEU B C 1
ATOM 5697 O O . LEU B 1 164 ? -28.219 23.312 -7.445 1 98.75 164 LEU B O 1
ATOM 5701 N N . ILE B 1 165 ? -28.734 21.156 -7.371 1 98.12 165 ILE B N 1
ATOM 5702 C CA . ILE B 1 165 ? -29.094 21.094 -8.781 1 98.12 165 ILE B CA 1
ATOM 5703 C C . ILE B 1 165 ? -30.328 21.969 -9.039 1 98.12 165 ILE B C 1
ATOM 5705 O O . ILE B 1 165 ? -30.391 22.656 -10.062 1 98.12 165 ILE B O 1
ATOM 5709 N N . ASN B 1 166 ? -31.266 21.953 -8.094 1 97.12 166 ASN B N 1
ATOM 5710 C CA . ASN B 1 166 ? -32.438 22.812 -8.211 1 97.12 166 ASN B CA 1
ATOM 5711 C C . ASN B 1 166 ? -32.094 24.281 -8.148 1 97.12 166 ASN B C 1
ATOM 5713 O O . ASN B 1 166 ? -32.844 25.141 -8.633 1 97.12 166 ASN B O 1
ATOM 5717 N N . HIS B 1 167 ? -30.953 24.578 -7.566 1 97.69 167 HIS B N 1
ATOM 5718 C CA . HIS B 1 167 ? -30.469 25.953 -7.523 1 97.69 167 HIS B CA 1
ATOM 5719 C C . HIS B 1 167 ? -29.406 26.188 -8.594 1 97.69 167 HIS B C 1
ATOM 5721 O O . HIS B 1 167 ? -28.453 26.938 -8.375 1 97.69 167 HIS B O 1
ATOM 5727 N N . LYS B 1 168 ? -29.406 25.406 -9.648 1 96.62 168 LYS B N 1
ATOM 5728 C CA . LYS B 1 168 ? -28.703 25.609 -10.914 1 96.62 168 LYS B CA 1
ATOM 5729 C C . LYS B 1 168 ? -27.219 25.297 -10.766 1 96.62 168 LYS B C 1
ATOM 5731 O O . LYS B 1 168 ? -26.375 25.969 -11.375 1 96.62 168 LYS B O 1
ATOM 5736 N N . ALA B 1 169 ? -26.891 24.438 -9.875 1 98.31 169 ALA B N 1
ATOM 5737 C CA . ALA B 1 169 ? -25.516 23.938 -9.867 1 98.31 169 ALA B CA 1
ATOM 5738 C C . ALA B 1 169 ? -25.188 23.219 -11.172 1 98.31 169 ALA B C 1
ATOM 5740 O O . ALA B 1 169 ? -26.016 22.469 -11.711 1 98.31 169 ALA B O 1
ATOM 5741 N N 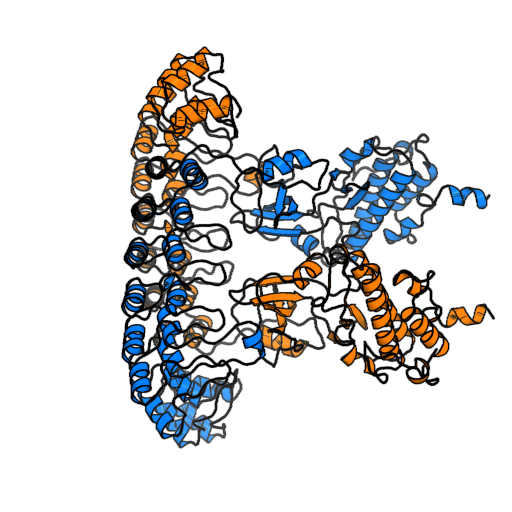. ASN B 1 170 ? -24.016 23.438 -11.719 1 98.25 170 ASN B N 1
ATOM 5742 C CA . ASN B 1 170 ? -23.594 22.812 -12.961 1 98.25 170 ASN B CA 1
ATOM 5743 C C . ASN B 1 170 ? -23.094 21.391 -12.734 1 98.25 170 ASN B C 1
ATOM 5745 O O . ASN B 1 170 ? -22.016 21.203 -12.172 1 98.25 170 ASN B O 1
ATOM 5749 N N . VAL B 1 171 ? -23.766 20.438 -13.234 1 98.19 171 VAL B N 1
ATOM 5750 C CA . VAL B 1 171 ? -23.5 19.031 -12.961 1 98.19 171 VAL B CA 1
ATOM 5751 C C . VAL B 1 171 ? -22.25 18.578 -13.711 1 98.19 171 VAL B C 1
ATOM 5753 O O . VAL B 1 171 ? -21.641 17.562 -13.383 1 98.19 171 VAL B O 1
ATOM 5756 N N . ASN B 1 172 ? -21.797 19.312 -14.719 1 98.06 172 ASN B N 1
ATOM 5757 C CA . ASN B 1 172 ? -20.688 18.891 -15.562 1 98.06 172 ASN B CA 1
ATOM 5758 C C . ASN B 1 172 ? -19.422 19.703 -15.305 1 98.06 172 ASN B C 1
ATOM 5760 O O . ASN B 1 172 ? -18.438 19.594 -16.031 1 98.06 172 ASN B O 1
ATOM 5764 N N . ASP B 1 173 ? -19.453 20.578 -14.258 1 97.75 173 ASP B N 1
ATOM 5765 C CA . ASP B 1 173 ? -18.219 21.234 -13.828 1 97.75 173 ASP B CA 1
ATOM 5766 C C . ASP B 1 173 ? -17.172 20.188 -13.422 1 97.75 173 ASP B C 1
ATOM 5768 O O . ASP B 1 173 ? -17.516 19.094 -12.992 1 97.75 173 ASP B O 1
ATOM 5772 N N . CYS B 1 174 ? -15.891 20.5 -13.641 1 97.19 174 CYS B N 1
ATOM 5773 C CA . CYS B 1 174 ? -14.805 19.609 -13.25 1 97.19 174 CYS B CA 1
ATOM 5774 C C . CYS B 1 174 ? -13.82 20.328 -12.328 1 97.19 174 CYS B C 1
ATOM 5776 O O . CYS B 1 174 ? -13.672 21.547 -12.406 1 97.19 174 CYS B O 1
ATOM 5778 N N . ASP B 1 175 ? -13.289 19.641 -11.414 1 96.44 175 ASP B N 1
ATOM 5779 C CA . ASP B 1 175 ? -12.211 20.203 -10.602 1 96.44 175 ASP B CA 1
ATOM 5780 C C . ASP B 1 175 ? -10.914 20.297 -11.406 1 96.44 175 ASP B C 1
ATOM 5782 O O . ASP B 1 175 ? -10.914 20.078 -12.617 1 96.44 175 ASP B O 1
ATOM 5786 N N . ASN B 1 176 ? -9.828 20.641 -10.758 1 93.5 176 ASN B N 1
ATOM 5787 C CA . ASN B 1 176 ? -8.578 20.906 -11.461 1 93.5 176 ASN B CA 1
ATOM 5788 C C . ASN B 1 176 ? -7.926 19.609 -11.953 1 93.5 176 ASN B C 1
ATOM 5790 O O . ASN B 1 176 ? -6.938 19.641 -12.688 1 93.5 176 ASN B O 1
ATOM 5794 N N . GLN B 1 177 ? -8.477 18.438 -11.609 1 91.88 177 GLN B N 1
ATOM 5795 C CA . GLN B 1 177 ? -8.008 17.141 -12.102 1 91.88 177 GLN B CA 1
ATOM 5796 C C . GLN B 1 177 ? -8.922 16.594 -13.188 1 91.88 177 GLN B C 1
ATOM 5798 O O . GLN B 1 177 ? -8.766 15.461 -13.633 1 91.88 177 GLN B O 1
ATOM 5803 N N . GLY B 1 178 ? -9.898 17.375 -13.492 1 92.94 178 GLY B N 1
ATOM 5804 C CA . GLY B 1 178 ? -10.812 16.984 -14.562 1 92.94 178 GLY B CA 1
ATOM 5805 C C . GLY B 1 178 ? -11.938 16.094 -14.086 1 92.94 178 GLY B C 1
ATOM 5806 O O . GLY B 1 178 ? -12.609 15.445 -14.898 1 92.94 178 GLY B O 1
ATOM 5807 N N . ARG B 1 179 ? -12.242 16.078 -12.836 1 95.62 179 ARG B N 1
ATOM 5808 C CA . ARG B 1 179 ? -13.273 15.195 -12.312 1 95.62 179 ARG B CA 1
ATOM 5809 C C . ARG B 1 179 ? -14.594 15.938 -12.133 1 95.62 179 ARG B C 1
ATOM 5811 O O . ARG B 1 179 ? -14.625 17.016 -11.539 1 95.62 179 ARG B O 1
ATOM 5818 N N . SER B 1 180 ? -15.602 15.297 -12.531 1 97.81 180 SER B N 1
ATOM 5819 C CA . SER B 1 180 ? -16.938 15.852 -12.383 1 97.81 180 SER B CA 1
ATOM 5820 C C . SER B 1 180 ? -17.609 15.344 -11.109 1 97.81 180 SER B C 1
ATOM 5822 O O . SER B 1 180 ? -17.031 14.531 -10.375 1 97.81 180 SER B O 1
ATOM 5824 N N . ALA B 1 181 ? -18.844 15.898 -10.875 1 98.44 181 ALA B N 1
ATOM 5825 C CA . ALA B 1 181 ? -19.625 15.453 -9.727 1 98.44 181 ALA B CA 1
ATOM 5826 C C . ALA B 1 181 ? -19.906 13.953 -9.805 1 98.44 181 ALA B C 1
ATOM 5828 O O . ALA B 1 181 ? -19.906 13.258 -8.781 1 98.44 181 ALA B O 1
ATOM 5829 N N . LEU B 1 182 ? -20.062 13.469 -11.016 1 98.25 182 LEU B N 1
ATOM 5830 C CA . LEU B 1 182 ? -20.328 12.047 -11.203 1 98.25 182 LEU B CA 1
ATOM 5831 C C . LEU B 1 182 ? -19.141 11.203 -10.766 1 98.25 182 LEU B C 1
ATOM 5833 O O . LEU B 1 182 ? -19.297 10.219 -10.039 1 98.25 182 LEU B O 1
ATOM 5837 N N . LEU B 1 183 ? -17.984 11.578 -11.195 1 97.31 183 LEU B N 1
ATOM 5838 C CA . LEU B 1 183 ? -16.781 10.844 -10.797 1 97.31 183 LEU B CA 1
ATOM 5839 C C . LEU B 1 183 ? -16.562 10.945 -9.297 1 97.31 183 LEU B C 1
ATOM 5841 O O . LEU B 1 183 ? -16.141 9.984 -8.656 1 97.31 183 LEU B O 1
ATOM 5845 N N . HIS B 1 184 ? -16.828 12.125 -8.75 1 97.81 184 HIS B N 1
ATOM 5846 C CA . HIS B 1 184 ? -16.688 12.297 -7.305 1 97.81 184 HIS B CA 1
ATOM 5847 C C . HIS B 1 184 ? -17.625 11.344 -6.555 1 97.81 184 HIS B C 1
ATOM 5849 O O . HIS B 1 184 ? -17.281 10.867 -5.469 1 97.81 184 HIS B O 1
ATOM 5855 N N . ALA B 1 185 ? -18.734 11.07 -7.102 1 97.94 185 ALA B N 1
ATOM 5856 C CA . ALA B 1 185 ? -19.719 10.188 -6.473 1 97.94 185 ALA B CA 1
ATOM 5857 C C . ALA B 1 185 ? -19.172 8.766 -6.344 1 97.94 185 ALA B C 1
ATOM 5859 O O . ALA B 1 185 ? -19.656 7.98 -5.527 1 97.94 185 ALA B O 1
ATOM 5860 N N . PHE B 1 186 ? -18.094 8.445 -7.137 1 96.12 186 PHE B N 1
ATOM 5861 C CA . PHE B 1 186 ? -17.5 7.113 -7.105 1 96.12 186 PHE B CA 1
ATOM 5862 C C . PHE B 1 186 ? -16.219 7.105 -6.277 1 96.12 186 PHE B C 1
ATOM 5864 O O . PHE B 1 186 ? -15.641 6.047 -6.043 1 96.12 186 PHE B O 1
ATOM 5871 N N . SER B 1 187 ? -15.789 8.227 -5.812 1 94 187 SER B N 1
ATOM 5872 C CA . SER B 1 187 ? -14.453 8.359 -5.242 1 94 187 SER B CA 1
ATOM 5873 C C . SER B 1 187 ? -14.367 7.688 -3.877 1 94 187 SER B C 1
ATOM 5875 O O . SER B 1 187 ? -13.289 7.266 -3.455 1 94 187 SER B O 1
ATOM 5877 N N . GLN B 1 188 ? -15.469 7.645 -3.188 1 92.31 188 GLN B N 1
ATOM 5878 C CA . GLN B 1 188 ? -15.562 6.926 -1.922 1 92.31 188 GLN B CA 1
ATOM 5879 C C . GLN B 1 188 ? -16.625 5.84 -1.983 1 92.31 188 GLN B C 1
ATOM 5881 O O . GLN B 1 188 ? -17.781 6.078 -1.633 1 92.31 188 GLN B O 1
ATOM 5886 N N . PRO B 1 189 ? -16.203 4.625 -2.172 1 89.62 189 PRO B N 1
ATOM 5887 C CA . PRO B 1 189 ? -17.156 3.547 -2.451 1 89.62 189 PRO B CA 1
ATOM 5888 C C . PRO B 1 189 ? -18.172 3.352 -1.329 1 89.62 189 PRO B C 1
ATOM 5890 O O . PRO B 1 189 ? -19.328 3.043 -1.594 1 89.62 189 PRO B O 1
ATOM 5893 N N . MET B 1 190 ? -17.812 3.623 -0.13 1 85.5 190 MET B N 1
ATOM 5894 C CA . MET B 1 190 ? -18.703 3.426 1.004 1 85.5 190 MET B CA 1
ATOM 5895 C C . MET B 1 190 ? -19.844 4.438 0.98 1 85.5 190 MET B C 1
ATOM 5897 O O . MET B 1 190 ? -20.922 4.188 1.537 1 85.5 190 MET B O 1
ATOM 5901 N N . ASN B 1 191 ? -19.641 5.551 0.257 1 91 191 ASN B N 1
ATOM 5902 C CA . ASN B 1 191 ? -20.625 6.629 0.23 1 91 191 ASN B CA 1
ATOM 5903 C C . ASN B 1 191 ? -21.406 6.648 -1.083 1 91 191 ASN B C 1
ATOM 5905 O O . ASN B 1 191 ? -22.344 7.438 -1.247 1 91 191 ASN B O 1
ATOM 5909 N N . THR B 1 192 ? -21.094 5.738 -1.964 1 94.06 192 THR B N 1
ATOM 5910 C CA . THR B 1 192 ? -21.703 5.766 -3.291 1 94.06 192 THR B CA 1
ATOM 5911 C C . THR B 1 192 ? -23.141 5.238 -3.246 1 94.06 192 THR B C 1
ATOM 5913 O O . THR B 1 192 ? -23.375 4.125 -2.773 1 94.06 192 THR B O 1
ATOM 5916 N N . LYS B 1 193 ? -24.062 6.055 -3.721 1 95.38 193 LYS B N 1
ATOM 5917 C CA . LYS B 1 193 ? -25.484 5.688 -3.76 1 95.38 193 LYS B CA 1
ATOM 5918 C C . LYS B 1 193 ? -26.031 5.758 -5.184 1 95.38 193 LYS B C 1
ATOM 5920 O O . LYS B 1 193 ? -25.781 6.727 -5.902 1 95.38 193 LYS B O 1
ATOM 5925 N N . VAL B 1 194 ? -26.812 4.758 -5.496 1 96.44 194 VAL B N 1
ATOM 5926 C CA . VAL B 1 194 ? -27.375 4.672 -6.836 1 96.44 194 VAL B CA 1
ATOM 5927 C C . VAL B 1 194 ? -28.328 5.852 -7.07 1 96.44 194 VAL B C 1
ATOM 5929 O O . VAL B 1 194 ? -28.406 6.375 -8.18 1 96.44 194 VAL B O 1
ATOM 5932 N N . SER B 1 195 ? -28.969 6.27 -5.988 1 96.62 195 SER B N 1
ATOM 5933 C CA . SER B 1 195 ? -29.922 7.371 -6.113 1 96.62 195 SER B CA 1
ATOM 5934 C C . SER B 1 195 ? -29.203 8.664 -6.5 1 96.62 195 SER B C 1
ATOM 5936 O O . SER B 1 195 ? -29.703 9.43 -7.328 1 96.62 195 SER B O 1
ATOM 5938 N N . VAL B 1 196 ? -28.031 8.914 -5.949 1 97.94 196 VAL B N 1
ATOM 5939 C CA . VAL B 1 196 ? -27.25 10.109 -6.254 1 97.94 196 VAL B CA 1
ATOM 5940 C C . VAL B 1 196 ? -26.797 10.07 -7.711 1 97.94 196 VAL B C 1
ATOM 5942 O O . VAL B 1 196 ? -26.922 11.055 -8.438 1 97.94 196 VAL B O 1
ATOM 5945 N N . ILE B 1 197 ? -26.312 8.938 -8.141 1 97.81 197 ILE B N 1
ATOM 5946 C CA . ILE B 1 197 ? -25.812 8.75 -9.5 1 97.81 197 ILE B CA 1
ATOM 5947 C C . ILE B 1 197 ? -26.953 8.93 -10.492 1 97.81 197 ILE B C 1
ATOM 5949 O O . ILE B 1 197 ? -26.797 9.641 -11.492 1 97.81 197 ILE B O 1
ATOM 5953 N N . ARG B 1 198 ? -28.062 8.359 -10.195 1 97 198 ARG B N 1
ATOM 5954 C CA . ARG B 1 198 ? -29.234 8.469 -11.055 1 97 198 ARG B CA 1
ATOM 5955 C C . ARG B 1 198 ? -29.672 9.922 -11.195 1 97 198 ARG B C 1
ATOM 5957 O O . ARG B 1 198 ? -30 10.375 -12.297 1 97 198 ARG B O 1
ATOM 5964 N N . PHE B 1 199 ? -29.703 10.609 -10.102 1 97.44 199 PHE B N 1
ATOM 5965 C CA . PHE B 1 199 ? -30.125 12.008 -10.125 1 97.44 199 PHE B CA 1
ATOM 5966 C C . PHE B 1 199 ? -29.172 12.852 -10.953 1 97.44 199 PHE B C 1
ATOM 5968 O O . PHE B 1 199 ? -29.594 13.727 -11.711 1 97.44 199 PHE B O 1
ATOM 5975 N N . LEU B 1 200 ? -27.875 12.656 -10.797 1 98.31 200 LEU B N 1
ATOM 5976 C CA . LEU B 1 200 ? -26.891 13.391 -11.578 1 98.31 200 LEU B CA 1
ATOM 5977 C C . LEU B 1 200 ? -27.062 13.133 -13.07 1 98.31 200 LEU B C 1
ATOM 5979 O O . LEU B 1 200 ? -27.078 14.07 -13.875 1 98.31 200 LEU B O 1
ATOM 5983 N N . LEU B 1 201 ? -27.25 11.883 -13.438 1 97.75 201 LEU B N 1
ATOM 5984 C CA . LEU B 1 201 ? -27.406 11.5 -14.836 1 97.75 201 LEU B CA 1
ATOM 5985 C C . LEU B 1 201 ? -28.688 12.086 -15.43 1 97.75 201 LEU B C 1
ATOM 5987 O O . LEU B 1 201 ? -28.672 12.625 -16.531 1 97.75 201 LEU B O 1
ATOM 5991 N N . ASN B 1 202 ? -29.719 11.992 -14.664 1 96.5 202 ASN B N 1
ATOM 5992 C CA . ASN B 1 202 ? -31 12.539 -15.117 1 96.5 202 ASN B CA 1
ATOM 5993 C C . ASN B 1 202 ? -30.938 14.055 -15.266 1 96.5 202 ASN B C 1
ATOM 5995 O O . ASN B 1 202 ? -31.734 14.648 -16 1 96.5 202 ASN B O 1
ATOM 5999 N N . SER B 1 203 ? -30.016 14.664 -14.562 1 97.75 203 SER B N 1
ATOM 6000 C CA . SER B 1 203 ? -29.875 16.109 -14.602 1 97.75 203 SER B CA 1
ATOM 6001 C C . SER B 1 203 ? -28.875 16.547 -15.664 1 97.75 203 SER B C 1
ATOM 6003 O O . SER B 1 203 ? -28.484 17.719 -15.719 1 97.75 203 SER B O 1
ATOM 6005 N N . GLY B 1 204 ? -28.391 15.609 -16.422 1 96.5 204 GLY B N 1
ATOM 6006 C CA . GLY B 1 204 ? -27.594 15.961 -17.594 1 96.5 204 GLY B CA 1
ATOM 6007 C C . GLY B 1 204 ? -26.109 15.695 -17.406 1 96.5 204 GLY B C 1
ATOM 6008 O O . GLY B 1 204 ? -25.281 16.156 -18.203 1 96.5 204 GLY B O 1
ATOM 6009 N N . ALA B 1 205 ? -25.719 15 -16.406 1 97.62 205 ALA B N 1
ATOM 6010 C CA . ALA B 1 205 ? -24.312 14.68 -16.219 1 97.62 205 ALA B CA 1
ATOM 6011 C C . ALA B 1 205 ? -23.797 13.797 -17.344 1 97.62 205 ALA B C 1
ATOM 6013 O O . ALA B 1 205 ? -24.5 12.883 -17.797 1 97.62 205 ALA B O 1
ATOM 6014 N N . GLU B 1 206 ? -22.625 14.102 -17.828 1 96.56 206 GLU B N 1
ATOM 6015 C CA . GLU B 1 206 ? -22 13.266 -18.844 1 96.56 206 GLU B CA 1
ATOM 6016 C C . GLU B 1 206 ? -21.578 11.914 -18.281 1 96.56 206 GLU B C 1
ATOM 6018 O O . GLU B 1 206 ? -20.844 11.859 -17.281 1 96.56 206 GLU B O 1
ATOM 6023 N N . VAL B 1 207 ? -21.969 10.891 -18.953 1 96.06 207 VAL B N 1
ATOM 6024 C CA . VAL B 1 207 ? -21.812 9.555 -18.391 1 96.06 207 VAL B CA 1
ATOM 6025 C C . VAL B 1 207 ? -20.406 9.023 -18.703 1 96.06 207 VAL B C 1
ATOM 6027 O O . VAL B 1 207 ? -19.828 8.273 -17.922 1 96.06 207 VAL B O 1
ATOM 6030 N N . ASN B 1 208 ? -19.797 9.414 -19.859 1 95.88 208 ASN B N 1
ATOM 6031 C CA . ASN B 1 208 ? -18.547 8.836 -20.328 1 95.88 208 ASN B CA 1
ATOM 6032 C C . ASN B 1 208 ? -17.344 9.664 -19.859 1 95.88 208 ASN B C 1
ATOM 6034 O O . ASN B 1 208 ? -16.391 9.867 -20.625 1 95.88 208 ASN B O 1
ATOM 6038 N N . VAL B 1 209 ? -17.391 10.133 -18.656 1 95.12 209 VAL B N 1
ATOM 6039 C CA . VAL B 1 209 ? -16.266 10.875 -18.062 1 95.12 209 VAL B CA 1
ATOM 6040 C C . VAL B 1 209 ? -15.211 9.898 -17.562 1 95.12 209 VAL B C 1
ATOM 6042 O O . VAL B 1 209 ? -15.531 8.766 -17.172 1 95.12 209 VAL B O 1
ATOM 6045 N N . LYS B 1 210 ? -13.93 10.312 -17.641 1 94.12 210 LYS B N 1
ATOM 6046 C CA . LYS B 1 210 ? -12.812 9.477 -17.219 1 94.12 210 LYS B CA 1
ATOM 6047 C C . LYS B 1 210 ? -12 10.172 -16.125 1 94.12 210 LYS B C 1
ATOM 6049 O O . LYS B 1 210 ? -11.859 11.391 -16.125 1 94.12 210 LYS B O 1
ATOM 6054 N N . ASP B 1 211 ? -11.508 9.406 -15.18 1 92.12 211 ASP B N 1
ATOM 6055 C CA . ASP B 1 211 ? -10.594 9.961 -14.188 1 92.12 211 ASP B CA 1
ATOM 6056 C C . ASP B 1 211 ? -9.148 9.898 -14.68 1 92.12 211 ASP B C 1
ATOM 6058 O O . ASP B 1 211 ? -8.898 9.641 -15.859 1 92.12 211 ASP B O 1
ATOM 6062 N N . GLN B 1 212 ? -8.219 10.234 -13.836 1 84.69 212 GLN B N 1
ATOM 6063 C CA . GLN B 1 212 ? -6.816 10.344 -14.219 1 84.69 212 GLN B CA 1
ATOM 6064 C C . GLN B 1 212 ? -6.246 8.984 -14.609 1 84.69 212 GLN B C 1
ATOM 6066 O O . GLN B 1 212 ? -5.273 8.906 -15.367 1 84.69 212 GLN B O 1
ATOM 6071 N N . ASP B 1 213 ? -6.887 7.891 -14.172 1 87.44 213 ASP B N 1
ATOM 6072 C CA . ASP B 1 213 ? -6.445 6.539 -14.508 1 87.44 213 ASP B CA 1
ATOM 6073 C C . ASP B 1 213 ? -7.18 6.008 -15.734 1 87.44 213 ASP B C 1
ATOM 6075 O O . ASP B 1 213 ? -7.027 4.84 -16.094 1 87.44 213 ASP B O 1
ATOM 6079 N N . GLY B 1 214 ? -7.941 6.852 -16.312 1 91.56 214 GLY B N 1
ATOM 6080 C CA . GLY B 1 214 ? -8.68 6.473 -17.5 1 91.56 214 GLY B CA 1
ATOM 6081 C C . GLY B 1 214 ? -9.914 5.641 -17.203 1 91.56 214 GLY B C 1
ATOM 6082 O O . GLY B 1 214 ? -10.508 5.051 -18.109 1 91.56 214 GLY B O 1
ATOM 6083 N N . LYS B 1 215 ? -10.352 5.555 -16 1 94.75 215 LYS B N 1
ATOM 6084 C CA . LYS B 1 215 ? -11.516 4.762 -15.625 1 94.75 215 LYS B CA 1
ATOM 6085 C C . LYS B 1 215 ? -12.805 5.559 -15.789 1 94.75 215 LYS B C 1
ATOM 6087 O O . LYS B 1 215 ? -12.898 6.703 -15.336 1 94.75 215 LYS B O 1
ATOM 6092 N N . THR B 1 216 ? -13.703 4.945 -16.422 1 96.38 216 THR B N 1
ATOM 6093 C CA . THR B 1 216 ? -15.016 5.551 -16.594 1 96.38 216 THR B CA 1
ATOM 6094 C C . THR B 1 216 ? -15.914 5.246 -15.398 1 96.38 216 THR B C 1
ATOM 6096 O O . THR B 1 216 ? -15.562 4.434 -14.539 1 96.38 216 THR B O 1
ATOM 6099 N N . SER B 1 217 ? -17.078 5.945 -15.359 1 96.5 217 SER B N 1
ATOM 6100 C CA . SER B 1 217 ? -18.078 5.672 -14.32 1 96.5 217 SER B CA 1
ATOM 6101 C C . SER B 1 217 ? -18.547 4.223 -14.375 1 96.5 217 SER B C 1
ATOM 6103 O O . SER B 1 217 ? -18.766 3.6 -13.336 1 96.5 217 SER B O 1
ATOM 6105 N N . LEU B 1 218 ? -18.562 3.66 -15.578 1 97.5 218 LEU B N 1
ATOM 6106 C CA . LEU B 1 218 ? -18.984 2.273 -15.734 1 97.5 218 LEU B CA 1
ATOM 6107 C C . LEU B 1 218 ? -17.969 1.32 -15.125 1 97.5 218 LEU B C 1
ATOM 6109 O O . LEU B 1 218 ? -18.328 0.389 -14.406 1 97.5 218 LEU B O 1
ATOM 6113 N N . ILE B 1 219 ? -16.734 1.555 -15.43 1 97.44 219 ILE B N 1
ATOM 6114 C CA . ILE B 1 219 ? -15.672 0.72 -14.875 1 97.44 219 ILE B CA 1
ATOM 6115 C C . ILE B 1 219 ? -15.711 0.786 -13.352 1 97.44 219 ILE B C 1
ATOM 6117 O O . ILE B 1 219 ? -15.602 -0.24 -12.672 1 97.44 219 ILE B O 1
ATOM 6121 N N . HIS B 1 220 ? -15.914 2.006 -12.766 1 97.12 220 HIS B N 1
ATOM 6122 C CA . HIS B 1 220 ? -16.016 2.158 -11.32 1 97.12 220 HIS B CA 1
ATOM 6123 C C . HIS B 1 220 ? -17.203 1.368 -10.766 1 97.12 220 HIS B C 1
ATOM 6125 O O . HIS B 1 220 ? -17.078 0.7 -9.742 1 97.12 220 HIS B O 1
ATOM 6131 N N . ALA B 1 221 ? -18.266 1.478 -11.398 1 97.25 221 ALA B N 1
ATOM 6132 C CA . ALA B 1 221 ? -19.484 0.788 -10.945 1 97.25 221 ALA B CA 1
ATOM 6133 C C . ALA B 1 221 ? -19.266 -0.724 -10.93 1 97.25 221 ALA B C 1
ATOM 6135 O O . ALA B 1 221 ? -19.672 -1.403 -9.984 1 97.25 221 ALA B O 1
ATOM 6136 N N . VAL B 1 222 ? -18.625 -1.229 -11.969 1 97.5 222 VAL B N 1
ATOM 6137 C CA . VAL B 1 222 ? -18.391 -2.666 -12.062 1 97.5 222 VAL B CA 1
ATOM 6138 C C . VAL B 1 222 ? -17.391 -3.094 -11 1 97.5 222 VAL B C 1
ATOM 6140 O O . VAL B 1 222 ? -17.547 -4.141 -10.367 1 97.5 222 VAL B O 1
ATOM 6143 N N . LYS B 1 223 ? -16.406 -2.295 -10.883 1 96 223 LYS B N 1
ATOM 6144 C CA . LYS B 1 223 ? -15.414 -2.568 -9.844 1 96 223 LYS B CA 1
ATOM 6145 C C . LYS B 1 223 ? -16.078 -2.689 -8.469 1 96 223 LYS B C 1
ATOM 6147 O O . LYS B 1 223 ? -15.664 -3.516 -7.652 1 96 223 LYS B O 1
ATOM 6152 N N . MET B 1 224 ? -17.078 -1.915 -8.211 1 94.62 224 MET B N 1
ATOM 6153 C CA . MET B 1 224 ? -17.797 -1.929 -6.938 1 94.62 224 MET B CA 1
ATOM 6154 C C . MET B 1 224 ? -18.734 -3.127 -6.852 1 94.62 224 MET B C 1
ATOM 6156 O O . MET B 1 224 ? -19.281 -3.414 -5.789 1 94.62 224 MET B O 1
ATOM 6160 N N . ASN B 1 225 ? -18.891 -3.816 -7.941 1 94.12 225 ASN B N 1
ATOM 6161 C CA . ASN B 1 225 ? -19.688 -5.035 -8.016 1 94.12 225 ASN B CA 1
ATOM 6162 C C . ASN B 1 225 ? -21.141 -4.785 -7.625 1 94.12 225 ASN B C 1
ATOM 6164 O O . ASN B 1 225 ? -21.75 -5.605 -6.945 1 94.12 225 ASN B O 1
ATOM 6168 N N . GLN B 1 226 ? -21.688 -3.635 -8.047 1 92.31 226 GLN B N 1
ATOM 6169 C CA . GLN B 1 226 ? -23.047 -3.254 -7.742 1 92.31 226 GLN B CA 1
ATOM 6170 C C . GLN B 1 226 ? -23.938 -3.311 -8.984 1 92.31 226 GLN B C 1
ATOM 6172 O O . GLN B 1 226 ? -23.891 -2.402 -9.82 1 92.31 226 GLN B O 1
ATOM 6177 N N . LEU B 1 227 ? -24.797 -4.273 -9 1 95.5 227 LEU B N 1
ATOM 6178 C CA . LEU B 1 227 ? -25.609 -4.547 -10.18 1 95.5 227 LEU B CA 1
ATOM 6179 C C . LEU B 1 227 ? -26.531 -3.367 -10.492 1 95.5 227 LEU B C 1
ATOM 6181 O O . LEU B 1 227 ? -26.672 -2.975 -11.648 1 95.5 227 LEU B O 1
ATOM 6185 N N . ASP B 1 228 ? -27.094 -2.797 -9.438 1 95.62 228 ASP B N 1
ATOM 6186 C CA . ASP B 1 228 ? -28.031 -1.698 -9.625 1 95.62 228 ASP B CA 1
ATOM 6187 C C . ASP B 1 228 ? -27.344 -0.477 -10.219 1 95.62 228 ASP B C 1
ATOM 6189 O O . ASP B 1 228 ? -27.906 0.218 -11.062 1 95.62 228 ASP B O 1
ATOM 6193 N N . LEU B 1 229 ? -26.172 -0.228 -9.758 1 96 229 LEU B N 1
ATOM 6194 C CA . LEU B 1 229 ? -25.391 0.893 -10.273 1 96 229 LEU B CA 1
ATOM 6195 C C . LEU B 1 229 ? -25.031 0.671 -11.742 1 96 229 LEU B C 1
ATOM 6197 O O . LEU B 1 229 ? -25.109 1.598 -12.555 1 96 229 LEU B O 1
ATOM 6201 N N . VAL B 1 230 ? -24.609 -0.521 -12.086 1 97.75 230 VAL B N 1
ATOM 6202 C CA . VAL B 1 230 ? -24.234 -0.874 -13.445 1 97.75 230 VAL B CA 1
ATOM 6203 C C . VAL B 1 230 ? -25.453 -0.731 -14.367 1 97.75 230 VAL B C 1
ATOM 6205 O O . VAL B 1 230 ? -25.344 -0.157 -15.453 1 97.75 230 VAL B O 1
ATOM 6208 N N . MET B 1 231 ? -26.578 -1.176 -13.898 1 97.25 231 MET B N 1
ATOM 6209 C CA . MET B 1 231 ? -27.812 -1.073 -14.672 1 97.25 231 MET B CA 1
ATOM 6210 C C . MET B 1 231 ? -28.172 0.386 -14.93 1 97.25 231 MET B C 1
ATOM 6212 O O . MET B 1 231 ? -28.531 0.754 -16.047 1 97.25 231 MET B O 1
ATOM 6216 N N . CYS B 1 232 ? -28.016 1.146 -13.898 1 97 232 CYS B N 1
ATOM 6217 C CA . CYS B 1 232 ? -28.328 2.568 -13.992 1 97 232 CYS B CA 1
ATOM 6218 C C . CYS B 1 232 ? -27.484 3.234 -15.078 1 97 232 CYS B C 1
ATOM 6220 O O . CYS B 1 232 ? -28 4.016 -15.883 1 97 232 CYS B O 1
ATOM 6222 N N . LEU B 1 233 ? -26.25 2.912 -15.148 1 97.69 233 LEU B N 1
ATOM 6223 C CA . LEU B 1 233 ? -25.344 3.512 -16.125 1 97.69 233 LEU B CA 1
ATOM 6224 C C . LEU B 1 233 ? -25.625 2.988 -17.531 1 97.69 233 LEU B C 1
ATOM 6226 O O . LEU B 1 233 ? -25.625 3.756 -18.484 1 97.69 233 LEU B O 1
ATOM 6230 N N . LEU B 1 234 ? -25.922 1.727 -17.688 1 97.12 234 LEU B N 1
ATOM 6231 C CA . LEU B 1 234 ? -26.109 1.092 -18.984 1 97.12 234 LEU B CA 1
ATOM 6232 C C . LEU B 1 234 ? -27.406 1.562 -19.625 1 97.12 234 LEU B C 1
ATOM 6234 O O . LEU B 1 234 ? -27.625 1.37 -20.828 1 97.12 234 LEU B O 1
ATOM 6238 N N . GLU B 1 235 ? -28.234 2.188 -18.859 1 95.56 235 GLU B N 1
ATOM 6239 C CA . GLU B 1 235 ? -29.484 2.734 -19.375 1 95.56 235 GLU B CA 1
ATOM 6240 C C . GLU B 1 235 ? -29.25 4.055 -20.109 1 95.56 235 GLU B C 1
ATOM 6242 O O . GLU B 1 235 ? -30.125 4.523 -20.844 1 95.56 235 GLU B O 1
ATOM 6247 N N . GLN B 1 236 ? -28.141 4.562 -19.906 1 95.5 236 GLN B N 1
ATOM 6248 C CA . GLN B 1 236 ? -27.859 5.855 -20.516 1 95.5 236 GLN B CA 1
ATOM 6249 C C . GLN B 1 236 ? -27.547 5.715 -22 1 95.5 236 GLN B C 1
ATOM 6251 O O . GLN B 1 236 ? -26.828 4.797 -22.391 1 95.5 236 GLN B O 1
ATOM 6256 N N . ASN B 1 237 ? -28.062 6.629 -22.781 1 91.69 237 ASN B N 1
ATOM 6257 C CA . ASN B 1 237 ? -27.781 6.641 -24.203 1 91.69 237 ASN B CA 1
ATOM 6258 C C . ASN B 1 237 ? -26.328 7.043 -24.484 1 91.69 237 ASN B C 1
ATOM 6260 O O . ASN B 1 237 ? -25.828 8 -23.891 1 91.69 237 ASN B O 1
ATOM 6264 N N . GLY B 1 238 ? -25.75 6.297 -25.297 1 91.88 238 GLY B N 1
ATOM 6265 C CA . GLY B 1 238 ? -24.406 6.656 -25.719 1 91.88 238 GLY B CA 1
ATOM 6266 C C . GLY B 1 238 ? -23.312 6.176 -24.781 1 91.88 238 GLY B C 1
ATOM 6267 O O . GLY B 1 238 ? -22.156 6.562 -24.906 1 91.88 238 GLY B O 1
ATOM 6268 N N . ILE B 1 239 ? -23.656 5.367 -23.891 1 95.38 239 ILE B N 1
ATOM 6269 C CA . ILE B 1 239 ? -22.672 4.844 -22.938 1 95.38 239 ILE B CA 1
ATOM 6270 C C . ILE B 1 239 ? -21.594 4.066 -23.688 1 95.38 239 ILE B C 1
ATOM 6272 O O . ILE B 1 239 ? -21.891 3.336 -24.625 1 95.38 239 ILE B O 1
ATOM 6276 N N . GLU B 1 240 ? -20.359 4.379 -23.391 1 95.5 240 GLU B N 1
ATOM 6277 C CA . GLU B 1 240 ? -19.234 3.646 -23.953 1 95.5 240 GLU B CA 1
ATOM 6278 C C . GLU B 1 240 ? -18.891 2.426 -23.094 1 95.5 240 GLU B C 1
ATOM 6280 O O . GLU B 1 240 ? -18.266 2.555 -22.047 1 95.5 240 GLU B O 1
ATOM 6285 N N . ILE B 1 241 ? -19.094 1.327 -23.641 1 96.25 241 ILE B N 1
ATOM 6286 C CA . ILE B 1 241 ? -19.062 0.101 -22.844 1 96.25 241 ILE B CA 1
ATOM 6287 C C . ILE B 1 241 ? -17.672 -0.536 -22.938 1 96.25 241 ILE B C 1
ATOM 6289 O O . ILE B 1 241 ? -17.219 -1.197 -22 1 96.25 241 ILE B O 1
ATOM 6293 N N . ASN B 1 242 ? -16.891 -0.319 -23.984 1 95.5 242 ASN B N 1
ATOM 6294 C CA . ASN B 1 242 ? -15.656 -1.049 -24.25 1 95.5 242 ASN B CA 1
ATOM 6295 C C . ASN B 1 242 ? -14.43 -0.17 -24.016 1 95.5 242 ASN B C 1
ATOM 6297 O O . ASN B 1 242 ? -13.359 -0.434 -24.562 1 95.5 242 ASN B O 1
ATOM 6301 N N . THR B 1 243 ? -14.633 0.88 -23.25 1 94.94 243 THR B N 1
ATOM 6302 C CA . THR B 1 243 ? -13.508 1.741 -22.922 1 94.94 243 THR B CA 1
ATOM 6303 C C . THR B 1 243 ? -12.438 0.96 -22.156 1 94.94 243 THR B C 1
ATOM 6305 O O . THR B 1 243 ? -12.75 0.147 -21.297 1 94.94 243 THR B O 1
ATOM 6308 N N . ILE B 1 244 ? -11.133 1.196 -22.484 1 93.5 244 ILE B N 1
ATOM 6309 C CA . ILE B 1 244 ? -9.977 0.578 -21.828 1 93.5 244 ILE B CA 1
ATOM 6310 C C . ILE B 1 244 ? -9.266 1.606 -20.953 1 93.5 244 ILE B C 1
ATOM 6312 O O . ILE B 1 244 ? -8.945 2.705 -21.406 1 93.5 244 ILE B O 1
ATOM 6316 N N . ASP B 1 245 ? -9.094 1.376 -19.688 1 92.75 245 ASP B N 1
ATOM 6317 C CA . ASP B 1 245 ? -8.391 2.314 -18.812 1 92.75 245 ASP B CA 1
ATOM 6318 C C . ASP B 1 245 ? -6.883 2.219 -19 1 92.75 245 ASP B C 1
ATOM 6320 O O . ASP B 1 245 ? -6.406 1.507 -19.891 1 92.75 245 ASP B O 1
ATOM 6324 N N . ASN B 1 246 ? -6.109 3.018 -18.219 1 87.06 246 ASN B N 1
ATOM 6325 C CA . ASN B 1 246 ? -4.664 3.096 -18.391 1 87.06 246 ASN B CA 1
ATOM 6326 C C . ASN B 1 246 ? -3.984 1.774 -18.047 1 87.06 246 ASN B C 1
ATOM 6328 O O . ASN B 1 246 ? -2.854 1.527 -18.469 1 87.06 246 ASN B O 1
ATOM 6332 N N . ALA B 1 247 ? -4.637 0.864 -17.312 1 82.94 247 ALA B N 1
ATOM 6333 C CA . ALA B 1 247 ? -4.094 -0.445 -16.953 1 82.94 247 ALA B CA 1
ATOM 6334 C C . ALA B 1 247 ? -4.508 -1.503 -17.969 1 82.94 247 ALA B C 1
ATOM 6336 O O . ALA B 1 247 ? -4.207 -2.688 -17.797 1 82.94 247 ALA B O 1
ATOM 6337 N N . GLY B 1 248 ? -5.254 -1.096 -18.938 1 87.25 248 GLY B N 1
ATOM 6338 C CA . GLY B 1 248 ? -5.688 -2.008 -19.984 1 87.25 248 GLY B CA 1
ATOM 6339 C C . GLY B 1 248 ? -6.918 -2.807 -19.594 1 87.25 248 GLY B C 1
ATOM 6340 O O . GLY B 1 248 ? -7.164 -3.881 -20.156 1 87.25 248 GLY B O 1
ATOM 6341 N N . LYS B 1 249 ? -7.656 -2.369 -18.688 1 92.94 249 LYS B N 1
ATOM 6342 C CA . LYS B 1 249 ? -8.805 -3.123 -18.188 1 92.94 249 LYS B CA 1
ATOM 6343 C C . LYS B 1 249 ? -10.117 -2.508 -18.672 1 92.94 249 LYS B C 1
ATOM 6345 O O . LYS B 1 249 ? -10.234 -1.285 -18.781 1 92.94 249 LYS B O 1
ATOM 6350 N N . THR B 1 250 ? -10.984 -3.367 -18.984 1 95.75 250 THR B N 1
ATOM 6351 C CA . THR B 1 250 ? -12.328 -2.953 -19.375 1 95.75 250 THR B CA 1
ATOM 6352 C C . THR B 1 250 ? -13.336 -3.268 -18.281 1 95.75 250 THR B C 1
ATOM 6354 O O . THR B 1 250 ? -13.008 -3.945 -17.297 1 95.75 250 THR B O 1
ATOM 6357 N N . ALA B 1 251 ? -14.523 -2.711 -18.406 1 97.5 251 ALA B N 1
ATOM 6358 C CA . ALA B 1 251 ? -15.602 -3.043 -17.484 1 97.5 251 ALA B CA 1
ATOM 6359 C C . ALA B 1 251 ? -15.883 -4.543 -17.484 1 97.5 251 ALA B C 1
ATOM 6361 O O . ALA B 1 251 ? -16.094 -5.141 -16.422 1 97.5 251 ALA B O 1
ATOM 6362 N N . LEU B 1 252 ? -15.805 -5.145 -18.609 1 97.81 252 LEU B N 1
ATOM 6363 C CA . LEU B 1 252 ? -16.062 -6.578 -18.703 1 97.81 252 LEU B CA 1
ATOM 6364 C C . LEU B 1 252 ? -15 -7.375 -17.969 1 97.81 252 LEU B C 1
ATOM 6366 O O . LEU B 1 252 ? -15.32 -8.32 -17.25 1 97.81 252 LEU B O 1
ATOM 6370 N N . LEU B 1 253 ? -13.805 -7.004 -18.203 1 96.44 253 LEU B N 1
ATOM 6371 C CA . LEU B 1 253 ? -12.734 -7.711 -17.5 1 96.44 253 LEU B CA 1
ATOM 6372 C C . LEU B 1 253 ? -12.914 -7.613 -15.984 1 96.44 253 LEU B C 1
ATOM 6374 O O . LEU B 1 253 ? -12.703 -8.594 -15.266 1 96.44 253 LEU B O 1
ATOM 6378 N N . LYS B 1 254 ? -13.297 -6.418 -15.539 1 96.75 254 LYS B N 1
ATOM 6379 C CA . LYS B 1 254 ? -13.523 -6.242 -14.109 1 96.75 254 LYS B CA 1
ATOM 6380 C C . LYS B 1 254 ? -14.664 -7.129 -13.625 1 96.75 254 LYS B C 1
ATOM 6382 O O . LYS B 1 254 ? -14.609 -7.676 -12.516 1 96.75 254 LYS B O 1
ATOM 6387 N N . ALA B 1 255 ? -15.633 -7.215 -14.367 1 97.94 255 ALA B N 1
ATOM 6388 C CA . ALA B 1 255 ? -16.75 -8.078 -14.016 1 97.94 255 ALA B CA 1
ATOM 6389 C C . ALA B 1 255 ? -16.297 -9.539 -13.906 1 97.94 255 ALA B C 1
ATOM 6391 O O . ALA B 1 255 ? -16.719 -10.25 -12.984 1 97.94 255 ALA B O 1
ATOM 6392 N N . VAL B 1 256 ? -15.453 -9.945 -14.828 1 97.25 256 VAL B N 1
ATOM 6393 C CA . VAL B 1 256 ? -14.945 -11.312 -14.836 1 97.25 256 VAL B CA 1
ATOM 6394 C C . VAL B 1 256 ? -14.008 -11.523 -13.648 1 97.25 256 VAL B C 1
ATOM 6396 O O . VAL B 1 256 ? -14.07 -12.555 -12.977 1 97.25 256 VAL B O 1
ATOM 6399 N N . GLU B 1 257 ? -13.211 -10.539 -13.414 1 94.62 257 GLU B N 1
ATOM 6400 C CA . GLU B 1 257 ? -12.336 -10.602 -12.25 1 94.62 257 GLU B CA 1
ATOM 6401 C C . GLU B 1 257 ? -13.133 -10.727 -10.961 1 94.62 257 GLU B C 1
ATOM 6403 O O . GLU B 1 257 ? -12.711 -11.406 -10.023 1 94.62 257 GLU B O 1
ATOM 6408 N N . ASN B 1 258 ? -14.266 -10.062 -10.953 1 94.94 258 ASN B N 1
ATOM 6409 C CA . ASN B 1 258 ? -15.148 -10.133 -9.789 1 94.94 258 ASN B CA 1
ATOM 6410 C C . ASN B 1 258 ? -15.961 -11.43 -9.781 1 94.94 258 ASN B C 1
ATOM 6412 O O . ASN B 1 258 ? -16.703 -11.688 -8.836 1 94.94 258 ASN B O 1
ATOM 6416 N N . ASN B 1 259 ? -15.836 -12.203 -10.789 1 95.06 259 ASN B N 1
ATOM 6417 C CA . ASN B 1 259 ? -16.562 -13.461 -10.945 1 95.06 259 ASN B CA 1
ATOM 6418 C C . ASN B 1 259 ? -18.062 -13.25 -10.875 1 95.06 259 ASN B C 1
ATOM 6420 O O . ASN B 1 259 ? -18.781 -14.062 -10.273 1 95.06 259 ASN B O 1
ATOM 6424 N N . ASN B 1 260 ? -18.547 -12.117 -11.414 1 95.88 260 ASN B N 1
ATOM 6425 C CA . ASN B 1 260 ? -19.953 -11.766 -11.367 1 95.88 260 ASN B CA 1
ATOM 6426 C C . ASN B 1 260 ? -20.656 -12.055 -12.688 1 95.88 260 ASN B C 1
ATOM 6428 O O . ASN B 1 260 ? -20.609 -11.234 -13.609 1 95.88 260 ASN B O 1
ATOM 6432 N N . TYR B 1 261 ? -21.359 -13.141 -12.711 1 96.94 261 TYR B N 1
ATOM 6433 C CA . TYR B 1 261 ? -22.031 -13.609 -13.922 1 96.94 261 TYR B CA 1
ATOM 6434 C C . TYR B 1 261 ? -23.078 -12.609 -14.391 1 96.94 261 TYR B C 1
ATOM 6436 O O . TYR B 1 261 ? -23.156 -12.297 -15.578 1 96.94 261 TYR B O 1
ATOM 6444 N N . GLU B 1 262 ? -23.828 -12.086 -13.5 1 97.44 262 GLU B N 1
ATOM 6445 C CA . GLU B 1 262 ? -24.953 -11.219 -13.852 1 97.44 262 GLU B CA 1
ATOM 6446 C C . GLU B 1 262 ? -24.469 -9.914 -14.477 1 97.44 262 GLU B C 1
ATOM 6448 O O . GLU B 1 262 ? -25.031 -9.453 -15.477 1 97.44 262 GLU B O 1
ATOM 6453 N N . ILE B 1 263 ? -23.438 -9.32 -13.914 1 98 263 ILE B N 1
ATOM 6454 C CA . ILE B 1 263 ? -22.906 -8.07 -14.445 1 98 263 ILE B CA 1
ATOM 6455 C C . ILE B 1 263 ? -22.25 -8.32 -15.797 1 98 263 ILE B C 1
ATOM 6457 O O . ILE B 1 263 ? -22.422 -7.543 -16.734 1 98 263 ILE B O 1
ATOM 6461 N N . ALA B 1 264 ? -21.5 -9.438 -15.891 1 98.44 264 ALA B N 1
ATOM 6462 C CA . ALA B 1 264 ? -20.891 -9.781 -17.172 1 98.44 264 ALA B CA 1
ATOM 6463 C C . ALA B 1 264 ? -21.969 -9.969 -18.25 1 98.44 264 ALA B C 1
ATOM 6465 O O . ALA B 1 264 ? -21.812 -9.469 -19.359 1 98.44 264 ALA B O 1
ATOM 6466 N N . LYS B 1 265 ? -23 -10.648 -17.891 1 98.12 265 LYS B N 1
ATOM 6467 C CA . LYS B 1 265 ? -24.094 -10.891 -18.828 1 98.12 265 LYS B CA 1
ATOM 6468 C C . LYS B 1 265 ? -24.719 -9.578 -19.297 1 98.12 265 LYS B C 1
ATOM 6470 O O . LYS B 1 265 ? -24.938 -9.383 -20.5 1 98.12 265 LYS B O 1
ATOM 6475 N N . LEU B 1 266 ? -24.953 -8.727 -18.359 1 97.75 266 LEU B N 1
ATOM 6476 C CA . LEU B 1 266 ? -25.531 -7.426 -18.688 1 97.75 266 LEU B CA 1
ATOM 6477 C C . LEU B 1 266 ? -24.641 -6.656 -19.656 1 97.75 266 LEU B C 1
ATOM 6479 O O . LEU B 1 266 ? -25.125 -6.059 -20.609 1 97.75 266 LEU B O 1
ATOM 6483 N N . LEU B 1 267 ? -23.391 -6.621 -19.406 1 98.31 267 LEU B N 1
ATOM 6484 C CA . LEU B 1 267 ? -22.438 -5.914 -20.266 1 98.31 267 LEU B CA 1
ATOM 6485 C C . LEU B 1 267 ? -22.406 -6.512 -21.672 1 98.31 267 LEU B C 1
ATOM 6487 O O . LEU B 1 267 ? -22.422 -5.777 -22.656 1 98.31 267 LEU B O 1
ATOM 6491 N N . LEU B 1 268 ? -22.406 -7.801 -21.75 1 98.06 268 LEU B N 1
ATOM 6492 C CA . LEU B 1 268 ? -22.359 -8.492 -23.047 1 98.06 268 LEU B CA 1
ATOM 6493 C C . LEU B 1 268 ? -23.625 -8.234 -23.844 1 98.06 268 LEU B C 1
ATOM 6495 O O . LEU B 1 268 ? -23.562 -7.984 -25.047 1 98.06 268 LEU B O 1
ATOM 6499 N N . GLU B 1 269 ? -24.719 -8.266 -23.156 1 97.06 269 GLU B N 1
ATOM 6500 C CA . GLU B 1 269 ? -25.984 -7.992 -23.812 1 97.06 269 GLU B CA 1
ATOM 6501 C C . GLU B 1 269 ? -26.031 -6.57 -24.359 1 97.06 269 GLU B C 1
ATOM 6503 O O . GLU B 1 269 ? -26.703 -6.312 -25.359 1 97.06 269 GLU B O 1
ATOM 6508 N N . LYS B 1 270 ? -25.297 -5.719 -23.719 1 96.81 270 LYS B N 1
ATOM 6509 C CA . LYS B 1 270 ? -25.312 -4.316 -24.125 1 96.81 270 LYS B CA 1
ATOM 6510 C C . LYS B 1 270 ? -24.203 -4.016 -25.109 1 96.81 270 LYS B C 1
ATOM 6512 O O . LYS B 1 270 ? -24.016 -2.869 -25.531 1 96.81 270 LYS B O 1
ATOM 6517 N N . GLY B 1 271 ? -23.422 -5.02 -25.453 1 95.25 271 GLY B N 1
ATOM 6518 C CA . GLY B 1 271 ? -22.5 -4.828 -26.562 1 95.25 271 GLY B CA 1
ATOM 6519 C C . GLY B 1 271 ? -21.047 -4.926 -26.156 1 95.25 271 GLY B C 1
ATOM 6520 O O . GLY B 1 271 ? -20.156 -4.59 -26.938 1 95.25 271 GLY B O 1
ATOM 6521 N N . ALA B 1 272 ? -20.75 -5.324 -24.922 1 97.44 272 ALA B N 1
ATOM 6522 C CA . ALA B 1 272 ? -19.359 -5.559 -24.547 1 97.44 272 ALA B CA 1
ATOM 6523 C C . ALA B 1 272 ? -18.75 -6.68 -25.375 1 97.44 272 ALA B C 1
ATOM 6525 O O . ALA B 1 272 ? -19.422 -7.668 -25.688 1 97.44 272 ALA B O 1
ATOM 6526 N N . LYS B 1 273 ? -17.469 -6.57 -25.719 1 94.75 273 LYS B N 1
ATOM 6527 C CA . LYS B 1 273 ? -16.797 -7.539 -26.578 1 94.75 273 LYS B CA 1
ATOM 6528 C C . LYS B 1 273 ? -15.812 -8.391 -25.781 1 94.75 273 LYS B C 1
ATOM 6530 O O . LYS B 1 273 ? -14.789 -7.883 -25.312 1 94.75 273 LYS B O 1
ATOM 6535 N N . PRO B 1 274 ? -16.109 -9.609 -25.594 1 95.31 274 PRO B N 1
ATOM 6536 C CA . PRO B 1 274 ? -15.188 -10.492 -24.875 1 95.31 274 PRO B CA 1
ATOM 6537 C C . PRO B 1 274 ? -13.977 -10.891 -25.719 1 95.31 274 PRO B C 1
ATOM 6539 O O . PRO B 1 274 ? -14.102 -11.078 -26.938 1 95.31 274 PRO B O 1
ATOM 6542 N N . GLU B 1 275 ? -12.875 -10.945 -25.141 1 89.25 275 GLU B N 1
ATOM 6543 C CA . GLU B 1 275 ? -11.625 -11.414 -25.719 1 89.25 275 GLU B CA 1
ATOM 6544 C C . GLU B 1 275 ? -11.109 -12.656 -25.016 1 89.25 275 GLU B C 1
ATOM 6546 O O . GLU B 1 275 ? -11.758 -13.172 -24.094 1 89.25 275 GLU B O 1
ATOM 6551 N N . CYS B 1 276 ? -10 -13.195 -25.469 1 87.06 276 CYS B N 1
ATOM 6552 C CA . CYS B 1 276 ? -9.43 -14.43 -24.938 1 87.06 276 CYS B CA 1
ATOM 6553 C C . CYS B 1 276 ? -9.102 -14.281 -23.453 1 87.06 276 CYS B C 1
ATOM 6555 O O . CYS B 1 276 ? -9.297 -15.219 -22.672 1 87.06 276 CYS B O 1
ATOM 6557 N N . GLU B 1 277 ? -8.648 -13.094 -23.109 1 87.06 277 GLU B N 1
ATOM 6558 C CA . GLU B 1 277 ? -8.234 -12.859 -21.734 1 87.06 277 GLU B CA 1
ATOM 6559 C C . GLU B 1 277 ? -9.406 -13 -20.766 1 87.06 277 GLU B C 1
ATOM 6561 O O . GLU B 1 277 ? -9.242 -13.438 -19.625 1 87.06 277 GLU B O 1
ATOM 6566 N N . HIS B 1 278 ? -10.555 -12.641 -21.219 1 93.31 278 HIS B N 1
ATOM 6567 C CA . HIS B 1 278 ? -11.75 -12.758 -20.391 1 93.31 278 HIS B CA 1
ATOM 6568 C C . HIS B 1 278 ? -12.094 -14.219 -20.141 1 93.31 278 HIS B C 1
ATOM 6570 O O . HIS B 1 278 ? -12.391 -14.602 -19 1 93.31 278 HIS B O 1
ATOM 6576 N N . VAL B 1 279 ? -11.961 -14.992 -21.172 1 92.56 279 VAL B N 1
ATOM 6577 C CA . VAL B 1 279 ? -12.289 -16.406 -21.078 1 92.56 279 VAL B CA 1
ATOM 6578 C C . VAL B 1 279 ? -11.273 -17.109 -20.172 1 92.56 279 VAL B C 1
ATOM 6580 O O . VAL B 1 279 ? -11.648 -17.906 -19.297 1 92.56 279 VAL B O 1
ATOM 6583 N N . LYS B 1 280 ? -10.062 -16.797 -20.375 1 89.19 280 LYS B N 1
ATOM 6584 C CA . LYS B 1 280 ? -9 -17.391 -19.562 1 89.19 280 LYS B CA 1
ATOM 6585 C C . LYS B 1 280 ? -9.18 -17.062 -18.094 1 89.19 280 LYS B C 1
ATOM 6587 O O . LYS B 1 280 ? -8.969 -17.922 -17.234 1 89.19 280 LYS B O 1
ATOM 6592 N N . GLU B 1 281 ? -9.523 -15.828 -17.859 1 92.44 281 GLU B N 1
ATOM 6593 C CA . GLU B 1 281 ? -9.75 -15.422 -16.469 1 92.44 281 GLU B CA 1
ATOM 6594 C C . GLU B 1 281 ? -10.914 -16.203 -15.852 1 92.44 281 GLU B C 1
ATOM 6596 O O . GLU B 1 281 ? -10.828 -16.641 -14.703 1 92.44 281 GLU B O 1
ATOM 6601 N N . ALA B 1 282 ? -11.938 -16.375 -16.547 1 94.69 282 ALA B N 1
ATOM 6602 C CA . ALA B 1 282 ? -13.078 -17.156 -16.078 1 94.69 282 ALA B CA 1
ATOM 6603 C C . ALA B 1 282 ? -12.703 -18.609 -15.867 1 94.69 282 ALA B C 1
ATOM 6605 O O . ALA B 1 282 ? -13.156 -19.25 -14.906 1 94.69 282 ALA B O 1
ATOM 6606 N N . GLU B 1 283 ? -11.867 -19.141 -16.766 1 91.56 283 GLU B N 1
ATOM 6607 C CA . GLU B 1 283 ? -11.398 -20.516 -16.656 1 91.56 283 GLU B CA 1
ATOM 6608 C C . GLU B 1 283 ? -10.578 -20.719 -15.383 1 91.56 283 GLU B C 1
ATOM 6610 O O . GLU B 1 283 ? -10.734 -21.719 -14.688 1 91.56 283 GLU B O 1
ATOM 6615 N N . ARG B 1 284 ? -9.812 -19.766 -15.141 1 88.69 284 ARG B N 1
ATOM 6616 C CA . ARG B 1 284 ? -8.961 -19.828 -13.953 1 88.69 284 ARG B CA 1
ATOM 6617 C C . ARG B 1 284 ? -9.797 -19.828 -12.68 1 88.69 284 ARG B C 1
ATOM 6619 O O . ARG B 1 284 ? -9.383 -20.375 -11.656 1 88.69 284 ARG B O 1
ATOM 6626 N N . LYS B 1 285 ? -10.93 -19.312 -12.805 1 91.81 285 LYS B N 1
ATOM 6627 C CA . LYS B 1 285 ? -11.812 -19.234 -11.641 1 91.81 285 LYS B CA 1
ATOM 6628 C C . LYS B 1 285 ? -12.781 -20.422 -11.617 1 91.81 285 LYS B C 1
ATOM 6630 O O . LYS B 1 285 ? -13.672 -20.484 -10.758 1 91.81 285 LYS B O 1
ATOM 6635 N N . TYR B 1 286 ? -12.648 -21.328 -12.578 1 92.44 286 TYR B N 1
ATOM 6636 C CA . TYR B 1 286 ? -13.453 -22.531 -12.711 1 92.44 286 TYR B CA 1
ATOM 6637 C C . TYR B 1 286 ? -14.938 -22.203 -12.789 1 92.44 286 TYR B C 1
ATOM 6639 O O . TYR B 1 286 ? -15.781 -22.922 -12.258 1 92.44 286 TYR B O 1
ATOM 6647 N N . ASN B 1 287 ? -15.242 -21 -13.242 1 93.81 287 ASN B N 1
ATOM 6648 C CA . ASN B 1 287 ? -16.625 -20.594 -13.477 1 93.81 287 ASN B CA 1
ATOM 6649 C C . ASN B 1 287 ? -17.078 -20.938 -14.891 1 93.81 287 ASN B C 1
ATOM 6651 O O . ASN B 1 287 ? -17.078 -20.078 -15.773 1 93.81 287 ASN B O 1
ATOM 6655 N N . GLN B 1 288 ? -17.516 -22.125 -15.023 1 91.62 288 GLN B N 1
ATOM 6656 C CA . GLN B 1 288 ? -17.844 -22.641 -16.344 1 91.62 288 GLN B CA 1
ATOM 6657 C C . GLN B 1 288 ? -19.047 -21.906 -16.953 1 91.62 288 GLN B C 1
ATOM 6659 O O . GLN B 1 288 ? -19.109 -21.703 -18.156 1 91.62 288 GLN B O 1
ATOM 6664 N N . LYS B 1 289 ? -19.953 -21.547 -16.062 1 94 289 LYS B N 1
ATOM 6665 C CA . LYS B 1 289 ? -21.094 -20.781 -16.547 1 94 289 LYS B CA 1
ATOM 6666 C C . LYS B 1 289 ? -20.641 -19.469 -17.203 1 94 289 LYS B C 1
ATOM 6668 O O . LYS B 1 289 ? -21.156 -19.094 -18.25 1 94 289 LYS B O 1
ATOM 6673 N N . LEU B 1 290 ? -19.703 -18.828 -16.578 1 96.25 290 LEU B N 1
ATOM 6674 C CA . LEU B 1 290 ? -19.172 -17.578 -17.094 1 96.25 290 LEU B CA 1
ATOM 6675 C C . LEU B 1 290 ? -18.375 -17.812 -18.375 1 96.25 290 LEU B C 1
ATOM 6677 O O . LEU B 1 290 ? -18.422 -17 -19.297 1 96.25 290 LEU B O 1
ATOM 6681 N N . VAL B 1 291 ? -17.656 -18.922 -18.453 1 95 291 VAL B N 1
ATOM 6682 C CA . VAL B 1 291 ? -16.906 -19.266 -19.656 1 95 291 VAL B CA 1
ATOM 6683 C C . VAL B 1 291 ? -17.875 -19.438 -20.828 1 95 291 VAL B C 1
ATOM 6685 O O . VAL B 1 291 ? -17.641 -18.891 -21.906 1 95 291 VAL B O 1
ATOM 6688 N N . GLU B 1 292 ? -18.859 -20.172 -20.578 1 94.12 292 GLU B N 1
ATOM 6689 C CA . GLU B 1 292 ? -19.844 -20.438 -21.625 1 94.12 292 GLU B CA 1
ATOM 6690 C C . GLU B 1 292 ? -20.531 -19.141 -22.078 1 94.12 292 GLU B C 1
ATOM 6692 O O . GLU B 1 292 ? -20.75 -18.953 -23.281 1 94.12 292 GLU B O 1
ATOM 6697 N N . LEU B 1 293 ? -20.812 -18.312 -21.125 1 96.88 293 LEU B N 1
ATOM 6698 C CA . LEU B 1 293 ? -21.422 -17.031 -21.453 1 96.88 293 LEU B CA 1
ATOM 6699 C C . LEU B 1 293 ? -20.516 -16.203 -22.344 1 96.88 293 LEU B C 1
ATOM 6701 O O . LEU B 1 293 ? -20.969 -15.68 -23.375 1 96.88 293 LEU B O 1
ATOM 6705 N N . LEU B 1 294 ? -19.297 -16.109 -22 1 96.94 294 LEU B N 1
ATOM 6706 C CA . LEU B 1 294 ? -18.344 -15.328 -22.766 1 96.94 294 LEU B CA 1
ATOM 6707 C C . LEU B 1 294 ? -18.188 -15.883 -24.188 1 96.94 294 LEU B C 1
ATOM 6709 O O . LEU B 1 294 ? -18.125 -15.125 -25.156 1 96.94 294 LEU B O 1
ATOM 6713 N N . CYS B 1 295 ? -18.188 -17.156 -24.281 1 93 295 CYS B N 1
ATOM 6714 C CA . CYS B 1 295 ? -18.047 -17.812 -25.594 1 93 295 CYS B CA 1
ATOM 6715 C C . CYS B 1 295 ? -19.297 -17.594 -26.438 1 93 295 CYS B C 1
ATOM 6717 O O . CYS B 1 295 ? -19.188 -17.438 -27.656 1 93 295 CYS B O 1
ATOM 6719 N N . GLN B 1 296 ? -20.391 -17.656 -25.797 1 94.81 296 GLN B N 1
ATOM 6720 C CA . GLN B 1 296 ? -21.656 -17.406 -26.5 1 94.81 296 GLN B CA 1
ATOM 6721 C C . GLN B 1 296 ? -21.641 -16.047 -27.188 1 94.81 296 GLN B C 1
ATOM 6723 O O . GLN B 1 296 ? -22.25 -15.875 -28.25 1 94.81 296 GLN B O 1
ATOM 6728 N N . TYR B 1 297 ? -20.953 -15.102 -26.625 1 96.19 297 TYR B N 1
ATOM 6729 C CA . TYR B 1 297 ? -20.922 -13.75 -27.156 1 96.19 297 TYR B CA 1
ATOM 6730 C C . TYR B 1 297 ? -19.656 -13.492 -27.953 1 96.19 297 TYR B C 1
ATOM 6732 O O . TYR B 1 297 ? -19.266 -12.336 -28.172 1 96.19 297 TYR B O 1
ATOM 6740 N N . GLY B 1 298 ? -18.953 -14.555 -28.312 1 90.94 298 GLY B N 1
ATOM 6741 C CA . GLY B 1 298 ? -17.859 -14.414 -29.266 1 90.94 298 GLY B CA 1
ATOM 6742 C C . GLY B 1 298 ? -16.5 -14.57 -28.625 1 90.94 298 GLY B C 1
ATOM 6743 O O . GLY B 1 298 ? -15.477 -14.461 -29.297 1 90.94 298 GLY B O 1
ATOM 6744 N N . GLY B 1 299 ? -16.453 -14.766 -27.297 1 90.75 299 GLY B N 1
ATOM 6745 C CA . GLY B 1 299 ? -15.172 -15.031 -26.672 1 90.75 299 GLY B CA 1
ATOM 6746 C C . GLY B 1 299 ? -14.57 -16.359 -27.094 1 90.75 299 GLY B C 1
ATOM 6747 O O . GLY B 1 299 ? -15.289 -17.328 -27.328 1 90.75 299 GLY B O 1
ATOM 6748 N N . THR B 1 300 ? -13.203 -16.344 -27.234 1 83.5 300 THR B N 1
ATOM 6749 C CA . THR B 1 300 ? -12.531 -17.578 -27.609 1 83.5 300 THR B CA 1
ATOM 6750 C C . THR B 1 300 ? -11.531 -18 -26.547 1 83.5 300 THR B C 1
ATOM 6752 O O . THR B 1 300 ? -10.844 -17.156 -25.969 1 83.5 300 THR B O 1
ATOM 6755 N N . PRO B 1 301 ? -11.555 -19.266 -26.234 1 76.81 301 PRO B N 1
ATOM 6756 C CA . PRO B 1 301 ? -10.602 -19.75 -25.234 1 76.81 301 PRO B CA 1
ATOM 6757 C C . PRO B 1 301 ? -9.164 -19.766 -25.75 1 76.81 301 PRO B C 1
ATOM 6759 O O . PRO B 1 301 ? -8.219 -19.859 -24.969 1 76.81 301 PRO B O 1
ATOM 6762 N N . THR B 1 302 ? -9.062 -19.844 -27.109 1 69 302 THR B N 1
ATOM 6763 C CA . THR B 1 302 ? -7.73 -19.984 -27.688 1 69 302 THR B CA 1
ATOM 6764 C C . THR B 1 302 ? -7.273 -18.672 -28.312 1 69 302 THR B C 1
ATOM 6766 O O . THR B 1 302 ? -8.062 -17.984 -28.969 1 69 302 THR B O 1
ATOM 6769 N N . GLY B 1 303 ? -6.477 -17.922 -27.719 1 62.19 303 GLY B N 1
ATOM 6770 C CA . GLY B 1 303 ? -5.91 -16.734 -28.312 1 62.19 303 GLY B CA 1
ATOM 6771 C C . GLY B 1 303 ? -4.418 -16.594 -28.078 1 62.19 303 GLY B C 1
ATOM 6772 O O . GLY B 1 303 ? -3.877 -17.172 -27.141 1 62.19 303 GLY B O 1
ATOM 6773 N N . ASP B 1 304 ? -3.77 -16.156 -29.172 1 55.47 304 ASP B N 1
ATOM 6774 C CA . ASP B 1 304 ? -2.318 -16 -29.172 1 55.47 304 ASP B CA 1
ATOM 6775 C C . ASP B 1 304 ? -1.868 -14.984 -28.125 1 55.47 304 ASP B C 1
ATOM 6777 O O . ASP B 1 304 ? -2.396 -13.875 -28.062 1 55.47 304 ASP B O 1
ATOM 6781 N N . ARG B 1 305 ? -1.403 -15.555 -27.016 1 55 305 ARG B N 1
ATOM 6782 C CA . ARG B 1 305 ? -0.721 -14.617 -26.125 1 55 305 ARG B CA 1
ATOM 6783 C C . ARG B 1 305 ? 0.348 -13.828 -26.875 1 55 305 ARG B C 1
ATOM 6785 O O . ARG B 1 305 ? 1.142 -14.406 -27.625 1 55 305 ARG B O 1
ATOM 6792 N N . ILE B 1 306 ? 0.074 -12.609 -27.172 1 55.59 306 ILE B N 1
ATOM 6793 C CA . ILE B 1 306 ? 1.195 -11.836 -27.703 1 55.59 306 ILE B CA 1
ATOM 6794 C C . ILE B 1 306 ? 2.391 -11.961 -26.75 1 55.59 306 ILE B C 1
ATOM 6796 O O . ILE B 1 306 ? 2.287 -11.633 -25.562 1 55.59 306 ILE B O 1
ATOM 6800 N N . PRO B 1 307 ? 3.387 -12.727 -27.281 1 57.22 307 PRO B N 1
ATOM 6801 C CA . PRO B 1 307 ? 4.555 -12.859 -26.406 1 57.22 307 PRO B CA 1
ATOM 6802 C C . PRO B 1 307 ? 5.094 -11.508 -25.938 1 57.22 307 PRO B C 1
ATOM 6804 O O . PRO B 1 307 ? 5.148 -10.555 -26.734 1 57.22 307 PRO B O 1
ATOM 6807 N N . ASP B 1 308 ? 5.148 -11.32 -24.656 1 64.19 308 ASP B N 1
ATOM 6808 C CA . ASP B 1 308 ? 5.832 -10.141 -24.109 1 64.19 308 ASP B CA 1
ATOM 6809 C C . ASP B 1 308 ? 7.289 -10.102 -24.562 1 64.19 308 ASP B C 1
ATOM 6811 O O . ASP B 1 308 ? 7.977 -11.125 -24.562 1 64.19 308 ASP B O 1
ATOM 6815 N N . ASN B 1 309 ? 7.727 -9.242 -25.422 1 75.69 309 ASN B N 1
ATOM 6816 C CA . ASN B 1 309 ? 9.094 -9.062 -25.891 1 75.69 309 ASN B CA 1
ATOM 6817 C C . ASN B 1 309 ? 10.039 -8.703 -24.75 1 75.69 309 ASN B C 1
ATOM 6819 O O . ASN B 1 309 ? 11.086 -8.086 -24.969 1 75.69 309 ASN B O 1
ATOM 6823 N N . TRP B 1 310 ? 9.742 -9.25 -23.609 1 83.12 310 TRP B N 1
ATOM 6824 C CA . TRP B 1 310 ? 10.609 -8.953 -22.469 1 83.12 310 TRP B CA 1
ATOM 6825 C C . TRP B 1 310 ? 11.836 -9.867 -22.469 1 83.12 310 TRP B C 1
ATOM 6827 O O . TRP B 1 310 ? 11.727 -11.062 -22.719 1 83.12 310 TRP B O 1
ATOM 6837 N N . LYS B 1 311 ? 13.055 -9.305 -22.328 1 88.12 311 LYS B N 1
ATOM 6838 C CA . LYS B 1 311 ? 14.305 -10.055 -22.25 1 88.12 311 LYS B CA 1
ATOM 6839 C C . LYS B 1 311 ? 14.914 -9.945 -20.844 1 88.12 311 LYS B C 1
ATOM 6841 O O . LYS B 1 311 ? 14.992 -8.844 -20.281 1 88.12 311 LYS B O 1
ATOM 6846 N N . PRO B 1 312 ? 15.32 -11.102 -20.344 1 91.19 312 PRO B N 1
ATOM 6847 C CA . PRO B 1 312 ? 15.938 -11.07 -19.016 1 91.19 312 PRO B CA 1
ATOM 6848 C C . PRO B 1 312 ? 17.344 -10.461 -19.031 1 91.19 312 PRO B C 1
ATOM 6850 O O . PRO B 1 312 ? 18.047 -10.562 -20.031 1 91.19 312 PRO B O 1
ATOM 6853 N N . HIS B 1 313 ? 17.719 -9.797 -18.016 1 88.81 313 HIS B N 1
ATOM 6854 C CA . HIS B 1 313 ? 19.078 -9.281 -17.844 1 88.81 313 HIS B CA 1
ATOM 6855 C C . HIS B 1 313 ? 20.031 -10.367 -17.344 1 88.81 313 HIS B C 1
ATOM 6857 O O . HIS B 1 313 ? 21.188 -10.43 -17.766 1 88.81 313 HIS B O 1
ATOM 6863 N N . SER B 1 314 ? 19.562 -11.18 -16.422 1 92.62 314 SER B N 1
ATOM 6864 C CA . SER B 1 314 ? 20.391 -12.25 -15.875 1 92.62 314 SER B CA 1
ATOM 6865 C C . SER B 1 314 ? 20.656 -13.328 -16.922 1 92.62 314 SER B C 1
ATOM 6867 O O . SER B 1 314 ? 19.75 -13.758 -17.625 1 92.62 314 SER B O 1
ATOM 6869 N N . GLU B 1 315 ? 21.875 -13.719 -16.984 1 91.69 315 GLU B N 1
ATOM 6870 C CA . GLU B 1 315 ? 22.234 -14.805 -17.891 1 91.69 315 GLU B CA 1
ATOM 6871 C C . GLU B 1 315 ? 21.953 -16.172 -17.25 1 91.69 315 GLU B C 1
ATOM 6873 O O . GLU B 1 315 ? 21.375 -17.047 -17.891 1 91.69 315 GLU B O 1
ATOM 6878 N N . HIS B 1 316 ? 22.312 -16.297 -16.031 1 93.75 316 HIS B N 1
ATOM 6879 C CA . HIS B 1 316 ? 22.188 -17.547 -15.312 1 93.75 316 HIS B CA 1
ATOM 6880 C C . HIS B 1 316 ? 20.734 -17.938 -15.133 1 93.75 316 HIS B C 1
ATOM 6882 O O . HIS B 1 316 ? 20.359 -19.109 -15.312 1 93.75 316 HIS B O 1
ATOM 6888 N N . TRP B 1 317 ? 19.859 -16.969 -14.852 1 95.94 317 TRP B N 1
ATOM 6889 C CA . TRP B 1 317 ? 18.469 -17.234 -14.523 1 95.94 317 TRP B CA 1
ATOM 6890 C C . TRP B 1 317 ? 17.562 -16.891 -15.695 1 95.94 317 TRP B C 1
ATOM 6892 O O . TRP B 1 317 ? 16.328 -16.953 -15.578 1 95.94 317 TRP B O 1
ATOM 6902 N N . GLY B 1 318 ? 18.109 -16.562 -16.812 1 95.12 318 GLY B N 1
ATOM 6903 C CA . GLY B 1 318 ? 17.391 -15.977 -17.938 1 95.12 318 GLY B CA 1
ATOM 6904 C C . GLY B 1 318 ? 16.188 -16.812 -18.375 1 95.12 318 GLY B C 1
ATOM 6905 O O . GLY B 1 318 ? 15.086 -16.297 -18.516 1 95.12 318 GLY B O 1
ATOM 6906 N N . GLU B 1 319 ? 16.359 -18.109 -18.562 1 93.88 319 GLU B N 1
ATOM 6907 C CA . GLU B 1 319 ? 15.297 -19 -19.031 1 93.88 319 GLU B CA 1
ATOM 6908 C C . GLU B 1 319 ? 14.156 -19.078 -18.016 1 93.88 319 GLU B C 1
ATOM 6910 O O . GLU B 1 319 ? 12.984 -19.031 -18.391 1 93.88 319 GLU B O 1
ATOM 6915 N N . LYS B 1 320 ? 14.523 -19.234 -16.766 1 95.25 320 LYS B N 1
ATOM 6916 C CA . LYS B 1 320 ? 13.523 -19.312 -15.703 1 95.25 320 LYS B CA 1
ATOM 6917 C C . LYS B 1 320 ? 12.766 -18 -15.562 1 95.25 320 LYS B C 1
ATOM 6919 O O . LYS B 1 320 ? 11.555 -18 -15.328 1 95.25 320 LYS B O 1
ATOM 6924 N N . LEU B 1 321 ? 13.477 -16.891 -15.719 1 95.69 321 LEU B N 1
ATOM 6925 C CA . LEU B 1 321 ? 12.852 -15.578 -15.617 1 95.69 321 LEU B CA 1
ATOM 6926 C C . LEU B 1 321 ? 11.883 -15.344 -16.766 1 95.69 321 LEU B C 1
ATOM 6928 O O . LEU B 1 321 ? 10.82 -14.75 -16.578 1 95.69 321 LEU B O 1
ATOM 6932 N N . LYS B 1 322 ? 12.25 -15.812 -17.938 1 92.5 322 LYS B N 1
ATOM 6933 C CA . LYS B 1 322 ? 11.359 -15.695 -19.094 1 92.5 322 LYS B CA 1
ATOM 6934 C C . LYS B 1 322 ? 10.047 -16.438 -18.844 1 92.5 322 LYS B C 1
ATOM 6936 O O . LYS B 1 322 ? 8.969 -15.914 -19.125 1 92.5 322 LYS B O 1
ATOM 6941 N N . ARG B 1 323 ? 10.141 -17.609 -18.344 1 90.25 323 ARG B N 1
ATOM 6942 C CA . ARG B 1 323 ? 8.953 -18.406 -18.047 1 90.25 323 ARG B CA 1
ATOM 6943 C C . ARG B 1 323 ? 8.109 -17.734 -16.953 1 90.25 323 ARG B C 1
ATOM 6945 O O . ARG B 1 323 ? 6.879 -17.703 -17.062 1 90.25 323 ARG B O 1
ATOM 6952 N N . LEU B 1 324 ? 8.773 -17.234 -15.906 1 93 324 LEU B N 1
ATOM 6953 C CA . LEU B 1 324 ? 8.055 -16.562 -14.836 1 93 324 LEU B CA 1
ATOM 6954 C C . LEU B 1 324 ? 7.312 -15.336 -15.375 1 93 324 LEU B C 1
ATOM 6956 O O . LEU B 1 324 ? 6.176 -15.07 -14.977 1 93 324 LEU B O 1
ATOM 6960 N N . ASN B 1 325 ? 7.992 -14.656 -16.266 1 90.44 325 ASN B N 1
ATOM 6961 C CA . ASN B 1 325 ? 7.391 -13.469 -16.859 1 90.44 325 ASN B CA 1
ATOM 6962 C C . ASN B 1 325 ? 6.125 -13.812 -17.641 1 90.44 325 ASN B C 1
ATOM 6964 O O . ASN B 1 325 ? 5.16 -13.047 -17.625 1 90.44 325 ASN B O 1
ATOM 6968 N N . GLU B 1 326 ? 6.113 -14.969 -18.234 1 84.69 326 GLU B N 1
ATOM 6969 C CA . GLU B 1 326 ? 5 -15.391 -19.078 1 84.69 326 GLU B CA 1
ATOM 6970 C C . GLU B 1 326 ? 3.889 -16.031 -18.266 1 84.69 326 GLU B C 1
ATOM 6972 O O . GLU B 1 326 ? 2.758 -16.172 -18.734 1 84.69 326 GLU B O 1
ATOM 6977 N N . THR B 1 327 ? 4.258 -16.391 -17.094 1 84.62 327 THR B N 1
ATOM 6978 C CA . THR B 1 327 ? 3.287 -17.062 -16.234 1 84.62 327 THR B CA 1
ATOM 6979 C C . THR B 1 327 ? 2.402 -16.031 -15.523 1 84.62 327 THR B C 1
ATOM 6981 O O . THR B 1 327 ? 2.9 -15.07 -14.945 1 84.62 327 THR B O 1
ATOM 6984 N N . HIS B 1 328 ? 1.113 -16.266 -15.578 1 81.62 328 HIS B N 1
ATOM 6985 C CA . HIS B 1 328 ? 0.187 -15.359 -14.898 1 81.62 328 HIS B CA 1
ATOM 6986 C C . HIS B 1 328 ? 0.185 -15.609 -13.391 1 81.62 328 HIS B C 1
ATOM 6988 O O . HIS B 1 328 ? -0.065 -16.734 -12.945 1 81.62 328 HIS B O 1
ATOM 6994 N N . ARG B 1 329 ? 0.515 -14.57 -12.68 1 85.25 329 ARG B N 1
ATOM 6995 C CA . ARG B 1 329 ? 0.475 -14.617 -11.219 1 85.25 329 ARG B CA 1
ATOM 6996 C C . ARG B 1 329 ? -0.127 -13.328 -10.656 1 85.25 329 ARG B C 1
ATOM 6998 O O . ARG B 1 329 ? 0.143 -12.242 -11.156 1 85.25 329 ARG B O 1
ATOM 7005 N N . PRO B 1 330 ? -0.984 -13.539 -9.648 1 81.81 330 PRO B N 1
ATOM 7006 C CA . PRO B 1 330 ? -1.41 -12.312 -8.969 1 81.81 330 PRO B CA 1
ATOM 7007 C C . PRO B 1 330 ? -0.257 -11.594 -8.273 1 81.81 330 PRO B C 1
ATOM 7009 O O . PRO B 1 330 ? 0.641 -12.234 -7.727 1 81.81 330 PRO B O 1
ATOM 7012 N N . LEU B 1 331 ? -0.353 -10.359 -8.281 1 86.69 331 LEU B N 1
ATOM 7013 C CA . LEU B 1 331 ? 0.709 -9.562 -7.676 1 86.69 331 LEU B CA 1
ATOM 7014 C C . LEU B 1 331 ? 0.504 -9.445 -6.168 1 86.69 331 LEU B C 1
ATOM 7016 O O . LEU B 1 331 ? -0.632 -9.359 -5.699 1 86.69 331 LEU B O 1
ATOM 7020 N N . ILE B 1 332 ? 1.54 -9.461 -5.414 1 90.5 332 ILE B N 1
ATOM 7021 C CA . ILE B 1 332 ? 1.591 -9.031 -4.02 1 90.5 332 ILE B CA 1
ATOM 7022 C C . ILE B 1 332 ? 2.141 -7.613 -3.934 1 90.5 332 ILE B C 1
ATOM 7024 O O . ILE B 1 332 ? 3.357 -7.41 -3.949 1 90.5 332 ILE B O 1
ATOM 7028 N N . GLY B 1 333 ? 1.238 -6.672 -3.801 1 81.31 333 GLY B N 1
ATOM 7029 C CA . GLY B 1 333 ? 1.72 -5.316 -4.012 1 81.31 333 GLY B CA 1
ATOM 7030 C C . GLY B 1 333 ? 2.322 -5.105 -5.387 1 81.31 333 GLY B C 1
ATOM 7031 O O . GLY B 1 333 ? 1.639 -5.262 -6.398 1 81.31 333 GLY B O 1
ATOM 7032 N N . ARG B 1 334 ? 3.553 -4.828 -5.523 1 85.88 334 ARG B N 1
ATOM 7033 C CA . ARG B 1 334 ? 4.266 -4.613 -6.781 1 85.88 334 ARG B CA 1
ATOM 7034 C C . ARG B 1 334 ? 5.176 -5.793 -7.102 1 85.88 334 ARG B C 1
ATOM 7036 O O . ARG B 1 334 ? 6.039 -5.699 -7.977 1 85.88 334 ARG B O 1
ATOM 7043 N N . LEU B 1 335 ? 4.945 -6.941 -6.379 1 92.75 335 LEU B N 1
ATOM 7044 C CA . LEU B 1 335 ? 5.809 -8.109 -6.508 1 92.75 335 LEU B CA 1
ATOM 7045 C C . LEU B 1 335 ? 5.086 -9.242 -7.234 1 92.75 335 LEU B C 1
ATOM 7047 O O . LEU B 1 335 ? 3.975 -9.617 -6.863 1 92.75 335 LEU B O 1
ATOM 7051 N N . LYS B 1 336 ? 5.676 -9.664 -8.297 1 94 336 LYS B N 1
ATOM 7052 C CA . LYS B 1 336 ? 5.285 -10.922 -8.93 1 94 336 LYS B CA 1
ATOM 7053 C C . LYS B 1 336 ? 6.207 -12.062 -8.5 1 94 336 LYS B C 1
ATOM 7055 O O . LYS B 1 336 ? 7.426 -11.977 -8.664 1 94 336 LYS B O 1
ATOM 7060 N N . ILE B 1 337 ? 5.691 -13.094 -7.887 1 95.19 337 ILE B N 1
ATOM 7061 C CA . ILE B 1 337 ? 6.492 -14.219 -7.41 1 95.19 337 ILE B CA 1
ATOM 7062 C C . ILE B 1 337 ? 5.695 -15.516 -7.551 1 95.19 337 ILE B C 1
ATOM 7064 O O . ILE B 1 337 ? 4.465 -15.492 -7.578 1 95.19 337 ILE B O 1
ATOM 7068 N N . PHE B 1 338 ? 6.336 -16.562 -7.816 1 93.94 338 PHE B N 1
ATOM 7069 C CA . PHE B 1 338 ? 5.762 -17.906 -7.871 1 93.94 338 PHE B CA 1
ATOM 7070 C C . PHE B 1 338 ? 6.566 -18.875 -7.016 1 93.94 338 PHE B C 1
ATOM 7072 O O . PHE B 1 338 ? 7.695 -19.234 -7.355 1 93.94 338 PHE B O 1
ATOM 7079 N N . ILE B 1 339 ? 5.969 -19.312 -5.91 1 92.06 339 ILE B N 1
ATOM 7080 C CA . ILE B 1 339 ? 6.66 -20.219 -4.988 1 92.06 339 ILE B CA 1
ATOM 7081 C C . ILE B 1 339 ? 6.605 -21.641 -5.516 1 92.06 339 ILE B C 1
ATOM 7083 O O . ILE B 1 339 ? 5.707 -22.406 -5.16 1 92.06 339 ILE B O 1
ATOM 7087 N N . ASP B 1 340 ? 7.551 -21.891 -6.324 1 91.06 340 ASP B N 1
ATOM 7088 C CA . ASP B 1 340 ? 7.75 -23.188 -6.973 1 91.06 340 ASP B CA 1
ATOM 7089 C C . ASP B 1 340 ? 9.234 -23.547 -7.051 1 91.06 340 ASP B C 1
ATOM 7091 O O . ASP B 1 340 ? 10.078 -22.656 -7.219 1 91.06 340 ASP B O 1
ATOM 7095 N N . LYS B 1 341 ? 9.508 -24.828 -6.953 1 89.75 341 LYS B N 1
ATOM 7096 C CA . LYS B 1 341 ? 10.891 -25.297 -6.957 1 89.75 341 LYS B CA 1
ATOM 7097 C C . LYS B 1 341 ? 11.633 -24.797 -8.195 1 89.75 341 LYS B C 1
ATOM 7099 O O . LYS B 1 341 ? 12.836 -24.516 -8.133 1 89.75 341 LYS B O 1
ATOM 7104 N N . GLU B 1 342 ? 10.867 -24.625 -9.25 1 91.75 342 GLU B N 1
ATOM 7105 C CA . GLU B 1 342 ? 11.461 -24.172 -10.508 1 91.75 342 GLU B CA 1
ATOM 7106 C C . GLU B 1 342 ? 12.086 -22.797 -10.367 1 91.75 342 GLU B C 1
ATOM 7108 O O . GLU B 1 342 ? 13.078 -22.484 -11.023 1 91.75 342 GLU B O 1
ATOM 7113 N N . TYR B 1 343 ? 11.578 -22.016 -9.508 1 95.69 343 TYR B N 1
ATOM 7114 C CA . TYR B 1 343 ? 12.016 -20.641 -9.414 1 95.69 343 TYR B CA 1
ATOM 7115 C C . TYR B 1 343 ? 12.781 -20.391 -8.125 1 95.69 343 TYR B C 1
ATOM 7117 O O . TYR B 1 343 ? 13.055 -19.25 -7.762 1 95.69 343 TYR B O 1
ATOM 7125 N N . LYS B 1 344 ? 13.125 -21.453 -7.422 1 94.88 344 LYS B N 1
ATOM 7126 C CA . LYS B 1 344 ? 13.867 -21.344 -6.168 1 94.88 344 LYS B CA 1
ATOM 7127 C C . LYS B 1 344 ? 15.352 -21.109 -6.426 1 94.88 344 LYS B C 1
ATOM 7129 O O . LYS B 1 344 ? 15.961 -21.797 -7.246 1 94.88 344 LYS B O 1
ATOM 7134 N N . ILE B 1 345 ? 15.82 -20.109 -5.781 1 95.5 345 ILE B N 1
ATOM 7135 C CA . ILE B 1 345 ? 17.25 -19.828 -5.859 1 95.5 345 ILE B CA 1
ATOM 7136 C C . ILE B 1 345 ? 17.984 -20.609 -4.777 1 95.5 345 ILE B C 1
ATOM 7138 O O . ILE B 1 345 ? 19.016 -21.219 -5.051 1 95.5 345 ILE B O 1
ATOM 7142 N N . GLN B 1 346 ? 17.453 -20.484 -3.566 1 92.75 346 GLN B N 1
ATOM 7143 C CA . GLN B 1 346 ? 18.141 -21.078 -2.424 1 92.75 346 GLN B CA 1
ATOM 7144 C C . GLN B 1 346 ? 17.156 -21.406 -1.3 1 92.75 346 GLN B C 1
ATOM 7146 O O . GLN B 1 346 ? 16.203 -20.656 -1.07 1 92.75 346 GLN B O 1
ATOM 7151 N N . GLU B 1 347 ? 17.438 -22.5 -0.611 1 90.56 347 GLU B N 1
ATOM 7152 C CA . GLU B 1 347 ? 16.703 -22.828 0.597 1 90.56 347 GLU B CA 1
ATOM 7153 C C . GLU B 1 347 ? 17.219 -22.062 1.806 1 90.56 347 GLU B C 1
ATOM 7155 O O . GLU B 1 347 ? 18.438 -21.828 1.921 1 90.56 347 GLU B O 1
ATOM 7160 N N . THR B 1 348 ? 16.281 -21.625 2.6 1 88.12 348 THR B N 1
ATOM 7161 C CA . THR B 1 348 ? 16.641 -20.969 3.848 1 88.12 348 THR B CA 1
ATOM 7162 C C . THR B 1 348 ? 15.906 -21.594 5.027 1 88.12 348 THR B C 1
ATOM 7164 O O . THR B 1 348 ? 15.125 -22.531 4.852 1 88.12 348 THR B O 1
ATOM 7167 N N . SER B 1 349 ? 16.297 -21.094 6.266 1 80.94 349 SER B N 1
ATOM 7168 C CA . SER B 1 349 ? 15.625 -21.578 7.465 1 80.94 349 SER B CA 1
ATOM 7169 C C . SER B 1 349 ? 14.148 -21.219 7.469 1 80.94 349 SER B C 1
ATOM 7171 O O . SER B 1 349 ? 13.344 -21.844 8.164 1 80.94 349 SER B O 1
ATOM 7173 N N . HIS B 1 350 ? 13.852 -20.312 6.656 1 83 350 HIS B N 1
ATOM 7174 C CA . HIS B 1 350 ? 12.445 -19.922 6.578 1 83 350 HIS B CA 1
ATOM 7175 C C . HIS B 1 350 ? 11.898 -20.094 5.164 1 83 350 HIS B C 1
ATOM 7177 O O . HIS B 1 350 ? 11.977 -21.188 4.598 1 83 350 HIS B O 1
ATOM 7183 N N . GLY B 1 351 ? 11.289 -19.219 4.531 1 87.19 351 GLY B N 1
ATOM 7184 C CA . GLY B 1 351 ? 10.453 -19.234 3.344 1 87.19 351 GLY B CA 1
ATOM 7185 C C . GLY B 1 351 ? 11.242 -19.406 2.059 1 87.19 351 GLY B C 1
ATOM 7186 O O . GLY B 1 351 ? 10.664 -19.609 0.991 1 87.19 351 GLY B O 1
ATOM 7187 N N . GLY B 1 352 ? 12.594 -19.422 2.152 1 92.38 352 GLY B N 1
ATOM 7188 C CA . GLY B 1 352 ? 13.406 -19.594 0.956 1 92.38 352 GLY B CA 1
ATOM 7189 C C . GLY B 1 352 ? 13.586 -18.312 0.164 1 92.38 352 GLY B C 1
ATOM 7190 O O . GLY B 1 352 ? 13 -17.281 0.501 1 92.38 352 GLY B O 1
ATOM 7191 N N . ILE B 1 353 ? 14.469 -18.375 -0.855 1 96 353 ILE B N 1
ATOM 7192 C CA . ILE B 1 353 ? 14.711 -17.266 -1.779 1 96 353 ILE B CA 1
ATOM 7193 C C . ILE B 1 353 ? 14.273 -17.672 -3.186 1 96 353 ILE B C 1
ATOM 7195 O O . ILE B 1 353 ? 14.641 -18.734 -3.678 1 96 353 ILE B O 1
ATOM 7199 N N . TYR B 1 354 ? 13.438 -16.844 -3.756 1 97.56 354 TYR B N 1
ATOM 7200 C CA . TYR B 1 354 ? 12.867 -17.172 -5.059 1 97.56 354 TYR B CA 1
ATOM 7201 C C . TYR B 1 354 ? 13.102 -16.031 -6.051 1 97.56 354 TYR B C 1
ATOM 7203 O O . TYR B 1 354 ? 13.32 -14.891 -5.652 1 97.56 354 TYR B O 1
ATOM 7211 N N . LEU B 1 355 ? 13.055 -16.484 -7.336 1 97.88 355 LEU B N 1
ATOM 7212 C CA . LEU B 1 355 ? 13.039 -15.477 -8.391 1 97.88 355 LEU B CA 1
ATOM 7213 C C . LEU B 1 355 ? 11.727 -14.703 -8.391 1 97.88 355 LEU B C 1
ATOM 7215 O O . LEU B 1 355 ? 10.664 -15.266 -8.094 1 97.88 355 LEU B O 1
ATOM 7219 N N . GLY B 1 356 ? 11.797 -13.438 -8.664 1 97.44 356 GLY B N 1
ATOM 7220 C CA . GLY B 1 356 ? 10.594 -12.625 -8.758 1 97.44 356 GLY B CA 1
ATOM 7221 C C . GLY B 1 356 ? 10.797 -11.359 -9.562 1 97.44 356 GLY B C 1
ATOM 7222 O O . GLY B 1 356 ? 11.891 -11.094 -10.062 1 97.44 356 GLY B O 1
ATOM 7223 N N . PHE B 1 357 ? 9.727 -10.633 -9.859 1 95 357 PHE B N 1
ATOM 7224 C CA . PHE B 1 357 ? 9.742 -9.305 -10.461 1 95 357 PHE B CA 1
ATOM 7225 C C . PHE B 1 357 ? 9.164 -8.266 -9.5 1 95 357 PHE B C 1
ATOM 7227 O O . PHE B 1 357 ? 8.008 -8.383 -9.086 1 95 357 PHE B O 1
ATOM 7234 N N . TYR B 1 358 ? 9.977 -7.309 -9.109 1 92.5 358 TYR B N 1
ATOM 7235 C CA . TYR B 1 358 ? 9.539 -6.188 -8.289 1 92.5 358 TYR B CA 1
ATOM 7236 C C . TYR B 1 358 ? 9.539 -4.891 -9.094 1 92.5 358 TYR B C 1
ATOM 7238 O O . TYR B 1 358 ? 10.578 -4.469 -9.609 1 92.5 358 TYR B O 1
ATOM 7246 N N . LYS B 1 359 ? 8.445 -4.293 -9.195 1 81.38 359 LYS B N 1
ATOM 7247 C CA . LYS B 1 359 ? 8.289 -3.113 -10.039 1 81.38 359 LYS B CA 1
ATOM 7248 C C . LYS B 1 359 ? 8.773 -3.383 -11.461 1 81.38 359 LYS B C 1
ATOM 7250 O O . LYS B 1 359 ? 9.461 -2.553 -12.055 1 81.38 359 LYS B O 1
ATOM 7255 N N . GLY B 1 360 ? 8.516 -4.668 -11.93 1 85.62 360 GLY B N 1
ATOM 7256 C CA . GLY B 1 360 ? 8.82 -5.051 -13.297 1 85.62 360 GLY B CA 1
ATOM 7257 C C . GLY B 1 360 ? 10.266 -5.465 -13.5 1 85.62 360 GLY B C 1
ATOM 7258 O O . GLY B 1 360 ? 10.656 -5.879 -14.594 1 85.62 360 GLY B O 1
ATOM 7259 N N . LYS B 1 361 ? 11.062 -5.355 -12.453 1 87.56 361 LYS B N 1
ATOM 7260 C CA . LYS B 1 361 ? 12.477 -5.703 -12.555 1 87.56 361 LYS B CA 1
ATOM 7261 C C . LYS B 1 361 ? 12.758 -7.047 -11.891 1 87.56 361 LYS B C 1
ATOM 7263 O O . LYS B 1 361 ? 12.141 -7.387 -10.875 1 87.56 361 LYS B O 1
ATOM 7268 N N . GLU B 1 362 ? 13.742 -7.77 -12.484 1 95.44 362 GLU B N 1
ATOM 7269 C CA . GLU B 1 362 ? 14.102 -9.062 -11.906 1 95.44 362 GLU B CA 1
ATOM 7270 C C . GLU B 1 362 ? 14.766 -8.891 -10.547 1 95.44 362 GLU B C 1
ATOM 7272 O O . GLU B 1 362 ? 15.617 -8.023 -10.367 1 95.44 362 GLU B O 1
ATOM 7277 N N . VAL B 1 363 ? 14.328 -9.695 -9.594 1 96.44 363 VAL B N 1
ATOM 7278 C CA . VAL B 1 363 ? 14.859 -9.617 -8.242 1 96.44 363 VAL B CA 1
ATOM 7279 C C . VAL B 1 363 ? 14.945 -11.016 -7.633 1 96.44 363 VAL B C 1
ATOM 7281 O O . VAL B 1 363 ? 14.336 -11.953 -8.148 1 96.44 363 VAL B O 1
ATOM 7284 N N . ALA B 1 364 ? 15.797 -11.148 -6.617 1 97 364 ALA B N 1
ATOM 7285 C CA . ALA B 1 364 ? 15.742 -12.273 -5.688 1 97 364 ALA B CA 1
ATOM 7286 C C . ALA B 1 364 ? 14.867 -11.945 -4.48 1 97 364 ALA B C 1
ATOM 7288 O O . ALA B 1 364 ? 15.062 -10.922 -3.822 1 97 364 ALA B O 1
ATOM 7289 N N . VAL B 1 365 ? 13.93 -12.82 -4.195 1 97.19 365 VAL B N 1
ATOM 7290 C CA . VAL B 1 365 ? 12.953 -12.531 -3.15 1 97.19 365 VAL B CA 1
ATOM 7291 C C . VAL B 1 365 ? 13.156 -13.469 -1.967 1 97.19 365 VAL B C 1
ATOM 7293 O O . VAL B 1 365 ? 12.969 -14.68 -2.088 1 97.19 365 VAL B O 1
ATOM 7296 N N . LYS B 1 366 ? 13.523 -12.922 -0.875 1 94.75 366 LYS B N 1
ATOM 7297 C CA . LYS B 1 366 ? 13.641 -13.695 0.358 1 94.75 366 LYS B CA 1
ATOM 7298 C C . LYS B 1 366 ? 12.359 -13.609 1.186 1 94.75 366 LYS B C 1
ATOM 7300 O O . LYS B 1 366 ? 11.891 -12.508 1.496 1 94.75 366 LYS B O 1
ATOM 7305 N N . ARG B 1 367 ? 11.852 -14.734 1.47 1 94.25 367 ARG B N 1
ATOM 7306 C CA . ARG B 1 367 ? 10.625 -14.789 2.258 1 94.25 367 ARG B CA 1
ATOM 7307 C C . ARG B 1 367 ? 10.938 -14.984 3.738 1 94.25 367 ARG B C 1
ATOM 7309 O O . ARG B 1 367 ? 11.688 -15.898 4.105 1 94.25 367 ARG B O 1
ATOM 7316 N N . VAL B 1 368 ? 10.359 -14.109 4.594 1 91.94 368 VAL B N 1
ATOM 7317 C CA . VAL B 1 368 ? 10.57 -14.188 6.035 1 91.94 368 VAL B CA 1
ATOM 7318 C C . VAL B 1 368 ? 9.242 -14 6.766 1 91.94 368 VAL B C 1
ATOM 7320 O O . VAL B 1 368 ? 8.312 -13.391 6.223 1 91.94 368 VAL B O 1
ATOM 7323 N N . PRO B 1 369 ? 9.125 -14.586 7.914 1 86.62 369 PRO B N 1
ATOM 7324 C CA . PRO B 1 369 ? 7.895 -14.352 8.68 1 86.62 369 PRO B CA 1
ATOM 7325 C C . PRO B 1 369 ? 7.645 -12.875 8.961 1 86.62 369 PRO B C 1
ATOM 7327 O O . PRO B 1 369 ? 8.594 -12.094 9.062 1 86.62 369 PRO B O 1
ATOM 7330 N N . LYS B 1 370 ? 6.367 -12.57 9.094 1 80.81 370 LYS B N 1
ATOM 7331 C CA . LYS B 1 370 ? 6.004 -11.188 9.414 1 80.81 370 LYS B CA 1
ATOM 7332 C C . LYS B 1 370 ? 6.48 -10.812 10.812 1 80.81 370 LYS B C 1
ATOM 7334 O O . LYS B 1 370 ? 6.574 -11.664 11.695 1 80.81 370 LYS B O 1
ATOM 7339 N N . GLY B 1 371 ? 6.766 -9.5 11.008 1 71.31 371 GLY B N 1
ATOM 7340 C CA . GLY B 1 371 ? 7.191 -9.016 12.312 1 71.31 371 GLY B CA 1
ATOM 7341 C C . GLY B 1 371 ? 8.547 -8.328 12.289 1 71.31 371 GLY B C 1
ATOM 7342 O O . GLY B 1 371 ? 8.93 -7.754 11.266 1 71.31 371 GLY B O 1
ATOM 7343 N N . ASN B 1 372 ? 9.125 -8.352 13.422 1 64.81 372 ASN B N 1
ATOM 7344 C CA . ASN B 1 372 ? 10.406 -7.668 13.57 1 64.81 372 ASN B CA 1
ATOM 7345 C C . ASN B 1 372 ? 11.523 -8.398 12.828 1 64.81 372 ASN B C 1
ATOM 7347 O O . ASN B 1 372 ? 12.078 -9.375 13.328 1 64.81 372 ASN B O 1
ATOM 7351 N N . ASN B 1 373 ? 11.711 -7.906 11.609 1 75.88 373 ASN B N 1
ATOM 7352 C CA . ASN B 1 373 ? 12.75 -8.469 10.75 1 75.88 373 ASN B CA 1
ATOM 7353 C C . ASN B 1 373 ? 14.07 -7.719 10.891 1 75.88 373 ASN B C 1
ATOM 7355 O O . ASN B 1 373 ? 14.242 -6.648 10.305 1 75.88 373 ASN B O 1
ATOM 7359 N N . LYS B 1 374 ? 15 -8.281 11.68 1 77.38 374 LYS B N 1
ATOM 7360 C CA . LYS B 1 374 ? 16.328 -7.715 11.883 1 77.38 374 LYS B CA 1
ATOM 7361 C C . LYS B 1 374 ? 17.047 -7.523 10.555 1 77.38 374 LYS B C 1
ATOM 7363 O O . LYS B 1 374 ? 17.797 -6.551 10.375 1 77.38 374 LYS B O 1
ATOM 7368 N N . GLU B 1 375 ? 16.75 -8.391 9.68 1 85.88 375 GLU B N 1
ATOM 7369 C CA . GLU B 1 375 ? 17.406 -8.289 8.383 1 85.88 375 GLU B CA 1
ATOM 7370 C C . GLU B 1 375 ? 16.922 -7.066 7.609 1 85.88 375 GLU B C 1
ATOM 7372 O O . GLU B 1 375 ? 17.719 -6.387 6.953 1 85.88 375 GLU B O 1
ATOM 7377 N N . LEU B 1 376 ? 15.633 -6.898 7.762 1 84.25 376 LEU B N 1
ATOM 7378 C CA . LEU B 1 376 ? 15.07 -5.742 7.07 1 84.25 376 LEU B CA 1
ATOM 7379 C C . LEU B 1 376 ? 15.672 -4.445 7.609 1 84.25 376 LEU B C 1
ATOM 7381 O O . LEU B 1 376 ? 15.977 -3.531 6.84 1 84.25 376 LEU B O 1
ATOM 7385 N N . VAL B 1 377 ? 15.883 -4.367 8.859 1 78.69 377 VAL B N 1
ATOM 7386 C CA . VAL B 1 377 ? 16.469 -3.189 9.492 1 78.69 377 VAL B CA 1
ATOM 7387 C C . VAL B 1 377 ? 17.875 -2.957 8.938 1 78.69 377 VAL B C 1
ATOM 7389 O O . VAL B 1 377 ? 18.25 -1.822 8.625 1 78.69 377 VAL B O 1
ATOM 7392 N N . CYS B 1 378 ? 18.578 -3.998 8.844 1 84.31 378 CYS B N 1
ATOM 7393 C CA . CYS B 1 378 ? 19.938 -3.922 8.305 1 84.31 378 CYS B CA 1
ATOM 7394 C C . CYS B 1 378 ? 19.906 -3.496 6.84 1 84.31 378 CYS B C 1
ATOM 7396 O O . CYS B 1 378 ? 20.625 -2.572 6.445 1 84.31 378 CYS B O 1
ATOM 7398 N N . LEU B 1 379 ? 19.047 -4.117 6.074 1 84.75 379 LEU B N 1
ATOM 7399 C CA . LEU B 1 379 ? 18.969 -3.865 4.641 1 84.75 379 LEU B CA 1
ATOM 7400 C C . LEU B 1 379 ? 18.578 -2.414 4.363 1 84.75 379 LEU B C 1
ATOM 7402 O O . LEU B 1 379 ? 19.094 -1.795 3.436 1 84.75 379 LEU B O 1
ATOM 7406 N N . GLU B 1 380 ? 17.703 -1.954 5.172 1 75.69 380 GLU B N 1
ATOM 7407 C CA . GLU B 1 380 ? 17.219 -0.587 4.988 1 75.69 380 GLU B CA 1
ATOM 7408 C C . GLU B 1 380 ? 18.328 0.426 5.273 1 75.69 380 GLU B C 1
ATOM 7410 O O . GLU B 1 380 ? 18.25 1.573 4.828 1 75.69 380 GLU B O 1
ATOM 7415 N N . GLN B 1 381 ? 19.328 -0.051 5.969 1 71.69 381 GLN B N 1
ATOM 7416 C CA . GLN B 1 381 ? 20.422 0.847 6.32 1 71.69 381 GLN B CA 1
ATOM 7417 C C . GLN B 1 381 ? 21.562 0.748 5.312 1 71.69 381 GLN B C 1
ATOM 7419 O O . GLN B 1 381 ? 22.516 1.535 5.359 1 71.69 381 GLN B O 1
ATOM 7424 N N . LEU B 1 382 ? 21.469 -0.392 4.477 1 72.44 382 LEU B N 1
ATOM 7425 C CA . LEU B 1 382 ? 22.516 -0.575 3.49 1 72.44 382 LEU B CA 1
ATOM 7426 C C . LEU B 1 382 ? 22.531 0.568 2.482 1 72.44 382 LEU B C 1
ATOM 7428 O O . LEU B 1 382 ? 21.594 0.717 1.697 1 72.44 382 LEU B O 1
ATOM 7432 N N . ARG B 1 383 ? 23.031 1.646 2.922 1 51.91 383 ARG B N 1
ATOM 7433 C CA . ARG B 1 383 ? 23.109 2.857 2.111 1 51.91 383 ARG B CA 1
ATOM 7434 C C . ARG B 1 383 ? 24.062 2.672 0.936 1 51.91 383 ARG B C 1
ATOM 7436 O O . ARG B 1 383 ? 23.75 3.076 -0.188 1 51.91 383 ARG B O 1
ATOM 7443 N N . LYS B 1 384 ? 25.469 2.281 1.246 1 52.19 384 LYS B N 1
ATOM 7444 C CA . LYS B 1 384 ? 26.594 2.156 0.334 1 52.19 384 LYS B CA 1
ATOM 7445 C C . LYS B 1 384 ? 26.719 0.731 -0.2 1 52.19 384 LYS B C 1
ATOM 7447 O O . LYS B 1 384 ? 26.734 -0.229 0.573 1 52.19 384 LYS B O 1
ATOM 7452 N N . ASN B 1 385 ? 26.125 0.415 -1.458 1 60.5 385 ASN B N 1
ATOM 7453 C CA . ASN B 1 385 ? 26 -0.98 -1.868 1 60.5 385 ASN B CA 1
ATOM 7454 C C . ASN B 1 385 ? 27.094 -1.363 -2.857 1 60.5 385 ASN B C 1
ATOM 7456 O O . ASN B 1 385 ? 26.812 -1.911 -3.924 1 60.5 385 ASN B O 1
ATOM 7460 N N . ASN B 1 386 ? 28.344 -0.938 -2.492 1 72.31 386 ASN B N 1
ATOM 7461 C CA . ASN B 1 386 ? 29.359 -1.293 -3.488 1 72.31 386 ASN B CA 1
ATOM 7462 C C . ASN B 1 386 ? 29.766 -2.758 -3.371 1 72.31 386 ASN B C 1
ATOM 7464 O O . ASN B 1 386 ? 30.062 -3.404 -4.375 1 72.31 386 ASN B O 1
ATOM 7468 N N . HIS B 1 387 ? 29.75 -3.156 -2.158 1 88.44 387 HIS B N 1
ATOM 7469 C CA . HIS B 1 387 ? 30.234 -4.52 -1.986 1 88.44 387 HIS B CA 1
ATOM 7470 C C . HIS B 1 387 ? 29.25 -5.359 -1.181 1 88.44 387 HIS B C 1
ATOM 7472 O O . HIS B 1 387 ? 29.578 -6.469 -0.753 1 88.44 387 HIS B O 1
ATOM 7478 N N . LEU B 1 388 ? 28.047 -4.777 -0.95 1 90.56 388 LEU B N 1
ATOM 7479 C CA . LEU B 1 388 ? 26.969 -5.484 -0.275 1 90.56 388 LEU B CA 1
ATOM 7480 C C . LEU B 1 388 ? 25.797 -5.715 -1.223 1 90.56 388 LEU B C 1
ATOM 7482 O O . LEU B 1 388 ? 25.672 -5.031 -2.242 1 90.56 388 LEU B O 1
ATOM 7486 N N . VAL B 1 389 ? 25.016 -6.668 -0.904 1 91.69 389 VAL B N 1
ATOM 7487 C CA . VAL B 1 389 ? 23.844 -6.949 -1.715 1 91.69 389 VAL B CA 1
ATOM 7488 C C . VAL B 1 389 ? 22.953 -5.711 -1.772 1 91.69 389 VAL B C 1
ATOM 7490 O O . VAL B 1 389 ? 22.812 -4.992 -0.78 1 91.69 389 VAL B O 1
ATOM 7493 N N . ARG B 1 390 ? 22.375 -5.5 -2.9 1 85.56 390 ARG B N 1
ATOM 7494 C CA . ARG B 1 390 ? 21.531 -4.32 -3.1 1 85.56 390 ARG B CA 1
ATOM 7495 C C . ARG B 1 390 ? 20.094 -4.609 -2.711 1 85.56 390 ARG B C 1
ATOM 7497 O O . ARG B 1 390 ? 19.5 -5.574 -3.199 1 85.56 390 ARG B O 1
ATOM 7504 N N . TYR B 1 391 ? 19.531 -3.691 -1.844 1 88.12 391 TYR B N 1
ATOM 7505 C CA . TYR B 1 391 ? 18.156 -3.775 -1.397 1 88.12 391 TYR B CA 1
ATOM 7506 C C . TYR B 1 391 ? 17.219 -3.029 -2.35 1 88.12 391 TYR B C 1
ATOM 7508 O O . TYR B 1 391 ? 17.422 -1.845 -2.623 1 88.12 391 TYR B O 1
ATOM 7516 N N . CYS B 1 392 ? 16.172 -3.715 -2.85 1 83.31 392 CYS B N 1
ATOM 7517 C CA . CYS B 1 392 ? 15.266 -3.109 -3.83 1 83.31 392 CYS B CA 1
ATOM 7518 C C . CYS B 1 392 ? 13.961 -2.672 -3.178 1 83.31 392 CYS B C 1
ATOM 7520 O O . CYS B 1 392 ? 13.305 -1.75 -3.658 1 83.31 392 CYS B O 1
ATOM 7522 N N . GLY B 1 393 ? 13.562 -3.371 -2.135 1 83.38 393 GLY B N 1
ATOM 7523 C CA . GLY B 1 393 ? 12.305 -3.07 -1.462 1 83.38 393 GLY B CA 1
ATOM 7524 C C . GLY B 1 393 ? 11.688 -4.277 -0.783 1 83.38 393 GLY B C 1
ATOM 7525 O O . GLY B 1 393 ? 12.336 -5.316 -0.641 1 83.38 393 GLY B O 1
ATOM 7526 N N . TYR B 1 394 ? 10.531 -4.133 -0.221 1 87 394 TYR B N 1
ATOM 7527 C CA . TYR B 1 394 ? 9.844 -5.281 0.363 1 87 394 TYR B CA 1
ATOM 7528 C C . TYR B 1 394 ? 8.336 -5.16 0.199 1 87 394 TYR B C 1
ATOM 7530 O O . TYR B 1 394 ? 7.816 -4.062 -0.013 1 87 394 TYR B O 1
ATOM 7538 N N . GLU B 1 395 ? 7.668 -6.207 0.099 1 88.81 395 GLU B N 1
ATOM 7539 C CA . GLU B 1 395 ? 6.219 -6.367 0.133 1 88.81 395 GLU B CA 1
ATOM 7540 C C . GLU B 1 395 ? 5.793 -7.305 1.256 1 88.81 395 GLU B C 1
ATOM 7542 O O . GLU B 1 395 ? 6.621 -8.016 1.831 1 88.81 395 GLU B O 1
ATOM 7547 N N . GLU B 1 396 ? 4.566 -7.137 1.7 1 86.62 396 GLU B N 1
ATOM 7548 C CA . GLU B 1 396 ? 4.078 -8.008 2.766 1 86.62 396 GLU B CA 1
ATOM 7549 C C . GLU B 1 396 ? 2.67 -8.508 2.469 1 86.62 396 GLU B C 1
ATOM 7551 O O . GLU B 1 396 ? 1.89 -7.828 1.8 1 86.62 396 GLU B O 1
ATOM 7556 N N . ASP B 1 397 ? 2.414 -9.648 2.807 1 83.94 397 ASP B N 1
ATOM 7557 C CA . ASP B 1 397 ? 1.041 -10.141 2.871 1 83.94 397 ASP B CA 1
ATOM 7558 C C . ASP B 1 397 ? 0.666 -10.539 4.297 1 83.94 397 ASP B C 1
ATOM 7560 O O . ASP B 1 397 ? 1.283 -10.078 5.258 1 83.94 397 ASP B O 1
ATOM 7564 N N . SER B 1 398 ? -0.392 -11.25 4.57 1 74.69 398 SER B N 1
ATOM 7565 C CA . SER B 1 398 ? -0.916 -11.523 5.906 1 74.69 398 SER B CA 1
ATOM 7566 C C . SER B 1 398 ? 0.06 -12.367 6.719 1 74.69 398 SER B C 1
ATOM 7568 O O . SER B 1 398 ? 0.059 -12.312 7.949 1 74.69 398 SER B O 1
ATOM 7570 N N . SER B 1 399 ? 0.991 -13.055 6.004 1 76.69 399 SER B N 1
ATOM 7571 C CA . SER B 1 399 ? 1.787 -14.031 6.742 1 76.69 399 SER B CA 1
ATOM 7572 C C . SER B 1 399 ? 3.279 -13.789 6.543 1 76.69 399 SER B C 1
ATOM 7574 O O . SER B 1 399 ? 4.098 -14.234 7.355 1 76.69 399 SER B O 1
ATOM 7576 N N . CYS B 1 400 ? 3.531 -13.172 5.492 1 88.12 400 CYS B N 1
ATOM 7577 C CA . CYS B 1 400 ? 4.914 -13.227 5.035 1 88.12 400 CYS B CA 1
ATOM 7578 C C . CYS B 1 400 ? 5.387 -11.852 4.562 1 88.12 400 CYS B C 1
ATOM 7580 O O . CYS B 1 400 ? 4.602 -11.078 4.016 1 88.12 400 CYS B O 1
ATOM 7582 N N . SER B 1 401 ? 6.641 -11.602 4.992 1 90.69 401 SER B N 1
ATOM 7583 C CA . SER B 1 401 ? 7.332 -10.477 4.383 1 90.69 401 SER B CA 1
ATOM 7584 C C . SER B 1 401 ? 8.242 -10.93 3.248 1 90.69 401 SER B C 1
ATOM 7586 O O . SER B 1 401 ? 8.922 -11.953 3.363 1 90.69 401 SER B O 1
ATOM 7588 N N . TYR B 1 402 ? 8.18 -10.227 2.176 1 94.31 402 TYR B N 1
ATOM 7589 C CA . TYR B 1 402 ? 8.977 -10.516 0.993 1 94.31 402 TYR B CA 1
ATOM 7590 C C . TYR B 1 402 ? 10.062 -9.461 0.796 1 94.31 402 TYR B C 1
ATOM 7592 O O . TYR B 1 402 ? 9.773 -8.336 0.384 1 94.31 402 TYR B O 1
ATOM 7600 N N . LE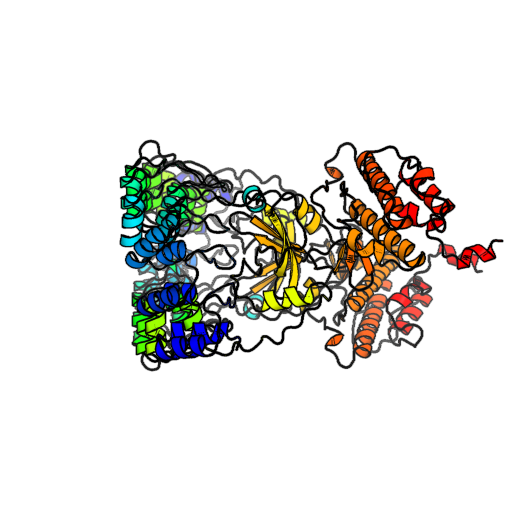U B 1 403 ? 11.289 -9.836 1.105 1 93.56 403 LEU B N 1
ATOM 7601 C CA . LEU B 1 403 ? 12.422 -8.945 0.899 1 93.56 403 LEU B CA 1
ATOM 7602 C C . LEU B 1 403 ? 12.953 -9.062 -0.526 1 93.56 403 LEU B C 1
ATOM 7604 O O . LEU B 1 403 ? 13.453 -10.117 -0.923 1 93.56 403 LEU B O 1
ATOM 7608 N N . CYS B 1 404 ? 12.805 -7.973 -1.306 1 93.88 404 CYS B N 1
ATOM 7609 C CA . CYS B 1 404 ? 13.25 -7.965 -2.695 1 93.88 404 CYS B CA 1
ATOM 7610 C C . CYS B 1 404 ? 14.688 -7.461 -2.807 1 93.88 404 CYS B C 1
ATOM 7612 O O . CYS B 1 404 ? 14.969 -6.301 -2.49 1 93.88 404 CYS B O 1
ATOM 7614 N N . LEU B 1 405 ? 15.547 -8.32 -3.297 1 93.31 405 LEU B N 1
ATOM 7615 C CA . LEU B 1 405 ? 16.969 -8.016 -3.449 1 93.31 405 LEU B CA 1
ATOM 7616 C C . LEU B 1 405 ? 17.375 -8.07 -4.914 1 93.31 405 LEU B C 1
ATOM 7618 O O . LEU B 1 405 ? 16.734 -8.758 -5.719 1 93.31 405 LEU B O 1
ATOM 7622 N N . PHE B 1 406 ? 18.438 -7.34 -5.207 1 91.44 406 PHE B N 1
ATOM 7623 C CA . PHE B 1 406 ? 19.016 -7.422 -6.547 1 91.44 406 PHE B CA 1
ATOM 7624 C C . PHE B 1 406 ? 19.391 -8.859 -6.887 1 91.44 406 PHE B C 1
ATOM 7626 O O . PHE B 1 406 ? 19.891 -9.594 -6.027 1 91.44 406 PHE B O 1
ATOM 7633 N N . LEU B 1 407 ? 19.156 -9.211 -8.117 1 95.38 407 LEU B N 1
ATOM 7634 C CA . LEU B 1 407 ? 19.406 -10.578 -8.539 1 95.38 407 LEU B CA 1
ATOM 7635 C C . LEU B 1 407 ? 20.844 -10.727 -9.047 1 95.38 407 LEU B C 1
ATOM 7637 O O . LEU B 1 407 ? 21.234 -10.062 -10.008 1 95.38 407 LEU B O 1
ATOM 7641 N N . TYR B 1 408 ? 21.609 -11.578 -8.391 1 94.38 408 TYR B N 1
ATOM 7642 C CA . TYR B 1 408 ? 22.969 -11.898 -8.812 1 94.38 408 TYR B CA 1
ATOM 7643 C C . TYR B 1 408 ? 23.016 -13.234 -9.547 1 94.38 408 TYR B C 1
ATOM 7645 O O . TYR B 1 408 ? 22.016 -13.953 -9.586 1 94.38 408 TYR B O 1
ATOM 7653 N N . GLU B 1 409 ? 24.203 -13.57 -10.109 1 94.31 409 GLU B N 1
ATOM 7654 C CA . GLU B 1 409 ? 24.281 -14.711 -11.016 1 94.31 409 GLU B CA 1
ATOM 7655 C C . GLU B 1 409 ? 24.562 -16 -10.258 1 94.31 409 GLU B C 1
ATOM 7657 O O . GLU B 1 409 ? 23.969 -17.047 -10.57 1 94.31 409 GLU B O 1
ATOM 7662 N N . ARG B 1 410 ? 25.469 -15.898 -9.312 1 94.12 410 ARG B N 1
ATOM 7663 C CA . ARG B 1 410 ? 25.875 -17.078 -8.57 1 94.12 410 ARG B CA 1
ATOM 7664 C C . ARG B 1 410 ? 26.406 -16.703 -7.188 1 94.12 410 ARG B C 1
ATOM 7666 O O . ARG B 1 410 ? 26.609 -15.523 -6.895 1 94.12 410 ARG B O 1
ATOM 7673 N N . ASN B 1 411 ? 26.422 -17.734 -6.352 1 94 411 ASN B N 1
ATOM 7674 C CA . ASN B 1 411 ? 27.172 -17.516 -5.117 1 94 411 ASN B CA 1
ATOM 7675 C C . ASN B 1 411 ? 28.594 -18.031 -5.227 1 94 411 ASN B C 1
ATOM 7677 O O . ASN B 1 411 ? 28.969 -18.641 -6.227 1 94 411 ASN B O 1
ATOM 7681 N N . LEU B 1 412 ? 29.375 -17.734 -4.27 1 93.62 412 LEU B N 1
ATOM 7682 C CA . LEU B 1 412 ? 30.797 -18.062 -4.305 1 93.62 412 LEU B CA 1
ATOM 7683 C C . LEU B 1 412 ? 31.016 -19.562 -4.363 1 93.62 412 LEU B C 1
ATOM 7685 O O . LEU B 1 412 ? 31.938 -20.047 -5.047 1 93.62 412 LEU B O 1
ATOM 7689 N N . GLU B 1 413 ? 30.203 -20.328 -3.686 1 91.06 413 GLU B N 1
ATOM 7690 C CA . GLU B 1 413 ? 30.312 -21.781 -3.703 1 91.06 413 GLU B CA 1
ATOM 7691 C C . GLU 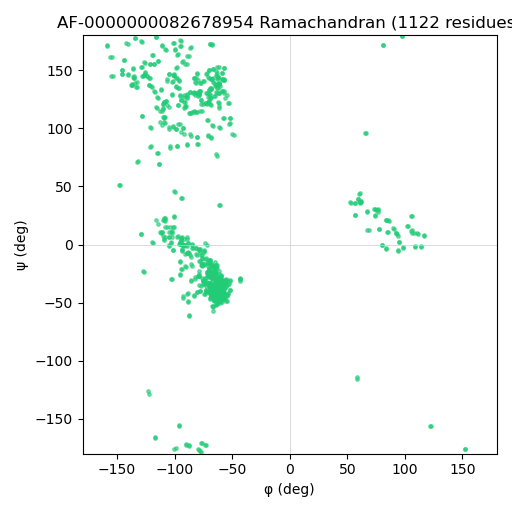B 1 413 ? 30.141 -22.328 -5.117 1 91.06 413 GLU B C 1
ATOM 7693 O O . GLU B 1 413 ? 30.844 -23.266 -5.516 1 91.06 413 GLU B O 1
ATOM 7698 N N . GLU B 1 414 ? 29.344 -21.719 -5.871 1 90.69 414 GLU B N 1
ATOM 7699 C CA . GLU B 1 414 ? 29.094 -22.141 -7.246 1 90.69 414 GLU B CA 1
ATOM 7700 C C . GLU B 1 414 ? 30.172 -21.609 -8.188 1 90.69 414 GLU B C 1
ATOM 7702 O O . GLU B 1 414 ? 30.453 -22.219 -9.227 1 90.69 414 GLU B O 1
ATOM 7707 N N . HIS B 1 415 ? 30.719 -20.516 -7.82 1 91.38 415 HIS B N 1
ATOM 7708 C CA . HIS B 1 415 ? 31.625 -19.781 -8.711 1 91.38 415 HIS B CA 1
ATOM 7709 C C . HIS B 1 415 ? 33.062 -20.234 -8.516 1 91.38 415 HIS B C 1
ATOM 7711 O O . HIS B 1 415 ? 33.906 -20 -9.391 1 91.38 415 HIS B O 1
ATOM 7717 N N . ILE B 1 416 ? 33.344 -20.844 -7.422 1 88.69 416 ILE B N 1
ATOM 7718 C CA . ILE B 1 416 ? 34.719 -21.094 -6.98 1 88.69 416 ILE B CA 1
ATOM 7719 C C . ILE B 1 416 ? 35.469 -21.906 -8.039 1 88.69 416 ILE B C 1
ATOM 7721 O O . ILE B 1 416 ? 36.656 -21.688 -8.266 1 88.69 416 ILE B O 1
ATOM 7725 N N . SER B 1 417 ? 34.812 -22.75 -8.719 1 86.56 417 SER B N 1
ATOM 7726 C CA . SER B 1 417 ? 35.406 -23.609 -9.719 1 86.56 417 SER B CA 1
ATOM 7727 C C . SER B 1 417 ? 35.719 -22.844 -11 1 86.56 417 SER B C 1
ATOM 7729 O O . SER B 1 417 ? 36.531 -23.281 -11.82 1 86.56 417 SER B O 1
ATOM 7731 N N . ASN B 1 418 ? 35.156 -21.719 -11.172 1 85.19 418 ASN B N 1
ATOM 7732 C CA . ASN B 1 418 ? 35.312 -20.938 -12.391 1 85.19 418 ASN B CA 1
ATOM 7733 C C . ASN B 1 418 ? 36.438 -19.938 -12.281 1 85.19 418 ASN B C 1
ATOM 7735 O O . ASN B 1 418 ? 36.812 -19.281 -13.258 1 85.19 418 ASN B O 1
ATOM 7739 N N . ILE B 1 419 ? 37 -19.859 -11.07 1 86.56 419 ILE B N 1
ATOM 7740 C CA . ILE B 1 419 ? 38.062 -18.906 -10.875 1 86.56 419 ILE B CA 1
ATOM 7741 C C . ILE B 1 419 ? 39.312 -19.375 -11.625 1 86.56 419 ILE B C 1
ATOM 7743 O O . ILE B 1 419 ? 39.781 -20.516 -11.461 1 86.56 419 ILE B O 1
ATOM 7747 N N . LYS B 1 420 ? 39.875 -18.438 -12.492 1 79.5 420 LYS B N 1
ATOM 7748 C CA . LYS B 1 420 ? 40.938 -18.812 -13.445 1 79.5 420 LYS B CA 1
ATOM 7749 C C . LYS B 1 420 ? 42.312 -18.578 -12.867 1 79.5 420 LYS B C 1
ATOM 7751 O O . LYS B 1 420 ? 43.219 -19.391 -13.062 1 79.5 420 LYS B O 1
ATOM 7756 N N . ASP B 1 421 ? 42.469 -17.375 -12.203 1 82.19 421 ASP B N 1
ATOM 7757 C CA . ASP B 1 421 ? 43.844 -17.031 -11.797 1 82.19 421 ASP B CA 1
ATOM 7758 C C . ASP B 1 421 ? 43.844 -16.344 -10.43 1 82.19 421 ASP B C 1
ATOM 7760 O O . ASP B 1 421 ? 42.781 -16.094 -9.852 1 82.19 421 ASP B O 1
ATOM 7764 N N . VAL B 1 422 ? 45 -16.125 -9.93 1 83.81 422 VAL B N 1
ATOM 7765 C CA . VAL B 1 422 ? 45.219 -15.609 -8.586 1 83.81 422 VAL B CA 1
ATOM 7766 C C . VAL B 1 422 ? 44.75 -14.156 -8.508 1 83.81 422 VAL B C 1
ATOM 7768 O O . VAL B 1 422 ? 44.281 -13.703 -7.465 1 83.81 422 VAL B O 1
ATOM 7771 N N . THR B 1 423 ? 44.781 -13.508 -9.602 1 85.88 423 THR B N 1
ATOM 7772 C CA . THR B 1 423 ? 44.344 -12.117 -9.625 1 85.88 423 THR B CA 1
ATOM 7773 C C . THR B 1 423 ? 42.844 -12.023 -9.344 1 85.88 423 THR B C 1
ATOM 7775 O O . THR B 1 423 ? 42.406 -11.133 -8.609 1 85.88 423 THR B O 1
ATOM 7778 N N . GLU B 1 424 ? 42.125 -12.93 -9.883 1 87.94 424 GLU B N 1
ATOM 7779 C CA . GLU B 1 424 ? 40.688 -12.969 -9.633 1 87.94 424 GLU B CA 1
ATOM 7780 C C . GLU B 1 424 ? 40.406 -13.266 -8.172 1 87.94 424 GLU B C 1
ATOM 7782 O O . GLU B 1 424 ? 39.438 -12.742 -7.609 1 87.94 424 GLU B O 1
ATOM 7787 N N . ILE B 1 425 ? 41.219 -14.125 -7.656 1 89.69 425 ILE B N 1
ATOM 7788 C CA . ILE B 1 425 ? 41.094 -14.469 -6.246 1 89.69 425 ILE B CA 1
ATOM 7789 C C . ILE B 1 425 ? 41.312 -13.227 -5.387 1 89.69 425 ILE B C 1
ATOM 7791 O O . ILE B 1 425 ? 40.531 -12.93 -4.492 1 89.69 425 ILE B O 1
ATOM 7795 N N . GLN B 1 426 ? 42.344 -12.539 -5.691 1 90.06 426 GLN B N 1
ATOM 7796 C CA . GLN B 1 426 ? 42.656 -11.32 -4.949 1 90.06 426 GLN B CA 1
ATOM 7797 C C . GLN B 1 426 ? 41.562 -10.281 -5.086 1 90.06 426 GLN B C 1
ATOM 7799 O O . GLN B 1 426 ? 41.156 -9.664 -4.098 1 90.06 426 GLN B O 1
ATOM 7804 N N . ASP B 1 427 ? 41.094 -10.148 -6.277 1 88.88 427 ASP B N 1
ATOM 7805 C CA . ASP B 1 427 ? 40.031 -9.18 -6.527 1 88.88 427 ASP B CA 1
ATOM 7806 C C . ASP B 1 427 ? 38.75 -9.539 -5.75 1 88.88 427 ASP B C 1
ATOM 7808 O O . ASP B 1 427 ? 38.125 -8.664 -5.156 1 88.88 427 ASP B O 1
ATOM 7812 N N . MET B 1 428 ? 38.438 -10.711 -5.781 1 91.06 428 MET B N 1
ATOM 7813 C CA . MET B 1 428 ? 37.25 -11.203 -5.09 1 91.06 428 MET B CA 1
ATOM 7814 C C . MET B 1 428 ? 37.375 -11 -3.582 1 91.06 428 MET B C 1
ATOM 7816 O O . MET B 1 428 ? 36.438 -10.508 -2.939 1 91.06 428 MET B O 1
ATOM 7820 N N . LEU B 1 429 ? 38.5 -11.414 -3.078 1 92.69 429 LEU B N 1
ATOM 7821 C CA . LEU B 1 429 ? 38.719 -11.273 -1.644 1 92.69 429 LEU B CA 1
ATOM 7822 C C . LEU B 1 429 ? 38.75 -9.805 -1.241 1 92.69 429 LEU B C 1
ATOM 7824 O O . LEU B 1 429 ? 38.219 -9.438 -0.185 1 92.69 429 LEU B O 1
ATOM 7828 N N . GLN B 1 430 ? 39.312 -9.023 -2.074 1 92.25 430 GLN B N 1
ATOM 7829 C CA . GLN B 1 430 ? 39.281 -7.586 -1.814 1 92.25 430 GLN B CA 1
ATOM 7830 C C . GLN B 1 430 ? 37.844 -7.078 -1.692 1 92.25 430 GLN B C 1
ATOM 7832 O O . GLN B 1 430 ? 37.531 -6.309 -0.782 1 92.25 430 GLN B O 1
ATOM 7837 N N . SER B 1 431 ? 37.031 -7.512 -2.607 1 91.81 431 SER B N 1
ATOM 7838 C CA . SER B 1 431 ? 35.625 -7.113 -2.574 1 91.81 431 SER B CA 1
ATOM 7839 C C . SER B 1 431 ? 34.938 -7.582 -1.29 1 91.81 431 SER B C 1
ATOM 7841 O O . SER B 1 431 ? 34.156 -6.848 -0.695 1 91.81 431 SER B O 1
ATOM 7843 N N . ILE B 1 432 ? 35.281 -8.719 -0.866 1 94.56 432 ILE B N 1
ATOM 7844 C CA . ILE B 1 432 ? 34.688 -9.297 0.334 1 94.56 432 ILE B CA 1
ATOM 7845 C C . ILE B 1 432 ? 35.125 -8.516 1.563 1 94.56 432 ILE B C 1
ATOM 7847 O O . ILE B 1 432 ? 34.312 -8.172 2.426 1 94.56 432 ILE B O 1
ATOM 7851 N N . PHE B 1 433 ? 36.438 -8.227 1.606 1 94.12 433 PHE B N 1
ATOM 7852 C CA . PHE B 1 433 ? 36.969 -7.438 2.709 1 94.12 433 PHE B CA 1
ATOM 7853 C C . PHE B 1 433 ? 36.312 -6.066 2.77 1 94.12 433 PHE B C 1
ATOM 7855 O O . PHE B 1 433 ? 35.906 -5.613 3.844 1 94.12 433 PHE B O 1
ATOM 7862 N N . LEU B 1 434 ? 36.188 -5.484 1.638 1 90.31 434 LEU B N 1
ATOM 7863 C CA . LEU B 1 434 ? 35.594 -4.164 1.568 1 90.31 434 LEU B CA 1
ATOM 7864 C C . LEU B 1 434 ? 34.125 -4.227 1.98 1 90.31 434 LEU B C 1
ATOM 7866 O O . LEU B 1 434 ? 33.625 -3.314 2.646 1 90.31 434 LEU B O 1
ATOM 7870 N N . GLY B 1 435 ? 33.469 -5.285 1.576 1 92.12 435 GLY B N 1
ATOM 7871 C CA . GLY B 1 435 ? 32.062 -5.469 1.976 1 92.12 435 GLY B CA 1
ATOM 7872 C C . GLY B 1 435 ? 31.906 -5.598 3.477 1 92.12 435 GLY B C 1
ATOM 7873 O O . GLY B 1 435 ? 31.016 -4.977 4.059 1 92.12 435 GLY B O 1
ATOM 7874 N N . LEU B 1 436 ? 32.688 -6.387 4.031 1 94.12 436 LEU B N 1
ATOM 7875 C CA . LEU B 1 436 ? 32.625 -6.566 5.477 1 94.12 436 LEU B CA 1
ATOM 7876 C C . LEU B 1 436 ? 32.906 -5.258 6.199 1 94.12 436 LEU B C 1
ATOM 7878 O O . LEU B 1 436 ? 32.281 -4.934 7.199 1 94.12 436 LEU B O 1
ATOM 7882 N N . HIS B 1 437 ? 33.844 -4.566 5.684 1 90.5 437 HIS B N 1
ATOM 7883 C CA . HIS B 1 437 ? 34.188 -3.256 6.234 1 90.5 437 HIS B CA 1
ATOM 7884 C C . HIS B 1 437 ? 32.969 -2.318 6.152 1 90.5 437 HIS B C 1
ATOM 7886 O O . HIS B 1 437 ? 32.656 -1.62 7.121 1 90.5 437 HIS B O 1
ATOM 7892 N N . GLU B 1 438 ? 32.375 -2.334 4.984 1 85.56 438 GLU B N 1
ATOM 7893 C CA . GLU B 1 438 ? 31.203 -1.5 4.789 1 85.56 438 GLU B CA 1
ATOM 7894 C C . GLU B 1 438 ? 30.109 -1.845 5.801 1 85.56 438 GLU B C 1
ATOM 7896 O O . GLU B 1 438 ? 29.484 -0.953 6.363 1 85.56 438 GLU B O 1
ATOM 7901 N N . LEU B 1 439 ? 29.906 -3.043 6.043 1 90.19 439 LEU B N 1
ATOM 7902 C CA . LEU B 1 439 ? 28.891 -3.502 6.988 1 90.19 439 LEU B CA 1
ATOM 7903 C C . LEU B 1 439 ? 29.219 -3.033 8.398 1 90.19 439 LEU B C 1
ATOM 7905 O O . LEU B 1 439 ? 28.344 -2.543 9.117 1 90.19 439 LEU B O 1
ATOM 7909 N N . HIS B 1 440 ? 30.484 -3.168 8.758 1 89.5 440 HIS B N 1
ATOM 7910 C CA . HIS B 1 440 ? 30.938 -2.725 10.07 1 89.5 440 HIS B CA 1
ATOM 7911 C C . HIS B 1 440 ? 30.781 -1.215 10.227 1 89.5 440 HIS B C 1
ATOM 7913 O O . HIS B 1 440 ? 30.406 -0.732 11.297 1 89.5 440 HIS B O 1
ATOM 7919 N N . GLU B 1 441 ? 31 -0.54 9.195 1 82.06 441 GLU B N 1
ATOM 7920 C CA . GLU B 1 441 ? 30.922 0.918 9.219 1 82.06 441 GLU B CA 1
ATOM 7921 C C . GLU B 1 441 ? 29.5 1.399 9.469 1 82.06 441 GLU B C 1
ATOM 7923 O O . GLU B 1 441 ? 29.281 2.426 10.117 1 82.06 441 GLU B O 1
ATOM 7928 N N . ILE B 1 442 ? 28.594 0.69 8.93 1 78.94 442 ILE B N 1
ATOM 7929 C CA . ILE B 1 442 ? 27.203 1.104 9.109 1 78.94 442 ILE B CA 1
ATOM 7930 C C . ILE B 1 442 ? 26.703 0.621 10.461 1 78.94 442 ILE B C 1
ATOM 7932 O O . ILE B 1 442 ? 25.578 0.949 10.867 1 78.94 442 ILE B O 1
ATOM 7936 N N . GLY B 1 443 ? 27.516 -0.194 11.133 1 85.69 443 GLY B N 1
ATOM 7937 C CA . GLY B 1 443 ? 27.219 -0.506 12.523 1 85.69 443 GLY B CA 1
ATOM 7938 C C . GLY B 1 443 ? 26.672 -1.905 12.719 1 85.69 443 GLY B C 1
ATOM 7939 O O . GLY B 1 443 ? 25.938 -2.16 13.672 1 85.69 443 GLY B O 1
ATOM 7940 N N . PHE B 1 444 ? 27 -2.805 11.781 1 91.19 444 PHE B N 1
ATOM 7941 C CA . PHE B 1 444 ? 26.484 -4.164 11.922 1 91.19 444 PHE B CA 1
ATOM 7942 C C . PHE B 1 444 ? 27.625 -5.176 11.812 1 91.19 444 PHE B C 1
ATOM 7944 O O . PHE B 1 444 ? 28.594 -4.949 11.094 1 91.19 444 PHE B O 1
ATOM 7951 N N . CYS B 1 445 ? 27.547 -6.207 12.531 1 93.75 445 CYS B N 1
ATOM 7952 C CA . CYS B 1 445 ? 28.359 -7.387 12.273 1 93.75 445 CYS B CA 1
ATOM 7953 C C . CYS B 1 445 ? 27.625 -8.383 11.391 1 93.75 445 CYS B C 1
ATOM 7955 O O . CYS B 1 445 ? 26.391 -8.32 11.266 1 93.75 445 CYS B O 1
ATOM 7957 N N . HIS B 1 446 ? 28.266 -9.25 10.719 1 93.56 446 HIS B N 1
ATOM 7958 C CA . HIS B 1 446 ? 27.641 -10.195 9.797 1 93.56 446 HIS B CA 1
ATOM 7959 C C . HIS B 1 446 ? 27.203 -11.469 10.516 1 93.56 446 HIS B C 1
ATOM 7961 O O . HIS B 1 446 ? 26.031 -11.844 10.477 1 93.56 446 HIS B O 1
ATOM 7967 N N . ARG B 1 447 ? 28.172 -12.219 11.117 1 92.62 447 ARG B N 1
ATOM 7968 C CA . ARG B 1 447 ? 28.016 -13.375 11.992 1 92.62 447 ARG B CA 1
ATOM 7969 C C . ARG B 1 447 ? 27.75 -14.641 11.18 1 92.62 447 ARG B C 1
ATOM 7971 O O . ARG B 1 447 ? 27.641 -15.734 11.734 1 92.62 447 ARG B O 1
ATOM 7978 N N . ASP B 1 448 ? 27.688 -14.555 9.906 1 91.12 448 ASP B N 1
ATOM 7979 C CA . ASP B 1 448 ? 27.438 -15.734 9.086 1 91.12 448 ASP B CA 1
ATOM 7980 C C . ASP B 1 448 ? 28.141 -15.633 7.738 1 91.12 448 ASP B C 1
ATOM 7982 O O . ASP B 1 448 ? 27.516 -15.797 6.688 1 91.12 448 ASP B O 1
ATOM 7986 N N . LEU B 1 449 ? 29.406 -15.344 7.863 1 92.69 449 LEU B N 1
ATOM 7987 C CA . LEU B 1 449 ? 30.188 -15.312 6.633 1 92.69 449 LEU B CA 1
ATOM 7988 C C . LEU B 1 449 ? 30.391 -16.719 6.09 1 92.69 449 LEU B C 1
ATOM 7990 O O . LEU B 1 449 ? 31.078 -17.547 6.715 1 92.69 449 LEU B O 1
ATOM 7994 N N . HIS B 1 450 ? 29.719 -17.031 5.027 1 91.25 450 HIS B N 1
ATOM 7995 C CA . HIS B 1 450 ? 29.719 -18.312 4.34 1 91.25 450 HIS B CA 1
ATOM 7996 C C . HIS B 1 450 ? 29.812 -18.141 2.83 1 91.25 450 HIS B C 1
ATOM 7998 O O . HIS B 1 450 ? 29.297 -17.156 2.285 1 91.25 450 HIS B O 1
ATOM 8004 N N . PRO B 1 451 ? 30.531 -19.078 2.156 1 92.19 451 PRO B N 1
ATOM 8005 C CA . PRO B 1 451 ? 30.656 -18.953 0.703 1 92.19 451 PRO B CA 1
ATOM 8006 C C . PRO B 1 451 ? 29.312 -18.797 0.007 1 92.19 451 PRO B C 1
ATOM 8008 O O . PRO B 1 451 ? 29.203 -18.109 -1.006 1 92.19 451 PRO B O 1
ATOM 8011 N N . SER B 1 452 ? 28.281 -19.375 0.559 1 91.38 452 SER B N 1
ATOM 8012 C CA . SER B 1 452 ? 26.953 -19.297 -0.046 1 91.38 452 SER B CA 1
ATOM 8013 C C . SER B 1 452 ? 26.328 -17.922 0.188 1 91.38 452 SER B C 1
ATOM 8015 O O . SER B 1 452 ? 25.328 -17.578 -0.447 1 91.38 452 SER B O 1
ATOM 8017 N N . ASN B 1 453 ? 26.953 -17.156 1.081 1 93.06 453 ASN B N 1
ATOM 8018 C CA . ASN B 1 453 ? 26.406 -15.836 1.396 1 93.06 453 ASN B CA 1
ATOM 8019 C C . ASN B 1 453 ? 27.203 -14.727 0.703 1 93.06 453 ASN B C 1
ATOM 8021 O O . ASN B 1 453 ? 27.062 -13.555 1.046 1 93.06 453 ASN B O 1
ATOM 8025 N N . ILE B 1 454 ? 28.078 -15.18 -0.229 1 95.5 454 ILE B N 1
ATOM 8026 C CA . ILE B 1 454 ? 28.797 -14.266 -1.103 1 95.5 454 ILE B CA 1
ATOM 8027 C C . ILE B 1 454 ? 28.281 -14.398 -2.533 1 95.5 454 ILE B C 1
ATOM 8029 O O . ILE B 1 454 ? 28.391 -15.461 -3.146 1 95.5 454 ILE B O 1
ATOM 8033 N N . LEU B 1 455 ? 27.734 -13.305 -3.02 1 95.56 455 LEU B N 1
ATOM 8034 C CA . LEU B 1 455 ? 27.094 -13.344 -4.332 1 95.56 455 LEU B CA 1
ATOM 8035 C C . LEU B 1 455 ? 28.016 -12.742 -5.398 1 95.56 455 LEU B C 1
ATOM 8037 O O . LEU B 1 455 ? 28.781 -11.82 -5.113 1 95.56 455 LEU B O 1
ATOM 8041 N N . ILE B 1 456 ? 27.922 -13.312 -6.582 1 93.62 456 ILE B N 1
ATOM 8042 C CA . ILE B 1 456 ? 28.781 -12.906 -7.691 1 93.62 456 ILE B CA 1
ATOM 8043 C C . ILE B 1 456 ? 27.938 -12.359 -8.828 1 93.62 456 ILE B C 1
ATOM 8045 O O . ILE B 1 456 ? 26.938 -12.969 -9.219 1 93.62 456 ILE B O 1
ATOM 8049 N N . ASP B 1 457 ? 28.312 -11.211 -9.367 1 89.38 457 ASP B N 1
ATOM 8050 C CA . ASP B 1 457 ? 27.562 -10.633 -10.484 1 89.38 457 ASP B CA 1
ATOM 8051 C C . ASP B 1 457 ? 28.109 -11.109 -11.82 1 89.38 457 ASP B C 1
ATOM 8053 O O . ASP B 1 457 ? 28.953 -12.016 -11.867 1 89.38 457 ASP B O 1
ATOM 8057 N N . HIS B 1 458 ? 27.641 -10.562 -12.883 1 85.44 458 HIS B N 1
ATOM 8058 C CA . HIS B 1 458 ? 28 -10.984 -14.234 1 85.44 458 HIS B CA 1
ATOM 8059 C C . HIS B 1 458 ? 29.453 -10.68 -14.539 1 85.44 458 HIS B C 1
ATOM 8061 O O . HIS B 1 458 ? 30.078 -11.359 -15.367 1 85.44 458 HIS B O 1
ATOM 8067 N N . GLU B 1 459 ? 30.016 -9.695 -13.828 1 81.5 459 GLU B N 1
ATOM 8068 C CA . GLU B 1 459 ? 31.406 -9.297 -14.07 1 81.5 459 GLU B CA 1
ATOM 8069 C C . GLU B 1 459 ? 32.344 -10.039 -13.141 1 81.5 459 GLU B C 1
ATOM 8071 O O . GLU B 1 459 ? 33.562 -9.852 -13.219 1 81.5 459 GLU B O 1
ATOM 8076 N N . GLY B 1 460 ? 31.828 -10.805 -12.242 1 83.69 460 GLY B N 1
ATOM 8077 C CA . GLY B 1 460 ? 32.656 -11.57 -11.32 1 83.69 460 GLY B CA 1
ATOM 8078 C C . GLY B 1 460 ? 32.938 -10.836 -10.023 1 83.69 460 GLY B C 1
ATOM 8079 O O . GLY B 1 460 ? 33.75 -11.297 -9.219 1 83.69 460 GLY B O 1
ATOM 8080 N N . LYS B 1 461 ? 32.281 -9.781 -9.82 1 86.75 461 LYS B N 1
ATOM 8081 C CA . LYS B 1 461 ? 32.469 -9.031 -8.586 1 86.75 461 LYS B CA 1
ATOM 8082 C C . LYS B 1 461 ? 31.656 -9.656 -7.449 1 86.75 461 LYS B C 1
ATOM 8084 O O . LYS B 1 461 ? 30.531 -10.133 -7.664 1 86.75 461 LYS B O 1
ATOM 8089 N N . ALA B 1 462 ? 32.25 -9.625 -6.277 1 93.19 462 ALA B N 1
ATOM 8090 C CA . ALA B 1 462 ? 31.625 -10.289 -5.125 1 93.19 462 ALA B CA 1
ATOM 8091 C C . ALA B 1 462 ? 30.875 -9.289 -4.258 1 93.19 462 ALA B C 1
ATOM 8093 O O . ALA B 1 462 ? 31.312 -8.156 -4.07 1 93.19 462 ALA B O 1
ATOM 8094 N N . TYR B 1 463 ? 29.75 -9.742 -3.736 1 93.75 463 TYR B N 1
ATOM 8095 C CA . TYR B 1 463 ? 28.906 -8.953 -2.846 1 93.75 463 TYR B CA 1
ATOM 8096 C C . TYR B 1 463 ? 28.5 -9.766 -1.619 1 93.75 463 TYR B C 1
ATOM 8098 O O . TYR B 1 463 ? 28.125 -10.93 -1.734 1 93.75 463 TYR B O 1
ATOM 8106 N N . LEU B 1 464 ? 28.594 -9.141 -0.5 1 94.19 464 LEU B N 1
ATOM 8107 C CA . LEU B 1 464 ? 28.188 -9.805 0.728 1 94.19 464 LEU B CA 1
ATOM 8108 C C . LEU B 1 464 ? 26.656 -9.805 0.863 1 94.19 464 LEU B C 1
ATOM 8110 O O . LEU B 1 464 ? 26.016 -8.797 0.579 1 94.19 464 LEU B O 1
ATOM 8114 N N . ALA B 1 465 ? 26.156 -10.906 1.165 1 92.31 465 ALA B N 1
ATOM 8115 C CA . ALA B 1 465 ? 24.719 -11.023 1.359 1 92.31 465 ALA B CA 1
ATOM 8116 C C . ALA B 1 465 ? 24.391 -11.812 2.623 1 92.31 465 ALA B C 1
ATOM 8118 O O . ALA B 1 465 ? 25.297 -12.219 3.354 1 92.31 465 ALA B O 1
ATOM 8119 N N . ASP B 1 466 ? 23.047 -11.883 2.852 1 88.88 466 ASP B N 1
ATOM 8120 C CA . ASP B 1 466 ? 22.328 -12.57 3.92 1 88.88 466 ASP B CA 1
ATOM 8121 C C . ASP B 1 466 ? 22.625 -11.938 5.277 1 88.88 466 ASP B C 1
ATOM 8123 O O . ASP B 1 466 ? 23.578 -12.328 5.949 1 88.88 466 ASP B O 1
ATOM 8127 N N . PHE B 1 467 ? 21.922 -11.156 5.727 1 90.38 467 PHE B N 1
ATOM 8128 C CA . PHE B 1 467 ? 22.125 -10.414 6.969 1 90.38 467 PHE B CA 1
ATOM 8129 C C . PHE B 1 467 ? 21.141 -10.883 8.039 1 90.38 467 PHE B C 1
ATOM 8131 O O . PHE B 1 467 ? 20.797 -10.125 8.953 1 90.38 467 PHE B O 1
ATOM 8138 N N . SER B 1 468 ? 20.688 -12.055 7.844 1 88.56 468 SER B N 1
ATOM 8139 C CA . SER B 1 468 ? 19.734 -12.617 8.797 1 88.56 468 SER B CA 1
ATOM 8140 C C . SER B 1 468 ? 20.375 -12.773 10.18 1 88.56 468 SER B C 1
ATOM 8142 O O . SER B 1 468 ? 19.672 -12.688 11.188 1 88.56 468 SER B O 1
ATOM 8144 N N . GLY B 1 469 ? 21.672 -12.977 10.18 1 88.44 469 GLY B N 1
ATOM 8145 C CA . GLY B 1 469 ? 22.375 -13.148 11.445 1 88.44 469 GLY B CA 1
ATOM 8146 C C . GLY B 1 469 ? 23.016 -11.867 11.953 1 88.44 469 GLY B C 1
ATOM 8147 O O . GLY B 1 469 ? 23.594 -11.844 13.039 1 88.44 469 GLY B O 1
ATOM 8148 N N . SER B 1 470 ? 22.812 -10.82 11.172 1 89.62 470 SER B N 1
ATOM 8149 C CA . SER B 1 470 ? 23.5 -9.562 11.492 1 89.62 470 SER B CA 1
ATOM 8150 C C . SER B 1 470 ? 22.922 -8.93 12.75 1 89.62 470 SER B C 1
ATOM 8152 O O . SER B 1 470 ? 21.734 -9.062 13.031 1 89.62 470 SER B O 1
ATOM 8154 N N . LEU B 1 471 ? 23.812 -8.312 13.531 1 86.94 471 LEU B N 1
ATOM 8155 C CA . LEU B 1 471 ? 23.422 -7.586 14.734 1 86.94 471 LEU B CA 1
ATOM 8156 C C . LEU B 1 471 ? 23.969 -6.16 14.711 1 86.94 471 LEU B C 1
ATOM 8158 O O . LEU B 1 471 ? 25.078 -5.926 14.211 1 86.94 471 LEU B O 1
ATOM 8162 N N . LYS B 1 472 ? 23.172 -5.336 15.266 1 87.12 472 LYS B N 1
ATOM 8163 C CA . LYS B 1 472 ? 23.656 -3.979 15.469 1 87.12 472 LYS B CA 1
ATOM 8164 C C . LYS B 1 472 ? 24.75 -3.941 16.531 1 87.12 472 LYS B C 1
ATOM 8166 O O . LYS B 1 472 ? 24.562 -4.465 17.641 1 87.12 472 LYS B O 1
ATOM 8171 N N . LEU B 1 473 ? 25.812 -3.363 16.109 1 87.75 473 LEU B N 1
ATOM 8172 C CA . LEU B 1 473 ? 26.969 -3.33 17 1 87.75 473 LEU B CA 1
ATOM 8173 C C . LEU B 1 473 ? 26.656 -2.521 18.25 1 87.75 473 LEU B C 1
ATOM 8175 O O . LEU B 1 473 ? 27.094 -2.871 19.344 1 87.75 473 LEU B O 1
ATOM 8179 N N . GLU B 1 474 ? 25.797 -1.478 18.047 1 82.31 474 GLU B N 1
ATOM 8180 C CA . GLU B 1 474 ? 25.453 -0.605 19.156 1 82.31 474 GLU B CA 1
ATOM 8181 C C . GLU B 1 474 ? 24.625 -1.351 20.219 1 82.31 474 GLU B C 1
ATOM 8183 O O . GLU B 1 474 ? 24.625 -0.971 21.391 1 82.31 474 GLU B O 1
ATOM 8188 N N . ASP B 1 475 ? 23.984 -2.379 19.812 1 80.5 475 ASP B N 1
ATOM 8189 C CA . ASP B 1 475 ? 23.094 -3.119 20.719 1 80.5 475 ASP B CA 1
ATOM 8190 C C . ASP B 1 475 ? 23.875 -4.176 21.5 1 80.5 475 ASP B C 1
ATOM 8192 O O . ASP B 1 475 ? 23.328 -4.789 22.422 1 80.5 475 ASP B O 1
ATOM 8196 N N . SER B 1 476 ? 25.109 -4.367 21.109 1 85.44 476 SER B N 1
ATOM 8197 C CA . SER B 1 476 ? 25.906 -5.406 21.766 1 85.44 476 SER B CA 1
ATOM 8198 C C . SER B 1 476 ? 26.875 -4.809 22.766 1 85.44 476 SER B C 1
ATOM 8200 O O . SER B 1 476 ? 27.438 -3.738 22.547 1 85.44 476 SER B O 1
ATOM 8202 N N . GLU B 1 477 ? 27 -5.492 23.906 1 85.5 477 GLU B N 1
ATOM 8203 C CA . GLU B 1 477 ? 27.984 -5.102 24.922 1 85.5 477 GLU B CA 1
ATOM 8204 C C . GLU B 1 477 ? 29.406 -5.398 24.469 1 85.5 477 GLU B C 1
ATOM 8206 O O . GLU B 1 477 ? 30.359 -4.758 24.922 1 85.5 477 GLU B O 1
ATOM 8211 N N . ASP B 1 478 ? 29.578 -6.355 23.594 1 88.88 478 ASP B N 1
ATOM 8212 C CA . ASP B 1 478 ? 30.891 -6.77 23.125 1 88.88 478 ASP B CA 1
ATOM 8213 C C . ASP B 1 478 ? 31.078 -6.457 21.641 1 88.88 478 ASP B C 1
ATOM 8215 O O . ASP B 1 478 ? 31.25 -7.363 20.812 1 88.88 478 ASP B O 1
ATOM 8219 N N . LYS B 1 479 ? 31.156 -5.215 21.375 1 88.31 479 LYS B N 1
ATOM 8220 C CA . LYS B 1 479 ? 31.312 -4.766 20 1 88.31 479 LYS B CA 1
ATOM 8221 C C . LYS B 1 479 ? 32.594 -5.316 19.375 1 88.31 479 LYS B C 1
ATOM 8223 O O . LYS B 1 479 ? 32.562 -5.855 18.266 1 88.31 479 LYS B O 1
ATOM 8228 N N . GLU B 1 480 ? 33.656 -5.227 20.109 1 87.25 480 GLU B N 1
ATOM 8229 C CA . GLU B 1 480 ? 34.938 -5.652 19.609 1 87.25 480 GLU B CA 1
ATOM 8230 C C . GLU B 1 480 ? 34.969 -7.16 19.375 1 87.25 480 GLU B C 1
ATOM 8232 O O . GLU B 1 480 ? 35.562 -7.625 18.406 1 87.25 480 GLU B O 1
ATOM 8237 N N . GLY B 1 481 ? 34.375 -7.883 20.234 1 89.12 481 GLY B N 1
ATOM 8238 C CA . GLY B 1 481 ? 34.281 -9.328 20.078 1 89.12 481 GLY B CA 1
ATOM 8239 C C . GLY B 1 481 ? 33.562 -9.75 18.828 1 89.12 481 GLY B C 1
ATOM 8240 O O . GLY B 1 481 ? 33.938 -10.695 18.141 1 89.12 481 GLY B O 1
ATOM 8241 N N . LEU B 1 482 ? 32.531 -9.078 18.531 1 92 482 LEU B N 1
ATOM 8242 C CA . LEU B 1 482 ? 31.75 -9.383 17.344 1 92 482 LEU B CA 1
ATOM 8243 C C . LEU B 1 482 ? 32.531 -9.109 16.078 1 92 482 LEU B C 1
ATOM 8245 O O . LEU B 1 482 ? 32.5 -9.906 15.133 1 92 482 LEU B O 1
ATOM 8249 N N . ILE B 1 483 ? 33.25 -8.047 16.109 1 91.5 483 ILE B N 1
ATOM 8250 C CA . ILE B 1 483 ? 34.094 -7.68 14.969 1 91.5 483 ILE B CA 1
ATOM 8251 C C . ILE B 1 483 ? 35.188 -8.711 14.773 1 91.5 483 ILE B C 1
ATOM 8253 O O . ILE B 1 483 ? 35.469 -9.148 13.648 1 91.5 483 ILE B O 1
ATOM 8257 N N . LYS B 1 484 ? 35.75 -9.117 15.852 1 89.94 484 LYS B N 1
ATOM 8258 C CA . LYS B 1 484 ? 36.812 -10.125 15.805 1 89.94 484 LYS B CA 1
ATOM 8259 C C . LYS B 1 484 ? 36.281 -11.453 15.281 1 89.94 484 LYS B C 1
ATOM 8261 O O . LYS B 1 484 ? 36.969 -12.156 14.539 1 89.94 484 LYS B O 1
ATOM 8266 N N . SER B 1 485 ? 35.156 -11.758 15.711 1 91.5 485 SER B N 1
ATOM 8267 C CA . SER B 1 485 ? 34.531 -12.992 15.234 1 91.5 485 SER B CA 1
ATOM 8268 C C . SER B 1 485 ? 34.312 -12.961 13.727 1 91.5 485 SER B C 1
ATOM 8270 O O . SER B 1 485 ? 34.531 -13.961 13.039 1 91.5 485 SER B O 1
ATOM 8272 N N . ASP B 1 486 ? 33.844 -11.844 13.234 1 94 486 ASP B N 1
ATOM 8273 C CA . ASP B 1 486 ? 33.719 -11.672 11.797 1 94 486 ASP B CA 1
ATOM 8274 C C . ASP B 1 486 ? 35.062 -11.844 11.086 1 94 486 ASP B C 1
ATOM 8276 O O . ASP B 1 486 ? 35.125 -12.445 10.016 1 94 486 ASP B O 1
ATOM 8280 N N . MET B 1 487 ? 36.094 -11.336 11.703 1 92.5 487 MET B N 1
ATOM 8281 C CA . MET B 1 487 ? 37.438 -11.43 11.109 1 92.5 487 MET B CA 1
ATOM 8282 C C . MET B 1 487 ? 37.906 -12.875 11.078 1 92.5 487 MET B C 1
ATOM 8284 O O . MET B 1 487 ? 38.5 -13.312 10.086 1 92.5 487 MET B O 1
ATOM 8288 N N . LYS B 1 488 ? 37.625 -13.523 12.094 1 90.25 488 LYS B N 1
ATOM 8289 C CA . LYS B 1 488 ? 37.969 -14.938 12.125 1 90.25 488 LYS B CA 1
ATOM 8290 C C . LYS B 1 488 ? 37.25 -15.711 11.023 1 90.25 488 LYS B C 1
ATOM 8292 O O . LYS B 1 488 ? 37.875 -16.516 10.32 1 90.25 488 LYS B O 1
ATOM 8297 N N . ALA B 1 489 ? 35.969 -15.477 10.953 1 91.81 489 ALA B N 1
ATOM 8298 C CA . ALA B 1 489 ? 35.188 -16.125 9.898 1 91.81 489 ALA B CA 1
ATOM 8299 C C . ALA B 1 489 ? 35.75 -15.766 8.516 1 91.81 489 ALA B C 1
ATOM 8301 O O . ALA B 1 489 ? 35.75 -16.609 7.609 1 91.81 489 ALA B O 1
ATOM 8302 N N . LEU B 1 490 ? 36.188 -14.516 8.383 1 93.56 490 LEU B N 1
ATOM 8303 C CA . LEU B 1 490 ? 36.781 -14.07 7.137 1 93.56 490 LEU B CA 1
ATOM 8304 C C . LEU B 1 490 ? 38.062 -14.867 6.84 1 93.56 490 LEU B C 1
ATOM 8306 O O . LEU B 1 490 ? 38.344 -15.188 5.684 1 93.56 490 LEU B O 1
ATOM 8310 N N . GLY B 1 491 ? 38.781 -15.141 7.836 1 91.31 491 GLY B N 1
ATOM 8311 C CA . GLY B 1 491 ? 39.969 -15.984 7.668 1 91.31 491 GLY B CA 1
ATOM 8312 C C . GLY B 1 491 ? 39.625 -17.344 7.078 1 91.31 491 GLY B C 1
ATOM 8313 O O . GLY B 1 491 ? 40.344 -17.812 6.18 1 91.31 491 GLY B O 1
ATOM 8314 N N . ASN B 1 492 ? 38.625 -17.906 7.551 1 90.31 492 ASN B N 1
ATOM 8315 C CA . ASN B 1 492 ? 38.156 -19.188 7.008 1 90.31 492 ASN B CA 1
ATOM 8316 C C . ASN B 1 492 ? 37.75 -19.062 5.547 1 90.31 492 ASN B C 1
ATOM 8318 O O . ASN B 1 492 ? 38 -19.953 4.746 1 90.31 492 ASN B O 1
ATOM 8322 N N . LEU B 1 493 ? 37.094 -17.984 5.273 1 92.25 493 LEU B N 1
ATOM 8323 C CA . LEU B 1 493 ? 36.688 -17.734 3.9 1 92.25 493 LEU B CA 1
ATOM 8324 C C . LEU B 1 493 ? 37.875 -17.578 2.977 1 92.25 493 LEU B C 1
ATOM 8326 O O . LEU B 1 493 ? 37.875 -18.062 1.841 1 92.25 493 LEU B O 1
ATOM 8330 N N . VAL B 1 494 ? 38.906 -16.906 3.451 1 92.56 494 VAL B N 1
ATOM 8331 C CA . VAL B 1 494 ? 40.125 -16.75 2.686 1 92.56 494 VAL B CA 1
ATOM 8332 C C . VAL B 1 494 ? 40.719 -18.125 2.377 1 92.56 494 VAL B C 1
ATOM 8334 O O . VAL B 1 494 ? 41.094 -18.406 1.231 1 92.56 494 VAL B O 1
ATOM 8337 N N . LEU B 1 495 ? 40.719 -18.938 3.332 1 90.25 495 LEU B N 1
ATOM 8338 C CA . LEU B 1 495 ? 41.25 -20.281 3.146 1 90.25 495 LEU B CA 1
ATOM 8339 C C . LEU B 1 495 ? 40.469 -21.031 2.082 1 90.25 495 LEU B C 1
ATOM 8341 O O . LEU B 1 495 ? 41.031 -21.688 1.217 1 90.25 495 LEU B O 1
ATOM 8345 N N . TYR B 1 496 ? 39.219 -20.891 2.182 1 91.12 496 TYR B N 1
ATOM 8346 C CA . TYR B 1 496 ? 38.344 -21.547 1.224 1 91.12 496 TYR B CA 1
ATOM 8347 C C . TYR B 1 496 ? 38.625 -21.062 -0.193 1 91.12 496 TYR B C 1
ATOM 8349 O O . TYR B 1 496 ? 38.688 -21.859 -1.127 1 91.12 496 TYR B O 1
ATOM 8357 N N . VAL B 1 497 ? 38.812 -19.781 -0.371 1 92.06 497 VAL B N 1
ATOM 8358 C CA . VAL B 1 497 ? 38.938 -19.172 -1.691 1 92.06 497 VAL B CA 1
ATOM 8359 C C . VAL B 1 497 ? 40.312 -19.5 -2.271 1 92.06 497 VAL B C 1
ATOM 8361 O O . VAL B 1 497 ? 40.406 -19.906 -3.434 1 92.06 497 VAL B O 1
ATOM 8364 N N . VAL B 1 498 ? 41.375 -19.422 -1.45 1 90.81 498 VAL B N 1
ATOM 8365 C CA . VAL B 1 498 ? 42.719 -19.594 -1.953 1 90.81 498 VAL B CA 1
ATOM 8366 C C . VAL B 1 498 ? 42.969 -21.047 -2.32 1 90.81 498 VAL B C 1
ATOM 8368 O O . VAL B 1 498 ? 43.781 -21.359 -3.197 1 90.81 498 VAL B O 1
ATOM 8371 N N . THR B 1 499 ? 42.188 -21.891 -1.698 1 89.44 499 THR B N 1
ATOM 8372 C CA . THR B 1 499 ? 42.312 -23.297 -2.01 1 89.44 499 THR B CA 1
ATOM 8373 C C . THR B 1 499 ? 41.312 -23.719 -3.08 1 89.44 499 THR B C 1
ATOM 8375 O O . THR B 1 499 ? 41.156 -24.906 -3.371 1 89.44 499 THR B O 1
ATOM 8378 N N . ARG B 1 500 ? 40.562 -22.766 -3.504 1 88.56 500 ARG B N 1
ATOM 8379 C CA . ARG B 1 500 ? 39.594 -22.984 -4.562 1 88.56 500 ARG B CA 1
ATOM 8380 C C . ARG B 1 500 ? 38.562 -24.031 -4.156 1 88.56 500 ARG B C 1
ATOM 8382 O O . ARG B 1 500 ? 38.25 -24.922 -4.945 1 88.56 500 ARG B O 1
ATOM 8389 N N . GLY B 1 501 ? 38.219 -23.984 -2.869 1 87.31 501 GLY B N 1
ATOM 8390 C CA . GLY B 1 501 ? 37.094 -24.797 -2.387 1 87.31 501 GLY B CA 1
ATOM 8391 C C . GLY B 1 501 ? 37.562 -26.094 -1.745 1 87.31 501 GLY B C 1
ATOM 8392 O O . GLY B 1 501 ? 36.75 -26.859 -1.245 1 87.31 501 GLY B O 1
ATOM 8393 N N . THR B 1 502 ? 38.75 -26.359 -1.723 1 82.75 502 THR B N 1
ATOM 8394 C CA . THR B 1 502 ? 39.25 -27.625 -1.188 1 82.75 502 THR B CA 1
ATOM 8395 C C . THR B 1 502 ? 39.25 -27.594 0.339 1 82.75 502 THR B C 1
ATOM 8397 O O . THR B 1 502 ? 38.969 -28.609 0.987 1 82.75 502 THR B O 1
ATOM 8400 N N . ALA B 1 503 ? 39.625 -26.453 0.848 1 77.5 503 ALA B N 1
ATOM 8401 C CA . ALA B 1 503 ? 39.562 -26.328 2.303 1 77.5 503 ALA B CA 1
ATOM 8402 C C . ALA B 1 503 ? 38.125 -26.219 2.779 1 77.5 503 ALA B C 1
ATOM 8404 O O . ALA B 1 503 ? 37.312 -25.516 2.164 1 77.5 503 ALA B O 1
ATOM 8405 N N . CYS B 1 504 ? 37.719 -27.141 3.645 1 67.81 504 CYS B N 1
ATOM 8406 C CA . CYS B 1 504 ? 36.344 -27.078 4.176 1 67.81 504 CYS B CA 1
ATOM 8407 C C . CYS B 1 504 ? 36.125 -25.797 4.957 1 67.81 504 CYS B C 1
ATOM 8409 O O . CYS B 1 504 ? 36.969 -25.391 5.754 1 67.81 504 CYS B O 1
ATOM 8411 N N . PHE B 1 505 ? 35.156 -25.047 4.535 1 65.5 505 PHE B N 1
ATOM 8412 C CA . PHE B 1 505 ? 34.781 -23.875 5.332 1 65.5 505 PHE B CA 1
ATOM 8413 C C . PHE B 1 505 ? 34.156 -24.297 6.652 1 65.5 505 PHE B C 1
ATOM 8415 O O . PHE B 1 505 ? 33.125 -24.969 6.668 1 65.5 505 PHE B O 1
ATOM 8422 N N . GLN B 1 506 ? 34.875 -24.469 7.789 1 59.94 506 GLN B N 1
ATOM 8423 C CA . GLN B 1 506 ? 34.344 -24.766 9.117 1 59.94 506 GLN B CA 1
ATOM 8424 C C . GLN B 1 506 ? 34.531 -23.578 10.062 1 59.94 506 GLN B C 1
ATOM 8426 O O . GLN B 1 506 ? 35.688 -23.281 10.445 1 59.94 506 GLN B O 1
ATOM 8431 N N . PRO B 1 507 ? 33.562 -22.812 10.359 1 55.53 507 PRO B N 1
ATOM 8432 C CA . PRO B 1 507 ? 33.719 -21.594 11.148 1 55.53 507 PRO B CA 1
ATOM 8433 C C . PRO B 1 507 ? 34.406 -21.844 12.492 1 55.53 507 PRO B C 1
ATOM 8435 O O . PRO B 1 507 ? 35.156 -21 12.969 1 55.53 507 PRO B O 1
ATOM 8438 N N . ASP B 1 508 ? 34.094 -22.938 13.328 1 54.5 508 ASP B N 1
ATOM 8439 C CA . ASP B 1 508 ? 34.406 -22.953 14.75 1 54.5 508 ASP B CA 1
ATOM 8440 C C . ASP B 1 508 ? 35.656 -23.812 15.023 1 54.5 508 ASP B C 1
ATOM 8442 O O . ASP B 1 508 ? 35.969 -24.109 16.188 1 54.5 508 ASP B O 1
ATOM 8446 N N . ARG B 1 509 ? 36.375 -24.312 14.047 1 52.19 509 ARG B N 1
ATOM 8447 C CA . ARG B 1 509 ? 37.438 -25.25 14.445 1 52.19 509 ARG B CA 1
ATOM 8448 C C . ARG B 1 509 ? 38.812 -24.594 14.352 1 52.19 509 ARG B C 1
ATOM 8450 O O . ARG B 1 509 ? 39.062 -23.844 13.422 1 52.19 509 ARG B O 1
ATOM 8457 N N . GLU B 1 510 ? 39.406 -24.531 15.43 1 58.94 510 GLU B N 1
ATOM 8458 C CA . GLU B 1 510 ? 40.844 -24.188 15.398 1 58.94 510 GLU B CA 1
ATOM 8459 C C . GLU B 1 510 ? 41.594 -25.031 14.375 1 58.94 510 GLU B C 1
ATOM 8461 O O . GLU B 1 510 ? 41.531 -26.266 14.43 1 58.94 510 GLU B O 1
ATOM 8466 N N . ARG B 1 511 ? 41.781 -24.562 13.172 1 63.69 511 ARG B N 1
ATOM 8467 C CA . ARG B 1 511 ? 42.438 -25.344 12.125 1 63.69 511 ARG B CA 1
ATOM 8468 C C . ARG B 1 511 ? 43.906 -25 12.039 1 63.69 511 ARG B C 1
ATOM 8470 O O . ARG B 1 511 ? 44.312 -23.891 12.383 1 63.69 511 ARG B O 1
ATOM 8477 N N . ASP B 1 512 ? 44.625 -26.016 11.82 1 74.19 512 ASP B N 1
ATOM 8478 C CA . ASP B 1 512 ? 46.031 -25.812 11.422 1 74.19 512 ASP B CA 1
ATOM 8479 C C . ASP B 1 512 ? 46.125 -25.172 10.047 1 74.19 512 ASP B C 1
ATOM 8481 O O . ASP B 1 512 ? 45.844 -25.812 9.031 1 74.19 512 ASP B O 1
ATOM 8485 N N . VAL B 1 513 ? 46.406 -23.812 9.984 1 80.25 513 VAL B N 1
ATOM 8486 C CA . VAL B 1 513 ? 46.438 -22.984 8.781 1 80.25 513 VAL B CA 1
ATOM 8487 C C . VAL B 1 513 ? 47.375 -23.625 7.758 1 80.25 513 VAL B C 1
ATOM 8489 O O . VAL B 1 513 ? 47.094 -23.609 6.559 1 80.25 513 VAL B O 1
ATOM 8492 N N . THR B 1 514 ? 48.438 -24.266 8.289 1 77.75 514 THR B N 1
ATOM 8493 C CA . THR B 1 514 ? 49.438 -24.875 7.391 1 77.75 514 THR B CA 1
ATOM 8494 C C . THR B 1 514 ? 48.844 -26.078 6.668 1 77.75 514 THR B C 1
ATOM 8496 O O . THR B 1 514 ? 49.125 -26.281 5.48 1 77.75 514 THR B O 1
ATOM 8499 N N . GLU B 1 515 ? 48.125 -26.734 7.348 1 80.94 515 GLU B N 1
ATOM 8500 C CA . GLU B 1 515 ? 47.5 -27.906 6.738 1 80.94 515 GLU B CA 1
ATOM 8501 C C . GLU B 1 515 ? 46.375 -27.5 5.785 1 80.94 515 GLU B C 1
ATOM 8503 O O . GLU B 1 515 ? 46.219 -28.109 4.734 1 80.94 515 GLU B O 1
ATOM 8508 N N . ALA B 1 516 ? 45.75 -26.484 6.156 1 81.25 516 ALA B N 1
ATOM 8509 C CA . ALA B 1 516 ? 44.594 -26.047 5.398 1 81.25 516 ALA B CA 1
ATOM 8510 C C . ALA B 1 516 ? 45 -25.297 4.133 1 81.25 516 ALA B C 1
ATOM 8512 O O . ALA B 1 516 ? 44.25 -25.25 3.164 1 81.25 516 ALA B O 1
ATOM 8513 N N . CYS B 1 517 ? 46.188 -24.672 4.152 1 87.88 517 CYS B N 1
ATOM 8514 C CA . CYS B 1 517 ? 46.719 -23.953 3.008 1 87.88 517 CYS B CA 1
ATOM 8515 C C . CYS B 1 517 ? 48.062 -24.547 2.578 1 87.88 517 CYS B C 1
ATOM 8517 O O . CYS B 1 517 ? 49.125 -24.016 2.916 1 87.88 517 CYS B O 1
ATOM 8519 N N . PRO B 1 518 ? 47.969 -25.562 1.787 1 83.31 518 PRO B N 1
ATOM 8520 C CA . PRO B 1 518 ? 49.188 -26.25 1.402 1 83.31 518 PRO B CA 1
ATOM 8521 C C . PRO B 1 518 ? 50.094 -25.391 0.516 1 83.31 518 PRO B C 1
ATOM 8523 O O . PRO B 1 518 ? 49.656 -24.344 0.017 1 83.31 518 PRO B O 1
ATOM 8526 N N . ASP B 1 519 ? 51.281 -25.875 0.247 1 87.88 519 ASP B N 1
ATOM 8527 C CA . ASP B 1 519 ? 52.312 -25.156 -0.511 1 87.88 519 ASP B CA 1
ATOM 8528 C C . ASP B 1 519 ? 51.969 -25.109 -1.996 1 87.88 519 ASP B C 1
ATOM 8530 O O . ASP B 1 519 ? 52.5 -24.297 -2.744 1 87.88 519 ASP B O 1
ATOM 8534 N N . SER B 1 520 ? 51.062 -25.859 -2.334 1 83.94 520 SER B N 1
ATOM 8535 C CA . SER B 1 520 ? 50.656 -25.891 -3.734 1 83.94 520 SER B CA 1
ATOM 8536 C C . SER B 1 520 ? 49.812 -24.672 -4.082 1 83.94 520 SER B C 1
ATOM 8538 O O . SER B 1 520 ? 49.594 -24.375 -5.262 1 83.94 520 SER B O 1
ATOM 8540 N N . VAL B 1 521 ? 49.312 -24.031 -3.029 1 87.25 521 VAL B N 1
ATOM 8541 C CA . VAL B 1 521 ? 48.5 -22.828 -3.232 1 87.25 521 VAL B CA 1
ATOM 8542 C C . VAL B 1 521 ? 49.406 -21.672 -3.658 1 87.25 521 VAL B C 1
ATOM 8544 O O . VAL B 1 521 ? 50.469 -21.469 -3.096 1 87.25 521 VAL B O 1
ATOM 8547 N N . GLU B 1 522 ? 49.031 -21.031 -4.688 1 83.75 522 GLU B N 1
ATOM 8548 C CA . GLU B 1 522 ? 49.781 -19.859 -5.113 1 83.75 522 GLU B CA 1
ATOM 8549 C C . GLU B 1 522 ? 49.812 -18.812 -4.012 1 83.75 522 GLU B C 1
ATOM 8551 O O . GLU B 1 522 ? 48.812 -18.531 -3.371 1 83.75 522 GLU B O 1
ATOM 8556 N N . ASP B 1 523 ? 51 -18.281 -3.732 1 85.31 523 ASP B N 1
ATOM 8557 C CA . ASP B 1 523 ? 51.219 -17.25 -2.719 1 85.31 523 ASP B CA 1
ATOM 8558 C C . ASP B 1 523 ? 50.812 -17.766 -1.332 1 85.31 523 ASP B C 1
ATOM 8560 O O . ASP B 1 523 ? 50.219 -17.031 -0.545 1 85.31 523 ASP B O 1
ATOM 8564 N N . PHE B 1 524 ? 51.094 -19.016 -1.125 1 87.38 524 PHE B N 1
ATOM 8565 C CA . PHE B 1 524 ? 50.625 -19.656 0.105 1 87.38 524 PHE B CA 1
ATOM 8566 C C . PHE B 1 524 ? 51.25 -18.984 1.323 1 87.38 524 PHE B C 1
ATOM 8568 O O . PHE B 1 524 ? 50.656 -18.953 2.393 1 87.38 524 PHE B O 1
ATOM 8575 N N . ILE B 1 525 ? 52.469 -18.406 1.2 1 90.69 525 ILE B N 1
ATOM 8576 C CA . ILE B 1 525 ? 53.125 -17.75 2.334 1 90.69 525 ILE B CA 1
ATOM 8577 C C . ILE B 1 525 ? 52.312 -16.547 2.775 1 90.69 525 ILE B C 1
ATOM 8579 O O . ILE B 1 525 ? 51.969 -16.391 3.957 1 90.69 525 ILE B O 1
ATOM 8583 N N . GLU B 1 526 ? 52 -15.734 1.803 1 92.06 526 GLU B N 1
ATOM 8584 C CA . GLU B 1 526 ? 51.219 -14.547 2.1 1 92.06 526 GLU B CA 1
ATOM 8585 C C . GLU B 1 526 ? 49.812 -14.914 2.551 1 92.06 526 GLU B C 1
ATOM 8587 O O . GLU B 1 526 ? 49.25 -14.273 3.439 1 92.06 526 GLU B O 1
ATOM 8592 N N . ALA B 1 527 ? 49.281 -15.938 1.967 1 91.88 527 ALA B N 1
ATOM 8593 C CA . ALA B 1 527 ? 47.938 -16.375 2.316 1 91.88 527 ALA B CA 1
ATOM 8594 C C . ALA B 1 527 ? 47.875 -16.875 3.76 1 91.88 527 ALA B C 1
ATOM 8596 O O . ALA B 1 527 ? 46.969 -16.5 4.512 1 91.88 527 ALA B O 1
ATOM 8597 N N . ARG B 1 528 ? 48.875 -17.641 4.105 1 91.75 528 ARG B N 1
ATOM 8598 C CA . ARG B 1 528 ? 48.938 -18.156 5.469 1 91.75 528 ARG B CA 1
ATOM 8599 C C . ARG B 1 528 ? 49.094 -17.016 6.477 1 91.75 528 ARG B C 1
ATOM 8601 O O . ARG B 1 528 ? 48.438 -17.016 7.531 1 91.75 528 ARG B O 1
ATOM 8608 N N . ASP B 1 529 ? 49.906 -16.109 6.121 1 91.75 529 ASP B N 1
ATOM 8609 C CA . ASP B 1 529 ? 50.125 -14.969 7.008 1 91.75 529 ASP B CA 1
ATOM 8610 C C . ASP B 1 529 ? 48.812 -14.164 7.188 1 91.75 529 ASP B C 1
ATOM 8612 O O . ASP B 1 529 ? 48.5 -13.758 8.305 1 91.75 529 ASP B O 1
ATOM 8616 N N . LEU B 1 530 ? 48.188 -13.938 6.121 1 92.31 530 LEU B N 1
ATOM 8617 C CA . LEU B 1 530 ? 46.938 -13.195 6.16 1 92.31 530 LEU B CA 1
ATOM 8618 C C . LEU B 1 530 ? 45.906 -13.898 7.059 1 92.31 530 LEU B C 1
ATOM 8620 O O . LEU B 1 530 ? 45.312 -13.266 7.918 1 92.31 530 LEU B O 1
ATOM 8624 N N . VAL B 1 531 ? 45.75 -15.188 6.953 1 92.19 531 VAL B N 1
ATOM 8625 C CA . VAL B 1 531 ? 44.781 -15.977 7.723 1 92.19 531 VAL B CA 1
ATOM 8626 C C . VAL B 1 531 ? 45.156 -15.93 9.203 1 92.19 531 VAL B C 1
ATOM 8628 O O . VAL B 1 531 ? 44.281 -15.734 10.055 1 92.19 531 VAL B O 1
ATOM 8631 N N . ASN B 1 532 ? 46.406 -16.078 9.445 1 89.88 532 ASN B N 1
ATOM 8632 C CA . ASN B 1 532 ? 46.875 -16.047 10.828 1 89.88 532 ASN B CA 1
ATOM 8633 C C . ASN B 1 532 ? 46.562 -14.711 11.5 1 89.88 532 ASN B C 1
ATOM 8635 O O . ASN B 1 532 ? 46.125 -14.672 12.648 1 89.88 532 ASN B O 1
ATOM 8639 N N . LYS B 1 533 ? 46.75 -13.695 10.781 1 91.12 533 LYS B N 1
ATOM 8640 C CA . LYS B 1 533 ? 46.5 -12.359 11.32 1 91.12 533 LYS B CA 1
ATOM 8641 C C . LYS B 1 533 ? 45 -12.125 11.531 1 91.12 533 LYS B C 1
ATOM 8643 O O . LYS B 1 533 ? 44.594 -11.438 12.461 1 91.12 533 LYS B O 1
ATOM 8648 N N . LEU B 1 534 ? 44.219 -12.68 10.656 1 92 534 LEU B N 1
ATOM 8649 C CA . LEU B 1 534 ? 42.781 -12.562 10.781 1 92 534 LEU B CA 1
ATOM 8650 C C . LEU B 1 534 ? 42.281 -13.359 11.984 1 92 534 LEU B C 1
ATOM 8652 O O . LEU B 1 534 ? 41.344 -12.914 12.68 1 92 534 LEU B O 1
ATOM 8656 N N . MET B 1 535 ? 42.812 -14.469 12.258 1 87.69 535 MET B N 1
ATOM 8657 C CA . MET B 1 535 ? 42.375 -15.359 13.328 1 87.69 535 MET B CA 1
ATOM 8658 C C . MET B 1 535 ? 42.812 -14.828 14.688 1 87.69 535 MET B C 1
ATOM 8660 O O . MET B 1 535 ? 42.188 -15.133 15.711 1 87.69 535 MET B O 1
ATOM 8664 N N . SER B 1 536 ? 43.875 -14.18 14.648 1 85.31 536 SER B N 1
ATOM 8665 C CA . SER B 1 536 ? 44.375 -13.562 15.875 1 85.31 536 SER B CA 1
ATOM 8666 C C . SER B 1 536 ? 44.781 -12.117 15.641 1 85.31 536 SER B C 1
ATOM 8668 O O . SER B 1 536 ? 45.969 -11.789 15.656 1 85.31 536 SER B O 1
ATOM 8670 N N . PRO B 1 537 ? 43.688 -11.344 15.453 1 75.62 537 PRO B N 1
ATOM 8671 C CA . PRO B 1 537 ? 44 -9.953 15.117 1 75.62 537 PRO B CA 1
ATOM 8672 C C . PRO B 1 537 ? 44.75 -9.234 16.234 1 75.62 537 PRO B C 1
ATOM 8674 O O . PRO B 1 537 ? 44.469 -9.461 17.422 1 75.62 537 PRO B O 1
ATOM 8677 N N . ASP B 1 538 ? 45.844 -8.57 15.93 1 72.12 538 ASP B N 1
ATOM 8678 C CA . ASP B 1 538 ? 46.625 -7.785 16.891 1 72.12 538 ASP B CA 1
ATOM 8679 C C . ASP B 1 538 ? 46.312 -6.297 16.766 1 72.12 538 ASP B C 1
ATOM 8681 O O . ASP B 1 538 ? 45.406 -5.91 16.031 1 72.12 538 ASP B O 1
ATOM 8685 N N . THR B 1 539 ? 47 -5.438 17.516 1 70.56 539 THR B N 1
ATOM 8686 C CA . THR B 1 539 ? 46.719 -4.012 17.656 1 70.56 539 THR B CA 1
ATOM 8687 C C . THR B 1 539 ? 46.875 -3.301 16.312 1 70.56 539 THR B C 1
ATOM 8689 O O . THR B 1 539 ? 46.25 -2.266 16.078 1 70.56 539 THR B O 1
ATOM 8692 N N . GLU B 1 540 ? 47.625 -3.945 15.391 1 70.69 540 GLU B N 1
ATOM 8693 C CA . GLU B 1 540 ? 47.844 -3.326 14.086 1 70.69 540 GLU B CA 1
ATOM 8694 C C . GLU B 1 540 ? 46.656 -3.521 13.164 1 70.69 540 GLU B C 1
ATOM 8696 O O . GLU B 1 540 ? 46.406 -2.709 12.273 1 70.69 540 GLU B O 1
ATOM 8701 N N . TYR B 1 541 ? 46 -4.516 13.391 1 73.44 541 TYR B N 1
ATOM 8702 C CA . TYR B 1 541 ? 44.844 -4.863 12.547 1 73.44 541 TYR B CA 1
ATOM 8703 C C . TYR B 1 541 ? 43.562 -4.797 13.336 1 73.44 541 TYR B C 1
ATOM 8705 O O . TYR B 1 541 ? 42.969 -5.832 13.664 1 73.44 541 TYR B O 1
ATOM 8713 N N . SER B 1 542 ? 43.156 -3.629 13.492 1 77 542 SER B N 1
ATOM 8714 C CA . SER B 1 542 ? 41.969 -3.412 14.344 1 77 542 SER B CA 1
ATOM 8715 C C . SER B 1 542 ? 40.688 -3.373 13.516 1 77 542 SER B C 1
ATOM 8717 O O . SER B 1 542 ? 39.625 -3.619 14.031 1 77 542 SER B O 1
ATOM 8719 N N . SER B 1 543 ? 40.938 -3.082 12.172 1 86.56 543 SER B N 1
ATOM 8720 C CA . SER B 1 543 ? 39.812 -3.029 11.266 1 86.56 543 SER B CA 1
ATOM 8721 C C . SER B 1 543 ? 40.031 -3.9 10.031 1 86.56 543 SER B C 1
ATOM 8723 O O . SER B 1 543 ? 41.188 -4.148 9.648 1 86.56 543 SER B O 1
ATOM 8725 N N . VAL B 1 544 ? 39 -4.328 9.516 1 90.12 544 VAL B N 1
ATOM 8726 C CA . VAL B 1 544 ? 39.062 -5.191 8.336 1 90.12 544 VAL B CA 1
ATOM 8727 C C . VAL B 1 544 ? 39.781 -4.469 7.203 1 90.12 544 VAL B C 1
ATOM 8729 O O . VAL B 1 544 ? 40.5 -5.09 6.422 1 90.12 544 VAL B O 1
ATOM 8732 N N . ILE B 1 545 ? 39.656 -3.186 7.168 1 86.81 545 ILE B N 1
ATOM 8733 C CA . ILE B 1 545 ? 40.219 -2.398 6.082 1 86.81 545 ILE B CA 1
ATOM 8734 C C . ILE B 1 545 ? 41.75 -2.447 6.152 1 86.81 545 ILE B C 1
ATOM 8736 O O . ILE B 1 545 ? 42.406 -2.332 5.129 1 86.81 545 ILE B O 1
ATOM 8740 N N . ASP B 1 546 ? 42.312 -2.643 7.285 1 87.25 546 ASP B N 1
ATOM 8741 C CA . ASP B 1 546 ? 43.781 -2.68 7.484 1 87.25 546 ASP B CA 1
ATOM 8742 C C . ASP B 1 546 ? 44.406 -3.854 6.734 1 87.25 546 ASP B C 1
ATOM 8744 O O . ASP B 1 546 ? 45.531 -3.777 6.301 1 87.25 546 ASP B O 1
ATOM 8748 N N . PHE B 1 547 ? 43.656 -4.789 6.527 1 91.06 547 PHE B N 1
ATOM 8749 C CA . PHE B 1 547 ? 44.156 -6.012 5.922 1 91.06 547 PHE B CA 1
ATOM 8750 C C . PHE B 1 547 ? 44.344 -5.836 4.418 1 91.06 547 PHE B C 1
ATOM 8752 O O . PHE B 1 547 ? 45.062 -6.625 3.775 1 91.06 547 PHE B O 1
ATOM 8759 N N . LEU B 1 548 ? 43.75 -4.852 3.857 1 89.56 548 LEU B N 1
ATOM 8760 C CA . LEU B 1 548 ? 43.875 -4.629 2.42 1 89.56 548 LEU B CA 1
ATOM 8761 C C . LEU B 1 548 ? 45.281 -4.184 2.049 1 89.56 548 LEU B C 1
ATOM 8763 O O . LEU B 1 548 ? 45.656 -4.262 0.883 1 89.56 548 LEU B O 1
ATOM 8767 N N . ASN B 1 549 ? 46 -3.756 3.043 1 85.62 549 ASN B N 1
ATOM 8768 C CA . ASN B 1 549 ? 47.375 -3.387 2.83 1 85.62 549 ASN B CA 1
ATOM 8769 C C . ASN B 1 549 ? 48.312 -4.582 3.014 1 85.62 549 ASN B C 1
ATOM 8771 O O . ASN B 1 549 ? 49.531 -4.469 2.822 1 85.62 549 ASN B O 1
ATOM 8775 N N . HIS B 1 550 ? 47.875 -5.645 3.322 1 90.06 550 HIS B N 1
ATOM 8776 C CA . HIS B 1 550 ? 48.656 -6.859 3.49 1 90.06 550 HIS B CA 1
ATOM 8777 C C . HIS B 1 550 ? 49.312 -7.273 2.182 1 90.06 550 HIS B C 1
ATOM 8779 O O . HIS B 1 550 ? 48.719 -7.133 1.109 1 90.06 550 HIS B O 1
ATOM 8785 N N . PRO B 1 551 ? 50.469 -7.871 2.168 1 89.94 551 PRO B N 1
ATOM 8786 C CA . PRO B 1 551 ? 51.219 -8.234 0.967 1 89.94 551 PRO B CA 1
ATOM 8787 C C . PRO B 1 551 ? 50.438 -9.188 0.055 1 89.94 551 PRO B C 1
ATOM 8789 O O . PRO B 1 551 ? 50.719 -9.266 -1.144 1 89.94 551 PRO B O 1
ATOM 8792 N N . PHE B 1 552 ? 49.625 -9.859 0.622 1 91.75 552 PHE B N 1
ATOM 8793 C CA . PHE B 1 552 ? 48.812 -10.773 -0.183 1 91.75 552 PHE B CA 1
ATOM 8794 C C . PHE B 1 552 ? 48.094 -10.023 -1.309 1 91.75 552 PHE B C 1
ATOM 8796 O O . PHE B 1 552 ? 47.906 -10.57 -2.396 1 91.75 552 PHE B O 1
ATOM 8803 N N . PHE B 1 553 ? 47.719 -8.844 -1.075 1 91.06 553 PHE B N 1
ATOM 8804 C CA . PHE B 1 553 ? 46.906 -8.086 -2.029 1 91.06 553 PHE B CA 1
ATOM 8805 C C . PHE B 1 553 ? 47.781 -7.242 -2.934 1 91.06 553 PHE B C 1
ATOM 8807 O O . PHE B 1 553 ? 47.281 -6.523 -3.801 1 91.06 553 PHE B O 1
ATOM 8814 N N . TRP B 1 554 ? 49.156 -7.305 -2.73 1 81 554 TRP B N 1
ATOM 8815 C CA . TRP B 1 554 ? 50.062 -6.527 -3.553 1 81 554 TRP B CA 1
ATOM 8816 C C . TRP B 1 554 ? 50.281 -7.188 -4.91 1 81 554 TRP B C 1
ATOM 8818 O O . TRP B 1 554 ? 50.281 -8.414 -5.016 1 81 554 TRP B O 1
ATOM 8828 N N . SER B 1 555 ? 50.125 -6.406 -6.059 1 65.69 555 SER B N 1
ATOM 8829 C CA . SER B 1 555 ? 50.312 -6.918 -7.414 1 65.69 555 SER B CA 1
ATOM 8830 C C . SER B 1 555 ? 51.688 -7.578 -7.574 1 65.69 555 SER B C 1
ATOM 8832 O O . SER B 1 555 ? 52.656 -7.195 -6.914 1 65.69 555 SER B O 1
ATOM 8834 N N . HIS B 1 556 ? 51.75 -8.844 -8.094 1 55 556 HIS B N 1
ATOM 8835 C CA . HIS B 1 556 ? 53 -9.516 -8.461 1 55 556 HIS B CA 1
ATOM 8836 C C . HIS B 1 556 ? 53.938 -8.57 -9.188 1 55 556 HIS B C 1
ATOM 8838 O O . HIS B 1 556 ? 55.156 -8.734 -9.117 1 55 556 HIS B O 1
ATOM 8844 N N . THR B 1 557 ? 53.625 -7.621 -9.922 1 44.03 557 THR B N 1
ATOM 8845 C CA . THR B 1 557 ? 54.625 -6.77 -10.57 1 44.03 557 THR B CA 1
ATOM 8846 C C . THR B 1 557 ? 55.375 -5.934 -9.539 1 44.03 557 THR B C 1
ATOM 8848 O O . THR B 1 557 ? 56.5 -5.473 -9.805 1 44.03 557 THR B O 1
ATOM 8851 N N . ARG B 1 558 ? 54.906 -5.594 -8.516 1 40.19 558 ARG B N 1
ATOM 8852 C CA . ARG B 1 558 ? 55.625 -4.754 -7.574 1 40.19 558 ARG B CA 1
ATOM 8853 C C . ARG B 1 558 ? 56.625 -5.578 -6.773 1 40.19 558 ARG B C 1
ATOM 8855 O O . ARG B 1 558 ? 57.438 -5.023 -6.004 1 40.19 558 ARG B O 1
ATOM 8862 N N . LEU B 1 559 ? 56.438 -6.746 -6.582 1 39.62 559 LEU B N 1
ATOM 8863 C CA . LEU B 1 559 ? 57.406 -7.484 -5.773 1 39.62 559 LEU B CA 1
ATOM 8864 C C . LEU B 1 559 ? 58.75 -7.531 -6.457 1 39.62 559 LEU B C 1
ATOM 8866 O O . LEU B 1 559 ? 59.781 -7.766 -5.805 1 39.62 559 LEU B O 1
ATOM 8870 N N . THR B 1 560 ? 58.906 -7.535 -7.711 1 34.25 560 THR B N 1
ATOM 8871 C CA . THR B 1 560 ? 60.281 -7.621 -8.234 1 34.25 560 THR B CA 1
ATOM 8872 C C . THR B 1 560 ? 61.062 -6.355 -7.906 1 34.25 560 THR B C 1
ATOM 8874 O O . THR B 1 560 ? 62.281 -6.32 -8.062 1 34.25 560 THR B O 1
ATOM 8877 N N . ARG B 1 561 ? 60.531 -5.266 -7.723 1 32.31 561 ARG B N 1
ATOM 8878 C CA . ARG B 1 561 ? 61.406 -4.117 -7.57 1 32.31 561 ARG B CA 1
ATOM 8879 C C . ARG B 1 561 ? 62.062 -4.102 -6.188 1 32.31 561 ARG B C 1
ATOM 8881 O O . ARG B 1 561 ? 62.938 -3.281 -5.918 1 32.31 561 ARG B O 1
ATOM 8888 N N . ARG B 1 562 ? 61.406 -4.543 -5.227 1 34.62 562 ARG B N 1
ATOM 8889 C CA . ARG B 1 562 ? 62.156 -4.371 -3.99 1 34.62 562 ARG B CA 1
ATOM 8890 C C . ARG B 1 562 ? 63.25 -5.441 -3.857 1 34.62 562 ARG B C 1
ATOM 8892 O O . ARG B 1 562 ? 63.938 -5.512 -2.836 1 34.62 562 ARG B O 1
ATOM 8899 N N . SER B 1 563 ? 63.344 -6.391 -4.691 1 23.42 563 SER B N 1
ATOM 8900 C CA . SER B 1 563 ? 64.625 -7.059 -4.531 1 23.42 563 SER B CA 1
ATOM 8901 C C . SER B 1 563 ? 65.75 -6.266 -5.203 1 23.42 563 SER B C 1
ATOM 8903 O O . SER B 1 563 ? 65.562 -5.695 -6.277 1 23.42 563 SER B O 1
#

Organism: NCBI:txid1415580

Secondary structure (DSSP, 8-state):
--HHHHHHHHHHTT-HHHHHHHHHTT--TT---GGG--HHHHHHHTT-HHHHHHHHHTT--TT---TT---HHHHHHHHT-HHHHHHHHHTT--TT-B-TT--BHHHHHHHHT-HHHHHHHHHTT--TTPPPP--HHHHHTT-----HHHHHHHHT-HHHHHHHHHTT--TT---TTS--HHHHTTTSGGG--HHHHHHHHHTT--TT-B-TT--BHHHHHHHTT-HHHHHHHHTSTT--TT---TTS--HHHHHHHTT-HHHHHHHHHTT----HHHHHHHHHTT-HHHHHHHHHTT--S-----------S-STTHHHHHHHHHS----BTTEEE--SGGGEEE--SSS-EEEEEETTEEEEEEEEESS--HHHHHHHH----SSBPPEEEEEE-SSEEEEEEEPPSEEHHHHGGG--SHHHHHHHHHHHHHHHHHHHHTTEE-----GGGEEE-TT--EEE---TT-EEGGG-S-HHHHHHHHHHHHHHHHHHHHTTT-S---TT----HHHHS-TTSTTHHHHHHHHHHHHS--TT--SGGGGGGSGGGS-GGGTTT--/--HHHHHHHHHHTT-HHHHHHHHHTT--TT---GGG--HHHHHHHTT-HHHHHHHHHTT--TT---TT---HHHHHHHHT-HHHHHHHHHTT--TT-B-TT--BHHHHHHHHT-HHHHHHHHHTT--TTPPPP--HHHHHTT-----HHHHHHHHT-HHHHHHHHHTT--TT---TTS--HHHHHHHSGGG--HHHHHHHHHTT--TT-B-TT--BHHHHHHHTT-HHHHHHHHTSTT--TT---TTS--HHHHHHHTT-HHHHHHHHHTT----HHHHHHHHHTT-HHHHHHHHHTT--S---------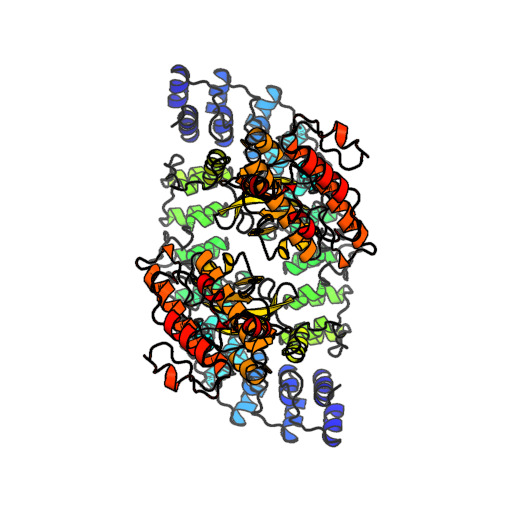--S-STTHHHHHHHHHS----BTTEEE--SGGGEEE--SSS-EEEEEETTEEEEEEEEESS--HHHHHHHH----SSBPPEEEEEE-SSEEEEEEEPPSEEHHHHGGG--SHHHHHHHHHHHHHHHHHHHHTTEE-S---GGGEEE-TT--EEE---TT-EEGGG-S-HHHHHHHHHHHHHHHHHHHHTTT-S---TTS---HHHHS-TTSTTHHHHHHHHHHHHS--TT--SGGGGGGSGGGS-GGGTTT--

Foldseek 3Di:
DPLFVVLLVCLLVVNLPVNVVSVVVPDDQCDADPQGDGSLLSNLLSVPVVSNVVSVVSPHDQARAGNQFQGSLLSNLLNLPQVSVVVSVVVPDDLLDATQFQDGSLLNNLLNLNLNSNLSSLVVPYDQADWRDHDPVCVVVLDTGDGSLLNNLLQQNLSSNVSSVVSPHDQCGAGSQRDGSLNSNLPDVVNRDLSNNLVSVVSPYDQQGAGPQRDGSLLSCLLSVPPSNNVSSLPDPPDDQAGATNVRDGSLQSNLLVVPQNSNLVSLVSPYQAELVSLVSNVVVVPVVSNVSNVVSPYDVDDDPPQDPDFAPAPQCGVVVSVQVVDDDDAQVQKRFDLDPSFFDADDPPSGWGWIAGNNHIWIKDKDWDDDQPVVVLQVLLPPFPAAWHWDDWGDDPTIIITTTHDANAFQLVCLQVDDDLLLLLQQLVSVLVQQQSSVVSFKFQLDDDSRQWGAHPVGHTHGHDRSVMDGLVVDPCSQVSQLLSLLLSLLVLLCNQVSRPQDSDSPDPDDLPVSQDPVRVVSVQSSVLSVCSNPPDPQPSGSVSSCPGCSSPDPVVVVVVD/DPLFVVLLVCLLVVNLPVNVVSVVVPDDQCDADPQGDGSLLSNLLSVPVVSNVVSVVSPHDQARAGNQFQGQLLSNLLNLPQVSVVVSVVVPDDLLDATQFQDGSLLNNLLNLNLNSNLSSLVVPYDQADWRDHDPVCVVVLDTGDGSLLNNLLQQNLSSNVSSVVSPHDQAGAGSQRDGSLNSNLVDLVNRDLSNNLVSVVSPYDQQGAGPQRDGSLLSCLLSVPQSNNVSSLPDPPDDQAGATNVRDGSLLSNLLVVPQNSNLVSLVSPYQAELVSLVSNVVVVPVVSNVSNVVSPYDVDDDPPQDPDFAPAPQCGVVVSVQVVDDDDAQVQKRFDLDPSFFDADDPPSGWGWIAGNNHIWIKDKDWDDDQPVVVLQVLLPPFPAAWHWDDWGDDPTIIITTTHDANAFQLVCLQVDDDLLLLLQQLVSVLVQQQSSVVSFKFQLDDDSRQWGAHPVGHTHGHDRSVMDGLVVDPCSQVSQLLSLLLSLLVLLCNQVSNPQDSDSPDPDDLPVSQDPVRVVSVQSSVLSVCSNPPDPQPSGSVSSCPGCSSPPPVVVVVVD

pLDDT: mean 90.26, std 10.63, range [23.42, 98.81]

Nearest PDB structures (foldseek):
  6m12-assembly1_a  TM=8.793E-01  e=2.525E-45  Sus scrofa
  6m11-assembly1_b  TM=8.942E-01  e=4.832E-43  Sus scrofa
  4g8l-assembly1_A  TM=9.301E-01  e=2.842E-23  Homo sapiens
  5le8-assembly2_B  TM=4.466E-01  e=2.816E-15  synthetic construct
  6sa6-assembly1_A  TM=4.649E-01  e=3.998E-08  synthetic construct